Protein 2RNL (pdb70)

Nearest PDB structures (foldseek):
  2rnl-assembly1_A  TM=8.727E-01  e=9.218E-09  Homo sapiens
  5e8d-assembly1_A  TM=8.274E-01  e=5.904E-03  Homo sapiens
  7lfs-assembly1_E  TM=7.803E-01  e=6.791E-03  Homo sapiens
  5wb7-assembly1_H  TM=8.102E-01  e=1.108E-02  Homo sapiens
  8hgp-assembly1_C  TM=8.047E-01  e=1.108E-02  Homo sapiens

Foldseek 3Di:
DPDDPPDDDDCCVPVVVQQADAADWDQDDVVRHTAGHEPPQFDDRHTDHD

CATH classification: 2.10.25.10

Sequence (50 aa):
GSSGSSGKKNPCNAEFQNFCIHGECKYIEHLEAVTCKCQQEYFGERCGEKGSSGSSGKKNPCNAEFQNFCIHGECKYIEHLEAVTCKCQQEYFGERCGEKGSSGSSGKKNPCNAEFQNFCIHGECKYIEHLEAVTCKCQQEYFGERCGEKGSSGSSGKKNPCNAEFQNFCIHGECKYIEHLEAVTCKCQQEYFGERCGEKGSSGSSGKKNPCNAEFQNFCIHGECKYIEHLEAVTCKCQQEYFGERCGEKGSSGSSGKKNPCNAEFQNFCIHGECKYIEHLEAVTCKCQQEYFGERCGEKGSSGSSGKKNPCNAEFQNFCIHGECKYIEHLEAVTCKCQQEYFGERCGEKGSSGSSGKKNPCNAEFQNFCIHGECKYIEHLEAVTCKCQQEYFGERCGEKGSSGSSGKKNPCNAEFQNFCIHGECKYIEHLEAVTCKCQQEYFGERCGEKGSSGSSGKKNPCNAEFQNFCIHGECKYIEHLEAVTCKCQQEYFGERCGEKGSSGSSGKKNPCNAEFQNFCIHGECKYIEHLEAVTCKCQQEYFGERCGEKGSSGSSGKKNPCNAEFQNFCIHGECKYIEHLEAVTCKCQQEYFGERCGEKGSSGSSGKKNPCNAEFQNFCIHGECKYIEHLEAVTCKCQQEYFGERCGEKGSSGSSGKKNPCNAEFQNFCIHGECKYIEHLEAVTCKCQQEYFGERCGEKGSSGSSGKKNPCNAEFQNFCIHGECKYIEHLEAVTCKCQQEYFGERCGEKGSSGSSGKKNPCNAEFQNFCIHGECKYIEHLEAVTCKCQQEYFGERCGEKGSSGSSGKKNPCNAEFQNFCIHGECKYIEHLEAVTCKCQQEYFGERCGEKGSSGSSGKKNPCNAEFQNFCIHGECKYIEHLEAVTCKCQQEYFGERCGEKGSSGSSGKKNPCNAEFQNFCIHGECKYIEHLEAVTCKCQQEYFGERCGEKGSSGSSGKKNPCNAEFQNFCIHGECKYIEHLEAVTCKCQQEYFGERCGEK

Organism: Homo sapiens (NCBI:txid9606)

InterPro domains:
  IPR000742 EGF-like domain [PS00022] (170-181)
  IPR000742 EGF-like domain [PS50026] (142-182)

Structure (mmCIF, N/CA/C/O backbone):
data_2RNL
#
_entry.id   2RNL
#
loop_
_atom_site.group_PDB
_atom_site.id
_atom_site.type_symbol
_atom_site.label_atom_id
_atom_site.label_alt_id
_atom_site.label_comp_id
_atom_site.label_asym_id
_atom_site.label_entity_id
_atom_site.label_seq_id
_atom_site.pdbx_PDB_ins_code
_atom_site.Cartn_x
_atom_site.Cartn_y
_atom_site.Cartn_z
_atom_site.occupancy
_atom_site.B_iso_or_equiv
_atom_site.auth_seq_id
_atom_site.auth_comp_id
_atom_site.auth_asym_id
_atom_site.auth_atom_id
_atom_site.pdbx_PDB_model_num
ATOM 1 N N . GLY A 1 1 ? 27.239 -11.122 7.890 1.00 0.00 1 GLY A N 1
ATOM 2 C CA . GLY A 1 1 ? 28.054 -10.936 9.076 1.00 0.00 1 GLY A CA 1
ATOM 3 C C . GLY A 1 1 ? 27.301 -11.252 10.353 1.00 0.00 1 GLY A C 1
ATOM 4 O O . GLY A 1 1 ? 26.958 -12.406 10.610 1.00 0.00 1 GLY A O 1
ATOM 8 N N . SER A 1 2 ? 27.044 -10.224 11.156 1.00 0.00 2 SER A N 1
ATOM 9 C CA . SER A 1 2 ? 26.331 -10.399 12.416 1.00 0.00 2 SER A CA 1
ATOM 10 C C . SER A 1 2 ? 25.148 -9.440 12.509 1.00 0.00 2 SER A C 1
ATOM 11 O O . SER A 1 2 ? 24.974 -8.568 11.658 1.00 0.00 2 SER A O 1
ATOM 19 N N . SER A 1 3 ? 24.337 -9.609 13.548 1.00 0.00 3 SER A N 1
ATOM 20 C CA . SER A 1 3 ? 23.167 -8.763 13.751 1.00 0.00 3 SER A CA 1
ATOM 21 C C . SER A 1 3 ? 23.582 -7.325 14.048 1.00 0.00 3 SER A C 1
ATOM 22 O O . SER A 1 3 ? 24.768 -7.023 14.175 1.00 0.00 3 SER A O 1
ATOM 30 N N . GLY A 1 4 ? 22.595 -6.441 14.158 1.00 0.00 4 GLY A N 1
ATOM 31 C CA . GLY A 1 4 ? 22.876 -5.046 14.440 1.00 0.00 4 GLY A CA 1
ATOM 32 C C . GLY A 1 4 ? 21.889 -4.109 13.773 1.00 0.00 4 GLY A C 1
ATOM 33 O O . GLY A 1 4 ? 22.280 -3.219 13.017 1.00 0.00 4 GLY A O 1
ATOM 37 N N . SER A 1 5 ? 20.605 -4.310 14.050 1.00 0.00 5 SER A N 1
ATOM 38 C CA . SER A 1 5 ? 19.557 -3.480 13.467 1.00 0.00 5 SER A CA 1
ATOM 39 C C . SER A 1 5 ? 19.790 -2.007 13.788 1.00 0.00 5 SER A C 1
ATOM 40 O O . SER A 1 5 ? 19.591 -1.567 14.920 1.00 0.00 5 SER A O 1
ATOM 48 N N . SER A 1 6 ? 20.214 -1.248 12.781 1.00 0.00 6 SER A N 1
ATOM 49 C CA . SER A 1 6 ? 20.479 0.175 12.956 1.00 0.00 6 SER A CA 1
ATOM 50 C C . SER A 1 6 ? 19.301 1.011 12.464 1.00 0.00 6 SER A C 1
ATOM 51 O O . SER A 1 6 ? 19.034 1.083 11.265 1.00 0.00 6 SER A O 1
ATOM 59 N N . GLY A 1 7 ? 18.599 1.641 13.401 1.00 0.00 7 GLY A N 1
ATOM 60 C CA . GLY A 1 7 ? 17.457 2.463 13.045 1.00 0.00 7 GLY A CA 1
ATOM 61 C C . GLY A 1 7 ? 16.501 1.753 12.107 1.00 0.00 7 GLY A C 1
ATOM 62 O O . GLY A 1 7 ? 16.707 1.737 10.893 1.00 0.00 7 GLY A O 1
ATOM 66 N N . LYS A 1 8 ? 15.452 1.163 12.670 1.00 0.00 8 LYS A N 1
ATOM 67 C CA . LYS A 1 8 ? 14.460 0.447 11.877 1.00 0.00 8 LYS A CA 1
ATOM 68 C C . LYS A 1 8 ? 13.319 1.372 11.468 1.00 0.00 8 LYS A C 1
ATOM 69 O O . LYS A 1 8 ? 12.687 2.006 12.314 1.00 0.00 8 LYS A O 1
ATOM 88 N N . LYS A 1 9 ? 13.058 1.445 10.167 1.00 0.00 9 LYS A N 1
ATOM 89 C CA . LYS A 1 9 ? 11.991 2.291 9.646 1.00 0.00 9 LYS A CA 1
ATOM 90 C C . LYS A 1 9 ? 11.500 1.777 8.296 1.00 0.00 9 LYS A C 1
ATOM 91 O O . LYS A 1 9 ? 12.297 1.397 7.440 1.00 0.00 9 LYS A O 1
ATOM 110 N N . ASN A 1 10 ? 10.184 1.772 8.114 1.00 0.00 10 ASN A N 1
ATOM 111 C CA . ASN A 1 10 ? 9.587 1.306 6.867 1.00 0.00 10 ASN A CA 1
ATOM 112 C C . ASN A 1 10 ? 9.056 2.478 6.047 1.00 0.00 10 ASN A C 1
ATOM 113 O O . ASN A 1 10 ? 8.588 3.482 6.584 1.00 0.00 10 ASN A O 1
ATOM 124 N N . PRO A 1 11 ? 9.128 2.348 4.714 1.00 0.00 11 PRO A N 1
ATOM 125 C CA . PRO A 1 11 ? 8.658 3.385 3.791 1.00 0.00 11 PRO A CA 1
ATOM 126 C C . PRO A 1 11 ? 7.139 3.519 3.794 1.00 0.00 11 PRO A C 1
ATOM 127 O O . PRO A 1 11 ? 6.588 4.462 3.226 1.00 0.00 11 PRO A O 1
ATOM 138 N N . CYS A 1 12 ? 6.467 2.571 4.438 1.00 0.00 12 CYS A N 1
ATOM 139 C CA . CYS A 1 12 ? 5.011 2.582 4.515 1.00 0.00 12 CYS A CA 1
ATOM 140 C C . CYS A 1 12 ? 4.518 3.794 5.301 1.00 0.00 12 CYS A C 1
ATOM 141 O O . CYS A 1 12 ? 3.400 4.265 5.098 1.00 0.00 12 CYS A O 1
ATOM 148 N N . ASN A 1 13 ? 5.361 4.292 6.200 1.00 0.00 13 ASN A N 1
ATOM 149 C CA . ASN A 1 13 ? 5.011 5.449 7.017 1.00 0.00 13 ASN A CA 1
ATOM 150 C C . ASN A 1 13 ? 6.074 6.537 6.902 1.00 0.00 13 ASN A C 1
ATOM 151 O O . ASN A 1 13 ? 6.087 7.490 7.681 1.00 0.00 13 ASN A O 1
ATOM 162 N N . ALA A 1 14 ? 6.963 6.388 5.926 1.00 0.00 14 ALA A N 1
ATOM 163 C CA . ALA A 1 14 ? 8.028 7.359 5.708 1.00 0.00 14 ALA A CA 1
ATOM 164 C C . ALA A 1 14 ? 7.762 8.194 4.460 1.00 0.00 14 ALA A C 1
ATOM 165 O O . ALA A 1 14 ? 7.813 9.423 4.502 1.00 0.00 14 ALA A O 1
ATOM 172 N N . GLU A 1 15 ? 7.479 7.519 3.350 1.00 0.00 15 GLU A N 1
ATOM 173 C CA . GLU A 1 15 ? 7.207 8.200 2.090 1.00 0.00 15 GLU A CA 1
ATOM 174 C C . GLU A 1 15 ? 5.882 7.733 1.494 1.00 0.00 15 GLU A C 1
ATOM 175 O O . GLU A 1 15 ? 5.151 8.516 0.888 1.00 0.00 15 GLU A O 1
ATOM 187 N N . PHE A 1 16 ? 5.581 6.451 1.670 1.00 0.00 16 PHE A N 1
ATOM 188 C CA . PHE A 1 16 ? 4.346 5.877 1.148 1.00 0.00 16 PHE A CA 1
ATOM 189 C C . PHE A 1 16 ? 3.223 5.978 2.176 1.00 0.00 16 PHE A C 1
ATOM 190 O O . PHE A 1 16 ? 2.219 5.273 2.084 1.00 0.00 16 PHE A O 1
ATOM 207 N N . GLN A 1 17 ? 3.402 6.860 3.154 1.00 0.00 17 GLN A N 1
ATOM 208 C CA . GLN A 1 17 ? 2.404 7.053 4.201 1.00 0.00 17 GLN A CA 1
ATOM 209 C C . GLN A 1 17 ? 1.073 7.499 3.607 1.00 0.00 17 GLN A C 1
ATOM 210 O O . GLN A 1 17 ? 0.008 7.169 4.128 1.00 0.00 17 GLN A O 1
ATOM 224 N N . ASN A 1 18 ? 1.140 8.253 2.515 1.00 0.00 18 ASN A N 1
ATOM 225 C CA . ASN A 1 18 ? -0.061 8.747 1.851 1.00 0.00 18 ASN A CA 1
ATOM 226 C C . ASN A 1 18 ? -0.504 7.791 0.747 1.00 0.00 18 ASN A C 1
ATOM 227 O O . ASN A 1 18 ? -1.161 8.195 -0.212 1.00 0.00 18 ASN A O 1
ATOM 238 N N . PHE A 1 19 ? -0.140 6.521 0.891 1.00 0.00 19 PHE A N 1
ATOM 239 C CA . PHE A 1 19 ? -0.500 5.507 -0.093 1.00 0.00 19 PHE A CA 1
ATOM 240 C C . PHE A 1 19 ? -1.615 4.608 0.434 1.00 0.00 19 PHE A C 1
ATOM 241 O O . PHE A 1 19 ? -2.726 4.601 -0.097 1.00 0.00 19 PHE A O 1
ATOM 258 N N . CYS A 1 20 ? -1.310 3.851 1.482 1.00 0.00 20 CYS A N 1
ATOM 259 C CA . CYS A 1 20 ? -2.284 2.947 2.082 1.00 0.00 20 CYS A CA 1
ATOM 260 C C . CYS A 1 20 ? -3.304 3.720 2.913 1.00 0.00 20 CYS A C 1
ATOM 261 O O . CYS A 1 20 ? -3.114 3.927 4.112 1.00 0.00 20 CYS A O 1
ATOM 268 N N . ILE A 1 21 ? -4.385 4.144 2.267 1.00 0.00 21 ILE A N 1
ATOM 269 C CA . ILE A 1 21 ? -5.435 4.893 2.947 1.00 0.00 21 ILE A CA 1
ATOM 270 C C . ILE A 1 21 ? -6.099 4.050 4.030 1.00 0.00 21 ILE A C 1
ATOM 271 O O . ILE A 1 21 ? -6.046 4.387 5.213 1.00 0.00 21 ILE A O 1
ATOM 287 N N . HIS A 1 22 ? -6.722 2.950 3.618 1.00 0.00 22 HIS A N 1
ATOM 288 C CA . HIS A 1 22 ? -7.394 2.056 4.554 1.00 0.00 22 HIS A CA 1
ATOM 289 C C . HIS A 1 22 ? -6.948 0.612 4.342 1.00 0.00 22 HIS A C 1
ATOM 290 O O . HIS A 1 22 ? -7.524 -0.113 3.533 1.00 0.00 22 HIS A O 1
ATOM 305 N N . GLY A 1 23 ? -5.917 0.202 5.076 1.00 0.00 23 GLY A N 1
ATOM 306 C CA . GLY A 1 23 ? -5.412 -1.152 4.952 1.00 0.00 23 GLY A CA 1
ATOM 307 C C . GLY A 1 23 ? -4.060 -1.329 5.615 1.00 0.00 23 GLY A C 1
ATOM 308 O O . GLY A 1 23 ? -3.416 -0.352 5.995 1.00 0.00 23 GLY A O 1
ATOM 312 N N . GLU A 1 24 ? -3.629 -2.579 5.754 1.00 0.00 24 GLU A N 1
ATOM 313 C CA . GLU A 1 24 ? -2.346 -2.879 6.378 1.00 0.00 24 GLU A CA 1
ATOM 314 C C . GLU A 1 24 ? -1.211 -2.779 5.363 1.00 0.00 24 GLU A C 1
ATOM 315 O O . GLU A 1 24 ? -1.251 -3.408 4.305 1.00 0.00 24 GLU A O 1
ATOM 327 N N . CYS A 1 25 ? -0.199 -1.983 5.693 1.00 0.00 25 CYS A N 1
ATOM 328 C CA . CYS A 1 25 ? 0.947 -1.798 4.812 1.00 0.00 25 CYS A CA 1
ATOM 329 C C . CYS A 1 25 ? 2.103 -2.704 5.225 1.00 0.00 25 CYS A C 1
ATOM 330 O O . CYS A 1 25 ? 2.402 -2.846 6.411 1.00 0.00 25 CYS A O 1
ATOM 337 N N . LYS A 1 26 ? 2.751 -3.315 4.239 1.00 0.00 26 LYS A N 1
ATOM 338 C CA . LYS A 1 26 ? 3.876 -4.206 4.498 1.00 0.00 26 LYS A CA 1
ATOM 339 C C . LYS A 1 26 ? 4.963 -4.031 3.443 1.00 0.00 26 LYS A C 1
ATOM 340 O O . LYS A 1 26 ? 4.806 -4.460 2.299 1.00 0.00 26 LYS A O 1
ATOM 359 N N . TYR A 1 27 ? 6.065 -3.401 3.834 1.00 0.00 27 TYR A N 1
ATOM 360 C CA . TYR A 1 27 ? 7.178 -3.169 2.920 1.00 0.00 27 TYR A CA 1
ATOM 361 C C . TYR A 1 27 ? 7.928 -4.467 2.636 1.00 0.00 27 TYR A C 1
ATOM 362 O O . TYR A 1 27 ? 8.391 -5.143 3.555 1.00 0.00 27 TYR A O 1
ATOM 380 N N . ILE A 1 28 ? 8.044 -4.807 1.357 1.00 0.00 28 ILE A N 1
ATOM 381 C CA . ILE A 1 28 ? 8.740 -6.022 0.950 1.00 0.00 28 ILE A CA 1
ATOM 382 C C . ILE A 1 28 ? 10.232 -5.766 0.766 1.00 0.00 28 ILE A C 1
ATOM 383 O O . ILE A 1 28 ? 10.630 -4.873 0.019 1.00 0.00 28 ILE A O 1
ATOM 399 N N . GLU A 1 29 ? 11.052 -6.557 1.451 1.00 0.00 29 GLU A N 1
ATOM 400 C CA . GLU A 1 29 ? 12.500 -6.415 1.361 1.00 0.00 29 GLU A CA 1
ATOM 401 C C . GLU A 1 29 ? 13.053 -7.213 0.183 1.00 0.00 29 GLU A C 1
ATOM 402 O O . GLU A 1 29 ? 13.689 -6.658 -0.714 1.00 0.00 29 GLU A O 1
ATOM 414 N N . HIS A 1 30 ? 12.805 -8.519 0.192 1.00 0.00 30 HIS A N 1
ATOM 415 C CA . HIS A 1 30 ? 13.277 -9.394 -0.876 1.00 0.00 30 HIS A CA 1
ATOM 416 C C . HIS A 1 30 ? 12.934 -8.815 -2.245 1.00 0.00 30 HIS A C 1
ATOM 417 O O . HIS A 1 30 ? 13.545 -9.172 -3.253 1.00 0.00 30 HIS A O 1
ATOM 432 N N . LEU A 1 31 ? 11.952 -7.920 -2.274 1.00 0.00 31 LEU A N 1
ATOM 433 C CA . LEU A 1 31 ? 11.527 -7.292 -3.520 1.00 0.00 31 LEU A CA 1
ATOM 434 C C . LEU A 1 31 ? 11.708 -5.779 -3.456 1.00 0.00 31 LEU A C 1
ATOM 435 O O . LEU A 1 31 ? 11.493 -5.076 -4.444 1.00 0.00 31 LEU A O 1
ATOM 451 N N . GLU A 1 32 ? 12.107 -5.284 -2.288 1.00 0.00 32 GLU A N 1
ATOM 452 C CA . GLU A 1 32 ? 12.319 -3.854 -2.098 1.00 0.00 32 GLU A CA 1
ATOM 453 C C . GLU A 1 32 ? 11.161 -3.050 -2.682 1.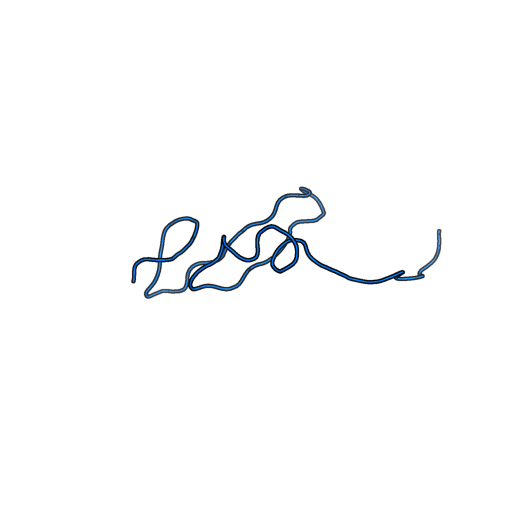00 0.00 32 GLU A C 1
ATOM 454 O O . GLU A 1 32 ? 11.370 -2.043 -3.358 1.00 0.00 32 GLU A O 1
ATOM 466 N N . ALA A 1 33 ? 9.940 -3.503 -2.416 1.00 0.00 33 ALA A N 1
ATOM 467 C CA . ALA A 1 33 ? 8.749 -2.826 -2.914 1.00 0.00 33 ALA A CA 1
ATOM 468 C C . ALA A 1 33 ? 7.675 -2.741 -1.835 1.00 0.00 33 ALA A C 1
ATOM 469 O O . ALA A 1 33 ? 7.405 -3.717 -1.135 1.00 0.00 33 ALA A O 1
ATOM 476 N N . VAL A 1 34 ? 7.065 -1.567 -1.704 1.00 0.00 34 VAL A N 1
ATOM 477 C CA . VAL A 1 34 ? 6.020 -1.355 -0.710 1.00 0.00 34 VAL A CA 1
ATOM 478 C C . VAL A 1 34 ? 4.647 -1.704 -1.273 1.00 0.00 34 VAL A C 1
ATOM 479 O O . VAL A 1 34 ? 4.356 -1.439 -2.440 1.00 0.00 34 VAL A O 1
ATOM 492 N N . THR A 1 35 ? 3.804 -2.301 -0.436 1.00 0.00 35 THR A N 1
ATOM 493 C CA . THR A 1 35 ? 2.461 -2.688 -0.850 1.00 0.00 35 THR A CA 1
ATOM 494 C C . THR A 1 35 ? 1.430 -2.305 0.205 1.00 0.00 35 THR A C 1
ATOM 495 O O . THR A 1 35 ? 1.771 -2.064 1.364 1.00 0.00 35 THR A O 1
ATOM 506 N N . CYS A 1 36 ? 0.166 -2.252 -0.202 1.00 0.00 36 CYS A N 1
ATOM 507 C CA . CYS A 1 36 ? -0.917 -1.899 0.708 1.00 0.00 36 CYS A CA 1
ATOM 508 C C . CYS A 1 36 ? -2.021 -2.953 0.675 1.00 0.00 36 CYS A C 1
ATOM 509 O O . CYS A 1 36 ? -2.748 -3.076 -0.311 1.00 0.00 36 CYS A O 1
ATOM 516 N N . LYS A 1 37 ? -2.140 -3.711 1.760 1.00 0.00 37 LYS A N 1
ATOM 517 C CA . LYS A 1 37 ? -3.154 -4.753 1.857 1.00 0.00 37 LYS A CA 1
ATOM 518 C C . LYS A 1 37 ? -4.531 -4.150 2.115 1.00 0.00 37 LYS A C 1
ATOM 519 O O . LYS A 1 37 ? -4.696 -3.305 2.996 1.00 0.00 37 LYS A O 1
ATOM 538 N N . CYS A 1 38 ? -5.519 -4.589 1.341 1.00 0.00 38 CYS A N 1
ATOM 539 C CA . CYS A 1 38 ? -6.882 -4.093 1.486 1.00 0.00 38 CYS A CA 1
ATOM 540 C C . CYS A 1 38 ? -7.767 -5.127 2.176 1.00 0.00 38 CYS A C 1
ATOM 541 O O . CYS A 1 38 ? -7.822 -6.285 1.762 1.00 0.00 38 CYS A O 1
ATOM 548 N N . GLN A 1 39 ? -8.457 -4.700 3.228 1.00 0.00 39 GLN A N 1
ATOM 549 C CA . GLN A 1 39 ? -9.338 -5.589 3.975 1.00 0.00 39 GLN A CA 1
ATOM 550 C C . GLN A 1 39 ? -10.467 -6.107 3.090 1.00 0.00 39 GLN A C 1
ATOM 551 O O . GLN A 1 39 ? -10.517 -5.811 1.896 1.00 0.00 39 GLN A O 1
ATOM 565 N N . GLN A 1 40 ? -11.369 -6.882 3.683 1.00 0.00 40 GLN A N 1
ATOM 566 C CA . GLN A 1 40 ? -12.496 -7.442 2.946 1.00 0.00 40 GLN A CA 1
ATOM 567 C C . GLN A 1 40 ? -13.385 -6.336 2.388 1.00 0.00 40 GLN A C 1
ATOM 568 O O . GLN A 1 40 ? -13.851 -6.416 1.252 1.00 0.00 40 GLN A O 1
ATOM 582 N N . GLU A 1 41 ? -13.616 -5.305 3.195 1.00 0.00 41 GLU A N 1
ATOM 583 C CA . GLU A 1 41 ? -14.450 -4.183 2.780 1.00 0.00 41 GLU A CA 1
ATOM 584 C C . GLU A 1 41 ? -13.763 -3.367 1.689 1.00 0.00 41 GLU A C 1
ATOM 585 O O . GLU A 1 41 ? -14.392 -2.966 0.709 1.00 0.00 41 GLU A O 1
ATOM 597 N N . TYR A 1 42 ? -12.469 -3.126 1.866 1.00 0.00 42 TYR A N 1
ATOM 598 C CA . TYR A 1 42 ? -11.696 -2.356 0.899 1.00 0.00 42 TYR A CA 1
ATOM 599 C C . TYR A 1 42 ? -11.123 -3.262 -0.187 1.00 0.00 42 TYR A C 1
ATOM 600 O O . TYR A 1 42 ? -11.134 -4.487 -0.059 1.00 0.00 42 TYR A O 1
ATOM 618 N N . PHE A 1 43 ? -10.624 -2.651 -1.256 1.00 0.00 43 PHE A N 1
ATOM 619 C CA . PHE A 1 43 ? -10.047 -3.401 -2.365 1.00 0.00 43 PHE A CA 1
ATOM 620 C C . PHE A 1 43 ? -9.158 -2.506 -3.223 1.00 0.00 43 PHE A C 1
ATOM 621 O O . PHE A 1 43 ? -9.077 -1.298 -3.003 1.00 0.00 43 PHE A O 1
ATOM 638 N N . GLY A 1 44 ? -8.491 -3.108 -4.204 1.00 0.00 44 GLY A N 1
ATOM 639 C CA . GLY A 1 44 ? -7.617 -2.351 -5.080 1.00 0.00 44 GLY A CA 1
ATOM 640 C C . GLY A 1 44 ? -6.192 -2.291 -4.566 1.00 0.00 44 GLY A C 1
ATOM 641 O O . GLY A 1 44 ? -5.715 -3.231 -3.932 1.00 0.00 44 GLY A O 1
ATOM 645 N N . GLU A 1 45 ? -5.511 -1.183 -4.842 1.00 0.00 45 GLU A N 1
ATOM 646 C CA . GLU A 1 45 ? -4.131 -1.006 -4.405 1.00 0.00 45 GLU A CA 1
ATOM 647 C C . GLU A 1 45 ? -4.070 -0.202 -3.109 1.00 0.00 45 GLU A C 1
ATOM 648 O O . GLU A 1 45 ? -3.658 -0.713 -2.068 1.00 0.00 45 GLU A O 1
ATOM 660 N N . ARG A 1 46 ? -4.482 1.059 -3.183 1.00 0.00 46 ARG A N 1
ATOM 661 C CA . ARG A 1 46 ? -4.473 1.935 -2.017 1.00 0.00 46 ARG A CA 1
ATOM 662 C C . ARG A 1 46 ? -5.500 1.479 -0.986 1.00 0.00 46 ARG A C 1
ATOM 663 O O . ARG A 1 46 ? -5.278 1.592 0.220 1.00 0.00 46 ARG A O 1
ATOM 684 N N . CYS A 1 47 ? -6.626 0.963 -1.468 1.00 0.00 47 CYS A N 1
ATOM 685 C CA . CYS A 1 47 ? -7.689 0.490 -0.590 1.00 0.00 47 CYS A CA 1
ATOM 686 C C . CYS A 1 47 ? -8.445 1.662 0.029 1.00 0.00 47 CYS A C 1
ATOM 687 O O . CYS A 1 47 ? -8.778 1.645 1.213 1.00 0.00 47 CYS A O 1
ATOM 694 N N . GLY A 1 48 ? -8.713 2.681 -0.782 1.00 0.00 48 GLY A N 1
ATOM 695 C CA . GLY A 1 48 ? -9.428 3.848 -0.298 1.00 0.00 48 GLY A CA 1
ATOM 696 C C . GLY A 1 48 ? -10.931 3.657 -0.320 1.00 0.00 48 GLY A C 1
ATOM 697 O O . GLY A 1 48 ? -11.646 4.214 0.512 1.00 0.00 48 GLY A O 1
ATOM 701 N N . GLU A 1 49 ? -11.412 2.869 -1.277 1.00 0.00 49 GLU A N 1
ATOM 702 C CA . GLU A 1 49 ? -12.841 2.610 -1.405 1.00 0.00 49 GLU A CA 1
ATOM 703 C C . GLU A 1 49 ? -13.233 1.337 -0.659 1.00 0.00 49 GLU A C 1
ATOM 704 O O . GLU A 1 49 ? -12.489 0.356 -0.650 1.00 0.00 49 GLU A O 1
ATOM 716 N N . LYS A 1 50 ? -14.405 1.361 -0.035 1.00 0.00 50 LYS A N 1
ATOM 717 C CA . LYS A 1 50 ? -14.897 0.210 0.714 1.00 0.00 50 LYS A CA 1
ATOM 718 C C . LYS A 1 50 ? -16.292 -0.189 0.242 1.00 0.00 50 LYS A C 1
ATOM 719 O O . LYS A 1 50 ? -17.088 0.659 -0.160 1.00 0.00 50 LYS A O 1
ATOM 738 N N . GLY A 1 1 ? 0.059 -10.678 12.450 1.00 0.00 1 GLY A N 2
ATOM 739 C CA . GLY A 1 1 ? 1.500 -10.585 12.305 1.00 0.00 1 GLY A CA 2
ATOM 740 C C . GLY A 1 1 ? 2.007 -9.164 12.456 1.00 0.00 1 GLY A C 2
ATOM 741 O O . GLY A 1 1 ? 1.513 -8.248 11.799 1.00 0.00 1 GLY A O 2
ATOM 745 N N . SER A 1 2 ? 2.995 -8.979 13.325 1.00 0.00 2 SER A N 2
ATOM 746 C CA . SER A 1 2 ? 3.566 -7.659 13.565 1.00 0.00 2 SER A CA 2
ATOM 747 C C . SER A 1 2 ? 5.090 -7.711 13.529 1.00 0.00 2 SER A C 2
ATOM 748 O O . SER A 1 2 ? 5.687 -8.787 13.572 1.00 0.00 2 SER A O 2
ATOM 756 N N . SER A 1 3 ? 5.714 -6.540 13.450 1.00 0.00 3 SER A N 2
ATOM 757 C CA . SER A 1 3 ? 7.169 -6.451 13.404 1.00 0.00 3 SER A CA 2
ATOM 758 C C . SER A 1 3 ? 7.807 -7.521 14.284 1.00 0.00 3 SER A C 2
ATOM 759 O O . SER A 1 3 ? 7.209 -7.977 15.258 1.00 0.00 3 SER A O 2
ATOM 767 N N . GLY A 1 4 ? 9.027 -7.916 13.934 1.00 0.00 4 GLY A N 2
ATOM 768 C CA . GLY A 1 4 ? 9.727 -8.930 14.702 1.00 0.00 4 GLY A CA 2
ATOM 769 C C . GLY A 1 4 ? 11.147 -8.521 15.043 1.00 0.00 4 GLY A C 2
ATOM 770 O O . GLY A 1 4 ? 11.364 -7.663 15.899 1.00 0.00 4 GLY A O 2
ATOM 774 N N . SER A 1 5 ? 12.115 -9.137 14.374 1.00 0.00 5 SER A N 2
ATOM 775 C CA . SER A 1 5 ? 13.522 -8.837 14.615 1.00 0.00 5 SER A CA 2
ATOM 776 C C . SER A 1 5 ? 14.171 -8.240 13.370 1.00 0.00 5 SER A C 2
ATOM 777 O O . SER A 1 5 ? 14.824 -8.943 12.599 1.00 0.00 5 SER A O 2
ATOM 785 N N . SER A 1 6 ? 13.986 -6.937 13.180 1.00 0.00 6 SER A N 2
ATOM 786 C CA . SER A 1 6 ? 14.550 -6.245 12.027 1.00 0.00 6 SER A CA 2
ATOM 787 C C . SER A 1 6 ? 14.541 -4.735 12.243 1.00 0.00 6 SER A C 2
ATOM 788 O O . SER A 1 6 ? 13.830 -4.224 13.107 1.00 0.00 6 SER A O 2
ATOM 796 N N . GLY A 1 7 ? 15.337 -4.025 11.449 1.00 0.00 7 GLY A N 2
ATOM 797 C CA . GLY A 1 7 ? 15.407 -2.580 11.568 1.00 0.00 7 GLY A CA 2
ATOM 798 C C . GLY A 1 7 ? 14.055 -1.918 11.393 1.00 0.00 7 GLY A C 2
ATOM 799 O O . GLY A 1 7 ? 13.178 -2.449 10.710 1.00 0.00 7 GLY A O 2
ATOM 803 N N . LYS A 1 8 ? 13.882 -0.756 12.013 1.00 0.00 8 LYS A N 2
ATOM 804 C CA . LYS A 1 8 ? 12.627 -0.019 11.924 1.00 0.00 8 LYS A CA 2
ATOM 805 C C . LYS A 1 8 ? 12.704 1.060 10.848 1.00 0.00 8 LYS A C 2
ATOM 806 O O . LYS A 1 8 ? 12.399 2.226 11.101 1.00 0.00 8 LYS A O 2
ATOM 825 N N . LYS A 1 9 ? 13.114 0.664 9.648 1.00 0.00 9 LYS A N 2
ATOM 826 C CA . LYS A 1 9 ? 13.229 1.596 8.532 1.00 0.00 9 LYS A CA 2
ATOM 827 C C . LYS A 1 9 ? 12.395 1.128 7.344 1.00 0.00 9 LYS A C 2
ATOM 828 O O . LYS A 1 9 ? 12.842 0.306 6.546 1.00 0.00 9 LYS A O 2
ATOM 847 N N . ASN A 1 10 ? 11.181 1.658 7.233 1.00 0.00 10 ASN A N 2
ATOM 848 C CA . ASN A 1 10 ? 10.285 1.295 6.141 1.00 0.00 10 ASN A CA 2
ATOM 849 C C . ASN A 1 10 ? 9.649 2.536 5.524 1.00 0.00 10 ASN A C 2
ATOM 850 O O . ASN A 1 10 ? 9.333 3.508 6.210 1.00 0.00 10 ASN A O 2
ATOM 861 N N . PRO A 1 11 ? 9.454 2.504 4.197 1.00 0.00 11 PRO A N 2
ATOM 862 C CA . PRO A 1 11 ? 8.852 3.617 3.458 1.00 0.00 11 PRO A CA 2
ATOM 863 C C . PRO A 1 11 ? 7.369 3.786 3.770 1.00 0.00 11 PRO A C 2
ATOM 864 O O . PRO A 1 11 ? 6.834 4.893 3.709 1.00 0.00 11 PRO A O 2
ATOM 875 N N . CYS A 1 12 ? 6.711 2.682 4.104 1.00 0.00 12 CYS A N 2
ATOM 876 C CA . CYS A 1 12 ? 5.289 2.707 4.426 1.00 0.00 12 CYS A CA 2
ATOM 877 C C . CYS A 1 12 ? 4.972 3.835 5.404 1.00 0.00 12 CYS A C 2
ATOM 878 O O . CYS A 1 12 ? 3.850 4.338 5.444 1.00 0.00 12 CYS A O 2
ATOM 885 N N . ASN A 1 13 ? 5.970 4.227 6.190 1.00 0.00 13 ASN A N 2
ATOM 886 C CA . ASN A 1 13 ? 5.798 5.295 7.168 1.00 0.00 13 ASN A CA 2
ATOM 887 C C . ASN A 1 13 ? 6.693 6.486 6.836 1.00 0.00 13 ASN A C 2
ATOM 888 O O . ASN A 1 13 ? 6.573 7.552 7.438 1.00 0.00 13 ASN A O 2
ATOM 899 N N . ALA A 1 14 ? 7.588 6.295 5.872 1.00 0.00 14 ALA A N 2
ATOM 900 C CA . ALA A 1 14 ? 8.501 7.353 5.458 1.00 0.00 14 ALA A CA 2
ATOM 901 C C . ALA A 1 14 ? 7.808 8.342 4.526 1.00 0.00 14 ALA A C 2
ATOM 902 O O . ALA A 1 14 ? 7.565 9.490 4.895 1.00 0.00 14 ALA A O 2
ATOM 909 N N . GLU A 1 15 ? 7.494 7.888 3.317 1.00 0.00 15 GLU A N 2
ATOM 910 C CA . GLU A 1 15 ? 6.830 8.735 2.332 1.00 0.00 15 GLU A CA 2
ATOM 911 C C . GLU A 1 15 ? 5.483 8.145 1.927 1.00 0.00 15 GLU A C 2
ATOM 912 O O . GLU A 1 15 ? 4.606 8.853 1.430 1.00 0.00 15 GLU A O 2
ATOM 924 N N . PHE A 1 16 ? 5.325 6.843 2.141 1.00 0.00 16 PHE A N 2
ATOM 925 C CA . PHE A 1 16 ? 4.086 6.156 1.797 1.00 0.00 16 PHE A CA 2
ATOM 926 C C . PHE A 1 16 ? 3.131 6.128 2.987 1.00 0.00 16 PHE A C 2
ATOM 927 O O . PHE A 1 16 ? 2.193 5.333 3.024 1.00 0.00 16 PHE A O 2
ATOM 944 N N . GLN A 1 17 ? 3.378 7.003 3.957 1.00 0.00 17 GLN A N 2
ATOM 945 C CA . GLN A 1 17 ? 2.541 7.079 5.149 1.00 0.00 17 GLN A CA 2
ATOM 946 C C . GLN A 1 17 ? 1.101 7.421 4.782 1.00 0.00 17 GLN A C 2
ATOM 947 O O . GLN A 1 17 ? 0.158 6.895 5.372 1.00 0.00 17 GLN A O 2
ATOM 961 N N . ASN A 1 18 ? 0.939 8.305 3.803 1.00 0.00 18 ASN A N 2
ATOM 962 C CA . ASN A 1 18 ? -0.387 8.718 3.358 1.00 0.00 18 ASN A CA 2
ATOM 963 C C . ASN A 1 18 ? -0.837 7.897 2.154 1.00 0.00 18 ASN A C 2
ATOM 964 O O . ASN A 1 18 ? -2.033 7.765 1.891 1.00 0.00 18 ASN A O 2
ATOM 975 N N . PHE A 1 19 ? 0.128 7.345 1.426 1.00 0.00 19 PHE A N 2
ATOM 976 C CA . PHE A 1 19 ? -0.168 6.536 0.250 1.00 0.00 19 PHE A CA 2
ATOM 977 C C . PHE A 1 19 ? -1.421 5.694 0.470 1.00 0.00 19 PHE A C 2
ATOM 978 O O . PHE A 1 19 ? -2.477 5.970 -0.101 1.00 0.00 19 PHE A O 2
ATOM 995 N N . CYS A 1 20 ? -1.297 4.666 1.303 1.00 0.00 20 CYS A N 2
ATOM 996 C CA . CYS A 1 20 ? -2.417 3.782 1.599 1.00 0.00 20 CYS A CA 2
ATOM 997 C C . CYS A 1 20 ? -3.583 4.563 2.199 1.00 0.00 20 CYS A C 2
ATOM 998 O O . CYS A 1 20 ? -3.383 5.552 2.904 1.00 0.00 20 CYS A O 2
ATOM 1005 N N . ILE A 1 21 ? -4.800 4.112 1.913 1.00 0.00 21 ILE A N 2
ATOM 1006 C CA . ILE A 1 21 ? -5.997 4.767 2.425 1.00 0.00 21 ILE A CA 2
ATOM 1007 C C . ILE A 1 21 ? -6.758 3.854 3.380 1.00 0.00 21 ILE A C 2
ATOM 1008 O O . ILE A 1 21 ? -6.849 4.127 4.578 1.00 0.00 21 ILE A O 2
ATOM 1024 N N . HIS A 1 22 ? -7.302 2.767 2.843 1.00 0.00 22 HIS A N 2
ATOM 1025 C CA . HIS A 1 22 ? -8.054 1.811 3.648 1.00 0.00 22 HIS A CA 2
ATOM 1026 C C . HIS A 1 22 ? -7.341 0.463 3.697 1.00 0.00 22 HIS A C 2
ATOM 1027 O O . HIS A 1 22 ? -7.650 -0.443 2.924 1.00 0.00 22 HIS A O 2
ATOM 1042 N N . GLY A 1 23 ? -6.385 0.338 4.613 1.00 0.00 23 GLY A N 2
ATOM 1043 C CA . GLY A 1 23 ? -5.642 -0.902 4.745 1.00 0.00 23 GLY A CA 2
ATOM 1044 C C . GLY A 1 23 ? -4.283 -0.698 5.385 1.00 0.00 23 GLY A C 2
ATOM 1045 O O . GLY A 1 23 ? -3.805 0.430 5.494 1.00 0.00 23 GLY A O 2
ATOM 1049 N N . GLU A 1 24 ? -3.661 -1.793 5.810 1.00 0.00 24 GLU A N 2
ATOM 1050 C CA . GLU A 1 24 ? -2.350 -1.728 6.444 1.00 0.00 24 GLU A CA 2
ATOM 1051 C C . GLU A 1 24 ? -1.240 -1.693 5.398 1.00 0.00 24 GLU A C 2
ATOM 1052 O O . GLU A 1 24 ? -1.411 -2.177 4.278 1.00 0.00 24 GLU A O 2
ATOM 1064 N N . CYS A 1 25 ? -0.102 -1.117 5.770 1.00 0.00 25 CYS A N 2
ATOM 1065 C CA . CYS A 1 25 ? 1.037 -1.017 4.865 1.00 0.00 25 CYS A CA 2
ATOM 1066 C C . CYS A 1 25 ? 2.155 -1.963 5.291 1.00 0.00 25 CYS A C 2
ATOM 1067 O O . CYS A 1 25 ? 2.454 -2.095 6.478 1.00 0.00 25 CYS A O 2
ATOM 1074 N N . LYS A 1 26 ? 2.770 -2.621 4.314 1.00 0.00 26 LYS A N 2
ATOM 1075 C CA . LYS A 1 26 ? 3.857 -3.555 4.585 1.00 0.00 26 LYS A CA 2
ATOM 1076 C C . LYS A 1 26 ? 4.867 -3.561 3.442 1.00 0.00 26 LYS A C 2
ATOM 1077 O O . LYS A 1 26 ? 4.600 -4.098 2.367 1.00 0.00 26 LYS A O 2
ATOM 1096 N N . TYR A 1 27 ? 6.028 -2.962 3.682 1.00 0.00 27 TYR A N 2
ATOM 1097 C CA . TYR A 1 27 ? 7.078 -2.897 2.672 1.00 0.00 27 TYR A CA 2
ATOM 1098 C C . TYR A 1 27 ? 7.695 -4.273 2.440 1.00 0.00 27 TYR A C 2
ATOM 1099 O O . TYR A 1 27 ? 8.173 -4.917 3.374 1.00 0.00 27 TYR A O 2
ATOM 1117 N N . ILE A 1 28 ? 7.681 -4.716 1.187 1.00 0.00 28 ILE A N 2
ATOM 1118 C CA . ILE A 1 28 ? 8.241 -6.014 0.831 1.00 0.00 28 ILE A CA 2
ATOM 1119 C C . ILE A 1 28 ? 9.743 -5.917 0.587 1.00 0.00 28 ILE A C 2
ATOM 1120 O O . ILE A 1 28 ? 10.197 -5.128 -0.241 1.00 0.00 28 ILE A O 2
ATOM 1136 N N . GLU A 1 29 ? 10.508 -6.727 1.312 1.00 0.00 29 GLU A N 2
ATOM 1137 C CA . GLU A 1 29 ? 11.960 -6.732 1.173 1.00 0.00 29 GLU A CA 2
ATOM 1138 C C . GLU A 1 29 ? 12.397 -7.693 0.071 1.00 0.00 29 GLU A C 2
ATOM 1139 O O . GLU A 1 29 ? 12.963 -7.278 -0.941 1.00 0.00 29 GLU A O 2
ATOM 1151 N N . HIS A 1 30 ? 12.131 -8.979 0.275 1.00 0.00 30 HIS A N 2
ATOM 1152 C CA . HIS A 1 30 ? 12.497 -10.000 -0.700 1.00 0.00 30 HIS A CA 2
ATOM 1153 C C . HIS A 1 30 ? 12.199 -9.526 -2.120 1.00 0.00 30 HIS A C 2
ATOM 1154 O O . HIS A 1 30 ? 12.912 -9.871 -3.063 1.00 0.00 30 HIS A O 2
ATOM 1169 N N . LEU A 1 31 ? 11.141 -8.736 -2.265 1.00 0.00 31 LEU A N 2
ATOM 1170 C CA . LEU A 1 31 ? 10.748 -8.215 -3.569 1.00 0.00 31 LEU A CA 2
ATOM 1171 C C . LEU A 1 31 ? 11.169 -6.758 -3.724 1.00 0.00 31 LEU A C 2
ATOM 1172 O O . LEU A 1 31 ? 11.229 -6.234 -4.836 1.00 0.00 31 LEU A O 2
ATOM 1188 N N . GLU A 1 32 ? 11.462 -6.109 -2.601 1.00 0.00 32 GLU A N 2
ATOM 1189 C CA . GLU A 1 32 ? 11.879 -4.712 -2.613 1.00 0.00 32 GLU A CA 2
ATOM 1190 C C . GLU A 1 32 ? 10.803 -3.828 -3.236 1.00 0.00 32 GLU A C 2
ATOM 1191 O O . GLU A 1 32 ? 11.077 -3.045 -4.144 1.00 0.00 32 GLU A O 2
ATOM 1203 N N . ALA A 1 33 ? 9.577 -3.960 -2.740 1.00 0.00 33 ALA A N 2
ATOM 1204 C CA . ALA A 1 33 ? 8.459 -3.173 -3.246 1.00 0.00 33 ALA A CA 2
ATOM 1205 C C . ALA A 1 33 ? 7.456 -2.868 -2.138 1.00 0.00 33 ALA A C 2
ATOM 1206 O O . ALA A 1 33 ? 7.157 -3.724 -1.305 1.00 0.00 33 ALA A O 2
ATOM 1213 N N . VAL A 1 34 ? 6.940 -1.643 -2.134 1.00 0.00 34 VAL A N 2
ATOM 1214 C CA . VAL A 1 34 ? 5.971 -1.226 -1.129 1.00 0.00 34 VAL A CA 2
ATOM 1215 C C . VAL A 1 34 ? 4.553 -1.608 -1.540 1.00 0.00 34 VAL A C 2
ATOM 1216 O O . VAL A 1 34 ? 4.207 -1.578 -2.722 1.00 0.00 34 VAL A O 2
ATOM 1229 N N . THR A 1 35 ? 3.734 -1.967 -0.557 1.00 0.00 35 THR A N 2
ATOM 1230 C CA . THR A 1 35 ? 2.353 -2.356 -0.815 1.00 0.00 35 THR A CA 2
ATOM 1231 C C . THR A 1 35 ? 1.476 -2.117 0.408 1.00 0.00 35 THR A C 2
ATOM 1232 O O . THR A 1 35 ? 1.977 -1.920 1.515 1.00 0.00 35 THR A O 2
ATOM 1243 N N . CYS A 1 36 ? 0.163 -2.136 0.202 1.00 0.00 36 CYS A N 2
ATOM 1244 C CA . CYS A 1 36 ? -0.785 -1.921 1.288 1.00 0.00 36 CYS A CA 2
ATOM 1245 C C . CYS A 1 36 ? -1.829 -3.033 1.326 1.00 0.00 36 CYS A C 2
ATOM 1246 O O . CYS A 1 36 ? -2.594 -3.215 0.379 1.00 0.00 36 CYS A O 2
ATOM 1253 N N . LYS A 1 37 ? -1.855 -3.775 2.428 1.00 0.00 37 LYS A N 2
ATOM 1254 C CA . LYS A 1 37 ? -2.805 -4.869 2.593 1.00 0.00 37 LYS A CA 2
ATOM 1255 C C . LYS A 1 37 ? -4.232 -4.339 2.694 1.00 0.00 37 LYS A C 2
ATOM 1256 O O . LYS A 1 37 ? -4.584 -3.652 3.653 1.00 0.00 37 LYS A O 2
ATOM 1275 N N . CYS A 1 38 ? -5.051 -4.664 1.698 1.00 0.00 38 CYS A N 2
ATOM 1276 C CA . CYS A 1 38 ? -6.440 -4.223 1.675 1.00 0.00 38 CYS A CA 2
ATOM 1277 C C . CYS A 1 38 ? -7.337 -5.208 2.419 1.00 0.00 38 CYS A C 2
ATOM 1278 O O . CYS A 1 38 ? -7.241 -6.419 2.222 1.00 0.00 38 CYS A O 2
ATOM 1285 N N . GLN A 1 39 ? -8.207 -4.680 3.272 1.00 0.00 39 GLN A N 2
ATOM 1286 C CA . GLN A 1 39 ? -9.121 -5.513 4.045 1.00 0.00 39 GLN A CA 2
ATOM 1287 C C . GLN A 1 39 ? -10.193 -6.123 3.148 1.00 0.00 39 GLN A C 2
ATOM 1288 O O . GLN A 1 39 ? -10.570 -5.539 2.133 1.00 0.00 39 GLN A O 2
ATOM 1302 N N . GLN A 1 40 ? -10.678 -7.300 3.530 1.00 0.00 40 GLN A N 2
ATOM 1303 C CA . GLN A 1 40 ? -11.706 -7.988 2.759 1.00 0.00 40 GLN A CA 2
ATOM 1304 C C . GLN A 1 40 ? -12.709 -6.996 2.180 1.00 0.00 40 GLN A C 2
ATOM 1305 O O . GLN A 1 40 ? -13.171 -7.154 1.051 1.00 0.00 40 GLN A O 2
ATOM 1319 N N . GLU A 1 41 ? -13.041 -5.973 2.962 1.00 0.00 41 GLU A N 2
ATOM 1320 C CA . GLU A 1 41 ? -13.990 -4.956 2.527 1.00 0.00 41 GLU A CA 2
ATOM 1321 C C . GLU A 1 41 ? -13.438 -4.168 1.343 1.00 0.00 41 GLU A C 2
ATOM 1322 O O . GLU A 1 41 ? -14.122 -3.977 0.337 1.00 0.00 41 GLU A O 2
ATOM 1334 N N . TYR A 1 42 ? -12.197 -3.712 1.470 1.00 0.00 42 TYR A N 2
ATOM 1335 C CA . TYR A 1 42 ? -11.553 -2.942 0.413 1.00 0.00 42 TYR A CA 2
ATOM 1336 C C . TYR A 1 42 ? -10.720 -3.847 -0.490 1.00 0.00 42 TYR A C 2
ATOM 1337 O O . TYR A 1 42 ? -10.564 -5.038 -0.222 1.00 0.00 42 TYR A O 2
ATOM 1355 N N . PHE A 1 43 ? -10.187 -3.272 -1.563 1.00 0.00 43 PHE A N 2
ATOM 1356 C CA . PHE A 1 43 ? -9.371 -4.024 -2.508 1.00 0.00 43 PHE A CA 2
ATOM 1357 C C . PHE A 1 43 ? -8.779 -3.103 -3.571 1.00 0.00 43 PHE A C 2
ATOM 1358 O O . PHE A 1 43 ? -9.372 -2.085 -3.925 1.00 0.00 43 PHE A O 2
ATOM 1375 N N . GLY A 1 44 ? -7.604 -3.468 -4.075 1.00 0.00 44 GLY A N 2
ATOM 1376 C CA . GLY A 1 44 ? -6.951 -2.664 -5.091 1.00 0.00 44 GLY A CA 2
ATOM 1377 C C . GLY A 1 44 ? -5.493 -2.400 -4.773 1.00 0.00 44 GLY A C 2
ATOM 1378 O O . GLY A 1 44 ? -4.895 -3.096 -3.953 1.00 0.00 44 GLY A O 2
ATOM 1382 N N . GLU A 1 45 ? -4.919 -1.393 -5.424 1.00 0.00 45 GLU A N 2
ATOM 1383 C CA . GLU A 1 45 ? -3.521 -1.041 -5.207 1.00 0.00 45 GLU A CA 2
ATOM 1384 C C . GLU A 1 45 ? -3.349 -0.281 -3.895 1.00 0.00 45 GLU A C 2
ATOM 1385 O O . GLU A 1 45 ? -2.658 -0.741 -2.985 1.00 0.00 45 GLU A O 2
ATOM 1397 N N . ARG A 1 46 ? -3.982 0.884 -3.805 1.00 0.00 46 ARG A N 2
ATOM 1398 C CA . ARG A 1 46 ? -3.898 1.709 -2.606 1.00 0.00 46 ARG A CA 2
ATOM 1399 C C . ARG A 1 46 ? -5.136 1.528 -1.733 1.00 0.00 46 ARG A C 2
ATOM 1400 O O . ARG A 1 46 ? -5.532 2.436 -1.002 1.00 0.00 46 ARG A O 2
ATOM 1421 N N . CYS A 1 47 ? -5.744 0.349 -1.815 1.00 0.00 47 CYS A N 2
ATOM 1422 C CA . CYS A 1 47 ? -6.938 0.048 -1.035 1.00 0.00 47 CYS A CA 2
ATOM 1423 C C . CYS A 1 47 ? -7.839 1.274 -0.923 1.00 0.00 47 CYS A C 2
ATOM 1424 O O . CYS A 1 47 ? -8.376 1.568 0.144 1.00 0.00 47 CYS A O 2
ATOM 1431 N N . GLY A 1 48 ? -7.999 1.987 -2.034 1.00 0.00 48 GLY A N 2
ATOM 1432 C CA . GLY A 1 48 ? -8.835 3.173 -2.041 1.00 0.00 48 GLY A CA 2
ATOM 1433 C C . GLY A 1 48 ? -10.165 2.942 -2.731 1.00 0.00 48 GLY A C 2
ATOM 1434 O O . GLY A 1 48 ? -10.658 3.812 -3.449 1.00 0.00 48 GLY A O 2
ATOM 1438 N N . GLU A 1 49 ? -10.746 1.766 -2.515 1.00 0.00 49 GLU A N 2
ATOM 1439 C CA . GLU A 1 49 ? -12.025 1.423 -3.125 1.00 0.00 49 GLU A CA 2
ATOM 1440 C C . GLU A 1 49 ? -12.666 0.235 -2.414 1.00 0.00 49 GLU A C 2
ATOM 1441 O O . GLU A 1 49 ? -11.988 -0.726 -2.051 1.00 0.00 49 GLU A O 2
ATOM 1453 N N . LYS A 1 50 ? -13.978 0.309 -2.217 1.00 0.00 50 LYS A N 2
ATOM 1454 C CA . LYS A 1 50 ? -14.713 -0.759 -1.549 1.00 0.00 50 LYS A CA 2
ATOM 1455 C C . LYS A 1 50 ? -15.500 -1.590 -2.557 1.00 0.00 50 LYS A C 2
ATOM 1456 O O . LYS A 1 50 ? -16.571 -2.111 -2.246 1.00 0.00 50 LYS A O 2
ATOM 1475 N N . GLY A 1 1 ? 20.728 -0.288 17.236 1.00 0.00 1 GLY A N 3
ATOM 1476 C CA . GLY A 1 1 ? 21.987 -0.831 17.711 1.00 0.00 1 GLY A CA 3
ATOM 1477 C C . GLY A 1 1 ? 21.801 -1.823 18.842 1.00 0.00 1 GLY A C 3
ATOM 1478 O O . GLY A 1 1 ? 22.459 -2.863 18.879 1.00 0.00 1 GLY A O 3
ATOM 1482 N N . SER A 1 2 ? 20.903 -1.502 19.767 1.00 0.00 2 SER A N 3
ATOM 1483 C CA . SER A 1 2 ? 20.636 -2.370 20.908 1.00 0.00 2 SER A CA 3
ATOM 1484 C C . SER A 1 2 ? 19.167 -2.778 20.948 1.00 0.00 2 SER A C 3
ATOM 1485 O O . SER A 1 2 ? 18.305 -2.090 20.401 1.00 0.00 2 SER A O 3
ATOM 1493 N N . SER A 1 3 ? 18.889 -3.903 21.599 1.00 0.00 3 SER A N 3
ATOM 1494 C CA . SER A 1 3 ? 17.525 -4.406 21.708 1.00 0.00 3 SER A CA 3
ATOM 1495 C C . SER A 1 3 ? 16.702 -3.545 22.661 1.00 0.00 3 SER A C 3
ATOM 1496 O O . SER A 1 3 ? 16.690 -3.774 23.870 1.00 0.00 3 SER A O 3
ATOM 1504 N N . GLY A 1 4 ? 16.015 -2.550 22.107 1.00 0.00 4 GLY A N 3
ATOM 1505 C CA . GLY A 1 4 ? 15.199 -1.668 22.921 1.00 0.00 4 GLY A CA 3
ATOM 1506 C C . GLY A 1 4 ? 14.500 -0.604 22.100 1.00 0.00 4 GLY A C 3
ATOM 1507 O O . GLY A 1 4 ? 13.624 -0.909 21.290 1.00 0.00 4 GLY A O 3
ATOM 1511 N N . SER A 1 5 ? 14.885 0.651 22.309 1.00 0.00 5 SER A N 3
ATOM 1512 C CA . SER A 1 5 ? 14.285 1.766 21.586 1.00 0.00 5 SER A CA 3
ATOM 1513 C C . SER A 1 5 ? 14.269 1.494 20.084 1.00 0.00 5 SER A C 3
ATOM 1514 O O . SER A 1 5 ? 13.215 1.520 19.449 1.00 0.00 5 SER A O 3
ATOM 1522 N N . SER A 1 6 ? 15.446 1.232 19.524 1.00 0.00 6 SER A N 3
ATOM 1523 C CA . SER A 1 6 ? 15.569 0.959 18.097 1.00 0.00 6 SER A CA 3
ATOM 1524 C C . SER A 1 6 ? 14.732 -0.254 17.702 1.00 0.00 6 SER A C 3
ATOM 1525 O O . SER A 1 6 ? 15.047 -1.385 18.068 1.00 0.00 6 SER A O 3
ATOM 1533 N N . GLY A 1 7 ? 13.661 -0.008 16.952 1.00 0.00 7 GLY A N 3
ATOM 1534 C CA . GLY A 1 7 ? 12.794 -1.088 16.520 1.00 0.00 7 GLY A CA 3
ATOM 1535 C C . GLY A 1 7 ? 13.000 -1.448 15.062 1.00 0.00 7 GLY A C 3
ATOM 1536 O O . GLY A 1 7 ? 13.856 -2.270 14.732 1.00 0.00 7 GLY A O 3
ATOM 1540 N N . LYS A 1 8 ? 12.214 -0.833 14.185 1.00 0.00 8 LYS A N 3
ATOM 1541 C CA . LYS A 1 8 ? 12.313 -1.093 12.754 1.00 0.00 8 LYS A CA 3
ATOM 1542 C C . LYS A 1 8 ? 11.671 0.034 11.951 1.00 0.00 8 LYS A C 3
ATOM 1543 O O . LYS A 1 8 ? 10.566 0.481 12.262 1.00 0.00 8 LYS A O 3
ATOM 1562 N N . LYS A 1 9 ? 12.368 0.489 10.915 1.00 0.00 9 LYS A N 3
ATOM 1563 C CA . LYS A 1 9 ? 11.866 1.561 10.065 1.00 0.00 9 LYS A CA 3
ATOM 1564 C C . LYS A 1 9 ? 11.331 1.007 8.749 1.00 0.00 9 LYS A C 3
ATOM 1565 O O . LYS A 1 9 ? 11.846 0.020 8.225 1.00 0.00 9 LYS A O 3
ATOM 1584 N N . ASN A 1 10 ? 10.295 1.649 8.219 1.00 0.00 10 ASN A N 3
ATOM 1585 C CA . ASN A 1 10 ? 9.691 1.220 6.962 1.00 0.00 10 ASN A CA 3
ATOM 1586 C C . ASN A 1 10 ? 9.145 2.414 6.186 1.00 0.00 10 ASN A C 3
ATOM 1587 O O . ASN A 1 10 ? 8.699 3.408 6.759 1.00 0.00 10 ASN A O 3
ATOM 1598 N N . PRO A 1 11 ? 9.178 2.315 4.848 1.00 0.00 11 PRO A N 3
ATOM 1599 C CA . PRO A 1 11 ? 8.690 3.377 3.964 1.00 0.00 11 PRO A CA 3
ATOM 1600 C C . PRO A 1 11 ? 7.172 3.520 4.013 1.00 0.00 11 PRO A C 3
ATOM 1601 O O . PRO A 1 11 ? 6.631 4.598 3.766 1.00 0.00 11 PRO A O 3
ATOM 1612 N N . CYS A 1 12 ? 6.490 2.426 4.334 1.00 0.00 12 CYS A N 3
ATOM 1613 C CA . CYS A 1 12 ? 5.034 2.428 4.416 1.00 0.00 12 CYS A CA 3
ATOM 1614 C C . CYS A 1 12 ? 4.534 3.661 5.163 1.00 0.00 12 CYS A C 3
ATOM 1615 O O . CYS A 1 12 ? 3.506 4.238 4.811 1.00 0.00 12 CYS A O 3
ATOM 1622 N N . ASN A 1 13 ? 5.268 4.058 6.197 1.00 0.00 13 ASN A N 3
ATOM 1623 C CA . ASN A 1 13 ? 4.899 5.222 6.995 1.00 0.00 13 ASN A CA 3
ATOM 1624 C C . ASN A 1 13 ? 5.894 6.360 6.788 1.00 0.00 13 ASN A C 3
ATOM 1625 O O . ASN A 1 13 ? 5.641 7.499 7.182 1.00 0.00 13 ASN A O 3
ATOM 1636 N N . ALA A 1 14 ? 7.026 6.045 6.168 1.00 0.00 14 ALA A N 3
ATOM 1637 C CA . ALA A 1 14 ? 8.058 7.041 5.907 1.00 0.00 14 ALA A CA 3
ATOM 1638 C C . ALA A 1 14 ? 7.618 8.013 4.817 1.00 0.00 14 ALA A C 3
ATOM 1639 O O . ALA A 1 14 ? 7.361 9.186 5.087 1.00 0.00 14 ALA A O 3
ATOM 1646 N N . GLU A 1 15 ? 7.536 7.518 3.586 1.00 0.00 15 GLU A N 3
ATOM 1647 C CA . GLU A 1 15 ? 7.129 8.345 2.457 1.00 0.00 15 GLU A CA 3
ATOM 1648 C C . GLU A 1 15 ? 5.885 7.772 1.783 1.00 0.00 15 GLU A C 3
ATOM 1649 O O . GLU A 1 15 ? 5.210 8.458 1.014 1.00 0.00 15 GLU A O 3
ATOM 1661 N N . PHE A 1 16 ? 5.589 6.510 2.076 1.00 0.00 16 PHE A N 3
ATOM 1662 C CA . PHE A 1 16 ? 4.428 5.844 1.498 1.00 0.00 16 PHE A CA 3
ATOM 1663 C C . PHE A 1 16 ? 3.245 5.879 2.461 1.00 0.00 16 PHE A C 3
ATOM 1664 O O . PHE A 1 16 ? 2.296 5.108 2.322 1.00 0.00 16 PHE A O 3
ATOM 1681 N N . GLN A 1 17 ? 3.311 6.779 3.437 1.00 0.00 17 GLN A N 3
ATOM 1682 C CA . GLN A 1 17 ? 2.246 6.913 4.424 1.00 0.00 17 GLN A CA 3
ATOM 1683 C C . GLN A 1 17 ? 0.920 7.251 3.751 1.00 0.00 17 GLN A C 3
ATOM 1684 O O . GLN A 1 17 ? -0.127 6.723 4.122 1.00 0.00 17 GLN A O 3
ATOM 1698 N N . ASN A 1 18 ? 0.973 8.135 2.760 1.00 0.00 18 ASN A N 3
ATOM 1699 C CA . ASN A 1 18 ? -0.225 8.544 2.036 1.00 0.00 18 ASN A CA 3
ATOM 1700 C C . ASN A 1 18 ? -0.682 7.449 1.077 1.00 0.00 18 ASN A C 3
ATOM 1701 O O . ASN A 1 18 ? -1.846 7.403 0.678 1.00 0.00 18 ASN A O 3
ATOM 1712 N N . PHE A 1 19 ? 0.243 6.568 0.710 1.00 0.00 19 PHE A N 3
ATOM 1713 C CA . PHE A 1 19 ? -0.063 5.472 -0.202 1.00 0.00 19 PHE A CA 3
ATOM 1714 C C . PHE A 1 19 ? -1.254 4.662 0.301 1.00 0.00 19 PHE A C 3
ATOM 1715 O O . PHE A 1 19 ? -2.320 4.655 -0.316 1.00 0.00 19 PHE A O 3
ATOM 1732 N N . CYS A 1 20 ? -1.065 3.980 1.426 1.00 0.00 20 CYS A N 3
ATOM 1733 C CA . CYS A 1 20 ? -2.122 3.166 2.013 1.00 0.00 20 CYS A CA 3
ATOM 1734 C C . CYS A 1 20 ? -3.103 4.031 2.799 1.00 0.00 20 CYS A C 3
ATOM 1735 O O . CYS A 1 20 ? -2.780 4.529 3.878 1.00 0.00 20 CYS A O 3
ATOM 1742 N N . ILE A 1 21 ? -4.301 4.205 2.251 1.00 0.00 21 ILE A N 3
ATOM 1743 C CA . ILE A 1 21 ? -5.328 5.008 2.902 1.00 0.00 21 ILE A CA 3
ATOM 1744 C C . ILE A 1 21 ? -6.085 4.193 3.945 1.00 0.00 21 ILE A C 3
ATOM 1745 O O . ILE A 1 21 ? -6.114 4.547 5.124 1.00 0.00 21 ILE A O 3
ATOM 1761 N N . HIS A 1 22 ? -6.695 3.097 3.504 1.00 0.00 22 HIS A N 3
ATOM 1762 C CA . HIS A 1 22 ? -7.450 2.229 4.400 1.00 0.00 22 HIS A CA 3
ATOM 1763 C C . HIS A 1 22 ? -7.013 0.776 4.245 1.00 0.00 22 HIS A C 3
ATOM 1764 O O . HIS A 1 22 ? -7.549 0.040 3.418 1.00 0.00 22 HIS A O 3
ATOM 1779 N N . GLY A 1 23 ? -6.033 0.368 5.047 1.00 0.00 23 GLY A N 3
ATOM 1780 C CA . GLY A 1 23 ? -5.540 -0.995 4.982 1.00 0.00 23 GLY A CA 3
ATOM 1781 C C . GLY A 1 23 ? -4.182 -1.152 5.637 1.00 0.00 23 GLY A C 3
ATOM 1782 O O . GLY A 1 23 ? -3.544 -0.164 6.002 1.00 0.00 23 GLY A O 3
ATOM 1786 N N . GLU A 1 24 ? -3.739 -2.396 5.787 1.00 0.00 24 GLU A N 3
ATOM 1787 C CA . GLU A 1 24 ? -2.448 -2.678 6.405 1.00 0.00 24 GLU A CA 3
ATOM 1788 C C . GLU A 1 24 ? -1.325 -2.607 5.375 1.00 0.00 24 GLU A C 3
ATOM 1789 O O . GLU A 1 24 ? -1.381 -3.258 4.331 1.00 0.00 24 GLU A O 3
ATOM 1801 N N . CYS A 1 25 ? -0.304 -1.810 5.675 1.00 0.00 25 CYS A N 3
ATOM 1802 C CA . CYS A 1 25 ? 0.833 -1.652 4.776 1.00 0.00 25 CYS A CA 3
ATOM 1803 C C . CYS A 1 25 ? 1.978 -2.576 5.180 1.00 0.00 25 CYS A C 3
ATOM 1804 O O . CYS A 1 25 ? 2.192 -2.838 6.364 1.00 0.00 25 CYS A O 3
ATOM 1811 N N . LYS A 1 26 ? 2.712 -3.067 4.188 1.00 0.00 26 LYS A N 3
ATOM 1812 C CA . LYS A 1 26 ? 3.837 -3.961 4.437 1.00 0.00 26 LYS A CA 3
ATOM 1813 C C . LYS A 1 26 ? 4.943 -3.744 3.409 1.00 0.00 26 LYS A C 3
ATOM 1814 O O . LYS A 1 26 ? 4.767 -4.028 2.224 1.00 0.00 26 LYS A O 3
ATOM 1833 N N . TYR A 1 27 ? 6.082 -3.240 3.870 1.00 0.00 27 TYR A N 3
ATOM 1834 C CA . TYR A 1 27 ? 7.217 -2.985 2.990 1.00 0.00 27 TYR A CA 3
ATOM 1835 C C . TYR A 1 27 ? 7.955 -4.279 2.663 1.00 0.00 27 TYR A C 3
ATOM 1836 O O . TYR A 1 27 ? 8.473 -4.953 3.554 1.00 0.00 27 TYR A O 3
ATOM 1854 N N . ILE A 1 28 ? 7.999 -4.619 1.380 1.00 0.00 28 ILE A N 3
ATOM 1855 C CA . ILE A 1 28 ? 8.675 -5.831 0.934 1.00 0.00 28 ILE A CA 3
ATOM 1856 C C . ILE A 1 28 ? 10.139 -5.556 0.609 1.00 0.00 28 ILE A C 3
ATOM 1857 O O . ILE A 1 28 ? 10.449 -4.816 -0.325 1.00 0.00 28 ILE A O 3
ATOM 1873 N N . GLU A 1 29 ? 11.036 -6.158 1.384 1.00 0.00 29 GLU A N 3
ATOM 1874 C CA . GLU A 1 29 ? 12.468 -5.978 1.177 1.00 0.00 29 GLU A CA 3
ATOM 1875 C C . GLU A 1 29 ? 13.003 -6.990 0.167 1.00 0.00 29 GLU A C 3
ATOM 1876 O O . GLU A 1 29 ? 13.551 -6.618 -0.871 1.00 0.00 29 GLU A O 3
ATOM 1888 N N . HIS A 1 30 ? 12.841 -8.272 0.481 1.00 0.00 30 HIS A N 3
ATOM 1889 C CA . HIS A 1 30 ? 13.307 -9.338 -0.398 1.00 0.00 30 HIS A CA 3
ATOM 1890 C C . HIS A 1 30 ? 13.101 -8.965 -1.863 1.00 0.00 30 HIS A C 3
ATOM 1891 O O . HIS A 1 30 ? 13.841 -9.415 -2.739 1.00 0.00 30 HIS A O 3
ATOM 1906 N N . LEU A 1 31 ? 12.092 -8.140 -2.122 1.00 0.00 31 LEU A N 3
ATOM 1907 C CA . LEU A 1 31 ? 11.788 -7.706 -3.481 1.00 0.00 31 LEU A CA 3
ATOM 1908 C C . LEU A 1 31 ? 12.048 -6.213 -3.647 1.00 0.00 31 LEU A C 3
ATOM 1909 O O . LEU A 1 31 ? 12.190 -5.719 -4.765 1.00 0.00 31 LEU A O 3
ATOM 1925 N N . GLU A 1 32 ? 12.112 -5.500 -2.526 1.00 0.00 32 GLU A N 3
ATOM 1926 C CA . GLU A 1 32 ? 12.357 -4.063 -2.549 1.00 0.00 32 GLU A CA 3
ATOM 1927 C C . GLU A 1 32 ? 11.196 -3.323 -3.208 1.00 0.00 32 GLU A C 3
ATOM 1928 O O . GLU A 1 32 ? 11.392 -2.546 -4.141 1.00 0.00 32 GLU A O 3
ATOM 1940 N N . ALA A 1 33 ? 9.987 -3.573 -2.715 1.00 0.00 33 ALA A N 3
ATOM 1941 C CA . ALA A 1 33 ? 8.795 -2.931 -3.255 1.00 0.00 33 ALA A CA 3
ATOM 1942 C C . ALA A 1 33 ? 7.800 -2.602 -2.147 1.00 0.00 33 ALA A C 3
ATOM 1943 O O . ALA A 1 33 ? 7.870 -3.157 -1.051 1.00 0.00 33 ALA A O 3
ATOM 1950 N N . VAL A 1 34 ? 6.874 -1.694 -2.440 1.00 0.00 34 VAL A N 3
ATOM 1951 C CA . VAL A 1 34 ? 5.864 -1.291 -1.469 1.00 0.00 34 VAL A CA 3
ATOM 1952 C C . VAL A 1 34 ? 4.479 -1.776 -1.883 1.00 0.00 34 VAL A C 3
ATOM 1953 O O . VAL A 1 34 ? 4.156 -1.829 -3.070 1.00 0.00 34 VAL A O 3
ATOM 1966 N N . THR A 1 35 ? 3.661 -2.128 -0.896 1.00 0.00 35 THR A N 3
ATOM 1967 C CA . THR A 1 35 ? 2.310 -2.609 -1.157 1.00 0.00 35 THR A CA 3
ATOM 1968 C C . THR A 1 35 ? 1.378 -2.285 0.005 1.00 0.00 35 THR A C 3
ATOM 1969 O O . THR A 1 35 ? 1.825 -2.064 1.130 1.00 0.00 35 THR A O 3
ATOM 1980 N N . CYS A 1 36 ? 0.079 -2.260 -0.275 1.00 0.00 36 CYS A N 3
ATOM 1981 C CA . CYS A 1 36 ? -0.918 -1.963 0.746 1.00 0.00 36 CYS A CA 3
ATOM 1982 C C . CYS A 1 36 ? -2.058 -2.977 0.704 1.00 0.00 36 CYS A C 3
ATOM 1983 O O . CYS A 1 36 ? -2.760 -3.097 -0.300 1.00 0.00 36 CYS A O 3
ATOM 1990 N N . LYS A 1 37 ? -2.237 -3.704 1.802 1.00 0.00 37 LYS A N 3
ATOM 1991 C CA . LYS A 1 37 ? -3.292 -4.707 1.892 1.00 0.00 37 LYS A CA 3
ATOM 1992 C C . LYS A 1 37 ? -4.645 -4.051 2.148 1.00 0.00 37 LYS A C 3
ATOM 1993 O O . LYS A 1 37 ? -4.755 -3.119 2.946 1.00 0.00 37 LYS A O 3
ATOM 2012 N N . CYS A 1 38 ? -5.674 -4.543 1.466 1.00 0.00 38 CYS A N 3
ATOM 2013 C CA . CYS A 1 38 ? -7.021 -4.006 1.620 1.00 0.00 38 CYS A CA 3
ATOM 2014 C C . CYS A 1 38 ? -7.902 -4.966 2.413 1.00 0.00 38 CYS A C 3
ATOM 2015 O O . CYS A 1 38 ? -7.908 -6.170 2.161 1.00 0.00 38 CYS A O 3
ATOM 2022 N N . GLN A 1 39 ? -8.645 -4.423 3.372 1.00 0.00 39 GLN A N 3
ATOM 2023 C CA . GLN A 1 39 ? -9.530 -5.232 4.203 1.00 0.00 39 GLN A CA 3
ATOM 2024 C C . GLN A 1 39 ? -10.654 -5.839 3.370 1.00 0.00 39 GLN A C 3
ATOM 2025 O O . GLN A 1 39 ? -10.917 -5.399 2.251 1.00 0.00 39 GLN A O 3
ATOM 2039 N N . GLN A 1 40 ? -11.314 -6.851 3.923 1.00 0.00 40 GLN A N 3
ATOM 2040 C CA . GLN A 1 40 ? -12.409 -7.519 3.230 1.00 0.00 40 GLN A CA 3
ATOM 2041 C C . GLN A 1 40 ? -13.323 -6.504 2.551 1.00 0.00 40 GLN A C 3
ATOM 2042 O O . GLN A 1 40 ? -13.824 -6.744 1.453 1.00 0.00 40 GLN A O 3
ATOM 2056 N N . GLU A 1 41 ? -13.534 -5.370 3.211 1.00 0.00 41 GLU A N 3
ATOM 2057 C CA . GLU A 1 41 ? -14.388 -4.319 2.671 1.00 0.00 41 GLU A CA 3
ATOM 2058 C C . GLU A 1 41 ? -13.669 -3.546 1.570 1.00 0.00 41 GLU A C 3
ATOM 2059 O O . GLU A 1 41 ? -14.253 -3.233 0.532 1.00 0.00 41 GLU A O 3
ATOM 2071 N N . TYR A 1 42 ? -12.398 -3.239 1.804 1.00 0.00 42 TYR A N 3
ATOM 2072 C CA . TYR A 1 42 ? -11.599 -2.499 0.835 1.00 0.00 42 TYR A CA 3
ATOM 2073 C C . TYR A 1 42 ? -11.023 -3.435 -0.224 1.00 0.00 42 TYR A C 3
ATOM 2074 O O . TYR A 1 42 ? -11.022 -4.654 -0.057 1.00 0.00 42 TYR A O 3
ATOM 2092 N N . PHE A 1 43 ? -10.534 -2.853 -1.314 1.00 0.00 43 PHE A N 3
ATOM 2093 C CA . PHE A 1 43 ? -9.955 -3.634 -2.402 1.00 0.00 43 PHE A CA 3
ATOM 2094 C C . PHE A 1 43 ? -9.038 -2.769 -3.263 1.00 0.00 43 PHE A C 3
ATOM 2095 O O . PHE A 1 43 ? -8.984 -1.551 -3.102 1.00 0.00 43 PHE A O 3
ATOM 2112 N N . GLY A 1 44 ? -8.318 -3.411 -4.178 1.00 0.00 44 GLY A N 3
ATOM 2113 C CA . GLY A 1 44 ? -7.412 -2.687 -5.051 1.00 0.00 44 GLY A CA 3
ATOM 2114 C C . GLY A 1 44 ? -5.987 -2.686 -4.535 1.00 0.00 44 GLY A C 3
ATOM 2115 O O . GLY A 1 44 ? -5.557 -3.636 -3.882 1.00 0.00 44 GLY A O 3
ATOM 2119 N N . GLU A 1 45 ? -5.253 -1.618 -4.830 1.00 0.00 45 GLU A N 3
ATOM 2120 C CA . GLU A 1 45 ? -3.867 -1.500 -4.394 1.00 0.00 45 GLU A CA 3
ATOM 2121 C C . GLU A 1 45 ? -3.759 -0.606 -3.162 1.00 0.00 45 GLU A C 3
ATOM 2122 O O . GLU A 1 45 ? -3.389 -1.063 -2.080 1.00 0.00 45 GLU A O 3
ATOM 2134 N N . ARG A 1 46 ? -4.083 0.671 -3.334 1.00 0.00 46 ARG A N 3
ATOM 2135 C CA . ARG A 1 46 ? -4.021 1.631 -2.238 1.00 0.00 46 ARG A CA 3
ATOM 2136 C C . ARG A 1 46 ? -4.982 1.240 -1.119 1.00 0.00 46 ARG A C 3
ATOM 2137 O O . ARG A 1 46 ? -4.712 1.481 0.058 1.00 0.00 46 ARG A O 3
ATOM 2158 N N . CYS A 1 47 ? -6.105 0.636 -1.494 1.00 0.00 47 CYS A N 3
ATOM 2159 C CA . CYS A 1 47 ? -7.107 0.212 -0.524 1.00 0.00 47 CYS A CA 3
ATOM 2160 C C . CYS A 1 47 ? -7.806 1.418 0.098 1.00 0.00 47 CYS A C 3
ATOM 2161 O O . CYS A 1 47 ? -8.016 1.470 1.309 1.00 0.00 47 CYS A O 3
ATOM 2168 N N . GLY A 1 48 ? -8.163 2.385 -0.741 1.00 0.00 48 GLY A N 3
ATOM 2169 C CA . GLY A 1 48 ? -8.834 3.577 -0.256 1.00 0.00 48 GLY A CA 3
ATOM 2170 C C . GLY A 1 48 ? -10.226 3.735 -0.836 1.00 0.00 48 GLY A C 3
ATOM 2171 O O . GLY A 1 48 ? -10.660 4.849 -1.128 1.00 0.00 48 GLY A O 3
ATOM 2175 N N . GLU A 1 49 ? -10.926 2.618 -1.004 1.00 0.00 49 GLU A N 3
ATOM 2176 C CA . GLU A 1 49 ? -12.275 2.639 -1.556 1.00 0.00 49 GLU A CA 3
ATOM 2177 C C . GLU A 1 49 ? -13.034 1.368 -1.186 1.00 0.00 49 GLU A C 3
ATOM 2178 O O . GLU A 1 49 ? -12.580 0.257 -1.460 1.00 0.00 49 GLU A O 3
ATOM 2190 N N . LYS A 1 50 ? -14.194 1.539 -0.560 1.00 0.00 50 LYS A N 3
ATOM 2191 C CA . LYS A 1 50 ? -15.017 0.408 -0.151 1.00 0.00 50 LYS A CA 3
ATOM 2192 C C . LYS A 1 50 ? -16.249 0.281 -1.043 1.00 0.00 50 LYS A C 3
ATOM 2193 O O . LYS A 1 50 ? -16.676 -0.825 -1.374 1.00 0.00 50 LYS A O 3
ATOM 2212 N N . GLY A 1 1 ? 8.942 -9.586 10.395 1.00 0.00 1 GLY A N 4
ATOM 2213 C CA . GLY A 1 1 ? 8.816 -9.813 11.823 1.00 0.00 1 GLY A CA 4
ATOM 2214 C C . GLY A 1 1 ? 10.094 -9.498 12.575 1.00 0.00 1 GLY A C 4
ATOM 2215 O O . GLY A 1 1 ? 11.146 -10.069 12.292 1.00 0.00 1 GLY A O 4
ATOM 2219 N N . SER A 1 2 ? 10.003 -8.583 13.536 1.00 0.00 2 SER A N 4
ATOM 2220 C CA . SER A 1 2 ? 11.162 -8.188 14.327 1.00 0.00 2 SER A CA 4
ATOM 2221 C C . SER A 1 2 ? 10.758 -7.881 15.766 1.00 0.00 2 SER A C 4
ATOM 2222 O O . SER A 1 2 ? 9.572 -7.819 16.090 1.00 0.00 2 SER A O 4
ATOM 2230 N N . SER A 1 3 ? 11.753 -7.689 16.626 1.00 0.00 3 SER A N 4
ATOM 2231 C CA . SER A 1 3 ? 11.503 -7.392 18.031 1.00 0.00 3 SER A CA 4
ATOM 2232 C C . SER A 1 3 ? 12.639 -6.561 18.621 1.00 0.00 3 SER A C 4
ATOM 2233 O O . SER A 1 3 ? 13.753 -6.552 18.099 1.00 0.00 3 SER A O 4
ATOM 2241 N N . GLY A 1 4 ? 12.347 -5.863 19.715 1.00 0.00 4 GLY A N 4
ATOM 2242 C CA . GLY A 1 4 ? 13.353 -5.038 20.358 1.00 0.00 4 GLY A CA 4
ATOM 2243 C C . GLY A 1 4 ? 13.493 -3.678 19.704 1.00 0.00 4 GLY A C 4
ATOM 2244 O O . GLY A 1 4 ? 12.503 -3.078 19.286 1.00 0.00 4 GLY A O 4
ATOM 2248 N N . SER A 1 5 ? 14.726 -3.189 19.617 1.00 0.00 5 SER A N 4
ATOM 2249 C CA . SER A 1 5 ? 14.991 -1.888 19.014 1.00 0.00 5 SER A CA 4
ATOM 2250 C C . SER A 1 5 ? 15.571 -2.048 17.612 1.00 0.00 5 SER A C 4
ATOM 2251 O O . SER A 1 5 ? 16.427 -2.900 17.375 1.00 0.00 5 SER A O 4
ATOM 2259 N N . SER A 1 6 ? 15.097 -1.221 16.685 1.00 0.00 6 SER A N 4
ATOM 2260 C CA . SER A 1 6 ? 15.564 -1.271 15.305 1.00 0.00 6 SER A CA 4
ATOM 2261 C C . SER A 1 6 ? 15.970 0.117 14.818 1.00 0.00 6 SER A C 4
ATOM 2262 O O . SER A 1 6 ? 15.573 1.129 15.392 1.00 0.00 6 SER A O 4
ATOM 2270 N N . GLY A 1 7 ? 16.766 0.154 13.753 1.00 0.00 7 GLY A N 4
ATOM 2271 C CA . GLY A 1 7 ? 17.214 1.421 13.206 1.00 0.00 7 GLY A CA 4
ATOM 2272 C C . GLY A 1 7 ? 17.028 1.502 11.704 1.00 0.00 7 GLY A C 4
ATOM 2273 O O . GLY A 1 7 ? 17.989 1.706 10.961 1.00 0.00 7 GLY A O 4
ATOM 2277 N N . LYS A 1 8 ? 15.788 1.341 11.253 1.00 0.00 8 LYS A N 4
ATOM 2278 C CA . LYS A 1 8 ? 15.478 1.396 9.830 1.00 0.00 8 LYS A CA 4
ATOM 2279 C C . LYS A 1 8 ? 14.115 2.041 9.595 1.00 0.00 8 LYS A C 4
ATOM 2280 O O . LYS A 1 8 ? 13.137 1.713 10.266 1.00 0.00 8 LYS A O 4
ATOM 2299 N N . LYS A 1 9 ? 14.058 2.960 8.636 1.00 0.00 9 LYS A N 4
ATOM 2300 C CA . LYS A 1 9 ? 12.815 3.649 8.310 1.00 0.00 9 LYS A CA 4
ATOM 2301 C C . LYS A 1 9 ? 12.055 2.910 7.214 1.00 0.00 9 LYS A C 4
ATOM 2302 O O . LYS A 1 9 ? 12.631 2.523 6.198 1.00 0.00 9 LYS A O 4
ATOM 2321 N N . ASN A 1 10 ? 10.757 2.718 7.426 1.00 0.00 10 ASN A N 4
ATOM 2322 C CA . ASN A 1 10 ? 9.917 2.026 6.455 1.00 0.00 10 ASN A CA 4
ATOM 2323 C C . ASN A 1 10 ? 9.267 3.017 5.495 1.00 0.00 10 ASN A C 4
ATOM 2324 O O . ASN A 1 10 ? 8.894 4.129 5.869 1.00 0.00 10 ASN A O 4
ATOM 2335 N N . PRO A 1 11 ? 9.125 2.605 4.226 1.00 0.00 11 PRO A N 4
ATOM 2336 C CA . PRO A 1 11 ? 8.519 3.441 3.185 1.00 0.00 11 PRO A CA 4
ATOM 2337 C C . PRO A 1 11 ? 7.020 3.629 3.394 1.00 0.00 11 PRO A C 4
ATOM 2338 O O . PRO A 1 11 ? 6.477 4.704 3.137 1.00 0.00 11 PRO A O 4
ATOM 2349 N N . CYS A 1 12 ? 6.356 2.577 3.862 1.00 0.00 12 CYS A N 4
ATOM 2350 C CA . CYS A 1 12 ? 4.919 2.626 4.106 1.00 0.00 12 CYS A CA 4
ATOM 2351 C C . CYS A 1 12 ? 4.578 3.700 5.135 1.00 0.00 12 CYS A C 4
ATOM 2352 O O . CYS A 1 12 ? 3.419 4.085 5.284 1.00 0.00 12 CYS A O 4
ATOM 2359 N N . ASN A 1 13 ? 5.597 4.180 5.841 1.00 0.00 13 ASN A N 4
ATOM 2360 C CA . ASN A 1 13 ? 5.405 5.209 6.856 1.00 0.00 13 ASN A CA 4
ATOM 2361 C C . ASN A 1 13 ? 6.297 6.416 6.582 1.00 0.00 13 ASN A C 4
ATOM 2362 O O . ASN A 1 13 ? 6.012 7.526 7.031 1.00 0.00 13 ASN A O 4
ATOM 2373 N N . ALA A 1 14 ? 7.377 6.191 5.840 1.00 0.00 14 ALA A N 4
ATOM 2374 C CA . ALA A 1 14 ? 8.308 7.260 5.503 1.00 0.00 14 ALA A CA 4
ATOM 2375 C C . ALA A 1 14 ? 7.741 8.159 4.410 1.00 0.00 14 ALA A C 4
ATOM 2376 O O . ALA A 1 14 ? 7.308 9.279 4.679 1.00 0.00 14 ALA A O 4
ATOM 2383 N N . GLU A 1 15 ? 7.747 7.661 3.178 1.00 0.00 15 GLU A N 4
ATOM 2384 C CA . GLU A 1 15 ? 7.233 8.422 2.045 1.00 0.00 15 GLU A CA 4
ATOM 2385 C C . GLU A 1 15 ? 5.817 7.979 1.689 1.00 0.00 15 GLU A C 4
ATOM 2386 O O . GLU A 1 15 ? 4.952 8.804 1.394 1.00 0.00 15 GLU A O 4
ATOM 2398 N N . PHE A 1 16 ? 5.588 6.670 1.719 1.00 0.00 16 PHE A N 4
ATOM 2399 C CA . PHE A 1 16 ? 4.277 6.116 1.398 1.00 0.00 16 PHE A CA 4
ATOM 2400 C C . PHE A 1 16 ? 3.353 6.170 2.611 1.00 0.00 16 PHE A C 4
ATOM 2401 O O . PHE A 1 16 ? 2.346 5.464 2.668 1.00 0.00 16 PHE A O 4
ATOM 2418 N N . GLN A 1 17 ? 3.702 7.012 3.578 1.00 0.00 17 GLN A N 4
ATOM 2419 C CA . GLN A 1 17 ? 2.905 7.158 4.789 1.00 0.00 17 GLN A CA 4
ATOM 2420 C C . GLN A 1 17 ? 1.436 7.391 4.450 1.00 0.00 17 GLN A C 4
ATOM 2421 O O . GLN A 1 17 ? 0.550 6.749 5.012 1.00 0.00 17 GLN A O 4
ATOM 2435 N N . ASN A 1 18 ? 1.187 8.314 3.527 1.00 0.00 18 ASN A N 4
ATOM 2436 C CA . ASN A 1 18 ? -0.175 8.633 3.113 1.00 0.00 18 ASN A CA 4
ATOM 2437 C C . ASN A 1 18 ? -0.525 7.929 1.806 1.00 0.00 18 ASN A C 4
ATOM 2438 O O . ASN A 1 18 ? -1.340 8.418 1.024 1.00 0.00 18 ASN A O 4
ATOM 2449 N N . PHE A 1 19 ? 0.097 6.777 1.576 1.00 0.00 19 PHE A N 4
ATOM 2450 C CA . PHE A 1 19 ? -0.149 6.004 0.364 1.00 0.00 19 PHE A CA 4
ATOM 2451 C C . PHE A 1 19 ? -1.322 5.047 0.557 1.00 0.00 19 PHE A C 4
ATOM 2452 O O . PHE A 1 19 ? -2.263 5.033 -0.237 1.00 0.00 19 PHE A O 4
ATOM 2469 N N . CYS A 1 20 ? -1.257 4.248 1.616 1.00 0.00 20 CYS A N 4
ATOM 2470 C CA . CYS A 1 20 ? -2.312 3.287 1.915 1.00 0.00 20 CYS A CA 4
ATOM 2471 C C . CYS A 1 20 ? -3.496 3.971 2.592 1.00 0.00 20 CYS A C 4
ATOM 2472 O O . CYS A 1 20 ? -3.518 4.130 3.813 1.00 0.00 20 CYS A O 4
ATOM 2479 N N . ILE A 1 21 ? -4.477 4.372 1.792 1.00 0.00 21 ILE A N 4
ATOM 2480 C CA . ILE A 1 21 ? -5.664 5.037 2.314 1.00 0.00 21 ILE A CA 4
ATOM 2481 C C . ILE A 1 21 ? -6.278 4.245 3.463 1.00 0.00 21 ILE A C 4
ATOM 2482 O O . ILE A 1 21 ? -6.446 4.763 4.568 1.00 0.00 21 ILE A O 4
ATOM 2498 N N . HIS A 1 22 ? -6.608 2.985 3.197 1.00 0.00 22 HIS A N 4
ATOM 2499 C CA . HIS A 1 22 ? -7.201 2.120 4.211 1.00 0.00 22 HIS A CA 4
ATOM 2500 C C . HIS A 1 22 ? -6.749 0.675 4.022 1.00 0.00 22 HIS A C 4
ATOM 2501 O O . HIS A 1 22 ? -7.187 -0.007 3.096 1.00 0.00 22 HIS A O 4
ATOM 2516 N N . GLY A 1 23 ? -5.870 0.214 4.907 1.00 0.00 23 GLY A N 4
ATOM 2517 C CA . GLY A 1 23 ? -5.374 -1.147 4.819 1.00 0.00 23 GLY A CA 4
ATOM 2518 C C . GLY A 1 23 ? -4.018 -1.313 5.477 1.00 0.00 23 GLY A C 4
ATOM 2519 O O . GLY A 1 23 ? -3.363 -0.329 5.819 1.00 0.00 23 GLY A O 4
ATOM 2523 N N . GLU A 1 24 ? -3.598 -2.562 5.657 1.00 0.00 24 GLU A N 4
ATOM 2524 C CA . GLU A 1 24 ? -2.313 -2.852 6.281 1.00 0.00 24 GLU A CA 4
ATOM 2525 C C . GLU A 1 24 ? -1.185 -2.800 5.255 1.00 0.00 24 GLU A C 4
ATOM 2526 O O . GLU A 1 24 ? -1.198 -3.530 4.263 1.00 0.00 24 GLU A O 4
ATOM 2538 N N . CYS A 1 25 ? -0.210 -1.930 5.499 1.00 0.00 25 CYS A N 4
ATOM 2539 C CA . CYS A 1 25 ? 0.925 -1.780 4.597 1.00 0.00 25 CYS A CA 4
ATOM 2540 C C . CYS A 1 25 ? 2.108 -2.621 5.067 1.00 0.00 25 CYS A C 4
ATOM 2541 O O . CYS A 1 25 ? 2.463 -2.611 6.246 1.00 0.00 25 CYS A O 4
ATOM 2548 N N . LYS A 1 26 ? 2.716 -3.349 4.137 1.00 0.00 26 LYS A N 4
ATOM 2549 C CA . LYS A 1 26 ? 3.860 -4.196 4.453 1.00 0.00 26 LYS A CA 4
ATOM 2550 C C . LYS A 1 26 ? 4.950 -4.055 3.395 1.00 0.00 26 LYS A C 4
ATOM 2551 O O . LYS A 1 26 ? 4.765 -4.449 2.243 1.00 0.00 26 LYS A O 4
ATOM 2570 N N . TYR A 1 27 ? 6.086 -3.493 3.793 1.00 0.00 27 TYR A N 4
ATOM 2571 C CA . TYR A 1 27 ? 7.205 -3.300 2.879 1.00 0.00 27 TYR A CA 4
ATOM 2572 C C . TYR A 1 27 ? 8.034 -4.575 2.755 1.00 0.00 27 TYR A C 4
ATOM 2573 O O . TYR A 1 27 ? 8.469 -5.145 3.756 1.00 0.00 27 TYR A O 4
ATOM 2591 N N . ILE A 1 28 ? 8.248 -5.016 1.520 1.00 0.00 28 ILE A N 4
ATOM 2592 C CA . ILE A 1 28 ? 9.026 -6.222 1.265 1.00 0.00 28 ILE A CA 4
ATOM 2593 C C . ILE A 1 28 ? 10.492 -5.888 1.012 1.00 0.00 28 ILE A C 4
ATOM 2594 O O . ILE A 1 28 ? 10.807 -4.974 0.250 1.00 0.00 28 ILE A O 4
ATOM 2610 N N . GLU A 1 29 ? 11.384 -6.635 1.655 1.00 0.00 29 GLU A N 4
ATOM 2611 C CA . GLU A 1 29 ? 12.817 -6.418 1.497 1.00 0.00 29 GLU A CA 4
ATOM 2612 C C . GLU A 1 29 ? 13.361 -7.209 0.311 1.00 0.00 29 GLU A C 4
ATOM 2613 O O . GLU A 1 29 ? 14.008 -6.653 -0.577 1.00 0.00 29 GLU A O 4
ATOM 2625 N N . HIS A 1 30 ? 13.094 -8.511 0.305 1.00 0.00 30 HIS A N 4
ATOM 2626 C CA . HIS A 1 30 ? 13.556 -9.381 -0.772 1.00 0.00 30 HIS A CA 4
ATOM 2627 C C . HIS A 1 30 ? 13.175 -8.809 -2.134 1.00 0.00 30 HIS A C 4
ATOM 2628 O O . HIS A 1 30 ? 13.726 -9.204 -3.162 1.00 0.00 30 HIS A O 4
ATOM 2643 N N . LEU A 1 31 ? 12.228 -7.877 -2.134 1.00 0.00 31 LEU A N 4
ATOM 2644 C CA . LEU A 1 31 ? 11.771 -7.251 -3.370 1.00 0.00 31 LEU A CA 4
ATOM 2645 C C . LEU A 1 31 ? 11.952 -5.737 -3.313 1.00 0.00 31 LEU A C 4
ATOM 2646 O O . LEU A 1 31 ? 12.015 -5.071 -4.345 1.00 0.00 31 LEU A O 4
ATOM 2662 N N . GLU A 1 32 ? 12.037 -5.202 -2.099 1.00 0.00 32 GLU A N 4
ATOM 2663 C CA . GLU A 1 32 ? 12.212 -3.767 -1.908 1.00 0.00 32 GLU A CA 4
ATOM 2664 C C . GLU A 1 32 ? 11.059 -2.990 -2.537 1.00 0.00 32 GLU A C 4
ATOM 2665 O O . GLU A 1 32 ? 11.260 -1.925 -3.121 1.00 0.00 32 GLU A O 4
ATOM 2677 N N . ALA A 1 33 ? 9.851 -3.531 -2.413 1.00 0.00 33 ALA A N 4
ATOM 2678 C CA . ALA A 1 33 ? 8.666 -2.889 -2.968 1.00 0.00 33 ALA A CA 4
ATOM 2679 C C . ALA A 1 33 ? 7.656 -2.562 -1.873 1.00 0.00 33 ALA A C 4
ATOM 2680 O O . ALA A 1 33 ? 7.746 -3.075 -0.758 1.00 0.00 33 ALA A O 4
ATOM 2687 N N . VAL A 1 34 ? 6.694 -1.704 -2.199 1.00 0.00 34 VAL A N 4
ATOM 2688 C CA . VAL A 1 34 ? 5.667 -1.309 -1.243 1.00 0.00 34 VAL A CA 4
ATOM 2689 C C . VAL A 1 34 ? 4.299 -1.840 -1.656 1.00 0.00 34 VAL A C 4
ATOM 2690 O O . VAL A 1 34 ? 3.965 -1.877 -2.841 1.00 0.00 34 VAL A O 4
ATOM 2703 N N . THR A 1 35 ? 3.508 -2.253 -0.670 1.00 0.00 35 THR A N 4
ATOM 2704 C CA . THR A 1 35 ? 2.176 -2.784 -0.929 1.00 0.00 35 THR A CA 4
ATOM 2705 C C . THR A 1 35 ? 1.246 -2.538 0.253 1.00 0.00 35 THR A C 4
ATOM 2706 O O . THR A 1 35 ? 1.681 -2.517 1.405 1.00 0.00 35 THR A O 4
ATOM 2717 N N . CYS A 1 36 ? -0.037 -2.351 -0.038 1.00 0.00 36 CYS A N 4
ATOM 2718 C CA . CYS A 1 36 ? -1.030 -2.107 1.001 1.00 0.00 36 CYS A CA 4
ATOM 2719 C C . CYS A 1 36 ? -2.195 -3.085 0.881 1.00 0.00 36 CYS A C 4
ATOM 2720 O O . CYS A 1 36 ? -2.990 -3.009 -0.056 1.00 0.00 36 CYS A O 4
ATOM 2727 N N . LYS A 1 37 ? -2.291 -4.003 1.837 1.00 0.00 37 LYS A N 4
ATOM 2728 C CA . LYS A 1 37 ? -3.359 -4.995 1.841 1.00 0.00 37 LYS A CA 4
ATOM 2729 C C . LYS A 1 37 ? -4.709 -4.341 2.116 1.00 0.00 37 LYS A C 4
ATOM 2730 O O . LYS A 1 37 ? -4.823 -3.467 2.975 1.00 0.00 37 LYS A O 4
ATOM 2749 N N . CYS A 1 38 ? -5.730 -4.771 1.382 1.00 0.00 38 CYS A N 4
ATOM 2750 C CA . CYS A 1 38 ? -7.073 -4.228 1.547 1.00 0.00 38 CYS A CA 4
ATOM 2751 C C . CYS A 1 38 ? -7.923 -5.138 2.429 1.00 0.00 38 CYS A C 4
ATOM 2752 O O . CYS A 1 38 ? -7.943 -6.354 2.245 1.00 0.00 38 CYS A O 4
ATOM 2759 N N . GLN A 1 39 ? -8.624 -4.538 3.387 1.00 0.00 39 GLN A N 4
ATOM 2760 C CA . GLN A 1 39 ? -9.475 -5.295 4.297 1.00 0.00 39 GLN A CA 4
ATOM 2761 C C . GLN A 1 39 ? -10.531 -6.082 3.527 1.00 0.00 39 GLN A C 4
ATOM 2762 O O . GLN A 1 39 ? -10.529 -6.101 2.297 1.00 0.00 39 GLN A O 4
ATOM 2776 N N . GLN A 1 40 ? -11.431 -6.730 4.261 1.00 0.00 40 GLN A N 4
ATOM 2777 C CA . GLN A 1 40 ? -12.491 -7.519 3.646 1.00 0.00 40 GLN A CA 4
ATOM 2778 C C . GLN A 1 40 ? -13.647 -6.627 3.204 1.00 0.00 40 GLN A C 4
ATOM 2779 O O . GLN A 1 40 ? -14.744 -7.110 2.926 1.00 0.00 40 GLN A O 4
ATOM 2793 N N . GLU A 1 41 ? -13.393 -5.324 3.143 1.00 0.00 41 GLU A N 4
ATOM 2794 C CA . GLU A 1 41 ? -14.413 -4.365 2.736 1.00 0.00 41 GLU A CA 4
ATOM 2795 C C . GLU A 1 41 ? -13.944 -3.547 1.536 1.00 0.00 41 GLU A C 4
ATOM 2796 O O . GLU A 1 41 ? -14.739 -3.184 0.669 1.00 0.00 41 GLU A O 4
ATOM 2808 N N . TYR A 1 42 ? -12.648 -3.260 1.495 1.00 0.00 42 TYR A N 4
ATOM 2809 C CA . TYR A 1 42 ? -12.072 -2.482 0.404 1.00 0.00 42 TYR A CA 4
ATOM 2810 C C . TYR A 1 42 ? -11.401 -3.393 -0.620 1.00 0.00 42 TYR A C 4
ATOM 2811 O O . TYR A 1 42 ? -11.204 -4.583 -0.374 1.00 0.00 42 TYR A O 4
ATOM 2829 N N . PHE A 1 43 ? -11.051 -2.824 -1.769 1.00 0.00 43 PHE A N 4
ATOM 2830 C CA . PHE A 1 43 ? -10.403 -3.583 -2.831 1.00 0.00 43 PHE A CA 4
ATOM 2831 C C . PHE A 1 43 ? -9.484 -2.687 -3.657 1.00 0.00 43 PHE A C 4
ATOM 2832 O O . PHE A 1 43 ? -9.554 -1.462 -3.572 1.00 0.00 43 PHE A O 4
ATOM 2849 N N . GLY A 1 44 ? -8.623 -3.309 -4.458 1.00 0.00 44 GLY A N 4
ATOM 2850 C CA . GLY A 1 44 ? -7.703 -2.553 -5.287 1.00 0.00 44 GLY A CA 4
ATOM 2851 C C . GLY A 1 44 ? -6.303 -2.507 -4.707 1.00 0.00 44 GLY A C 4
ATOM 2852 O O . GLY A 1 44 ? -5.935 -3.353 -3.893 1.00 0.00 44 GLY A O 4
ATOM 2856 N N . GLU A 1 45 ? -5.522 -1.518 -5.128 1.00 0.00 45 GLU A N 4
ATOM 2857 C CA . GLU A 1 45 ? -4.154 -1.368 -4.645 1.00 0.00 45 GLU A CA 4
ATOM 2858 C C . GLU A 1 45 ? -4.113 -0.513 -3.382 1.00 0.00 45 GLU A C 4
ATOM 2859 O O . GLU A 1 45 ? -3.760 -0.994 -2.305 1.00 0.00 45 GLU A O 4
ATOM 2871 N N . ARG A 1 46 ? -4.476 0.758 -3.523 1.00 0.00 46 ARG A N 4
ATOM 2872 C CA . ARG A 1 46 ? -4.479 1.681 -2.395 1.00 0.00 46 ARG A CA 4
ATOM 2873 C C . ARG A 1 46 ? -5.464 1.226 -1.322 1.00 0.00 46 ARG A C 4
ATOM 2874 O O . ARG A 1 46 ? -5.218 1.392 -0.127 1.00 0.00 46 ARG A O 4
ATOM 2895 N N . CYS A 1 47 ? -6.580 0.650 -1.757 1.00 0.00 47 CYS A N 4
ATOM 2896 C CA . CYS A 1 47 ? -7.603 0.171 -0.836 1.00 0.00 47 CYS A CA 4
ATOM 2897 C C . CYS A 1 47 ? -8.343 1.339 -0.189 1.00 0.00 47 CYS A C 4
ATOM 2898 O O . CYS A 1 47 ? -8.570 1.350 1.020 1.00 0.00 47 CYS A O 4
ATOM 2905 N N . GLY A 1 48 ? -8.716 2.321 -1.005 1.00 0.00 48 GLY A N 4
ATOM 2906 C CA . GLY A 1 48 ? -9.426 3.479 -0.495 1.00 0.00 48 GLY A CA 4
ATOM 2907 C C . GLY A 1 48 ? -10.804 3.631 -1.107 1.00 0.00 48 GLY A C 4
ATOM 2908 O O . GLY A 1 48 ? -11.228 4.740 -1.430 1.00 0.00 48 GLY A O 4
ATOM 2912 N N . GLU A 1 49 ? -11.504 2.512 -1.270 1.00 0.00 49 GLU A N 4
ATOM 2913 C CA . GLU A 1 49 ? -12.841 2.527 -1.851 1.00 0.00 49 GLU A CA 4
ATOM 2914 C C . GLU A 1 49 ? -13.593 1.241 -1.517 1.00 0.00 49 GLU A C 4
ATOM 2915 O O . GLU A 1 49 ? -13.102 0.139 -1.761 1.00 0.00 49 GLU A O 4
ATOM 2927 N N . LYS A 1 50 ? -14.789 1.391 -0.957 1.00 0.00 50 LYS A N 4
ATOM 2928 C CA . LYS A 1 50 ? -15.611 0.244 -0.589 1.00 0.00 50 LYS A CA 4
ATOM 2929 C C . LYS A 1 50 ? -16.987 0.330 -1.242 1.00 0.00 50 LYS A C 4
ATOM 2930 O O . LYS A 1 50 ? -17.914 0.918 -0.684 1.00 0.00 50 LYS A O 4
ATOM 2949 N N . GLY A 1 1 ? 12.785 -13.954 3.859 1.00 0.00 1 GLY A N 5
ATOM 2950 C CA . GLY A 1 1 ? 11.951 -14.115 5.036 1.00 0.00 1 GLY A CA 5
ATOM 2951 C C . GLY A 1 1 ? 12.208 -13.045 6.079 1.00 0.00 1 GLY A C 5
ATOM 2952 O O . GLY A 1 1 ? 12.510 -11.900 5.742 1.00 0.00 1 GLY A O 5
ATOM 2956 N N . SER A 1 2 ? 12.086 -13.418 7.349 1.00 0.00 2 SER A N 5
ATOM 2957 C CA . SER A 1 2 ? 12.301 -12.480 8.445 1.00 0.00 2 SER A CA 5
ATOM 2958 C C . SER A 1 2 ? 13.661 -11.802 8.320 1.00 0.00 2 SER A C 5
ATOM 2959 O O . SER A 1 2 ? 14.687 -12.465 8.172 1.00 0.00 2 SER A O 5
ATOM 2967 N N . SER A 1 3 ? 13.661 -10.474 8.380 1.00 0.00 3 SER A N 5
ATOM 2968 C CA . SER A 1 3 ? 14.894 -9.703 8.270 1.00 0.00 3 SER A CA 5
ATOM 2969 C C . SER A 1 3 ? 14.843 -8.467 9.162 1.00 0.00 3 SER A C 5
ATOM 2970 O O . SER A 1 3 ? 13.782 -8.084 9.652 1.00 0.00 3 SER A O 5
ATOM 2978 N N . GLY A 1 4 ? 16.001 -7.845 9.367 1.00 0.00 4 GLY A N 5
ATOM 2979 C CA . GLY A 1 4 ? 16.068 -6.658 10.200 1.00 0.00 4 GLY A CA 5
ATOM 2980 C C . GLY A 1 4 ? 16.582 -6.956 11.594 1.00 0.00 4 GLY A C 5
ATOM 2981 O O . GLY A 1 4 ? 15.824 -6.919 12.564 1.00 0.00 4 GLY A O 5
ATOM 2985 N N . SER A 1 5 ? 17.873 -7.255 11.696 1.00 0.00 5 SER A N 5
ATOM 2986 C CA . SER A 1 5 ? 18.487 -7.567 12.981 1.00 0.00 5 SER A CA 5
ATOM 2987 C C . SER A 1 5 ? 18.262 -6.434 13.979 1.00 0.00 5 SER A C 5
ATOM 2988 O O . SER A 1 5 ? 17.572 -6.605 14.984 1.00 0.00 5 SER A O 5
ATOM 2996 N N . SER A 1 6 ? 18.851 -5.277 13.694 1.00 0.00 6 SER A N 5
ATOM 2997 C CA . SER A 1 6 ? 18.719 -4.117 14.567 1.00 0.00 6 SER A CA 5
ATOM 2998 C C . SER A 1 6 ? 17.807 -3.067 13.941 1.00 0.00 6 SER A C 5
ATOM 2999 O O . SER A 1 6 ? 18.150 -2.452 12.932 1.00 0.00 6 SER A O 5
ATOM 3007 N N . GLY A 1 7 ? 16.641 -2.866 14.548 1.00 0.00 7 GLY A N 5
ATOM 3008 C CA . GLY A 1 7 ? 15.697 -1.890 14.037 1.00 0.00 7 GLY A CA 5
ATOM 3009 C C . GLY A 1 7 ? 15.379 -2.104 12.571 1.00 0.00 7 GLY A C 5
ATOM 3010 O O . GLY A 1 7 ? 15.884 -3.038 11.947 1.00 0.00 7 GLY A O 5
ATOM 3014 N N . LYS A 1 8 ? 14.537 -1.237 12.017 1.00 0.00 8 LYS A N 5
ATOM 3015 C CA . LYS A 1 8 ? 14.151 -1.334 10.614 1.00 0.00 8 LYS A CA 5
ATOM 3016 C C . LYS A 1 8 ? 13.521 -0.032 10.132 1.00 0.00 8 LYS A C 5
ATOM 3017 O O . LYS A 1 8 ? 13.229 0.861 10.928 1.00 0.00 8 LYS A O 5
ATOM 3036 N N . LYS A 1 9 ? 13.312 0.071 8.824 1.00 0.00 9 LYS A N 5
ATOM 3037 C CA . LYS A 1 9 ? 12.714 1.263 8.235 1.00 0.00 9 LYS A CA 5
ATOM 3038 C C . LYS A 1 9 ? 11.892 0.906 7.001 1.00 0.00 9 LYS A C 5
ATOM 3039 O O . LYS A 1 9 ? 12.424 0.397 6.015 1.00 0.00 9 LYS A O 5
ATOM 3058 N N . ASN A 1 10 ? 10.592 1.177 7.062 1.00 0.00 10 ASN A N 5
ATOM 3059 C CA . ASN A 1 10 ? 9.697 0.885 5.948 1.00 0.00 10 ASN A CA 5
ATOM 3060 C C . ASN A 1 10 ? 9.179 2.173 5.315 1.00 0.00 10 ASN A C 5
ATOM 3061 O O . ASN A 1 10 ? 8.950 3.177 5.989 1.00 0.00 10 ASN A O 5
ATOM 3072 N N . PRO A 1 11 ? 8.987 2.144 3.988 1.00 0.00 11 PRO A N 5
ATOM 3073 C CA . PRO A 1 11 ? 8.492 3.300 3.234 1.00 0.00 11 PRO A CA 5
ATOM 3074 C C . PRO A 1 11 ? 7.029 3.607 3.537 1.00 0.00 11 PRO A C 5
ATOM 3075 O O . PRO A 1 11 ? 6.569 4.734 3.353 1.00 0.00 11 PRO A O 5
ATOM 3086 N N . CYS A 1 12 ? 6.302 2.597 4.003 1.00 0.00 12 CYS A N 5
ATOM 3087 C CA . CYS A 1 12 ? 4.891 2.757 4.332 1.00 0.00 12 CYS A CA 5
ATOM 3088 C C . CYS A 1 12 ? 4.677 3.970 5.233 1.00 0.00 12 CYS A C 5
ATOM 3089 O O . CYS A 1 12 ? 3.668 4.666 5.125 1.00 0.00 12 CYS A O 5
ATOM 3096 N N . ASN A 1 13 ? 5.635 4.217 6.121 1.00 0.00 13 ASN A N 5
ATOM 3097 C CA . ASN A 1 13 ? 5.552 5.345 7.041 1.00 0.00 13 ASN A CA 5
ATOM 3098 C C . ASN A 1 13 ? 6.615 6.391 6.717 1.00 0.00 13 ASN A C 5
ATOM 3099 O O . ASN A 1 13 ? 6.866 7.301 7.507 1.00 0.00 13 ASN A O 5
ATOM 3110 N N . ALA A 1 14 ? 7.235 6.254 5.550 1.00 0.00 14 ALA A N 5
ATOM 3111 C CA . ALA A 1 14 ? 8.268 7.188 5.120 1.00 0.00 14 ALA A CA 5
ATOM 3112 C C . ALA A 1 14 ? 7.738 8.141 4.054 1.00 0.00 14 ALA A C 5
ATOM 3113 O O . ALA A 1 14 ? 7.535 9.326 4.315 1.00 0.00 14 ALA A O 5
ATOM 3120 N N . GLU A 1 15 ? 7.517 7.615 2.853 1.00 0.00 15 GLU A N 5
ATOM 3121 C CA . GLU A 1 15 ? 7.012 8.421 1.748 1.00 0.00 15 GLU A CA 5
ATOM 3122 C C . GLU A 1 15 ? 5.654 7.908 1.277 1.00 0.00 15 GLU A C 5
ATOM 3123 O O . GLU A 1 15 ? 4.978 8.555 0.477 1.00 0.00 15 GLU A O 5
ATOM 3135 N N . PHE A 1 16 ? 5.263 6.741 1.778 1.00 0.00 16 PHE A N 5
ATOM 3136 C CA . PHE A 1 16 ? 3.987 6.140 1.407 1.00 0.00 16 PHE A CA 5
ATOM 3137 C C . PHE A 1 16 ? 2.978 6.262 2.545 1.00 0.00 16 PHE A C 5
ATOM 3138 O O . PHE A 1 16 ? 1.964 5.565 2.565 1.00 0.00 16 PHE A O 5
ATOM 3155 N N . GLN A 1 17 ? 3.264 7.152 3.489 1.00 0.00 17 GLN A N 5
ATOM 3156 C CA . GLN A 1 17 ? 2.382 7.364 4.631 1.00 0.00 17 GLN A CA 5
ATOM 3157 C C . GLN A 1 17 ? 0.971 7.715 4.171 1.00 0.00 17 GLN A C 5
ATOM 3158 O O . GLN A 1 17 ? -0.012 7.229 4.728 1.00 0.00 17 GLN A O 5
ATOM 3172 N N . ASN A 1 18 ? 0.880 8.562 3.151 1.00 0.00 18 ASN A N 5
ATOM 3173 C CA . ASN A 1 18 ? -0.411 8.979 2.617 1.00 0.00 18 ASN A CA 5
ATOM 3174 C C . ASN A 1 18 ? -0.810 8.117 1.423 1.00 0.00 18 ASN A C 5
ATOM 3175 O O . ASN A 1 18 ? -1.533 8.565 0.533 1.00 0.00 18 ASN A O 5
ATOM 3186 N N . PHE A 1 19 ? -0.334 6.876 1.411 1.00 0.00 19 PHE A N 5
ATOM 3187 C CA . PHE A 1 19 ? -0.640 5.950 0.327 1.00 0.00 19 PHE A CA 5
ATOM 3188 C C . PHE A 1 19 ? -1.751 4.986 0.733 1.00 0.00 19 PHE A C 5
ATOM 3189 O O . PHE A 1 19 ? -2.829 4.976 0.137 1.00 0.00 19 PHE A O 5
ATOM 3206 N N . CYS A 1 20 ? -1.481 4.175 1.751 1.00 0.00 20 CYS A N 5
ATOM 3207 C CA . CYS A 1 20 ? -2.455 3.206 2.237 1.00 0.00 20 CYS A CA 5
ATOM 3208 C C . CYS A 1 20 ? -3.502 3.882 3.119 1.00 0.00 20 CYS A C 5
ATOM 3209 O O . CYS A 1 20 ? -3.364 3.925 4.341 1.00 0.00 20 CYS A O 5
ATOM 3216 N N . ILE A 1 21 ? -4.547 4.409 2.489 1.00 0.00 21 ILE A N 5
ATOM 3217 C CA . ILE A 1 21 ? -5.616 5.081 3.216 1.00 0.00 21 ILE A CA 5
ATOM 3218 C C . ILE A 1 21 ? -6.241 4.156 4.254 1.00 0.00 21 ILE A C 5
ATOM 3219 O O . ILE A 1 21 ? -6.240 4.455 5.449 1.00 0.00 21 ILE A O 5
ATOM 3235 N N . HIS A 1 22 ? -6.773 3.029 3.791 1.00 0.00 22 HIS A N 5
ATOM 3236 C CA . HIS A 1 22 ? -7.400 2.058 4.681 1.00 0.00 22 HIS A CA 5
ATOM 3237 C C . HIS A 1 22 ? -6.903 0.647 4.381 1.00 0.00 22 HIS A C 5
ATOM 3238 O O . HIS A 1 22 ? -7.359 0.004 3.436 1.00 0.00 22 HIS A O 5
ATOM 3253 N N . GLY A 1 23 ? -5.963 0.171 5.192 1.00 0.00 23 GLY A N 5
ATOM 3254 C CA . GLY A 1 23 ? -5.419 -1.160 4.997 1.00 0.00 23 GLY A CA 5
ATOM 3255 C C . GLY A 1 23 ? -4.056 -1.330 5.638 1.00 0.00 23 GLY A C 5
ATOM 3256 O O . GLY A 1 23 ? -3.400 -0.348 5.985 1.00 0.00 23 GLY A O 5
ATOM 3260 N N . GLU A 1 24 ? -3.629 -2.579 5.798 1.00 0.00 24 GLU A N 5
ATOM 3261 C CA . GLU A 1 24 ? -2.336 -2.872 6.405 1.00 0.00 24 GLU A CA 5
ATOM 3262 C C . GLU A 1 24 ? -1.219 -2.800 5.367 1.00 0.00 24 GLU A C 5
ATOM 3263 O O . GLU A 1 24 ? -1.255 -3.493 4.351 1.00 0.00 24 GLU A O 5
ATOM 3275 N N . CYS A 1 25 ? -0.228 -1.955 5.632 1.00 0.00 25 CYS A N 5
ATOM 3276 C CA . CYS A 1 25 ? 0.899 -1.789 4.722 1.00 0.00 25 CYS A CA 5
ATOM 3277 C C . CYS A 1 25 ? 2.075 -2.664 5.149 1.00 0.00 25 CYS A C 5
ATOM 3278 O O . CYS A 1 25 ? 2.438 -2.706 6.324 1.00 0.00 25 CYS A O 5
ATOM 3285 N N . LYS A 1 26 ? 2.666 -3.361 4.185 1.00 0.00 26 LYS A N 5
ATOM 3286 C CA . LYS A 1 26 ? 3.801 -4.234 4.458 1.00 0.00 26 LYS A CA 5
ATOM 3287 C C . LYS A 1 26 ? 4.842 -4.137 3.347 1.00 0.00 26 LYS A C 5
ATOM 3288 O O . LYS A 1 26 ? 4.601 -4.564 2.218 1.00 0.00 26 LYS A O 5
ATOM 3307 N N . TYR A 1 27 ? 6.000 -3.574 3.676 1.00 0.00 27 TYR A N 5
ATOM 3308 C CA . TYR A 1 27 ? 7.077 -3.419 2.705 1.00 0.00 27 TYR A CA 5
ATOM 3309 C C . TYR A 1 27 ? 7.965 -4.660 2.675 1.00 0.00 27 TYR A C 5
ATOM 3310 O O . TYR A 1 27 ? 8.351 -5.186 3.719 1.00 0.00 27 TYR A O 5
ATOM 3328 N N . ILE A 1 28 ? 8.284 -5.121 1.470 1.00 0.00 28 ILE A N 5
ATOM 3329 C CA . ILE A 1 28 ? 9.128 -6.298 1.303 1.00 0.00 28 ILE A CA 5
ATOM 3330 C C . ILE A 1 28 ? 10.555 -5.904 0.937 1.00 0.00 28 ILE A C 5
ATOM 3331 O O . ILE A 1 28 ? 10.777 -5.138 0.000 1.00 0.00 28 ILE A O 5
ATOM 3347 N N . GLU A 1 29 ? 11.519 -6.436 1.683 1.00 0.00 29 GLU A N 5
ATOM 3348 C CA . GLU A 1 29 ? 12.925 -6.140 1.436 1.00 0.00 29 GLU A CA 5
ATOM 3349 C C . GLU A 1 29 ? 13.504 -7.087 0.388 1.00 0.00 29 GLU A C 5
ATOM 3350 O O . GLU A 1 29 ? 14.208 -6.661 -0.528 1.00 0.00 29 GLU A O 5
ATOM 3362 N N . HIS A 1 30 ? 13.204 -8.374 0.531 1.00 0.00 30 HIS A N 5
ATOM 3363 C CA . HIS A 1 30 ? 13.694 -9.382 -0.402 1.00 0.00 30 HIS A CA 5
ATOM 3364 C C . HIS A 1 30 ? 13.253 -9.063 -1.827 1.00 0.00 30 HIS A C 5
ATOM 3365 O O . HIS A 1 30 ? 13.752 -9.649 -2.789 1.00 0.00 30 HIS A O 5
ATOM 3380 N N . LEU A 1 31 ? 12.314 -8.132 -1.956 1.00 0.00 31 LEU A N 5
ATOM 3381 C CA . LEU A 1 31 ? 11.805 -7.735 -3.264 1.00 0.00 31 LEU A CA 5
ATOM 3382 C C . LEU A 1 31 ? 11.871 -6.221 -3.438 1.00 0.00 31 LEU A C 5
ATOM 3383 O O . LEU A 1 31 ? 11.607 -5.700 -4.521 1.00 0.00 31 LEU A O 5
ATOM 3399 N N . GLU A 1 32 ? 12.227 -5.522 -2.365 1.00 0.00 32 GLU A N 5
ATOM 3400 C CA . GLU A 1 32 ? 12.330 -4.068 -2.401 1.00 0.00 32 GLU A CA 5
ATOM 3401 C C . GLU A 1 32 ? 11.081 -3.450 -3.023 1.00 0.00 32 GLU A C 5
ATOM 3402 O O . GLU A 1 32 ? 11.171 -2.596 -3.905 1.00 0.00 32 GLU A O 5
ATOM 3414 N N . ALA A 1 33 ? 9.916 -3.889 -2.558 1.00 0.00 33 ALA A N 5
ATOM 3415 C CA . ALA A 1 33 ? 8.649 -3.378 -3.067 1.00 0.00 33 ALA A CA 5
ATOM 3416 C C . ALA A 1 33 ? 7.667 -3.115 -1.931 1.00 0.00 33 ALA A C 5
ATOM 3417 O O . ALA A 1 33 ? 7.670 -3.817 -0.919 1.00 0.00 33 ALA A O 5
ATOM 3424 N N . VAL A 1 34 ? 6.827 -2.100 -2.104 1.00 0.00 34 VAL A N 5
ATOM 3425 C CA . VAL A 1 34 ? 5.838 -1.745 -1.092 1.00 0.00 34 VAL A CA 5
ATOM 3426 C C . VAL A 1 34 ? 4.420 -1.937 -1.619 1.00 0.00 34 VAL A C 5
ATOM 3427 O O . VAL A 1 34 ? 4.150 -1.724 -2.801 1.00 0.00 34 VAL A O 5
ATOM 3440 N N . THR A 1 35 ? 3.515 -2.340 -0.732 1.00 0.00 35 THR A N 5
ATOM 3441 C CA . THR A 1 35 ? 2.124 -2.562 -1.106 1.00 0.00 35 THR A CA 5
ATOM 3442 C C . THR A 1 35 ? 1.198 -2.384 0.091 1.00 0.00 35 THR A C 5
ATOM 3443 O O . THR A 1 35 ? 1.621 -2.508 1.241 1.00 0.00 35 THR A O 5
ATOM 3454 N N . CYS A 1 36 ? -0.069 -2.093 -0.185 1.00 0.00 36 CYS A N 5
ATOM 3455 C CA . CYS A 1 36 ? -1.057 -1.898 0.869 1.00 0.00 36 CYS A CA 5
ATOM 3456 C C . CYS A 1 36 ? -2.154 -2.956 0.789 1.00 0.00 36 CYS A C 5
ATOM 3457 O O . CYS A 1 36 ? -2.876 -3.044 -0.205 1.00 0.00 36 CYS A O 5
ATOM 3464 N N . LYS A 1 37 ? -2.274 -3.757 1.842 1.00 0.00 37 LYS A N 5
ATOM 3465 C CA . LYS A 1 37 ? -3.283 -4.808 1.893 1.00 0.00 37 LYS A CA 5
ATOM 3466 C C . LYS A 1 37 ? -4.660 -4.226 2.196 1.00 0.00 37 LYS A C 5
ATOM 3467 O O . LYS A 1 37 ? -4.874 -3.630 3.252 1.00 0.00 37 LYS A O 5
ATOM 3486 N N . CYS A 1 38 ? -5.591 -4.404 1.265 1.00 0.00 38 CYS A N 5
ATOM 3487 C CA . CYS A 1 38 ? -6.947 -3.897 1.432 1.00 0.00 38 CYS A CA 5
ATOM 3488 C C . CYS A 1 38 ? -7.825 -4.920 2.148 1.00 0.00 38 CYS A C 5
ATOM 3489 O O . CYS A 1 38 ? -7.878 -6.086 1.760 1.00 0.00 38 CYS A O 5
ATOM 3496 N N . GLN A 1 39 ? -8.512 -4.473 3.195 1.00 0.00 39 GLN A N 5
ATOM 3497 C CA . GLN A 1 39 ? -9.386 -5.349 3.965 1.00 0.00 39 GLN A CA 5
ATOM 3498 C C . GLN A 1 39 ? -10.435 -5.997 3.067 1.00 0.00 39 GLN A C 5
ATOM 3499 O O . GLN A 1 39 ? -10.504 -5.711 1.872 1.00 0.00 39 GLN A O 5
ATOM 3513 N N . GLN A 1 40 ? -11.247 -6.873 3.651 1.00 0.00 40 GLN A N 5
ATOM 3514 C CA . GLN A 1 40 ? -12.291 -7.562 2.902 1.00 0.00 40 GLN A CA 5
ATOM 3515 C C . GLN A 1 40 ? -13.221 -6.565 2.219 1.00 0.00 40 GLN A C 5
ATOM 3516 O O . GLN A 1 40 ? -13.622 -6.761 1.073 1.00 0.00 40 GLN A O 5
ATOM 3530 N N . GLU A 1 41 ? -13.559 -5.495 2.932 1.00 0.00 41 GLU A N 5
ATOM 3531 C CA . GLU A 1 41 ? -14.443 -4.467 2.394 1.00 0.00 41 GLU A CA 5
ATOM 3532 C C . GLU A 1 41 ? -13.712 -3.603 1.370 1.00 0.00 41 GLU A C 5
ATOM 3533 O O . GLU A 1 41 ? -14.276 -3.230 0.341 1.00 0.00 41 GLU A O 5
ATOM 3545 N N . TYR A 1 42 ? -12.455 -3.288 1.661 1.00 0.00 42 TYR A N 5
ATOM 3546 C CA . TYR A 1 42 ? -11.648 -2.465 0.768 1.00 0.00 42 TYR A CA 5
ATOM 3547 C C . TYR A 1 42 ? -10.995 -3.316 -0.316 1.00 0.00 42 TYR A C 5
ATOM 3548 O O . TYR A 1 42 ? -10.892 -4.536 -0.186 1.00 0.00 42 TYR A O 5
ATOM 3566 N N . PHE A 1 43 ? -10.554 -2.664 -1.387 1.00 0.00 43 PHE A N 5
ATOM 3567 C CA . PHE A 1 43 ? -9.911 -3.359 -2.495 1.00 0.00 43 PHE A CA 5
ATOM 3568 C C . PHE A 1 43 ? -9.007 -2.413 -3.280 1.00 0.00 43 PHE A C 5
ATOM 3569 O O . PHE A 1 43 ? -8.955 -1.215 -3.004 1.00 0.00 43 PHE A O 5
ATOM 3586 N N . GLY A 1 44 ? -8.295 -2.961 -4.260 1.00 0.00 44 GLY A N 5
ATOM 3587 C CA . GLY A 1 44 ? -7.402 -2.153 -5.070 1.00 0.00 44 GLY A CA 5
ATOM 3588 C C . GLY A 1 44 ? -5.983 -2.146 -4.538 1.00 0.00 44 GLY A C 5
ATOM 3589 O O . GLY A 1 44 ? -5.562 -3.088 -3.867 1.00 0.00 44 GLY A O 5
ATOM 3593 N N . GLU A 1 45 ? -5.244 -1.083 -4.839 1.00 0.00 45 GLU A N 5
ATOM 3594 C CA . GLU A 1 45 ? -3.863 -0.961 -4.388 1.00 0.00 45 GLU A CA 5
ATOM 3595 C C . GLU A 1 45 ? -3.770 -0.055 -3.163 1.00 0.00 45 GLU A C 5
ATOM 3596 O O . GLU A 1 45 ? -3.092 -0.380 -2.188 1.00 0.00 45 GLU A O 5
ATOM 3608 N N . ARG A 1 46 ? -4.454 1.083 -3.222 1.00 0.00 46 ARG A N 5
ATOM 3609 C CA . ARG A 1 46 ? -4.447 2.036 -2.119 1.00 0.00 46 ARG A CA 5
ATOM 3610 C C . ARG A 1 46 ? -5.347 1.560 -0.983 1.00 0.00 46 ARG A C 5
ATOM 3611 O O . ARG A 1 46 ? -5.029 1.742 0.193 1.00 0.00 46 ARG A O 5
ATOM 3632 N N . CYS A 1 47 ? -6.472 0.951 -1.342 1.00 0.00 47 CYS A N 5
ATOM 3633 C CA . CYS A 1 47 ? -7.420 0.450 -0.354 1.00 0.00 47 CYS A CA 5
ATOM 3634 C C . CYS A 1 47 ? -8.119 1.602 0.363 1.00 0.00 47 CYS A C 5
ATOM 3635 O O . CYS A 1 47 ? -8.149 1.656 1.591 1.00 0.00 47 CYS A O 5
ATOM 3642 N N . GLY A 1 48 ? -8.682 2.521 -0.416 1.00 0.00 48 GLY A N 5
ATOM 3643 C CA . GLY A 1 48 ? -9.374 3.659 0.161 1.00 0.00 48 GLY A CA 5
ATOM 3644 C C . GLY A 1 48 ? -10.880 3.546 0.035 1.00 0.00 48 GLY A C 5
ATOM 3645 O O . GLY A 1 48 ? -11.621 4.152 0.809 1.00 0.00 48 GLY A O 5
ATOM 3649 N N . GLU A 1 49 ? -11.335 2.770 -0.944 1.00 0.00 49 GLU A N 5
ATOM 3650 C CA . GLU A 1 49 ? -12.763 2.583 -1.169 1.00 0.00 49 GLU A CA 5
ATOM 3651 C C . GLU A 1 49 ? -13.235 1.252 -0.591 1.00 0.00 49 GLU A C 5
ATOM 3652 O O . GLU A 1 49 ? -12.580 0.222 -0.756 1.00 0.00 49 GLU A O 5
ATOM 3664 N N . LYS A 1 50 ? -14.377 1.280 0.088 1.00 0.00 50 LYS A N 5
ATOM 3665 C CA . LYS A 1 50 ? -14.940 0.078 0.691 1.00 0.00 50 LYS A CA 5
ATOM 3666 C C . LYS A 1 50 ? -16.381 -0.134 0.240 1.00 0.00 50 LYS A C 5
ATOM 3667 O O . LYS A 1 50 ? -17.178 -0.755 0.945 1.00 0.00 50 LYS A O 5
ATOM 3686 N N . GLY A 1 1 ? 30.058 6.115 2.689 1.00 0.00 1 GLY A N 6
ATOM 3687 C CA . GLY A 1 1 ? 29.884 7.046 3.789 1.00 0.00 1 GLY A CA 6
ATOM 3688 C C . GLY A 1 1 ? 29.620 6.345 5.106 1.00 0.00 1 GLY A C 6
ATOM 3689 O O . GLY A 1 1 ? 29.996 5.187 5.287 1.00 0.00 1 GLY A O 6
ATOM 3693 N N . SER A 1 2 ? 28.974 7.048 6.031 1.00 0.00 2 SER A N 6
ATOM 3694 C CA . SER A 1 2 ? 28.666 6.488 7.341 1.00 0.00 2 SER A CA 6
ATOM 3695 C C . SER A 1 2 ? 27.165 6.537 7.613 1.00 0.00 2 SER A C 6
ATOM 3696 O O . SER A 1 2 ? 26.470 7.446 7.160 1.00 0.00 2 SER A O 6
ATOM 3704 N N . SER A 1 3 ? 26.673 5.551 8.357 1.00 0.00 3 SER A N 6
ATOM 3705 C CA . SER A 1 3 ? 25.254 5.479 8.687 1.00 0.00 3 SER A CA 6
ATOM 3706 C C . SER A 1 3 ? 25.044 4.787 10.030 1.00 0.00 3 SER A C 6
ATOM 3707 O O . SER A 1 3 ? 25.872 3.988 10.466 1.00 0.00 3 SER A O 6
ATOM 3715 N N . GLY A 1 4 ? 23.928 5.100 10.683 1.00 0.00 4 GLY A N 6
ATOM 3716 C CA . GLY A 1 4 ? 23.628 4.501 11.970 1.00 0.00 4 GLY A CA 6
ATOM 3717 C C . GLY A 1 4 ? 22.141 4.299 12.183 1.00 0.00 4 GLY A C 6
ATOM 3718 O O . GLY A 1 4 ? 21.340 5.188 11.897 1.00 0.00 4 GLY A O 6
ATOM 3722 N N . SER A 1 5 ? 21.771 3.125 12.684 1.00 0.00 5 SER A N 6
ATOM 3723 C CA . SER A 1 5 ? 20.369 2.807 12.930 1.00 0.00 5 SER A CA 6
ATOM 3724 C C . SER A 1 5 ? 20.238 1.686 13.957 1.00 0.00 5 SER A C 6
ATOM 3725 O O . SER A 1 5 ? 20.824 0.615 13.802 1.00 0.00 5 SER A O 6
ATOM 3733 N N . SER A 1 6 ? 19.466 1.943 15.008 1.00 0.00 6 SER A N 6
ATOM 3734 C CA . SER A 1 6 ? 19.260 0.958 16.064 1.00 0.00 6 SER A CA 6
ATOM 3735 C C . SER A 1 6 ? 17.899 0.284 15.921 1.00 0.00 6 SER A C 6
ATOM 3736 O O . SER A 1 6 ? 17.796 -0.942 15.942 1.00 0.00 6 SER A O 6
ATOM 3744 N N . GLY A 1 7 ? 16.856 1.095 15.775 1.00 0.00 7 GLY A N 6
ATOM 3745 C CA . GLY A 1 7 ? 15.515 0.560 15.630 1.00 0.00 7 GLY A CA 6
ATOM 3746 C C . GLY A 1 7 ? 15.129 0.346 14.180 1.00 0.00 7 GLY A C 6
ATOM 3747 O O . GLY A 1 7 ? 15.576 1.078 13.296 1.00 0.00 7 GLY A O 6
ATOM 3751 N N . LYS A 1 8 ? 14.298 -0.661 13.933 1.00 0.00 8 LYS A N 6
ATOM 3752 C CA . LYS A 1 8 ? 13.852 -0.971 12.580 1.00 0.00 8 LYS A CA 6
ATOM 3753 C C . LYS A 1 8 ? 13.107 0.211 11.968 1.00 0.00 8 LYS A C 6
ATOM 3754 O O . LYS A 1 8 ? 12.541 1.038 12.683 1.00 0.00 8 LYS A O 6
ATOM 3773 N N . LYS A 1 9 ? 13.108 0.284 10.642 1.00 0.00 9 LYS A N 6
ATOM 3774 C CA . LYS A 1 9 ? 12.430 1.362 9.933 1.00 0.00 9 LYS A CA 6
ATOM 3775 C C . LYS A 1 9 ? 11.701 0.831 8.702 1.00 0.00 9 LYS A C 6
ATOM 3776 O O . LYS A 1 9 ? 12.104 -0.173 8.117 1.00 0.00 9 LYS A O 6
ATOM 3795 N N . ASN A 1 10 ? 10.629 1.513 8.315 1.00 0.00 10 ASN A N 6
ATOM 3796 C CA . ASN A 1 10 ? 9.845 1.110 7.153 1.00 0.00 10 ASN A CA 6
ATOM 3797 C C . ASN A 1 10 ? 9.367 2.329 6.369 1.00 0.00 10 ASN A C 6
ATOM 3798 O O . ASN A 1 10 ? 9.067 3.382 6.933 1.00 0.00 10 ASN A O 6
ATOM 3809 N N . PRO A 1 11 ? 9.294 2.185 5.038 1.00 0.00 11 PRO A N 6
ATOM 3810 C CA . PRO A 1 11 ? 8.853 3.263 4.148 1.00 0.00 11 PRO A CA 6
ATOM 3811 C C . PRO A 1 11 ? 7.365 3.563 4.295 1.00 0.00 11 PRO A C 6
ATOM 3812 O O . PRO A 1 11 ? 6.923 4.690 4.067 1.00 0.00 11 PRO A O 6
ATOM 3823 N N . CYS A 1 12 ? 6.597 2.550 4.679 1.00 0.00 12 CYS A N 6
ATOM 3824 C CA . CYS A 1 12 ? 5.158 2.705 4.857 1.00 0.00 12 CYS A CA 6
ATOM 3825 C C . CYS A 1 12 ? 4.842 3.962 5.662 1.00 0.00 12 CYS A C 6
ATOM 3826 O O . CYS A 1 12 ? 3.885 4.676 5.366 1.00 0.00 12 CYS A O 6
ATOM 3833 N N . ASN A 1 13 ? 5.654 4.226 6.680 1.00 0.00 13 ASN A N 6
ATOM 3834 C CA . ASN A 1 13 ? 5.462 5.398 7.527 1.00 0.00 13 ASN A 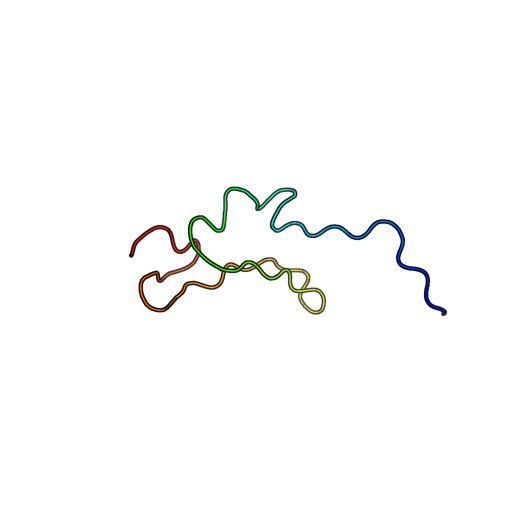CA 6
ATOM 3835 C C . ASN A 1 13 ? 6.624 6.374 7.378 1.00 0.00 13 ASN A C 6
ATOM 3836 O O . ASN A 1 13 ? 7.047 7.004 8.347 1.00 0.00 13 ASN A O 6
ATOM 3847 N N . ALA A 1 14 ? 7.136 6.494 6.158 1.00 0.00 14 ALA A N 6
ATOM 3848 C CA . ALA A 1 14 ? 8.248 7.396 5.881 1.00 0.00 14 ALA A CA 6
ATOM 3849 C C . ALA A 1 14 ? 7.949 8.282 4.677 1.00 0.00 14 ALA A C 6
ATOM 3850 O O . ALA A 1 14 ? 7.943 9.508 4.783 1.00 0.00 14 ALA A O 6
ATOM 3857 N N . GLU A 1 15 ? 7.701 7.654 3.532 1.00 0.00 15 GLU A N 6
ATOM 3858 C CA . GLU A 1 15 ? 7.403 8.387 2.307 1.00 0.00 15 GLU A CA 6
ATOM 3859 C C . GLU A 1 15 ? 6.121 7.870 1.661 1.00 0.00 15 GLU A C 6
ATOM 3860 O O . GLU A 1 15 ? 5.370 8.630 1.051 1.00 0.00 15 GLU A O 6
ATOM 3872 N N . PHE A 1 16 ? 5.878 6.571 1.801 1.00 0.00 16 PHE A N 6
ATOM 3873 C CA . PHE A 1 16 ? 4.688 5.950 1.230 1.00 0.00 16 PHE A CA 6
ATOM 3874 C C . PHE A 1 16 ? 3.512 6.035 2.199 1.00 0.00 16 PHE A C 6
ATOM 3875 O O . PHE A 1 16 ? 2.530 5.307 2.064 1.00 0.00 16 PHE A O 6
ATOM 3892 N N . GLN A 1 17 ? 3.622 6.929 3.176 1.00 0.00 17 GLN A N 6
ATOM 3893 C CA . GLN A 1 17 ? 2.569 7.109 4.169 1.00 0.00 17 GLN A CA 6
ATOM 3894 C C . GLN A 1 17 ? 1.265 7.541 3.507 1.00 0.00 17 GLN A C 6
ATOM 3895 O O . GLN A 1 17 ? 0.185 7.098 3.894 1.00 0.00 17 GLN A O 6
ATOM 3909 N N . ASN A 1 18 ? 1.374 8.410 2.507 1.00 0.00 18 ASN A N 6
ATOM 3910 C CA . ASN A 1 18 ? 0.203 8.903 1.792 1.00 0.00 18 ASN A CA 6
ATOM 3911 C C . ASN A 1 18 ? -0.183 7.955 0.661 1.00 0.00 18 ASN A C 6
ATOM 3912 O O . ASN A 1 18 ? -0.807 8.362 -0.319 1.00 0.00 18 ASN A O 6
ATOM 3923 N N . PHE A 1 19 ? 0.193 6.688 0.804 1.00 0.00 19 PHE A N 6
ATOM 3924 C CA . PHE A 1 19 ? -0.113 5.681 -0.206 1.00 0.00 19 PHE A CA 6
ATOM 3925 C C . PHE A 1 19 ? -1.354 4.883 0.182 1.00 0.00 19 PHE A C 6
ATOM 3926 O O . PHE A 1 19 ? -2.398 4.983 -0.463 1.00 0.00 19 PHE A O 6
ATOM 3943 N N . CYS A 1 20 ? -1.232 4.088 1.240 1.00 0.00 20 CYS A N 6
ATOM 3944 C CA . CYS A 1 20 ? -2.342 3.271 1.715 1.00 0.00 20 CYS A CA 6
ATOM 3945 C C . CYS A 1 20 ? -3.434 4.140 2.330 1.00 0.00 20 CYS A C 6
ATOM 3946 O O . CYS A 1 20 ? -3.160 4.997 3.172 1.00 0.00 20 CYS A O 6
ATOM 3953 N N . ILE A 1 21 ? -4.673 3.914 1.906 1.00 0.00 21 ILE A N 6
ATOM 3954 C CA . ILE A 1 21 ? -5.806 4.676 2.416 1.00 0.00 21 ILE A CA 6
ATOM 3955 C C . ILE A 1 21 ? -6.525 3.915 3.525 1.00 0.00 21 ILE A C 6
ATOM 3956 O O . ILE A 1 21 ? -6.591 4.374 4.666 1.00 0.00 21 ILE A O 6
ATOM 3972 N N . HIS A 1 22 ? -7.062 2.748 3.183 1.00 0.00 22 HIS A N 6
ATOM 3973 C CA . HIS A 1 22 ? -7.774 1.921 4.151 1.00 0.00 22 HIS A CA 6
ATOM 3974 C C . HIS A 1 22 ? -7.257 0.486 4.125 1.00 0.00 22 HIS A C 6
ATOM 3975 O O . HIS A 1 22 ? -7.750 -0.348 3.367 1.00 0.00 22 HIS A O 6
ATOM 3990 N N . GLY A 1 23 ? -6.258 0.207 4.957 1.00 0.00 23 GLY A N 6
ATOM 3991 C CA . GLY A 1 23 ? -5.690 -1.127 5.013 1.00 0.00 23 GLY A CA 6
ATOM 3992 C C . GLY A 1 23 ? -4.350 -1.158 5.722 1.00 0.00 23 GLY A C 6
ATOM 3993 O O . GLY A 1 23 ? -3.863 -0.127 6.185 1.00 0.00 23 GLY A O 6
ATOM 3997 N N . GLU A 1 24 ? -3.755 -2.343 5.807 1.00 0.00 24 GLU A N 6
ATOM 3998 C CA . GLU A 1 24 ? -2.464 -2.503 6.467 1.00 0.00 24 GLU A CA 6
ATOM 3999 C C . GLU A 1 24 ? -1.323 -2.417 5.458 1.00 0.00 24 GLU A C 6
ATOM 4000 O O . GLU A 1 24 ? -1.384 -3.012 4.382 1.00 0.00 24 GLU A O 6
ATOM 4012 N N . CYS A 1 25 ? -0.282 -1.671 5.813 1.00 0.00 25 CYS A N 6
ATOM 4013 C CA . CYS A 1 25 ? 0.874 -1.505 4.939 1.00 0.00 25 CYS A CA 6
ATOM 4014 C C . CYS A 1 25 ? 1.999 -2.456 5.339 1.00 0.00 25 CYS A C 6
ATOM 4015 O O . CYS A 1 25 ? 2.258 -2.665 6.525 1.00 0.00 25 CYS A O 6
ATOM 4022 N N . LYS A 1 26 ? 2.664 -3.029 4.342 1.00 0.00 26 LYS A N 6
ATOM 4023 C CA . LYS A 1 26 ? 3.763 -3.956 4.588 1.00 0.00 26 LYS A CA 6
ATOM 4024 C C . LYS A 1 26 ? 4.864 -3.781 3.547 1.00 0.00 26 LYS A C 6
ATOM 4025 O O . LYS A 1 26 ? 4.672 -4.081 2.369 1.00 0.00 26 LYS A O 6
ATOM 4044 N N . TYR A 1 27 ? 6.019 -3.297 3.991 1.00 0.00 27 TYR A N 6
ATOM 4045 C CA . TYR A 1 27 ? 7.151 -3.082 3.098 1.00 0.00 27 TYR A CA 6
ATOM 4046 C C . TYR A 1 27 ? 7.746 -4.411 2.643 1.00 0.00 27 TYR A C 6
ATOM 4047 O O . TYR A 1 27 ? 7.955 -5.319 3.449 1.00 0.00 27 TYR A O 6
ATOM 4065 N N . ILE A 1 28 ? 8.017 -4.518 1.346 1.00 0.00 28 ILE A N 6
ATOM 4066 C CA . ILE A 1 28 ? 8.589 -5.734 0.783 1.00 0.00 28 ILE A CA 6
ATOM 4067 C C . ILE A 1 28 ? 10.097 -5.600 0.602 1.00 0.00 28 ILE A C 6
ATOM 4068 O O . ILE A 1 28 ? 10.567 -4.756 -0.160 1.00 0.00 28 ILE A O 6
ATOM 4084 N N . GLU A 1 29 ? 10.849 -6.439 1.307 1.00 0.00 29 GLU A N 6
ATOM 4085 C CA . GLU A 1 29 ? 12.305 -6.414 1.222 1.00 0.00 29 GLU A CA 6
ATOM 4086 C C . GLU A 1 29 ? 12.799 -7.301 0.083 1.00 0.00 29 GLU A C 6
ATOM 4087 O O . GLU A 1 29 ? 13.395 -6.819 -0.881 1.00 0.00 29 GLU A O 6
ATOM 4099 N N . HIS A 1 30 ? 12.548 -8.601 0.201 1.00 0.00 30 HIS A N 6
ATOM 4100 C CA . HIS A 1 30 ? 12.968 -9.557 -0.818 1.00 0.00 30 HIS A CA 6
ATOM 4101 C C . HIS A 1 30 ? 12.779 -8.977 -2.217 1.00 0.00 30 HIS A C 6
ATOM 4102 O O . HIS A 1 30 ? 13.630 -9.146 -3.090 1.00 0.00 30 HIS A O 6
ATOM 4117 N N . LEU A 1 31 ? 11.658 -8.293 -2.422 1.00 0.00 31 LEU A N 6
ATOM 4118 C CA . LEU A 1 31 ? 11.357 -7.689 -3.715 1.00 0.00 31 LEU A CA 6
ATOM 4119 C C . LEU A 1 31 ? 11.750 -6.215 -3.732 1.00 0.00 31 LEU A C 6
ATOM 4120 O O . LEU A 1 31 ? 11.976 -5.636 -4.793 1.00 0.00 31 LEU A O 6
ATOM 4136 N N . GLU A 1 32 ? 11.830 -5.616 -2.548 1.00 0.00 32 GLU A N 6
ATOM 4137 C CA . GLU A 1 32 ? 12.198 -4.210 -2.428 1.00 0.00 32 GLU A CA 6
ATOM 4138 C C . GLU A 1 32 ? 11.118 -3.312 -3.025 1.00 0.00 32 GLU A C 6
ATOM 4139 O O . GLU A 1 32 ? 11.402 -2.449 -3.855 1.00 0.00 32 GLU A O 6
ATOM 4151 N N . ALA A 1 33 ? 9.877 -3.524 -2.597 1.00 0.00 33 ALA A N 6
ATOM 4152 C CA . ALA A 1 33 ? 8.755 -2.734 -3.088 1.00 0.00 33 ALA A CA 6
ATOM 4153 C C . ALA A 1 33 ? 7.764 -2.434 -1.968 1.00 0.00 33 ALA A C 6
ATOM 4154 O O . ALA A 1 33 ? 7.835 -3.021 -0.888 1.00 0.00 33 ALA A O 6
ATOM 4161 N N . VAL A 1 34 ? 6.839 -1.516 -2.233 1.00 0.00 34 VAL A N 6
ATOM 4162 C CA . VAL A 1 34 ? 5.833 -1.139 -1.248 1.00 0.00 34 VAL A CA 6
ATOM 4163 C C . VAL A 1 34 ? 4.443 -1.591 -1.681 1.00 0.00 34 VAL A C 6
ATOM 4164 O O . VAL A 1 34 ? 4.087 -1.505 -2.856 1.00 0.00 34 VAL A O 6
ATOM 4177 N N . THR A 1 35 ? 3.658 -2.075 -0.722 1.00 0.00 35 THR A N 6
ATOM 4178 C CA . THR A 1 35 ? 2.307 -2.542 -1.004 1.00 0.00 35 THR A CA 6
ATOM 4179 C C . THR A 1 35 ? 1.341 -2.128 0.100 1.00 0.00 35 THR A C 6
ATOM 4180 O O . THR A 1 35 ? 1.758 -1.749 1.195 1.00 0.00 35 THR A O 6
ATOM 4191 N N . CYS A 1 36 ? 0.047 -2.203 -0.193 1.00 0.00 36 CYS A N 6
ATOM 4192 C CA . CYS A 1 36 ? -0.980 -1.836 0.775 1.00 0.00 36 CYS A CA 6
ATOM 4193 C C . CYS A 1 36 ? -2.123 -2.847 0.764 1.00 0.00 36 CYS A C 6
ATOM 4194 O O . CYS A 1 36 ? -2.898 -2.915 -0.190 1.00 0.00 36 CYS A O 6
ATOM 4201 N N . LYS A 1 37 ? -2.223 -3.630 1.833 1.00 0.00 37 LYS A N 6
ATOM 4202 C CA . LYS A 1 37 ? -3.271 -4.637 1.949 1.00 0.00 37 LYS A CA 6
ATOM 4203 C C . LYS A 1 37 ? -4.646 -3.982 2.038 1.00 0.00 37 LYS A C 6
ATOM 4204 O O . LYS A 1 37 ? -4.769 -2.826 2.443 1.00 0.00 37 LYS A O 6
ATOM 4223 N N . CYS A 1 38 ? -5.678 -4.729 1.659 1.00 0.00 38 CYS A N 6
ATOM 4224 C CA . CYS A 1 38 ? -7.044 -4.223 1.697 1.00 0.00 38 CYS A CA 6
ATOM 4225 C C . CYS A 1 38 ? -7.957 -5.176 2.463 1.00 0.00 38 CYS A C 6
ATOM 4226 O O . CYS A 1 38 ? -7.959 -6.382 2.213 1.00 0.00 38 CYS A O 6
ATOM 4233 N N . GLN A 1 39 ? -8.730 -4.627 3.394 1.00 0.00 39 GLN A N 6
ATOM 4234 C CA . GLN A 1 39 ? -9.646 -5.429 4.196 1.00 0.00 39 GLN A CA 6
ATOM 4235 C C . GLN A 1 39 ? -10.697 -6.098 3.316 1.00 0.00 39 GLN A C 6
ATOM 4236 O O . GLN A 1 39 ? -11.043 -5.588 2.251 1.00 0.00 39 GLN A O 6
ATOM 4250 N N . GLN A 1 40 ? -11.199 -7.243 3.768 1.00 0.00 40 GLN A N 6
ATOM 4251 C CA . GLN A 1 40 ? -12.210 -7.981 3.020 1.00 0.00 40 GLN A CA 6
ATOM 4252 C C . GLN A 1 40 ? -13.204 -7.030 2.363 1.00 0.00 40 GLN A C 6
ATOM 4253 O O . GLN A 1 40 ? -13.684 -7.285 1.259 1.00 0.00 40 GLN A O 6
ATOM 4267 N N . GLU A 1 41 ? -13.508 -5.933 3.049 1.00 0.00 41 GLU A N 6
ATOM 4268 C CA . GLU A 1 41 ? -14.447 -4.944 2.531 1.00 0.00 41 GLU A CA 6
ATOM 4269 C C . GLU A 1 41 ? -13.777 -4.052 1.489 1.00 0.00 41 GLU A C 6
ATOM 4270 O O . GLU A 1 41 ? -14.380 -3.705 0.473 1.00 0.00 41 GLU A O 6
ATOM 4282 N N . TYR A 1 42 ? -12.528 -3.683 1.750 1.00 0.00 42 TYR A N 6
ATOM 4283 C CA . TYR A 1 42 ? -11.777 -2.829 0.838 1.00 0.00 42 TYR A CA 6
ATOM 4284 C C . TYR A 1 42 ? -11.008 -3.663 -0.182 1.00 0.00 42 TYR A C 6
ATOM 4285 O O . TYR A 1 42 ? -10.899 -4.882 -0.048 1.00 0.00 42 TYR A O 6
ATOM 4303 N N . PHE A 1 43 ? -10.476 -2.997 -1.201 1.00 0.00 43 PHE A N 6
ATOM 4304 C CA . PHE A 1 43 ? -9.718 -3.676 -2.245 1.00 0.00 43 PHE A CA 6
ATOM 4305 C C . PHE A 1 43 ? -9.084 -2.668 -3.200 1.00 0.00 43 PHE A C 6
ATOM 4306 O O . PHE A 1 43 ? -9.674 -1.634 -3.509 1.00 0.00 43 PHE A O 6
ATOM 4323 N N . GLY A 1 44 ? -7.877 -2.978 -3.663 1.00 0.00 44 GLY A N 6
ATOM 4324 C CA . GLY A 1 44 ? -7.182 -2.090 -4.576 1.00 0.00 44 GLY A CA 6
ATOM 4325 C C . GLY A 1 44 ? -5.776 -1.765 -4.112 1.00 0.00 44 GLY A C 6
ATOM 4326 O O . GLY A 1 44 ? -5.518 -1.674 -2.913 1.00 0.00 44 GLY A O 6
ATOM 4330 N N . GLU A 1 45 ? -4.865 -1.591 -5.065 1.00 0.00 45 GLU A N 6
ATOM 4331 C CA . GLU A 1 45 ? -3.478 -1.277 -4.746 1.00 0.00 45 GLU A CA 6
ATOM 4332 C C . GLU A 1 45 ? -3.394 -0.353 -3.534 1.00 0.00 45 GLU A C 6
ATOM 4333 O O . GLU A 1 45 ? -2.519 -0.508 -2.682 1.00 0.00 45 GLU A O 6
ATOM 4345 N N . ARG A 1 46 ? -4.309 0.608 -3.466 1.00 0.00 46 ARG A N 6
ATOM 4346 C CA . ARG A 1 46 ? -4.338 1.558 -2.361 1.00 0.00 46 ARG A CA 6
ATOM 4347 C C . ARG A 1 46 ? -5.360 1.138 -1.309 1.00 0.00 46 ARG A C 6
ATOM 4348 O O . ARG A 1 46 ? -5.195 1.416 -0.121 1.00 0.00 46 ARG A O 6
ATOM 4369 N N . CYS A 1 47 ? -6.417 0.466 -1.754 1.00 0.00 47 CYS A N 6
ATOM 4370 C CA . CYS A 1 47 ? -7.467 0.008 -0.852 1.00 0.00 47 CYS A CA 6
ATOM 4371 C C . CYS A 1 47 ? -8.321 1.178 -0.372 1.00 0.00 47 CYS A C 6
ATOM 4372 O O . CYS A 1 47 ? -8.657 1.272 0.808 1.00 0.00 47 CYS A O 6
ATOM 4379 N N . GLY A 1 48 ? -8.669 2.068 -1.297 1.00 0.00 48 GLY A N 6
ATOM 4380 C CA . GLY A 1 48 ? -9.480 3.220 -0.949 1.00 0.00 48 GLY A CA 6
ATOM 4381 C C . GLY A 1 48 ? -10.965 2.939 -1.062 1.00 0.00 48 GLY A C 6
ATOM 4382 O O . GLY A 1 48 ? -11.752 3.383 -0.227 1.00 0.00 48 GLY A O 6
ATOM 4386 N N . GLU A 1 49 ? -11.349 2.200 -2.098 1.00 0.00 49 GLU A N 6
ATOM 4387 C CA . GLU A 1 49 ? -12.750 1.862 -2.318 1.00 0.00 49 GLU A CA 6
ATOM 4388 C C . GLU A 1 49 ? -13.117 0.566 -1.602 1.00 0.00 49 GLU A C 6
ATOM 4389 O O . GLU A 1 49 ? -12.265 -0.295 -1.376 1.00 0.00 49 GLU A O 6
ATOM 4401 N N . LYS A 1 50 ? -14.390 0.433 -1.245 1.00 0.00 50 LYS A N 6
ATOM 4402 C CA . LYS A 1 50 ? -14.871 -0.758 -0.555 1.00 0.00 50 LYS A CA 6
ATOM 4403 C C . LYS A 1 50 ? -16.204 -1.221 -1.135 1.00 0.00 50 LYS A C 6
ATOM 4404 O O . LYS A 1 50 ? -16.888 -0.465 -1.825 1.00 0.00 50 LYS A O 6
ATOM 4423 N N . GLY A 1 1 ? 14.296 -13.976 10.521 1.00 0.00 1 GLY A N 7
ATOM 4424 C CA . GLY A 1 1 ? 13.544 -13.993 11.762 1.00 0.00 1 GLY A CA 7
ATOM 4425 C C . GLY A 1 1 ? 13.149 -12.603 12.220 1.00 0.00 1 GLY A C 7
ATOM 4426 O O . GLY A 1 1 ? 13.791 -11.617 11.857 1.00 0.00 1 GLY A O 7
ATOM 4430 N N . SER A 1 2 ? 12.089 -12.523 13.018 1.00 0.00 2 SER A N 7
ATOM 4431 C CA . SER A 1 2 ? 11.606 -11.243 13.522 1.00 0.00 2 SER A CA 7
ATOM 4432 C C . SER A 1 2 ? 11.899 -11.100 15.013 1.00 0.00 2 SER A C 7
ATOM 4433 O O . SER A 1 2 ? 11.057 -10.632 15.780 1.00 0.00 2 SER A O 7
ATOM 4441 N N . SER A 1 3 ? 13.098 -11.508 15.416 1.00 0.00 3 SER A N 7
ATOM 4442 C CA . SER A 1 3 ? 13.502 -11.430 16.815 1.00 0.00 3 SER A CA 7
ATOM 4443 C C . SER A 1 3 ? 13.744 -9.982 17.230 1.00 0.00 3 SER A C 7
ATOM 4444 O O . SER A 1 3 ? 14.880 -9.510 17.245 1.00 0.00 3 SER A O 7
ATOM 4452 N N . GLY A 1 4 ? 12.665 -9.281 17.568 1.00 0.00 4 GLY A N 7
ATOM 4453 C CA . GLY A 1 4 ? 12.780 -7.894 17.979 1.00 0.00 4 GLY A CA 7
ATOM 4454 C C . GLY A 1 4 ? 13.036 -6.963 16.811 1.00 0.00 4 GLY A C 7
ATOM 4455 O O . GLY A 1 4 ? 13.788 -7.296 15.895 1.00 0.00 4 GLY A O 7
ATOM 4459 N N . SER A 1 5 ? 12.407 -5.792 16.842 1.00 0.00 5 SER A N 7
ATOM 4460 C CA . SER A 1 5 ? 12.566 -4.811 15.774 1.00 0.00 5 SER A CA 7
ATOM 4461 C C . SER A 1 5 ? 13.064 -3.480 16.330 1.00 0.00 5 SER A C 7
ATOM 4462 O O . SER A 1 5 ? 12.323 -2.755 16.993 1.00 0.00 5 SER A O 7
ATOM 4470 N N . SER A 1 6 ? 14.326 -3.166 16.053 1.00 0.00 6 SER A N 7
ATOM 4471 C CA . SER A 1 6 ? 14.926 -1.924 16.528 1.00 0.00 6 SER A CA 7
ATOM 4472 C C . SER A 1 6 ? 15.686 -1.224 15.405 1.00 0.00 6 SER A C 7
ATOM 4473 O O . SER A 1 6 ? 16.422 -1.858 14.649 1.00 0.00 6 SER A O 7
ATOM 4481 N N . GLY A 1 7 ? 15.501 0.088 15.302 1.00 0.00 7 GLY A N 7
ATOM 4482 C CA . GLY A 1 7 ? 16.174 0.854 14.270 1.00 0.00 7 GLY A CA 7
ATOM 4483 C C . GLY A 1 7 ? 15.961 0.274 12.886 1.00 0.00 7 GLY A C 7
ATOM 4484 O O . GLY A 1 7 ? 16.808 -0.458 12.373 1.00 0.00 7 GLY A O 7
ATOM 4488 N N . LYS A 1 8 ? 14.825 0.599 12.279 1.00 0.00 8 LYS A N 7
ATOM 4489 C CA . LYS A 1 8 ? 14.501 0.105 10.945 1.00 0.00 8 LYS A CA 7
ATOM 4490 C C . LYS A 1 8 ? 13.449 0.987 10.280 1.00 0.00 8 LYS A C 7
ATOM 4491 O O . LYS A 1 8 ? 12.290 1.011 10.695 1.00 0.00 8 LYS A O 7
ATOM 4510 N N . LYS A 1 9 ? 13.859 1.709 9.243 1.00 0.00 9 LYS A N 7
ATOM 4511 C CA . LYS A 1 9 ? 12.952 2.591 8.517 1.00 0.00 9 LYS A CA 7
ATOM 4512 C C . LYS A 1 9 ? 12.239 1.836 7.399 1.00 0.00 9 LYS A C 7
ATOM 4513 O O . LYS A 1 9 ? 12.756 0.852 6.874 1.00 0.00 9 LYS A O 7
ATOM 4532 N N . ASN A 1 10 ? 11.049 2.306 7.040 1.00 0.00 10 ASN A N 7
ATOM 4533 C CA . ASN A 1 10 ? 10.265 1.676 5.984 1.00 0.00 10 ASN A CA 7
ATOM 4534 C C . ASN A 1 10 ? 9.596 2.726 5.102 1.00 0.00 10 ASN A C 7
ATOM 4535 O O . ASN A 1 10 ? 9.241 3.816 5.553 1.00 0.00 10 ASN A O 7
ATOM 4546 N N . PRO A 1 11 ? 9.419 2.393 3.815 1.00 0.00 11 PRO A N 7
ATOM 4547 C CA . PRO A 1 11 ? 8.791 3.293 2.844 1.00 0.00 11 PRO A CA 7
ATOM 4548 C C . PRO A 1 11 ? 7.299 3.476 3.103 1.00 0.00 11 PRO A C 7
ATOM 4549 O O . PRO A 1 11 ? 6.692 4.442 2.640 1.00 0.00 11 PRO A O 7
ATOM 4560 N N . CYS A 1 12 ? 6.714 2.543 3.846 1.00 0.00 12 CYS A N 7
ATOM 4561 C CA . CYS A 1 12 ? 5.293 2.601 4.168 1.00 0.00 12 CYS A CA 7
ATOM 4562 C C . CYS A 1 12 ? 4.994 3.772 5.100 1.00 0.00 12 CYS A C 7
ATOM 4563 O O . CYS A 1 12 ? 3.854 4.224 5.199 1.00 0.00 12 CYS A O 7
ATOM 4570 N N . ASN A 1 13 ? 6.027 4.257 5.781 1.00 0.00 13 ASN A N 7
ATOM 4571 C CA . ASN A 1 13 ? 5.875 5.375 6.705 1.00 0.00 13 ASN A CA 7
ATOM 4572 C C . ASN A 1 13 ? 6.827 6.511 6.346 1.00 0.00 13 ASN A C 7
ATOM 4573 O O . ASN A 1 13 ? 6.656 7.644 6.795 1.00 0.00 13 ASN A O 7
ATOM 4584 N N . ALA A 1 14 ? 7.831 6.200 5.533 1.00 0.00 14 ALA A N 7
ATOM 4585 C CA . ALA A 1 14 ? 8.810 7.194 5.111 1.00 0.00 14 ALA A CA 7
ATOM 4586 C C . ALA A 1 14 ? 8.237 8.104 4.030 1.00 0.00 14 ALA A C 7
ATOM 4587 O O . ALA A 1 14 ? 8.091 9.309 4.234 1.00 0.00 14 ALA A O 7
ATOM 4594 N N . GLU A 1 15 ? 7.914 7.519 2.881 1.00 0.00 15 GLU A N 7
ATOM 4595 C CA . GLU A 1 15 ? 7.358 8.280 1.768 1.00 0.00 15 GLU A CA 7
ATOM 4596 C C . GLU A 1 15 ? 5.891 7.923 1.544 1.00 0.00 15 GLU A C 7
ATOM 4597 O O . GLU A 1 15 ? 5.055 8.798 1.320 1.00 0.00 15 GLU A O 7
ATOM 4609 N N . PHE A 1 16 ? 5.587 6.631 1.605 1.00 0.00 16 PHE A N 7
ATOM 4610 C CA . PHE A 1 16 ? 4.222 6.156 1.408 1.00 0.00 16 PHE A CA 7
ATOM 4611 C C . PHE A 1 16 ? 3.417 6.261 2.700 1.00 0.00 16 PHE A C 7
ATOM 4612 O O . PHE A 1 16 ? 2.377 5.621 2.849 1.00 0.00 16 PHE A O 7
ATOM 4629 N N . GLN A 1 17 ? 3.908 7.073 3.631 1.00 0.00 17 GLN A N 7
ATOM 4630 C CA . GLN A 1 17 ? 3.236 7.261 4.912 1.00 0.00 17 GLN A CA 7
ATOM 4631 C C . GLN A 1 17 ? 1.756 7.567 4.709 1.00 0.00 17 GLN A C 7
ATOM 4632 O O . GLN A 1 17 ? 0.908 7.114 5.477 1.00 0.00 17 GLN A O 7
ATOM 4646 N N . ASN A 1 18 ? 1.453 8.340 3.671 1.00 0.00 18 ASN A N 7
ATOM 4647 C CA . ASN A 1 18 ? 0.074 8.707 3.369 1.00 0.00 18 ASN A CA 7
ATOM 4648 C C . ASN A 1 18 ? -0.400 8.033 2.085 1.00 0.00 18 ASN A C 7
ATOM 4649 O O . ASN A 1 18 ? -1.279 8.543 1.391 1.00 0.00 18 ASN A O 7
ATOM 4660 N N . PHE A 1 19 ? 0.190 6.882 1.775 1.00 0.00 19 PHE A N 7
ATOM 4661 C CA . PHE A 1 19 ? -0.171 6.137 0.575 1.00 0.00 19 PHE A CA 7
ATOM 4662 C C . PHE A 1 19 ? -1.431 5.307 0.808 1.00 0.00 19 PHE A C 7
ATOM 4663 O O . PHE A 1 19 ? -2.479 5.570 0.219 1.00 0.00 19 PHE A O 7
ATOM 4680 N N . CYS A 1 20 ? -1.319 4.304 1.672 1.00 0.00 20 CYS A N 7
ATOM 4681 C CA . CYS A 1 20 ? -2.446 3.433 1.984 1.00 0.00 20 CYS A CA 7
ATOM 4682 C C . CYS A 1 20 ? -3.588 4.226 2.613 1.00 0.00 20 CYS A C 7
ATOM 4683 O O . CYS A 1 20 ? -3.375 5.016 3.533 1.00 0.00 20 CYS A O 7
ATOM 4690 N N . ILE A 1 21 ? -4.799 4.010 2.110 1.00 0.00 21 ILE A N 7
ATOM 4691 C CA . ILE A 1 21 ? -5.973 4.703 2.623 1.00 0.00 21 ILE A CA 7
ATOM 4692 C C . ILE A 1 21 ? -6.763 3.813 3.577 1.00 0.00 21 ILE A C 7
ATOM 4693 O O . ILE A 1 21 ? -6.828 4.077 4.779 1.00 0.00 21 ILE A O 7
ATOM 4709 N N . HIS A 1 22 ? -7.361 2.757 3.035 1.00 0.00 22 HIS A N 7
ATOM 4710 C CA . HIS A 1 22 ? -8.145 1.826 3.839 1.00 0.00 22 HIS A CA 7
ATOM 4711 C C . HIS A 1 22 ? -7.457 0.467 3.922 1.00 0.00 22 HIS A C 7
ATOM 4712 O O . HIS A 1 22 ? -7.841 -0.477 3.233 1.00 0.00 22 HIS A O 7
ATOM 4727 N N . GLY A 1 23 ? -6.436 0.376 4.769 1.00 0.00 23 GLY A N 7
ATOM 4728 C CA . GLY A 1 23 ? -5.711 -0.871 4.926 1.00 0.00 23 GLY A CA 7
ATOM 4729 C C . GLY A 1 23 ? -4.344 -0.672 5.549 1.00 0.00 23 GLY A C 7
ATOM 4730 O O . GLY A 1 23 ? -3.843 0.450 5.616 1.00 0.00 23 GLY A O 7
ATOM 4734 N N . GLU A 1 24 ? -3.740 -1.763 6.009 1.00 0.00 24 GLU A N 7
ATOM 4735 C CA . GLU A 1 24 ? -2.423 -1.702 6.633 1.00 0.00 24 GLU A CA 7
ATOM 4736 C C . GLU A 1 24 ? -1.319 -1.772 5.582 1.00 0.00 24 GLU A C 7
ATOM 4737 O O . GLU A 1 24 ? -1.509 -2.333 4.503 1.00 0.00 24 GLU A O 7
ATOM 4749 N N . CYS A 1 25 ? -0.166 -1.197 5.906 1.00 0.00 25 CYS A N 7
ATOM 4750 C CA . CYS A 1 25 ? 0.970 -1.192 4.991 1.00 0.00 25 CYS A CA 7
ATOM 4751 C C . CYS A 1 25 ? 2.062 -2.141 5.475 1.00 0.00 25 CYS A C 7
ATOM 4752 O O . CYS A 1 25 ? 2.319 -2.250 6.674 1.00 0.00 25 CYS A O 7
ATOM 4759 N N . LYS A 1 26 ? 2.702 -2.827 4.534 1.00 0.00 26 LYS A N 7
ATOM 4760 C CA . LYS A 1 26 ? 3.769 -3.766 4.862 1.00 0.00 26 LYS A CA 7
ATOM 4761 C C . LYS A 1 26 ? 4.832 -3.786 3.768 1.00 0.00 26 LYS A C 7
ATOM 4762 O O . LYS A 1 26 ? 4.621 -4.352 2.695 1.00 0.00 26 LYS A O 7
ATOM 4781 N N . TYR A 1 27 ? 5.973 -3.166 4.047 1.00 0.00 27 TYR A N 7
ATOM 4782 C CA . TYR A 1 27 ? 7.068 -3.113 3.086 1.00 0.00 27 TYR A CA 7
ATOM 4783 C C . TYR A 1 27 ? 7.744 -4.474 2.954 1.00 0.00 27 TYR A C 7
ATOM 4784 O O . TYR A 1 27 ? 7.913 -5.194 3.939 1.00 0.00 27 TYR A O 7
ATOM 4802 N N . ILE A 1 28 ? 8.129 -4.820 1.730 1.00 0.00 28 ILE A N 7
ATOM 4803 C CA . ILE A 1 28 ? 8.788 -6.093 1.468 1.00 0.00 28 ILE A CA 7
ATOM 4804 C C . ILE A 1 28 ? 10.216 -5.882 0.977 1.00 0.00 28 ILE A C 7
ATOM 4805 O O . ILE A 1 28 ? 10.469 -5.036 0.120 1.00 0.00 28 ILE A O 7
ATOM 4821 N N . GLU A 1 29 ? 11.145 -6.660 1.524 1.00 0.00 29 GLU A N 7
ATOM 4822 C CA . GLU A 1 29 ? 12.548 -6.558 1.140 1.00 0.00 29 GLU A CA 7
ATOM 4823 C C . GLU A 1 29 ? 12.848 -7.446 -0.065 1.00 0.00 29 GLU A C 7
ATOM 4824 O O . GLU A 1 29 ? 13.455 -7.003 -1.041 1.00 0.00 29 GLU A O 7
ATOM 4836 N N . HIS A 1 30 ? 12.419 -8.701 0.012 1.00 0.00 30 HIS A N 7
ATOM 4837 C CA . HIS A 1 30 ? 12.642 -9.652 -1.072 1.00 0.00 30 HIS A CA 7
ATOM 4838 C C . HIS A 1 30 ? 12.095 -9.111 -2.390 1.00 0.00 30 HIS A C 7
ATOM 4839 O O . HIS A 1 30 ? 12.405 -9.631 -3.463 1.00 0.00 30 HIS A O 7
ATOM 4854 N N . LEU A 1 31 ? 11.280 -8.066 -2.302 1.00 0.00 31 LEU A N 7
ATOM 4855 C CA . LEU A 1 31 ? 10.690 -7.455 -3.488 1.00 0.00 31 LEU A CA 7
ATOM 4856 C C . LEU A 1 31 ? 11.021 -5.967 -3.556 1.00 0.00 31 LEU A C 7
ATOM 4857 O O . LEU A 1 31 ? 10.981 -5.362 -4.627 1.00 0.00 31 LEU A O 7
ATOM 4873 N N . GLU A 1 32 ? 11.351 -5.386 -2.407 1.00 0.00 32 GLU A N 7
ATOM 4874 C CA . GLU A 1 32 ? 11.691 -3.970 -2.338 1.00 0.00 32 GLU A CA 7
ATOM 4875 C C . GLU A 1 32 ? 10.558 -3.111 -2.891 1.00 0.00 32 GLU A C 7
ATOM 4876 O O . GLU A 1 32 ? 10.796 -2.113 -3.571 1.00 0.00 32 GLU A O 7
ATOM 4888 N N . ALA A 1 33 ? 9.324 -3.507 -2.594 1.00 0.00 33 ALA A N 7
ATOM 4889 C CA . ALA A 1 33 ? 8.154 -2.773 -3.060 1.00 0.00 33 ALA A CA 7
ATOM 4890 C C . ALA A 1 33 ? 7.205 -2.464 -1.907 1.00 0.00 33 ALA A C 7
ATOM 4891 O O . ALA A 1 33 ? 7.270 -3.093 -0.850 1.00 0.00 33 ALA A O 7
ATOM 4898 N N . VAL A 1 34 ? 6.323 -1.492 -2.116 1.00 0.00 34 VAL A N 7
ATOM 4899 C CA . VAL A 1 34 ? 5.359 -1.100 -1.094 1.00 0.00 34 VAL A CA 7
ATOM 4900 C C . VAL A 1 34 ? 3.979 -1.676 -1.391 1.00 0.00 34 VAL A C 7
ATOM 4901 O O . VAL A 1 34 ? 3.495 -1.609 -2.521 1.00 0.00 34 VAL A O 7
ATOM 4914 N N . THR A 1 35 ? 3.348 -2.243 -0.367 1.00 0.00 35 THR A N 7
ATOM 4915 C CA . THR A 1 35 ? 2.023 -2.832 -0.517 1.00 0.00 35 THR A CA 7
ATOM 4916 C C . THR A 1 35 ? 1.166 -2.579 0.718 1.00 0.00 35 THR A C 7
ATOM 4917 O O . THR A 1 35 ? 1.677 -2.503 1.836 1.00 0.00 35 THR A O 7
ATOM 4928 N N . CYS A 1 36 ? -0.140 -2.449 0.510 1.00 0.00 36 CYS A N 7
ATOM 4929 C CA . CYS A 1 36 ? -1.069 -2.205 1.607 1.00 0.00 36 CYS A CA 7
ATOM 4930 C C . CYS A 1 36 ? -2.176 -3.255 1.626 1.00 0.00 36 CYS A C 7
ATOM 4931 O O . CYS A 1 36 ? -2.925 -3.402 0.660 1.00 0.00 36 CYS A O 7
ATOM 4938 N N . LYS A 1 37 ? -2.273 -3.984 2.732 1.00 0.00 37 LYS A N 7
ATOM 4939 C CA . LYS A 1 37 ? -3.289 -5.020 2.880 1.00 0.00 37 LYS A CA 7
ATOM 4940 C C . LYS A 1 37 ? -4.683 -4.407 2.961 1.00 0.00 37 LYS A C 7
ATOM 4941 O O . LYS A 1 37 ? -5.042 -3.786 3.962 1.00 0.00 37 LYS A O 7
ATOM 4960 N N . CYS A 1 38 ? -5.466 -4.587 1.902 1.00 0.00 38 CYS A N 7
ATOM 4961 C CA . CYS A 1 38 ? -6.822 -4.053 1.854 1.00 0.00 38 CYS A CA 7
ATOM 4962 C C . CYS A 1 38 ? -7.819 -5.047 2.443 1.00 0.00 38 CYS A C 7
ATOM 4963 O O . CYS A 1 38 ? -7.888 -6.199 2.015 1.00 0.00 38 CYS A O 7
ATOM 4970 N N . GLN A 1 39 ? -8.589 -4.592 3.425 1.00 0.00 39 GLN A N 7
ATOM 4971 C CA . GLN A 1 39 ? -9.582 -5.441 4.073 1.00 0.00 39 GLN A CA 7
ATOM 4972 C C . GLN A 1 39 ? -10.441 -6.160 3.038 1.00 0.00 39 GLN A C 7
ATOM 4973 O O . GLN A 1 39 ? -10.688 -5.637 1.952 1.00 0.00 39 GLN A O 7
ATOM 4987 N N . GLN A 1 40 ? -10.891 -7.362 3.383 1.00 0.00 40 GLN A N 7
ATOM 4988 C CA . GLN A 1 40 ? -11.721 -8.154 2.482 1.00 0.00 40 GLN A CA 7
ATOM 4989 C C . GLN A 1 40 ? -12.719 -7.269 1.743 1.00 0.00 40 GLN A C 7
ATOM 4990 O O . GLN A 1 40 ? -13.091 -7.554 0.606 1.00 0.00 40 GLN A O 7
ATOM 5004 N N . GLU A 1 41 ? -13.149 -6.194 2.398 1.00 0.00 41 GLU A N 7
ATOM 5005 C CA . GLU A 1 41 ? -14.105 -5.269 1.802 1.00 0.00 41 GLU A CA 7
ATOM 5006 C C . GLU A 1 41 ? -13.421 -4.361 0.784 1.00 0.00 41 GLU A C 7
ATOM 5007 O O . GLU A 1 41 ? -13.959 -4.102 -0.293 1.00 0.00 41 GLU A O 7
ATOM 5019 N N . TYR A 1 42 ? -12.232 -3.881 1.132 1.00 0.00 42 TYR A N 7
ATOM 5020 C CA . TYR A 1 42 ? -11.476 -3.000 0.250 1.00 0.00 42 TYR A CA 7
ATOM 5021 C C . TYR A 1 42 ? -10.506 -3.798 -0.616 1.00 0.00 42 TYR A C 7
ATOM 5022 O O . TYR A 1 42 ? -10.166 -4.938 -0.299 1.00 0.00 42 TYR A O 7
ATOM 5040 N N . PHE A 1 43 ? -10.064 -3.190 -1.712 1.00 0.00 43 PHE A N 7
ATOM 5041 C CA . PHE A 1 43 ? -9.134 -3.842 -2.626 1.00 0.00 43 PHE A CA 7
ATOM 5042 C C . PHE A 1 43 ? -8.651 -2.869 -3.697 1.00 0.00 43 PHE A C 7
ATOM 5043 O O . PHE A 1 43 ? -9.318 -1.880 -3.999 1.00 0.00 43 PHE A O 7
ATOM 5060 N N . GLY A 1 44 ? -7.486 -3.157 -4.269 1.00 0.00 44 GLY A N 7
ATOM 5061 C CA . GLY A 1 44 ? -6.933 -2.299 -5.300 1.00 0.00 44 GLY A CA 7
ATOM 5062 C C . GLY A 1 44 ? -5.841 -1.389 -4.773 1.00 0.00 44 GLY A C 7
ATOM 5063 O O . GLY A 1 44 ? -5.238 -1.670 -3.738 1.00 0.00 44 GLY A O 7
ATOM 5067 N N . GLU A 1 45 ? -5.586 -0.297 -5.487 1.00 0.00 45 GLU A N 7
ATOM 5068 C CA . GLU A 1 45 ? -4.557 0.655 -5.086 1.00 0.00 45 GLU A CA 7
ATOM 5069 C C . GLU A 1 45 ? -5.002 1.454 -3.864 1.00 0.00 45 GLU A C 7
ATOM 5070 O O . GLU A 1 45 ? -6.184 1.760 -3.707 1.00 0.00 45 GLU A O 7
ATOM 5082 N N . ARG A 1 46 ? -4.047 1.787 -3.002 1.00 0.00 46 ARG A N 7
ATOM 5083 C CA . ARG A 1 46 ? -4.340 2.549 -1.794 1.00 0.00 46 ARG A CA 7
ATOM 5084 C C . ARG A 1 46 ? -5.633 2.063 -1.145 1.00 0.00 46 ARG A C 7
ATOM 5085 O O . ARG A 1 46 ? -6.304 2.812 -0.436 1.00 0.00 46 ARG A O 7
ATOM 5106 N N . CYS A 1 47 ? -5.976 0.803 -1.394 1.00 0.00 47 CYS A N 7
ATOM 5107 C CA . CYS A 1 47 ? -7.188 0.216 -0.835 1.00 0.00 47 CYS A CA 7
ATOM 5108 C C . CYS A 1 47 ? -8.317 1.242 -0.789 1.00 0.00 47 CYS A C 7
ATOM 5109 O O . CYS A 1 47 ? -9.120 1.254 0.143 1.00 0.00 47 CYS A O 7
ATOM 5116 N N . GLY A 1 48 ? -8.372 2.100 -1.802 1.00 0.00 48 GLY A N 7
ATOM 5117 C CA . GLY A 1 48 ? -9.406 3.117 -1.858 1.00 0.00 48 GLY A CA 7
ATOM 5118 C C . GLY A 1 48 ? -10.591 2.693 -2.703 1.00 0.00 48 GLY A C 7
ATOM 5119 O O . GLY A 1 48 ? -11.121 3.485 -3.481 1.00 0.00 48 GLY A O 7
ATOM 5123 N N . GLU A 1 49 ? -11.007 1.440 -2.549 1.00 0.00 49 GLU A N 7
ATOM 5124 C CA . GLU A 1 49 ? -12.136 0.912 -3.307 1.00 0.00 49 GLU A CA 7
ATOM 5125 C C . GLU A 1 49 ? -12.773 -0.270 -2.581 1.00 0.00 49 GLU A C 7
ATOM 5126 O O . GLU A 1 49 ? -12.110 -1.266 -2.291 1.00 0.00 49 GLU A O 7
ATOM 5138 N N . LYS A 1 50 ? -14.064 -0.151 -2.290 1.00 0.00 50 LYS A N 7
ATOM 5139 C CA . LYS A 1 50 ? -14.793 -1.208 -1.599 1.00 0.00 50 LYS A CA 7
ATOM 5140 C C . LYS A 1 50 ? -15.939 -1.731 -2.460 1.00 0.00 50 LYS A C 7
ATOM 5141 O O . LYS A 1 50 ? -16.960 -2.185 -1.943 1.00 0.00 50 LYS A O 7
ATOM 5160 N N . GLY A 1 1 ? 12.914 -18.183 8.916 1.00 0.00 1 GLY A N 8
ATOM 5161 C CA . GLY A 1 1 ? 14.354 -18.000 8.877 1.00 0.00 1 GLY A CA 8
ATOM 5162 C C . GLY A 1 1 ? 14.759 -16.743 8.134 1.00 0.00 1 GLY A C 8
ATOM 5163 O O . GLY A 1 1 ? 15.344 -16.815 7.053 1.00 0.00 1 GLY A O 8
ATOM 5167 N N . SER A 1 2 ? 14.446 -15.588 8.712 1.00 0.00 2 SER A N 8
ATOM 5168 C CA . SER A 1 2 ? 14.776 -14.310 8.094 1.00 0.00 2 SER A CA 8
ATOM 5169 C C . SER A 1 2 ? 15.984 -13.673 8.776 1.00 0.00 2 SER A C 8
ATOM 5170 O O . SER A 1 2 ? 16.204 -13.859 9.972 1.00 0.00 2 SER A O 8
ATOM 5178 N N . SER A 1 3 ? 16.763 -12.921 8.004 1.00 0.00 3 SER A N 8
ATOM 5179 C CA . SER A 1 3 ? 17.950 -12.259 8.531 1.00 0.00 3 SER A CA 8
ATOM 5180 C C . SER A 1 3 ? 17.624 -11.498 9.813 1.00 0.00 3 SER A C 8
ATOM 5181 O O . SER A 1 3 ? 16.765 -10.617 9.824 1.00 0.00 3 SER A O 8
ATOM 5189 N N . GLY A 1 4 ? 18.318 -11.845 10.893 1.00 0.00 4 GLY A N 8
ATOM 5190 C CA . GLY A 1 4 ? 18.089 -11.186 12.165 1.00 0.00 4 GLY A CA 8
ATOM 5191 C C . GLY A 1 4 ? 18.890 -9.907 12.308 1.00 0.00 4 GLY A C 8
ATOM 5192 O O . GLY A 1 4 ? 19.741 -9.795 13.191 1.00 0.00 4 GLY A O 8
ATOM 5196 N N . SER A 1 5 ? 18.620 -8.941 11.437 1.00 0.00 5 SER A N 8
ATOM 5197 C CA . SER A 1 5 ? 19.327 -7.665 11.467 1.00 0.00 5 SER A CA 8
ATOM 5198 C C . SER A 1 5 ? 18.385 -6.532 11.861 1.00 0.00 5 SER A C 8
ATOM 5199 O O . SER A 1 5 ? 17.167 -6.644 11.720 1.00 0.00 5 SER A O 8
ATOM 5207 N N . SER A 1 6 ? 18.958 -5.440 12.356 1.00 0.00 6 SER A N 8
ATOM 5208 C CA . SER A 1 6 ? 18.171 -4.286 12.775 1.00 0.00 6 SER A CA 8
ATOM 5209 C C . SER A 1 6 ? 17.419 -3.683 11.592 1.00 0.00 6 SER A C 8
ATOM 5210 O O . SER A 1 6 ? 17.963 -3.554 10.497 1.00 0.00 6 SER A O 8
ATOM 5218 N N . GLY A 1 7 ? 16.162 -3.315 11.823 1.00 0.00 7 GLY A N 8
ATOM 5219 C CA . GLY A 1 7 ? 15.355 -2.731 10.769 1.00 0.00 7 GLY A CA 8
ATOM 5220 C C . GLY A 1 7 ? 15.655 -1.260 10.556 1.00 0.00 7 GLY A C 8
ATOM 5221 O O . GLY A 1 7 ? 16.614 -0.727 11.114 1.00 0.00 7 GLY A O 8
ATOM 5225 N N . LYS A 1 8 ? 14.835 -0.602 9.744 1.00 0.00 8 LYS A N 8
ATOM 5226 C CA . LYS A 1 8 ? 15.016 0.816 9.457 1.00 0.00 8 LYS A CA 8
ATOM 5227 C C . LYS A 1 8 ? 13.677 1.491 9.179 1.00 0.00 8 LYS A C 8
ATOM 5228 O O . LYS A 1 8 ? 12.661 0.823 8.991 1.00 0.00 8 LYS A O 8
ATOM 5247 N N . LYS A 1 9 ? 13.683 2.820 9.153 1.00 0.00 9 LYS A N 8
ATOM 5248 C CA . LYS A 1 9 ? 12.470 3.586 8.894 1.00 0.00 9 LYS A CA 8
ATOM 5249 C C . LYS A 1 9 ? 11.729 3.038 7.679 1.00 0.00 9 LYS A C 8
ATOM 5250 O O . LYS A 1 9 ? 12.117 3.290 6.539 1.00 0.00 9 LYS A O 8
ATOM 5269 N N . ASN A 1 10 ? 10.661 2.289 7.931 1.00 0.00 10 ASN A N 8
ATOM 5270 C CA . ASN A 1 10 ? 9.865 1.707 6.856 1.00 0.00 10 ASN A CA 8
ATOM 5271 C C . ASN A 1 10 ? 9.262 2.796 5.974 1.00 0.00 10 ASN A C 8
ATOM 5272 O O . ASN A 1 10 ? 8.875 3.866 6.443 1.00 0.00 10 ASN A O 8
ATOM 5283 N N . PRO A 1 11 ? 9.180 2.518 4.664 1.00 0.00 11 PRO A N 8
ATOM 5284 C CA . PRO A 1 11 ? 8.624 3.461 3.689 1.00 0.00 11 PRO A CA 8
ATOM 5285 C C . PRO A 1 11 ? 7.118 3.637 3.846 1.00 0.00 11 PRO A C 8
ATOM 5286 O O . PRO A 1 11 ? 6.569 4.694 3.530 1.00 0.00 11 PRO A O 8
ATOM 5297 N N . CYS A 1 12 ? 6.453 2.597 4.337 1.00 0.00 12 CYS A N 8
ATOM 5298 C CA . CYS A 1 12 ? 5.009 2.636 4.537 1.00 0.00 12 CYS A CA 8
ATOM 5299 C C . CYS A 1 12 ? 4.603 3.880 5.322 1.00 0.00 12 CYS A C 8
ATOM 5300 O O . CYS A 1 12 ? 3.551 4.468 5.072 1.00 0.00 12 CYS A O 8
ATOM 5307 N N . ASN A 1 13 ? 5.444 4.275 6.272 1.00 0.00 13 ASN A N 8
ATOM 5308 C CA . ASN A 1 13 ? 5.173 5.449 7.094 1.00 0.00 13 ASN A CA 8
ATOM 5309 C C . ASN A 1 13 ? 6.161 6.570 6.785 1.00 0.00 13 ASN A C 8
ATOM 5310 O O . ASN A 1 13 ? 6.274 7.537 7.537 1.00 0.00 13 ASN A O 8
ATOM 5321 N N . ALA A 1 14 ? 6.874 6.432 5.672 1.00 0.00 14 ALA A N 8
ATOM 5322 C CA . ALA A 1 14 ? 7.851 7.434 5.262 1.00 0.00 14 ALA A CA 8
ATOM 5323 C C . ALA A 1 14 ? 7.333 8.257 4.087 1.0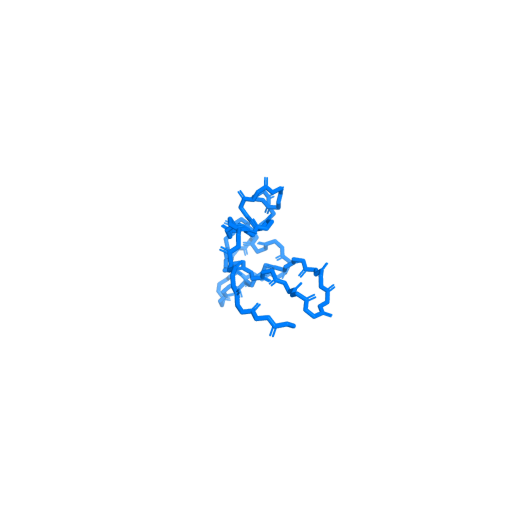0 0.00 14 ALA A C 8
ATOM 5324 O O . ALA A 1 14 ? 7.249 9.482 4.166 1.00 0.00 14 ALA A O 8
ATOM 5331 N N . GLU A 1 15 ? 6.988 7.575 2.999 1.00 0.00 15 GLU A N 8
ATOM 5332 C CA . GLU A 1 15 ? 6.480 8.245 1.808 1.00 0.00 15 GLU A CA 8
ATOM 5333 C C . GLU A 1 15 ? 5.139 7.654 1.381 1.00 0.00 15 GLU A C 8
ATOM 5334 O O . GLU A 1 15 ? 4.296 8.346 0.810 1.00 0.00 15 GLU A O 8
ATOM 5346 N N . PHE A 1 16 ? 4.950 6.369 1.662 1.00 0.00 16 PHE A N 8
ATOM 5347 C CA . PHE A 1 16 ? 3.713 5.683 1.307 1.00 0.00 16 PHE A CA 8
ATOM 5348 C C . PHE A 1 16 ? 2.691 5.785 2.435 1.00 0.00 16 PHE A C 8
ATOM 5349 O O . PHE A 1 16 ? 1.741 5.004 2.497 1.00 0.00 16 PHE A O 8
ATOM 5366 N N . GLN A 1 17 ? 2.894 6.751 3.324 1.00 0.00 17 GLN A N 8
ATOM 5367 C CA . GLN A 1 17 ? 1.991 6.954 4.451 1.00 0.00 17 GLN A CA 8
ATOM 5368 C C . GLN A 1 17 ? 0.556 7.140 3.971 1.00 0.00 17 GLN A C 8
ATOM 5369 O O . GLN A 1 17 ? -0.380 6.601 4.561 1.00 0.00 17 GLN A O 8
ATOM 5383 N N . ASN A 1 18 ? 0.390 7.905 2.898 1.00 0.00 18 ASN A N 8
ATOM 5384 C CA . ASN A 1 18 ? -0.933 8.162 2.339 1.00 0.00 18 ASN A CA 8
ATOM 5385 C C . ASN A 1 18 ? -1.300 7.106 1.302 1.00 0.00 18 ASN A C 8
ATOM 5386 O O . ASN A 1 18 ? -2.474 6.780 1.120 1.00 0.00 18 ASN A O 8
ATOM 5397 N N . PHE A 1 19 ? -0.289 6.572 0.625 1.00 0.00 19 PHE A N 8
ATOM 5398 C CA . PHE A 1 19 ? -0.505 5.552 -0.394 1.00 0.00 19 PHE A CA 8
ATOM 5399 C C . PHE A 1 19 ? -1.618 4.595 0.022 1.00 0.00 19 PHE A C 8
ATOM 5400 O O . PHE A 1 19 ? -2.500 4.267 -0.773 1.00 0.00 19 PHE A O 8
ATOM 5417 N N . CYS A 1 20 ? -1.570 4.149 1.272 1.00 0.00 20 CYS A N 8
ATOM 5418 C CA . CYS A 1 20 ? -2.572 3.228 1.796 1.00 0.00 20 CYS A CA 8
ATOM 5419 C C . CYS A 1 20 ? -3.445 3.913 2.843 1.00 0.00 20 CYS A C 8
ATOM 5420 O O . CYS A 1 20 ? -3.105 3.942 4.026 1.00 0.00 20 CYS A O 8
ATOM 5427 N N . ILE A 1 21 ? -4.571 4.461 2.400 1.00 0.00 21 ILE A N 8
ATOM 5428 C CA . ILE A 1 21 ? -5.493 5.144 3.299 1.00 0.00 21 ILE A CA 8
ATOM 5429 C C . ILE A 1 21 ? -5.926 4.230 4.440 1.00 0.00 21 ILE A C 8
ATOM 5430 O O . ILE A 1 21 ? -5.657 4.508 5.609 1.00 0.00 21 ILE A O 8
ATOM 5446 N N . HIS A 1 22 ? -6.598 3.137 4.093 1.00 0.00 22 HIS A N 8
ATOM 5447 C CA . HIS A 1 22 ? -7.067 2.180 5.088 1.00 0.00 22 HIS A CA 8
ATOM 5448 C C . HIS A 1 22 ? -6.633 0.762 4.726 1.00 0.00 22 HIS A C 8
ATOM 5449 O O . HIS A 1 22 ? -7.157 0.164 3.787 1.00 0.00 22 HIS A O 8
ATOM 5464 N N . GLY A 1 23 ? -5.672 0.232 5.476 1.00 0.00 23 GLY A N 8
ATOM 5465 C CA . GLY A 1 23 ? -5.184 -1.110 5.217 1.00 0.00 23 GLY A CA 8
ATOM 5466 C C . GLY A 1 23 ? -3.829 -1.365 5.846 1.00 0.00 23 GLY A C 8
ATOM 5467 O O . GLY A 1 23 ? -3.150 -0.431 6.272 1.00 0.00 23 GLY A O 8
ATOM 5471 N N . GLU A 1 24 ? -3.436 -2.633 5.907 1.00 0.00 24 GLU A N 8
ATOM 5472 C CA . GLU A 1 24 ? -2.153 -3.007 6.492 1.00 0.00 24 GLU A CA 8
ATOM 5473 C C . GLU A 1 24 ? -1.030 -2.879 5.467 1.00 0.00 24 GLU A C 8
ATOM 5474 O O . GLU A 1 24 ? -1.072 -3.496 4.402 1.00 0.00 24 GLU A O 8
ATOM 5486 N N . CYS A 1 25 ? -0.027 -2.072 5.795 1.00 0.00 25 CYS A N 8
ATOM 5487 C CA . CYS A 1 25 ? 1.108 -1.860 4.905 1.00 0.00 25 CYS A CA 8
ATOM 5488 C C . CYS A 1 25 ? 2.297 -2.720 5.325 1.00 0.00 25 CYS A C 8
ATOM 5489 O O . CYS A 1 25 ? 2.625 -2.810 6.508 1.00 0.00 25 CYS A O 8
ATOM 5496 N N . LYS A 1 26 ? 2.939 -3.350 4.347 1.00 0.00 26 LYS A N 8
ATOM 5497 C CA . LYS A 1 26 ? 4.093 -4.201 4.613 1.00 0.00 26 LYS A CA 8
ATOM 5498 C C . LYS A 1 26 ? 5.161 -4.020 3.540 1.00 0.00 26 LYS A C 8
ATOM 5499 O O . LYS A 1 26 ? 4.996 -4.466 2.404 1.00 0.00 26 LYS A O 8
ATOM 5518 N N . TYR A 1 27 ? 6.257 -3.365 3.907 1.00 0.00 27 TYR A N 8
ATOM 5519 C CA . TYR A 1 27 ? 7.352 -3.124 2.975 1.00 0.00 27 TYR A CA 8
ATOM 5520 C C . TYR A 1 27 ? 8.093 -4.420 2.660 1.00 0.00 27 TYR A C 8
ATOM 5521 O O . TYR A 1 27 ? 8.406 -5.203 3.557 1.00 0.00 27 TYR A O 8
ATOM 5539 N N . ILE A 1 28 ? 8.371 -4.637 1.379 1.00 0.00 28 ILE A N 8
ATOM 5540 C CA . ILE A 1 28 ? 9.077 -5.836 0.944 1.00 0.00 28 ILE A CA 8
ATOM 5541 C C . ILE A 1 28 ? 10.551 -5.544 0.688 1.00 0.00 28 ILE A C 8
ATOM 5542 O O . ILE A 1 28 ? 10.892 -4.728 -0.168 1.00 0.00 28 ILE A O 8
ATOM 5558 N N . GLU A 1 29 ? 11.421 -6.217 1.435 1.00 0.00 29 GLU A N 8
ATOM 5559 C CA . GLU A 1 29 ? 12.859 -6.029 1.287 1.00 0.00 29 GLU A CA 8
ATOM 5560 C C . GLU A 1 29 ? 13.422 -6.956 0.213 1.00 0.00 29 GLU A C 8
ATOM 5561 O O . GLU A 1 29 ? 13.926 -6.500 -0.814 1.00 0.00 29 GLU A O 8
ATOM 5573 N N . HIS A 1 30 ? 13.331 -8.259 0.457 1.00 0.00 30 HIS A N 8
ATOM 5574 C CA . HIS A 1 30 ? 13.831 -9.251 -0.489 1.00 0.00 30 HIS A CA 8
ATOM 5575 C C . HIS A 1 30 ? 13.530 -8.832 -1.924 1.00 0.00 30 HIS A C 8
ATOM 5576 O O . HIS A 1 30 ? 14.290 -9.138 -2.844 1.00 0.00 30 HIS A O 8
ATOM 5591 N N . LEU A 1 31 ? 12.416 -8.132 -2.110 1.00 0.00 31 LEU A N 8
ATOM 5592 C CA . LEU A 1 31 ? 12.013 -7.671 -3.434 1.00 0.00 31 LEU A CA 8
ATOM 5593 C C . LEU A 1 31 ? 12.208 -6.165 -3.569 1.00 0.00 31 LEU A C 8
ATOM 5594 O O . LEU A 1 31 ? 12.257 -5.633 -4.678 1.00 0.00 31 LEU A O 8
ATOM 5610 N N . GLU A 1 32 ? 12.320 -5.483 -2.433 1.00 0.00 32 GLU A N 8
ATOM 5611 C CA . GLU A 1 32 ? 12.510 -4.038 -2.426 1.00 0.00 32 GLU A CA 8
ATOM 5612 C C . GLU A 1 32 ? 11.318 -3.328 -3.062 1.00 0.00 32 GLU A C 8
ATOM 5613 O O . GLU A 1 32 ? 11.484 -2.426 -3.882 1.00 0.00 32 GLU A O 8
ATOM 5625 N N . ALA A 1 33 ? 10.116 -3.744 -2.677 1.00 0.00 33 ALA A N 8
ATOM 5626 C CA . ALA A 1 33 ? 8.896 -3.149 -3.207 1.00 0.00 33 ALA A CA 8
ATOM 5627 C C . ALA A 1 33 ? 7.879 -2.900 -2.098 1.00 0.00 33 ALA A C 8
ATOM 5628 O O . ALA A 1 33 ? 7.927 -3.535 -1.044 1.00 0.00 33 ALA A O 8
ATOM 5635 N N . VAL A 1 34 ? 6.960 -1.972 -2.342 1.00 0.00 34 VAL A N 8
ATOM 5636 C CA . VAL A 1 34 ? 5.931 -1.639 -1.364 1.00 0.00 34 VAL A CA 8
ATOM 5637 C C . VAL A 1 34 ? 4.622 -2.355 -1.677 1.00 0.00 34 VAL A C 8
ATOM 5638 O O . VAL A 1 34 ? 4.244 -2.501 -2.840 1.00 0.00 34 VAL A O 8
ATOM 5651 N N . THR A 1 35 ? 3.933 -2.801 -0.632 1.00 0.00 35 THR A N 8
ATOM 5652 C CA . THR A 1 35 ? 2.666 -3.503 -0.795 1.00 0.00 35 THR A CA 8
ATOM 5653 C C . THR A 1 35 ? 1.721 -3.208 0.364 1.00 0.00 35 THR A C 8
ATOM 5654 O O . THR A 1 35 ? 2.159 -2.912 1.476 1.00 0.00 35 THR A O 8
ATOM 5665 N N . CYS A 1 36 ? 0.422 -3.290 0.097 1.00 0.00 36 CYS A N 8
ATOM 5666 C CA . CYS A 1 36 ? -0.587 -3.032 1.118 1.00 0.00 36 CYS A CA 8
ATOM 5667 C C . CYS A 1 36 ? -1.790 -3.953 0.939 1.00 0.00 36 CYS A C 8
ATOM 5668 O O . CYS A 1 36 ? -2.209 -4.236 -0.184 1.00 0.00 36 CYS A O 8
ATOM 5675 N N . LYS A 1 37 ? -2.342 -4.420 2.054 1.00 0.00 37 LYS A N 8
ATOM 5676 C CA . LYS A 1 37 ? -3.498 -5.308 2.023 1.00 0.00 37 LYS A CA 8
ATOM 5677 C C . LYS A 1 37 ? -4.778 -4.546 2.350 1.00 0.00 37 LYS A C 8
ATOM 5678 O O . LYS A 1 37 ? -4.907 -3.959 3.425 1.00 0.00 37 LYS A O 8
ATOM 5697 N N . CYS A 1 38 ? -5.725 -4.561 1.417 1.00 0.00 38 CYS A N 8
ATOM 5698 C CA . CYS A 1 38 ? -6.996 -3.872 1.606 1.00 0.00 38 CYS A CA 8
ATOM 5699 C C . CYS A 1 38 ? -8.028 -4.800 2.241 1.00 0.00 38 CYS A C 8
ATOM 5700 O O . CYS A 1 38 ? -8.264 -5.906 1.755 1.00 0.00 38 CYS A O 8
ATOM 5707 N N . GLN A 1 39 ? -8.638 -4.341 3.329 1.00 0.00 39 GLN A N 8
ATOM 5708 C CA . GLN A 1 39 ? -9.643 -5.130 4.031 1.00 0.00 39 GLN A CA 8
ATOM 5709 C C . GLN A 1 39 ? -10.768 -5.542 3.087 1.00 0.00 39 GLN A C 8
ATOM 5710 O O . GLN A 1 39 ? -10.989 -4.907 2.056 1.00 0.00 39 GLN A O 8
ATOM 5724 N N . GLN A 1 40 ? -11.475 -6.608 3.447 1.00 0.00 40 GLN A N 8
ATOM 5725 C CA . GLN A 1 40 ? -12.577 -7.104 2.631 1.00 0.00 40 GLN A CA 8
ATOM 5726 C C . GLN A 1 40 ? -13.388 -5.950 2.051 1.00 0.00 40 GLN A C 8
ATOM 5727 O O . GLN A 1 40 ? -13.746 -5.961 0.874 1.00 0.00 40 GLN A O 8
ATOM 5741 N N . GLU A 1 41 ? -13.676 -4.957 2.887 1.00 0.00 41 GLU A N 8
ATOM 5742 C CA . GLU A 1 41 ? -14.446 -3.797 2.457 1.00 0.00 41 GLU A CA 8
ATOM 5743 C C . GLU A 1 41 ? -13.667 -2.975 1.434 1.00 0.00 41 GLU A C 8
ATOM 5744 O O . GLU A 1 41 ? -14.215 -2.549 0.417 1.00 0.00 41 GLU A O 8
ATOM 5756 N N . TYR A 1 42 ? -12.387 -2.755 1.712 1.00 0.00 42 TYR A N 8
ATOM 5757 C CA . TYR A 1 42 ? -11.532 -1.982 0.819 1.00 0.00 42 TYR A CA 8
ATOM 5758 C C . TYR A 1 42 ? -11.004 -2.852 -0.318 1.00 0.00 42 TYR A C 8
ATOM 5759 O O . TYR A 1 42 ? -10.936 -4.076 -0.199 1.00 0.00 42 TYR A O 8
ATOM 5777 N N . PHE A 1 43 ? -10.630 -2.211 -1.420 1.00 0.00 43 PHE A N 8
ATOM 5778 C CA . PHE A 1 43 ? -10.107 -2.924 -2.579 1.00 0.00 43 PHE A CA 8
ATOM 5779 C C . PHE A 1 43 ? -9.390 -1.968 -3.528 1.00 0.00 43 PHE A C 8
ATOM 5780 O O . PHE A 1 43 ? -9.696 -0.777 -3.575 1.00 0.00 43 PHE A O 8
ATOM 5797 N N . GLY A 1 44 ? -8.434 -2.500 -4.284 1.00 0.00 44 GLY A N 8
ATOM 5798 C CA . GLY A 1 44 ? -7.688 -1.681 -5.221 1.00 0.00 44 GLY A CA 8
ATOM 5799 C C . GLY A 1 44 ? -6.314 -1.308 -4.699 1.00 0.00 44 GLY A C 8
ATOM 5800 O O . GLY A 1 44 ? -6.096 -1.261 -3.489 1.00 0.00 44 GLY A O 8
ATOM 5804 N N . GLU A 1 45 ? -5.387 -1.044 -5.614 1.00 0.00 45 GLU A N 8
ATOM 5805 C CA . GLU A 1 45 ? -4.027 -0.676 -5.238 1.00 0.00 45 GLU A CA 8
ATOM 5806 C C . GLU A 1 45 ? -4.026 0.194 -3.984 1.00 0.00 45 GLU A C 8
ATOM 5807 O O . GLU A 1 45 ? -3.368 -0.126 -2.994 1.00 0.00 45 GLU A O 8
ATOM 5819 N N . ARG A 1 46 ? -4.767 1.296 -4.035 1.00 0.00 46 ARG A N 8
ATOM 5820 C CA . ARG A 1 46 ? -4.850 2.214 -2.906 1.00 0.00 46 ARG A CA 8
ATOM 5821 C C . ARG A 1 46 ? -6.087 1.925 -2.061 1.00 0.00 46 ARG A C 8
ATOM 5822 O O . ARG A 1 46 ? -7.169 2.452 -2.323 1.00 0.00 46 ARG A O 8
ATOM 5843 N N . CYS A 1 47 ? -5.920 1.084 -1.045 1.00 0.00 47 CYS A N 8
ATOM 5844 C CA . CYS A 1 47 ? -7.022 0.723 -0.162 1.00 0.00 47 CYS A CA 8
ATOM 5845 C C . CYS A 1 47 ? -7.758 1.968 0.327 1.00 0.00 47 CYS A C 8
ATOM 5846 O O . CYS A 1 47 ? -7.168 2.839 0.965 1.00 0.00 47 CYS A O 8
ATOM 5853 N N . GLY A 1 48 ? -9.050 2.043 0.023 1.00 0.00 48 GLY A N 8
ATOM 5854 C CA . GLY A 1 48 ? -9.845 3.184 0.439 1.00 0.00 48 GLY A CA 8
ATOM 5855 C C . GLY A 1 48 ? -11.307 3.037 0.068 1.00 0.00 48 GLY A C 8
ATOM 5856 O O . GLY A 1 48 ? -12.187 3.202 0.912 1.00 0.00 48 GLY A O 8
ATOM 5860 N N . GLU A 1 49 ? -11.567 2.729 -1.199 1.00 0.00 49 GLU A N 8
ATOM 5861 C CA . GLU A 1 49 ? -12.934 2.564 -1.679 1.00 0.00 49 GLU A CA 8
ATOM 5862 C C . GLU A 1 49 ? -13.483 1.193 -1.295 1.00 0.00 49 GLU A C 8
ATOM 5863 O O . GLU A 1 49 ? -12.787 0.182 -1.393 1.00 0.00 49 GLU A O 8
ATOM 5875 N N . LYS A 1 50 ? -14.738 1.166 -0.857 1.00 0.00 50 LYS A N 8
ATOM 5876 C CA . LYS A 1 50 ? -15.383 -0.079 -0.458 1.00 0.00 50 LYS A CA 8
ATOM 5877 C C . LYS A 1 50 ? -16.835 -0.112 -0.924 1.00 0.00 50 LYS A C 8
ATOM 5878 O O . LYS A 1 50 ? -17.644 0.726 -0.527 1.00 0.00 50 LYS A O 8
ATOM 5897 N N . GLY A 1 1 ? 4.312 -13.582 16.044 1.00 0.00 1 GLY A N 9
ATOM 5898 C CA . GLY A 1 1 ? 4.558 -13.515 14.616 1.00 0.00 1 GLY A CA 9
ATOM 5899 C C . GLY A 1 1 ? 5.455 -12.354 14.236 1.00 0.00 1 GLY A C 9
ATOM 5900 O O . GLY A 1 1 ? 6.593 -12.552 13.811 1.00 0.00 1 GLY A O 9
ATOM 5904 N N . SER A 1 2 ? 4.940 -11.137 14.386 1.00 0.00 2 SER A N 9
ATOM 5905 C CA . SER A 1 2 ? 5.700 -9.939 14.050 1.00 0.00 2 SER A CA 9
ATOM 5906 C C . SER A 1 2 ? 6.208 -9.247 15.310 1.00 0.00 2 SER A C 9
ATOM 5907 O O . SER A 1 2 ? 7.367 -8.838 15.383 1.00 0.00 2 SER A O 9
ATOM 5915 N N . SER A 1 3 ? 5.333 -9.119 16.302 1.00 0.00 3 SER A N 9
ATOM 5916 C CA . SER A 1 3 ? 5.690 -8.473 17.560 1.00 0.00 3 SER A CA 9
ATOM 5917 C C . SER A 1 3 ? 6.640 -7.303 17.318 1.00 0.00 3 SER A C 9
ATOM 5918 O O . SER A 1 3 ? 7.606 -7.111 18.055 1.00 0.00 3 SER A O 9
ATOM 5926 N N . GLY A 1 4 ? 6.355 -6.523 16.280 1.00 0.00 4 GLY A N 9
ATOM 5927 C CA . GLY A 1 4 ? 7.192 -5.381 15.959 1.00 0.00 4 GLY A CA 9
ATOM 5928 C C . GLY A 1 4 ? 8.569 -5.790 15.475 1.00 0.00 4 GLY A C 9
ATOM 5929 O O . GLY A 1 4 ? 9.146 -6.758 15.969 1.00 0.00 4 GLY A O 9
ATOM 5933 N N . SER A 1 5 ? 9.096 -5.051 14.504 1.00 0.00 5 SER A N 9
ATOM 5934 C CA . SER A 1 5 ? 10.412 -5.345 13.949 1.00 0.00 5 SER A CA 9
ATOM 5935 C C . SER A 1 5 ? 11.344 -4.146 14.096 1.00 0.00 5 SER A C 9
ATOM 5936 O O . SER A 1 5 ? 11.342 -3.238 13.265 1.00 0.00 5 SER A O 9
ATOM 5944 N N . SER A 1 6 ? 12.141 -4.151 15.160 1.00 0.00 6 SER A N 9
ATOM 5945 C CA . SER A 1 6 ? 13.076 -3.063 15.419 1.00 0.00 6 SER A CA 9
ATOM 5946 C C . SER A 1 6 ? 14.334 -3.213 14.569 1.00 0.00 6 SER A C 9
ATOM 5947 O O . SER A 1 6 ? 15.227 -3.994 14.895 1.00 0.00 6 SER A O 9
ATOM 5955 N N . GLY A 1 7 ? 14.396 -2.458 13.476 1.00 0.00 7 GLY A N 9
ATOM 5956 C CA . GLY A 1 7 ? 15.548 -2.521 12.595 1.00 0.00 7 GLY A CA 9
ATOM 5957 C C . GLY A 1 7 ? 15.371 -1.676 11.350 1.00 0.00 7 GLY A C 9
ATOM 5958 O O . GLY A 1 7 ? 15.046 -0.492 11.434 1.00 0.00 7 GLY A O 9
ATOM 5962 N N . LYS A 1 8 ? 15.588 -2.284 10.188 1.00 0.00 8 LYS A N 9
ATOM 5963 C CA . LYS A 1 8 ? 15.452 -1.580 8.919 1.00 0.00 8 LYS A CA 9
ATOM 5964 C C . LYS A 1 8 ? 14.100 -0.881 8.826 1.00 0.00 8 LYS A C 9
ATOM 5965 O O . LYS A 1 8 ? 13.051 -1.521 8.912 1.00 0.00 8 LYS A O 9
ATOM 5984 N N . LYS A 1 9 ? 14.130 0.435 8.648 1.00 0.00 9 LYS A N 9
ATOM 5985 C CA . LYS A 1 9 ? 12.907 1.221 8.540 1.00 0.00 9 LYS A CA 9
ATOM 5986 C C . LYS A 1 9 ? 12.195 0.943 7.220 1.00 0.00 9 LYS A C 9
ATOM 5987 O O . LYS A 1 9 ? 12.796 0.430 6.277 1.00 0.00 9 LYS A O 9
ATOM 6006 N N . ASN A 1 10 ? 10.912 1.285 7.161 1.00 0.00 10 ASN A N 9
ATOM 6007 C CA . ASN A 1 10 ? 10.119 1.072 5.956 1.00 0.00 10 ASN A CA 9
ATOM 6008 C C . ASN A 1 10 ? 9.603 2.397 5.403 1.00 0.00 10 ASN A C 9
ATOM 6009 O O . ASN A 1 10 ? 9.365 3.355 6.140 1.00 0.00 10 ASN A O 9
ATOM 6020 N N . PRO A 1 11 ? 9.424 2.455 4.075 1.00 0.00 11 PRO A N 9
ATOM 6021 C CA . PRO A 1 11 ? 8.932 3.657 3.395 1.00 0.00 11 PRO A CA 9
ATOM 6022 C C . PRO A 1 11 ? 7.466 3.939 3.703 1.00 0.00 11 PRO A C 9
ATOM 6023 O O . PRO A 1 11 ? 6.987 5.059 3.522 1.00 0.00 11 PRO A O 9
ATOM 6034 N N . CYS A 1 12 ? 6.757 2.917 4.170 1.00 0.00 12 CYS A N 9
ATOM 6035 C CA . CYS A 1 12 ? 5.344 3.054 4.504 1.00 0.00 12 CYS A CA 9
ATOM 6036 C C . CYS A 1 12 ? 5.143 4.101 5.595 1.00 0.00 12 CYS A C 9
ATOM 6037 O O . CYS A 1 12 ? 4.091 4.734 5.676 1.00 0.00 12 CYS A O 9
ATOM 6044 N N . ASN A 1 13 ? 6.160 4.279 6.432 1.00 0.00 13 ASN A N 9
ATOM 6045 C CA . ASN A 1 13 ? 6.095 5.249 7.519 1.00 0.00 13 ASN A CA 9
ATOM 6046 C C . ASN A 1 13 ? 7.061 6.405 7.276 1.00 0.00 13 ASN A C 9
ATOM 6047 O O . ASN A 1 13 ? 7.337 7.197 8.176 1.00 0.00 13 ASN A O 9
ATOM 6058 N N . ALA A 1 14 ? 7.571 6.494 6.052 1.00 0.00 14 ALA A N 9
ATOM 6059 C CA . ALA A 1 14 ? 8.504 7.554 5.689 1.00 0.00 14 ALA A CA 9
ATOM 6060 C C . ALA A 1 14 ? 7.872 8.527 4.700 1.00 0.00 14 ALA A C 9
ATOM 6061 O O . ALA A 1 14 ? 7.535 9.656 5.056 1.00 0.00 14 ALA A O 9
ATOM 6068 N N . GLU A 1 15 ? 7.715 8.082 3.457 1.00 0.00 15 GLU A N 9
ATOM 6069 C CA . GLU A 1 15 ? 7.124 8.916 2.417 1.00 0.00 15 GLU A CA 9
ATOM 6070 C C . GLU A 1 15 ? 5.873 8.260 1.838 1.00 0.00 15 GLU A C 9
ATOM 6071 O O . GLU A 1 15 ? 5.054 8.918 1.197 1.00 0.00 15 GLU A O 9
ATOM 6083 N N . PHE A 1 16 ? 5.734 6.959 2.070 1.00 0.00 16 PHE A N 9
ATOM 6084 C CA . PHE A 1 16 ? 4.585 6.212 1.571 1.00 0.00 16 PHE A CA 9
ATOM 6085 C C . PHE A 1 16 ? 3.480 6.149 2.621 1.00 0.00 16 PHE A C 9
ATOM 6086 O O . PHE A 1 16 ? 2.585 5.308 2.546 1.00 0.00 16 PHE A O 9
ATOM 6103 N N . GLN A 1 17 ? 3.550 7.046 3.600 1.00 0.00 17 GLN A N 9
ATOM 6104 C CA . GLN A 1 17 ? 2.557 7.091 4.667 1.00 0.00 17 GLN A CA 9
ATOM 6105 C C . GLN A 1 17 ? 1.196 7.515 4.125 1.00 0.00 17 GLN A C 9
ATOM 6106 O O . GLN A 1 17 ? 0.158 7.058 4.601 1.00 0.00 17 GLN A O 9
ATOM 6120 N N . ASN A 1 18 ? 1.209 8.392 3.126 1.00 0.00 18 ASN A N 9
ATOM 6121 C CA . ASN A 1 18 ? -0.025 8.879 2.520 1.00 0.00 18 ASN A CA 9
ATOM 6122 C C . ASN A 1 18 ? -0.395 8.046 1.296 1.00 0.00 18 ASN A C 9
ATOM 6123 O O . ASN A 1 18 ? -1.112 8.510 0.410 1.00 0.00 18 ASN A O 9
ATOM 6134 N N . PHE A 1 19 ? 0.099 6.813 1.254 1.00 0.00 19 PHE A N 9
ATOM 6135 C CA . PHE A 1 19 ? -0.179 5.915 0.139 1.00 0.00 19 PHE A CA 9
ATOM 6136 C C . PHE A 1 19 ? -1.413 5.064 0.421 1.00 0.00 19 PHE A C 9
ATOM 6137 O O . PHE A 1 19 ? -2.394 5.106 -0.322 1.00 0.00 19 PHE A O 9
ATOM 6154 N N . CYS A 1 20 ? -1.356 4.290 1.500 1.00 0.00 20 CYS A N 9
ATOM 6155 C CA . CYS A 1 20 ? -2.467 3.427 1.882 1.00 0.00 20 CYS A CA 9
ATOM 6156 C C . CYS A 1 20 ? -3.608 4.242 2.484 1.00 0.00 20 CYS A C 9
ATOM 6157 O O . CYS A 1 20 ? -3.399 5.038 3.400 1.00 0.00 20 CYS A O 9
ATOM 6164 N N . ILE A 1 21 ? -4.813 4.037 1.963 1.00 0.00 21 ILE A N 9
ATOM 6165 C CA . ILE A 1 21 ? -5.987 4.752 2.450 1.00 0.00 21 ILE A CA 9
ATOM 6166 C C . ILE A 1 21 ? -6.716 3.946 3.519 1.00 0.00 21 ILE A C 9
ATOM 6167 O O . ILE A 1 21 ? -6.736 4.325 4.691 1.00 0.00 21 ILE A O 9
ATOM 6183 N N . HIS A 1 22 ? -7.314 2.832 3.109 1.00 0.00 22 HIS A N 9
ATOM 6184 C CA . HIS A 1 22 ? -8.043 1.971 4.033 1.00 0.00 22 HIS A CA 9
ATOM 6185 C C . HIS A 1 22 ? -7.400 0.590 4.110 1.00 0.00 22 HIS A C 9
ATOM 6186 O O . HIS A 1 22 ? -7.884 -0.366 3.506 1.00 0.00 22 HIS A O 9
ATOM 6201 N N . GLY A 1 23 ? -6.305 0.493 4.859 1.00 0.00 23 GLY A N 9
ATOM 6202 C CA . GLY A 1 23 ? -5.613 -0.775 5.000 1.00 0.00 23 GLY A CA 9
ATOM 6203 C C . GLY A 1 23 ? -4.258 -0.625 5.662 1.00 0.00 23 GLY A C 9
ATOM 6204 O O . GLY A 1 23 ? -3.770 0.490 5.844 1.00 0.00 23 GLY A O 9
ATOM 6208 N N . GLU A 1 24 ? -3.650 -1.750 6.024 1.00 0.00 24 GLU A N 9
ATOM 6209 C CA . GLU A 1 24 ? -2.343 -1.737 6.672 1.00 0.00 24 GLU A CA 9
ATOM 6210 C C . GLU A 1 24 ? -1.223 -1.746 5.636 1.00 0.00 24 GLU A C 9
ATOM 6211 O O . GLU A 1 24 ? -1.324 -2.405 4.601 1.00 0.00 24 GLU A O 9
ATOM 6223 N N . CYS A 1 25 ? -0.154 -1.010 5.923 1.00 0.00 25 CYS A N 9
ATOM 6224 C CA . CYS A 1 25 ? 0.986 -0.931 5.018 1.00 0.00 25 CYS A CA 9
ATOM 6225 C C . CYS A 1 25 ? 2.089 -1.894 5.447 1.00 0.00 25 CYS A C 9
ATOM 6226 O O . CYS A 1 25 ? 2.472 -1.935 6.617 1.00 0.00 25 CYS A O 9
ATOM 6233 N N . LYS A 1 26 ? 2.597 -2.666 4.493 1.00 0.00 26 LYS A N 9
ATOM 6234 C CA . LYS A 1 26 ? 3.657 -3.628 4.770 1.00 0.00 26 LYS A CA 9
ATOM 6235 C C . LYS A 1 26 ? 4.657 -3.681 3.620 1.00 0.00 26 LYS A C 9
ATOM 6236 O O . LYS A 1 26 ? 4.358 -4.207 2.548 1.00 0.00 26 LYS A O 9
ATOM 6255 N N . TYR A 1 27 ? 5.846 -3.135 3.851 1.00 0.00 27 TYR A N 9
ATOM 6256 C CA . TYR A 1 27 ? 6.890 -3.119 2.833 1.00 0.00 27 TYR A CA 9
ATOM 6257 C C . TYR A 1 27 ? 7.455 -4.519 2.611 1.00 0.00 27 TYR A C 9
ATOM 6258 O O . TYR A 1 27 ? 7.643 -5.282 3.559 1.00 0.00 27 TYR A O 9
ATOM 6276 N N . ILE A 1 28 ? 7.725 -4.847 1.352 1.00 0.00 28 ILE A N 9
ATOM 6277 C CA . ILE A 1 28 ? 8.270 -6.154 1.004 1.00 0.00 28 ILE A CA 9
ATOM 6278 C C . ILE A 1 28 ? 9.754 -6.058 0.667 1.00 0.00 28 ILE A C 9
ATOM 6279 O O . ILE A 1 28 ? 10.166 -5.216 -0.130 1.00 0.00 28 ILE A O 9
ATOM 6295 N N . GLU A 1 29 ? 10.551 -6.929 1.279 1.00 0.00 29 GLU A N 9
ATOM 6296 C CA . GLU A 1 29 ? 11.990 -6.942 1.043 1.00 0.00 29 GLU A CA 9
ATOM 6297 C C . GLU A 1 29 ? 12.336 -7.825 -0.153 1.00 0.00 29 GLU A C 9
ATOM 6298 O O . GLU A 1 29 ? 12.913 -7.359 -1.136 1.00 0.00 29 GLU A O 9
ATOM 6310 N N . HIS A 1 30 ? 11.981 -9.102 -0.061 1.00 0.00 30 HIS A N 9
ATOM 6311 C CA . HIS A 1 30 ? 12.254 -10.051 -1.135 1.00 0.00 30 HIS A CA 9
ATOM 6312 C C . HIS A 1 30 ? 11.931 -9.440 -2.495 1.00 0.00 30 HIS A C 9
ATOM 6313 O O . HIS A 1 30 ? 12.455 -9.873 -3.522 1.00 0.00 30 HIS A O 9
ATOM 6328 N N . LEU A 1 31 ? 11.065 -8.433 -2.495 1.00 0.00 31 LEU A N 9
ATOM 6329 C CA . LEU A 1 31 ? 10.671 -7.762 -3.729 1.00 0.00 31 LEU A CA 9
ATOM 6330 C C . LEU A 1 31 ? 11.035 -6.281 -3.684 1.00 0.00 31 LEU A C 9
ATOM 6331 O O . LEU A 1 31 ? 11.046 -5.604 -4.711 1.00 0.00 31 LEU A O 9
ATOM 6347 N N . GLU A 1 32 ? 11.333 -5.786 -2.487 1.00 0.00 32 GLU A N 9
ATOM 6348 C CA . GLU A 1 32 ? 11.698 -4.386 -2.309 1.00 0.00 32 GLU A CA 9
ATOM 6349 C C . GLU A 1 32 ? 10.637 -3.467 -2.907 1.00 0.00 32 GLU A C 9
ATOM 6350 O O . GLU A 1 32 ? 10.957 -2.471 -3.556 1.00 0.00 32 GLU A O 9
ATOM 6362 N N . ALA A 1 33 ? 9.372 -3.808 -2.682 1.00 0.00 33 ALA A N 9
ATOM 6363 C CA . ALA A 1 33 ? 8.264 -3.014 -3.196 1.00 0.00 33 ALA A CA 9
ATOM 6364 C C . ALA A 1 33 ? 7.272 -2.673 -2.088 1.00 0.00 33 ALA A C 9
ATOM 6365 O O . ALA A 1 33 ? 7.162 -3.394 -1.097 1.00 0.00 33 ALA A O 9
ATOM 6372 N N . VAL A 1 34 ? 6.553 -1.569 -2.263 1.00 0.00 34 VAL A N 9
ATOM 6373 C CA . VAL A 1 34 ? 5.571 -1.133 -1.278 1.00 0.00 34 VAL A CA 9
ATOM 6374 C C . VAL A 1 34 ? 4.194 -1.713 -1.581 1.00 0.00 34 VAL A C 9
ATOM 6375 O O . VAL A 1 34 ? 3.804 -1.844 -2.742 1.00 0.00 34 VAL A O 9
ATOM 6388 N N . THR A 1 35 ? 3.459 -2.060 -0.528 1.00 0.00 35 THR A N 9
ATOM 6389 C CA . THR A 1 35 ? 2.126 -2.627 -0.681 1.00 0.00 35 THR A CA 9
ATOM 6390 C C . THR A 1 35 ? 1.255 -2.318 0.531 1.00 0.00 35 THR A C 9
ATOM 6391 O O . THR A 1 35 ? 1.760 -2.110 1.635 1.00 0.00 35 THR A O 9
ATOM 6402 N N . CYS A 1 36 ? -0.057 -2.288 0.320 1.00 0.00 36 CYS A N 9
ATOM 6403 C CA . CYS A 1 36 ? -0.999 -2.004 1.395 1.00 0.00 36 CYS A CA 9
ATOM 6404 C C . CYS A 1 36 ? -2.078 -3.081 1.471 1.00 0.00 36 CYS A C 9
ATOM 6405 O O . CYS A 1 36 ? -2.882 -3.236 0.553 1.00 0.00 36 CYS A O 9
ATOM 6412 N N . LYS A 1 37 ? -2.089 -3.822 2.574 1.00 0.00 37 LYS A N 9
ATOM 6413 C CA . LYS A 1 37 ? -3.068 -4.883 2.774 1.00 0.00 37 LYS A CA 9
ATOM 6414 C C . LYS A 1 37 ? -4.477 -4.309 2.886 1.00 0.00 37 LYS A C 9
ATOM 6415 O O . LYS A 1 37 ? -4.831 -3.699 3.896 1.00 0.00 37 LYS A O 9
ATOM 6434 N N . CYS A 1 38 ? -5.278 -4.511 1.845 1.00 0.00 38 CYS A N 9
ATOM 6435 C CA . CYS A 1 38 ? -6.648 -4.014 1.827 1.00 0.00 38 CYS A CA 9
ATOM 6436 C C . CYS A 1 38 ? -7.601 -5.026 2.457 1.00 0.00 38 CYS A C 9
ATOM 6437 O O . CYS A 1 38 ? -7.656 -6.183 2.042 1.00 0.00 38 CYS A O 9
ATOM 6444 N N . GLN A 1 39 ? -8.350 -4.580 3.461 1.00 0.00 39 GLN A N 9
ATOM 6445 C CA . GLN A 1 39 ? -9.300 -5.447 4.148 1.00 0.00 39 GLN A CA 9
ATOM 6446 C C . GLN A 1 39 ? -10.155 -6.218 3.148 1.00 0.00 39 GLN A C 9
ATOM 6447 O O . GLN A 1 39 ? -10.403 -5.748 2.038 1.00 0.00 39 GLN A O 9
ATOM 6461 N N . GLN A 1 40 ? -10.602 -7.404 3.549 1.00 0.00 40 GLN A N 9
ATOM 6462 C CA . GLN A 1 40 ? -11.428 -8.240 2.687 1.00 0.00 40 GLN A CA 9
ATOM 6463 C C . GLN A 1 40 ? -12.400 -7.391 1.873 1.00 0.00 40 GLN A C 9
ATOM 6464 O O . GLN A 1 40 ? -12.631 -7.655 0.694 1.00 0.00 40 GLN A O 9
ATOM 6478 N N . GLU A 1 41 ? -12.965 -6.371 2.512 1.00 0.00 41 GLU A N 9
ATOM 6479 C CA . GLU A 1 41 ? -13.912 -5.484 1.847 1.00 0.00 41 GLU A CA 9
ATOM 6480 C C . GLU A 1 41 ? -13.197 -4.570 0.856 1.00 0.00 41 GLU A C 9
ATOM 6481 O O . GLU A 1 41 ? -13.689 -4.326 -0.246 1.00 0.00 41 GLU A O 9
ATOM 6493 N N . TYR A 1 42 ? -12.036 -4.066 1.258 1.00 0.00 42 TYR A N 9
ATOM 6494 C CA . TYR A 1 42 ? -11.254 -3.175 0.408 1.00 0.00 42 TYR A CA 9
ATOM 6495 C C . TYR A 1 42 ? -10.352 -3.971 -0.531 1.00 0.00 42 TYR A C 9
ATOM 6496 O O . TYR A 1 42 ? -10.025 -5.127 -0.264 1.00 0.00 42 TYR A O 9
ATOM 6514 N N . PHE A 1 43 ? -9.952 -3.342 -1.631 1.00 0.00 43 PHE A N 9
ATOM 6515 C CA . PHE A 1 43 ? -9.088 -3.989 -2.611 1.00 0.00 43 PHE A CA 9
ATOM 6516 C C . PHE A 1 43 ? -8.657 -3.003 -3.692 1.00 0.00 43 PHE A C 9
ATOM 6517 O O . PHE A 1 43 ? -9.419 -2.117 -4.079 1.00 0.00 43 PHE A O 9
ATOM 6534 N N . GLY A 1 44 ? -7.429 -3.163 -4.176 1.00 0.00 44 GLY A N 9
ATOM 6535 C CA . GLY A 1 44 ? -6.917 -2.280 -5.208 1.00 0.00 44 GLY A CA 9
ATOM 6536 C C . GLY A 1 44 ? -5.492 -1.840 -4.939 1.00 0.00 44 GLY A C 9
ATOM 6537 O O . GLY A 1 44 ? -4.686 -2.610 -4.420 1.00 0.00 44 GLY A O 9
ATOM 6541 N N . GLU A 1 45 ? -5.181 -0.597 -5.295 1.00 0.00 45 GLU A N 9
ATOM 6542 C CA . GLU A 1 45 ? -3.842 -0.057 -5.091 1.00 0.00 45 GLU A CA 9
ATOM 6543 C C . GLU A 1 45 ? -3.698 0.526 -3.688 1.00 0.00 45 GLU A C 9
ATOM 6544 O O . GLU A 1 45 ? -2.927 0.022 -2.871 1.00 0.00 45 GLU A O 9
ATOM 6556 N N . ARG A 1 46 ? -4.446 1.590 -3.416 1.00 0.00 46 ARG A N 9
ATOM 6557 C CA . ARG A 1 46 ? -4.401 2.243 -2.114 1.00 0.00 46 ARG A CA 9
ATOM 6558 C C . ARG A 1 46 ? -5.601 1.840 -1.262 1.00 0.00 46 ARG A C 9
ATOM 6559 O O . ARG A 1 46 ? -6.077 2.616 -0.433 1.00 0.00 46 ARG A O 9
ATOM 6580 N N . CYS A 1 47 ? -6.087 0.621 -1.472 1.00 0.00 47 CYS A N 9
ATOM 6581 C CA . CYS A 1 47 ? -7.232 0.114 -0.725 1.00 0.00 47 CYS A CA 9
ATOM 6582 C C . CYS A 1 47 ? -8.289 1.200 -0.546 1.00 0.00 47 CYS A C 9
ATOM 6583 O O . CYS A 1 47 ? -8.975 1.251 0.473 1.00 0.00 47 CYS A O 9
ATOM 6590 N N . GLY A 1 48 ? -8.413 2.068 -1.546 1.00 0.00 48 GLY A N 9
ATOM 6591 C CA . GLY A 1 48 ? -9.387 3.141 -1.480 1.00 0.00 48 GLY A CA 9
ATOM 6592 C C . GLY A 1 48 ? -10.793 2.668 -1.793 1.00 0.00 48 GLY A C 9
ATOM 6593 O O . GLY A 1 48 ? -11.754 3.094 -1.154 1.00 0.00 48 GLY A O 9
ATOM 6597 N N . GLU A 1 49 ? -10.913 1.786 -2.781 1.00 0.00 49 GLU A N 9
ATOM 6598 C CA . GLU A 1 49 ? -12.212 1.257 -3.179 1.00 0.00 49 GLU A CA 9
ATOM 6599 C C . GLU A 1 49 ? -12.462 -0.107 -2.542 1.00 0.00 49 GLU A C 9
ATOM 6600 O O . GLU A 1 49 ? -11.532 -0.883 -2.324 1.00 0.00 49 GLU A O 9
ATOM 6612 N N . LYS A 1 50 ? -13.726 -0.392 -2.246 1.00 0.00 50 LYS A N 9
ATOM 6613 C CA . LYS A 1 50 ? -14.101 -1.662 -1.635 1.00 0.00 50 LYS A CA 9
ATOM 6614 C C . LYS A 1 50 ? -15.285 -2.287 -2.365 1.00 0.00 50 LYS A C 9
ATOM 6615 O O . LYS A 1 50 ? -16.296 -1.628 -2.609 1.00 0.00 50 LYS A O 9
ATOM 6634 N N . GLY A 1 1 ? 10.575 -18.359 7.737 1.00 0.00 1 GLY A N 10
ATOM 6635 C CA . GLY A 1 1 ? 10.021 -17.383 8.657 1.00 0.00 1 GLY A CA 10
ATOM 6636 C C . GLY A 1 1 ? 10.949 -16.205 8.879 1.00 0.00 1 GLY A C 10
ATOM 6637 O O . GLY A 1 1 ? 12.148 -16.292 8.615 1.00 0.00 1 GLY A O 10
ATOM 6641 N N . SER A 1 2 ? 10.393 -15.099 9.365 1.00 0.00 2 SER A N 10
ATOM 6642 C CA . SER A 1 2 ? 11.178 -13.896 9.617 1.00 0.00 2 SER A CA 10
ATOM 6643 C C . SER A 1 2 ? 11.414 -13.706 11.112 1.00 0.00 2 SER A C 10
ATOM 6644 O O . SER A 1 2 ? 10.639 -14.185 11.940 1.00 0.00 2 SER A O 10
ATOM 6652 N N . SER A 1 3 ? 12.490 -13.002 11.450 1.00 0.00 3 SER A N 10
ATOM 6653 C CA . SER A 1 3 ? 12.831 -12.750 12.845 1.00 0.00 3 SER A CA 10
ATOM 6654 C C . SER A 1 3 ? 13.532 -11.403 12.998 1.00 0.00 3 SER A C 10
ATOM 6655 O O . SER A 1 3 ? 14.323 -11.002 12.146 1.00 0.00 3 SER A O 10
ATOM 6663 N N . GLY A 1 4 ? 13.233 -10.709 14.092 1.00 0.00 4 GLY A N 10
ATOM 6664 C CA . GLY A 1 4 ? 13.841 -9.414 14.338 1.00 0.00 4 GLY A CA 10
ATOM 6665 C C . GLY A 1 4 ? 13.099 -8.285 13.652 1.00 0.00 4 GLY A C 10
ATOM 6666 O O . GLY A 1 4 ? 13.370 -7.969 12.493 1.00 0.00 4 GLY A O 10
ATOM 6670 N N . SER A 1 5 ? 12.159 -7.676 14.367 1.00 0.00 5 SER A N 10
ATOM 6671 C CA . SER A 1 5 ? 11.371 -6.578 13.818 1.00 0.00 5 SER A CA 10
ATOM 6672 C C . SER A 1 5 ? 12.003 -5.232 14.159 1.00 0.00 5 SER A C 10
ATOM 6673 O O . SER A 1 5 ? 12.168 -4.374 13.292 1.00 0.00 5 SER A O 10
ATOM 6681 N N . SER A 1 6 ? 12.354 -5.055 15.429 1.00 0.00 6 SER A N 10
ATOM 6682 C CA . SER A 1 6 ? 12.964 -3.812 15.887 1.00 0.00 6 SER A CA 10
ATOM 6683 C C . SER A 1 6 ? 14.298 -3.572 15.187 1.00 0.00 6 SER A C 10
ATOM 6684 O O . SER A 1 6 ? 15.217 -4.384 15.282 1.00 0.00 6 SER A O 10
ATOM 6692 N N . GLY A 1 7 ? 14.396 -2.448 14.482 1.00 0.00 7 GLY A N 10
ATOM 6693 C CA . GLY A 1 7 ? 15.620 -2.119 13.776 1.00 0.00 7 GLY A CA 10
ATOM 6694 C C . GLY A 1 7 ? 15.429 -2.077 12.273 1.00 0.00 7 GLY A C 10
ATOM 6695 O O . GLY A 1 7 ? 16.276 -2.554 11.517 1.00 0.00 7 GLY A O 10
ATOM 6699 N N . LYS A 1 8 ? 14.311 -1.505 11.836 1.00 0.00 8 LYS A N 10
ATOM 6700 C CA . LYS A 1 8 ? 14.009 -1.402 10.413 1.00 0.00 8 LYS A CA 10
ATOM 6701 C C . LYS A 1 8 ? 13.180 -0.155 10.122 1.00 0.00 8 LYS A C 10
ATOM 6702 O O . LYS A 1 8 ? 12.266 0.185 10.874 1.00 0.00 8 LYS A O 10
ATOM 6721 N N . LYS A 1 9 ? 13.504 0.522 9.026 1.00 0.00 9 LYS A N 10
ATOM 6722 C CA . LYS A 1 9 ? 12.788 1.730 8.633 1.00 0.00 9 LYS A CA 10
ATOM 6723 C C . LYS A 1 9 ? 12.037 1.515 7.322 1.00 0.00 9 LYS A C 10
ATOM 6724 O O . LYS A 1 9 ? 12.596 1.691 6.241 1.00 0.00 9 LYS A O 10
ATOM 6743 N N . ASN A 1 10 ? 10.768 1.136 7.428 1.00 0.00 10 ASN A N 10
ATOM 6744 C CA . ASN A 1 10 ? 9.941 0.898 6.250 1.00 0.00 10 ASN A CA 10
ATOM 6745 C C . ASN A 1 10 ? 9.383 2.209 5.704 1.00 0.00 10 ASN A C 10
ATOM 6746 O O . ASN A 1 10 ? 9.055 3.132 6.450 1.00 0.00 10 ASN A O 10
ATOM 6757 N N . PRO A 1 11 ? 9.273 2.295 4.370 1.00 0.00 11 PRO A N 10
ATOM 6758 C CA . PRO A 1 11 ? 8.755 3.488 3.693 1.00 0.00 11 PRO A CA 10
ATOM 6759 C C . PRO A 1 11 ? 7.261 3.683 3.927 1.00 0.00 11 PRO A C 10
ATOM 6760 O O . PRO A 1 11 ? 6.729 4.776 3.731 1.00 0.00 11 PRO A O 10
ATOM 6771 N N . CYS A 1 12 ? 6.588 2.617 4.348 1.00 0.00 12 CYS A N 10
ATOM 6772 C CA . CYS A 1 12 ? 5.155 2.671 4.610 1.00 0.00 12 CYS A CA 10
ATOM 6773 C C . CYS A 1 12 ? 4.800 3.897 5.446 1.00 0.00 12 CYS A C 10
ATOM 6774 O O . CYS A 1 12 ? 3.722 4.471 5.297 1.00 0.00 12 CYS A O 10
ATOM 6781 N N . ASN A 1 13 ? 5.715 4.291 6.326 1.00 0.00 13 ASN A N 10
ATOM 6782 C CA . ASN A 1 13 ? 5.498 5.448 7.187 1.00 0.00 13 ASN A CA 10
ATOM 6783 C C . ASN A 1 13 ? 6.385 6.615 6.762 1.00 0.00 13 ASN A C 10
ATOM 6784 O O . ASN A 1 13 ? 6.321 7.699 7.341 1.00 0.00 13 ASN A O 10
ATOM 6795 N N . ALA A 1 14 ? 7.210 6.385 5.746 1.00 0.00 14 ALA A N 10
ATOM 6796 C CA . ALA A 1 14 ? 8.108 7.417 5.242 1.00 0.00 14 ALA A CA 10
ATOM 6797 C C . ALA A 1 14 ? 7.386 8.343 4.268 1.00 0.00 14 ALA A C 10
ATOM 6798 O O . ALA A 1 14 ? 7.086 9.491 4.597 1.00 0.00 14 ALA A O 10
ATOM 6805 N N . GLU A 1 15 ? 7.113 7.838 3.070 1.00 0.00 15 GLU A N 10
ATOM 6806 C CA . GLU A 1 15 ? 6.428 8.622 2.049 1.00 0.00 15 GLU A CA 10
ATOM 6807 C C . GLU A 1 15 ? 5.101 7.975 1.665 1.00 0.00 15 GLU A C 10
ATOM 6808 O O . GLU A 1 15 ? 4.163 8.655 1.247 1.00 0.00 15 GLU A O 10
ATOM 6820 N N . PHE A 1 16 ? 5.029 6.656 1.808 1.00 0.00 16 PHE A N 10
ATOM 6821 C CA . PHE A 1 16 ? 3.818 5.915 1.475 1.00 0.00 16 PHE A CA 10
ATOM 6822 C C . PHE A 1 16 ? 2.837 5.923 2.643 1.00 0.00 16 PHE A C 10
ATOM 6823 O O . PHE A 1 16 ? 1.928 5.096 2.709 1.00 0.00 16 PHE A O 10
ATOM 6840 N N . GLN A 1 17 ? 3.029 6.863 3.563 1.00 0.00 17 GLN A N 10
ATOM 6841 C CA . GLN A 1 17 ? 2.162 6.978 4.730 1.00 0.00 17 GLN A CA 10
ATOM 6842 C C . GLN A 1 17 ? 0.731 7.307 4.315 1.00 0.00 17 GLN A C 10
ATOM 6843 O O . GLN A 1 17 ? -0.225 6.765 4.868 1.00 0.00 17 GLN A O 10
ATOM 6857 N N . ASN A 1 18 ? 0.593 8.197 3.338 1.00 0.00 18 ASN A N 10
ATOM 6858 C CA . ASN A 1 18 ? -0.721 8.598 2.850 1.00 0.00 18 ASN A CA 10
ATOM 6859 C C . ASN A 1 18 ? -1.236 7.615 1.803 1.00 0.00 18 ASN A C 10
ATOM 6860 O O . ASN A 1 18 ? -2.444 7.438 1.643 1.00 0.00 18 ASN A O 10
ATOM 6871 N N . PHE A 1 19 ? -0.311 6.978 1.093 1.00 0.00 19 PHE A N 10
ATOM 6872 C CA . PHE A 1 19 ? -0.670 6.013 0.060 1.00 0.00 19 PHE A CA 10
ATOM 6873 C C . PHE A 1 19 ? -1.762 5.069 0.555 1.00 0.00 19 PHE A C 10
ATOM 6874 O O . PHE A 1 19 ? -2.876 5.059 0.029 1.00 0.00 19 PHE A O 10
ATOM 6891 N N . CYS A 1 20 ? -1.435 4.276 1.570 1.00 0.00 20 CYS A N 10
ATOM 6892 C CA . CYS A 1 20 ? -2.386 3.327 2.137 1.00 0.00 20 CYS A CA 10
ATOM 6893 C C . CYS A 1 20 ? -3.472 4.051 2.927 1.00 0.00 20 CYS A C 10
ATOM 6894 O O . CYS A 1 20 ? -3.352 4.237 4.138 1.00 0.00 20 CYS A O 10
ATOM 6901 N N . ILE A 1 21 ? -4.530 4.456 2.234 1.00 0.00 21 ILE A N 10
ATOM 6902 C CA . ILE A 1 21 ? -5.638 5.157 2.871 1.00 0.00 21 ILE A CA 10
ATOM 6903 C C . ILE A 1 21 ? -6.290 4.295 3.946 1.00 0.00 21 ILE A C 10
ATOM 6904 O O . ILE A 1 21 ? -6.293 4.650 5.125 1.00 0.00 21 ILE A O 10
ATOM 6920 N N . HIS A 1 22 ? -6.839 3.158 3.532 1.00 0.00 22 HIS A N 10
ATOM 6921 C CA . HIS A 1 22 ? -7.493 2.242 4.460 1.00 0.00 22 HIS A CA 10
ATOM 6922 C C . HIS A 1 22 ? -6.982 0.817 4.267 1.00 0.00 22 HIS A C 10
ATOM 6923 O O . HIS A 1 22 ? -7.486 0.075 3.425 1.00 0.00 22 HIS A O 10
ATOM 6938 N N . GLY A 1 23 ? -5.978 0.441 5.053 1.00 0.00 23 GLY A N 10
ATOM 6939 C CA . GLY A 1 23 ? -5.415 -0.893 4.952 1.00 0.00 23 GLY A CA 10
ATOM 6940 C C . GLY A 1 23 ? -4.051 -0.998 5.603 1.00 0.00 23 GLY A C 10
ATOM 6941 O O . GLY A 1 23 ? -3.424 0.015 5.910 1.00 0.00 23 GLY A O 10
ATOM 6945 N N . GLU A 1 24 ? -3.591 -2.227 5.816 1.00 0.00 24 GLU A N 10
ATOM 6946 C CA . GLU A 1 24 ? -2.293 -2.459 6.439 1.00 0.00 24 GLU A CA 10
ATOM 6947 C C . GLU A 1 24 ? -1.178 -2.432 5.397 1.00 0.00 24 GLU A C 10
ATOM 6948 O O . GLU A 1 24 ? -1.285 -3.053 4.340 1.00 0.00 24 GLU A O 10
ATOM 6960 N N . CYS A 1 25 ? -0.108 -1.705 5.704 1.00 0.00 25 CYS A N 10
ATOM 6961 C CA . CYS A 1 25 ? 1.027 -1.594 4.796 1.00 0.00 25 CYS A CA 10
ATOM 6962 C C . CYS A 1 25 ? 2.138 -2.562 5.194 1.00 0.00 25 CYS A C 10
ATOM 6963 O O . CYS A 1 25 ? 2.399 -2.773 6.378 1.00 0.00 25 CYS A O 10
ATOM 6970 N N . LYS A 1 26 ? 2.790 -3.148 4.195 1.00 0.00 26 LYS A N 10
ATOM 6971 C CA . LYS A 1 26 ? 3.874 -4.092 4.438 1.00 0.00 26 LYS A CA 10
ATOM 6972 C C . LYS A 1 26 ? 4.921 -4.015 3.332 1.00 0.00 26 LYS A C 10
ATOM 6973 O O . LYS A 1 26 ? 4.682 -4.453 2.206 1.00 0.00 26 LYS A O 10
ATOM 6992 N N . TYR A 1 27 ? 6.081 -3.457 3.659 1.00 0.00 27 TYR A N 10
ATOM 6993 C CA . TYR A 1 27 ? 7.164 -3.322 2.693 1.00 0.00 27 TYR A CA 10
ATOM 6994 C C . TYR A 1 27 ? 7.988 -4.604 2.615 1.00 0.00 27 TYR A C 10
ATOM 6995 O O . TYR A 1 27 ? 8.500 -5.088 3.624 1.00 0.00 27 TYR A O 10
ATOM 7013 N N . ILE A 1 28 ? 8.110 -5.148 1.408 1.00 0.00 28 ILE A N 10
ATOM 7014 C CA . ILE A 1 28 ? 8.873 -6.372 1.197 1.00 0.00 28 ILE A CA 10
ATOM 7015 C C . ILE A 1 28 ? 10.320 -6.062 0.831 1.00 0.00 28 ILE A C 10
ATOM 7016 O O . ILE A 1 28 ? 10.587 -5.227 -0.032 1.00 0.00 28 ILE A O 10
ATOM 7032 N N . GLU A 1 29 ? 11.251 -6.742 1.493 1.00 0.00 29 GLU A N 10
ATOM 7033 C CA . GLU A 1 29 ? 12.672 -6.540 1.236 1.00 0.00 29 GLU A CA 10
ATOM 7034 C C . GLU A 1 29 ? 13.154 -7.443 0.105 1.00 0.00 29 GLU A C 10
ATOM 7035 O O . GLU A 1 29 ? 13.594 -6.964 -0.942 1.00 0.00 29 GLU A O 10
ATOM 7047 N N . HIS A 1 30 ? 13.070 -8.751 0.322 1.00 0.00 30 HIS A N 10
ATOM 7048 C CA . HIS A 1 30 ? 13.498 -9.722 -0.679 1.00 0.00 30 HIS A CA 10
ATOM 7049 C C . HIS A 1 30 ? 13.038 -9.304 -2.072 1.00 0.00 30 HIS A C 10
ATOM 7050 O O . HIS A 1 30 ? 13.624 -9.707 -3.078 1.00 0.00 30 HIS A O 10
ATOM 7065 N N . LEU A 1 31 ? 11.987 -8.493 -2.125 1.00 0.00 31 LEU A N 10
ATOM 7066 C CA . LEU A 1 31 ? 11.448 -8.020 -3.395 1.00 0.00 31 LEU A CA 10
ATOM 7067 C C . LEU A 1 31 ? 11.790 -6.551 -3.619 1.00 0.00 31 LEU A C 10
ATOM 7068 O O . LEU A 1 31 ? 11.829 -6.079 -4.754 1.00 0.00 31 LEU A O 10
ATOM 7084 N N . GLU A 1 32 ? 12.038 -5.834 -2.527 1.00 0.00 32 GLU A N 10
ATOM 7085 C CA . GLU A 1 32 ? 12.378 -4.418 -2.605 1.00 0.00 32 GLU A CA 10
ATOM 7086 C C . GLU A 1 32 ? 11.225 -3.613 -3.198 1.00 0.00 32 GLU A C 10
ATOM 7087 O O . GLU A 1 32 ? 11.430 -2.755 -4.055 1.00 0.00 32 GLU A O 10
ATOM 7099 N N . ALA A 1 33 ? 10.012 -3.899 -2.735 1.00 0.00 33 ALA A N 10
ATOM 7100 C CA . ALA A 1 33 ? 8.827 -3.202 -3.218 1.00 0.00 33 ALA A CA 10
ATOM 7101 C C . ALA A 1 33 ? 7.832 -2.963 -2.087 1.00 0.00 33 ALA A C 10
ATOM 7102 O O . ALA A 1 33 ? 7.742 -3.754 -1.148 1.00 0.00 33 ALA A O 10
ATOM 7109 N N . VAL A 1 34 ? 7.087 -1.866 -2.183 1.00 0.00 34 VAL A N 10
ATOM 7110 C CA . VAL A 1 34 ? 6.098 -1.522 -1.168 1.00 0.00 34 VAL A CA 10
ATOM 7111 C C . VAL A 1 34 ? 4.681 -1.742 -1.685 1.00 0.00 34 VAL A C 10
ATOM 7112 O O . VAL A 1 34 ? 4.417 -1.616 -2.881 1.00 0.00 34 VAL A O 10
ATOM 7125 N N . THR A 1 35 ? 3.769 -2.070 -0.775 1.00 0.00 35 THR A N 10
ATOM 7126 C CA . THR A 1 35 ? 2.378 -2.308 -1.138 1.00 0.00 35 THR A CA 10
ATOM 7127 C C . THR A 1 35 ? 1.460 -2.150 0.068 1.00 0.00 35 THR A C 10
ATOM 7128 O O . THR A 1 35 ? 1.902 -2.241 1.214 1.00 0.00 35 THR A O 10
ATOM 7139 N N . CYS A 1 36 ? 0.179 -1.913 -0.196 1.00 0.00 36 CYS A N 10
ATOM 7140 C CA . CYS A 1 36 ? -0.803 -1.743 0.869 1.00 0.00 36 CYS A CA 10
ATOM 7141 C C . CYS A 1 36 ? -1.924 -2.770 0.744 1.00 0.00 36 CYS A C 10
ATOM 7142 O O . CYS A 1 36 ? -2.587 -2.860 -0.290 1.00 0.00 36 CYS A O 10
ATOM 7149 N N . LYS A 1 37 ? -2.132 -3.542 1.805 1.00 0.00 37 LYS A N 10
ATOM 7150 C CA . LYS A 1 37 ? -3.174 -4.563 1.817 1.00 0.00 37 LYS A CA 10
ATOM 7151 C C . LYS A 1 37 ? -4.543 -3.939 2.064 1.00 0.00 37 LYS A C 10
ATOM 7152 O O . LYS A 1 37 ? -4.679 -3.008 2.859 1.00 0.00 37 LYS A O 10
ATOM 7171 N N . CYS A 1 38 ? -5.557 -4.457 1.380 1.00 0.00 38 CYS A N 10
ATOM 7172 C CA . CYS A 1 38 ? -6.917 -3.953 1.525 1.00 0.00 38 CYS A CA 10
ATOM 7173 C C . CYS A 1 38 ? -7.804 -4.974 2.231 1.00 0.00 38 CYS A C 10
ATOM 7174 O O . CYS A 1 38 ? -7.874 -6.134 1.826 1.00 0.00 38 CYS A O 10
ATOM 7181 N N . GLN A 1 39 ? -8.478 -4.534 3.288 1.00 0.00 39 GLN A N 10
ATOM 7182 C CA . GLN A 1 39 ? -9.360 -5.410 4.051 1.00 0.00 39 GLN A CA 10
ATOM 7183 C C . GLN A 1 39 ? -10.395 -6.065 3.142 1.00 0.00 39 GLN A C 10
ATOM 7184 O O . GLN A 1 39 ? -10.371 -5.880 1.925 1.00 0.00 39 GLN A O 10
ATOM 7198 N N . GLN A 1 40 ? -11.302 -6.830 3.741 1.00 0.00 40 GLN A N 10
ATOM 7199 C CA . GLN A 1 40 ? -12.345 -7.513 2.984 1.00 0.00 40 GLN A CA 10
ATOM 7200 C C . GLN A 1 40 ? -13.263 -6.509 2.295 1.00 0.00 40 GLN A C 10
ATOM 7201 O O . GLN A 1 40 ? -13.684 -6.719 1.158 1.00 0.00 40 GLN A O 10
ATOM 7215 N N . GLU A 1 41 ? -13.569 -5.419 2.991 1.00 0.00 41 GLU A N 10
ATOM 7216 C CA . GLU A 1 41 ? -14.439 -4.383 2.445 1.00 0.00 41 GLU A CA 10
ATOM 7217 C C . GLU A 1 41 ? -13.705 -3.554 1.395 1.00 0.00 41 GLU A C 10
ATOM 7218 O O . GLU A 1 41 ? -14.303 -3.095 0.422 1.00 0.00 41 GLU A O 10
ATOM 7230 N N . TYR A 1 42 ? -12.406 -3.367 1.601 1.00 0.00 42 TYR A N 10
ATOM 7231 C CA . TYR A 1 42 ? -11.590 -2.591 0.674 1.00 0.00 42 TYR A CA 10
ATOM 7232 C C . TYR A 1 42 ? -10.900 -3.500 -0.337 1.00 0.00 42 TYR A C 10
ATOM 7233 O O . TYR A 1 42 ? -10.863 -4.720 -0.170 1.00 0.00 42 TYR A O 10
ATOM 7251 N N . PHE A 1 43 ? -10.352 -2.898 -1.387 1.00 0.00 43 PHE A N 10
ATOM 7252 C CA . PHE A 1 43 ? -9.662 -3.652 -2.428 1.00 0.00 43 PHE A CA 10
ATOM 7253 C C . PHE A 1 43 ? -8.793 -2.733 -3.281 1.00 0.00 43 PHE A C 10
ATOM 7254 O O . PHE A 1 43 ? -8.945 -1.512 -3.250 1.00 0.00 43 PHE A O 10
ATOM 7271 N N . GLY A 1 44 ? -7.881 -3.329 -4.042 1.00 0.00 44 GLY A N 10
ATOM 7272 C CA . GLY A 1 44 ? -7.000 -2.549 -4.893 1.00 0.00 44 GLY A CA 10
ATOM 7273 C C . GLY A 1 44 ? -5.581 -2.496 -4.364 1.00 0.00 44 GLY A C 10
ATOM 7274 O O . GLY A 1 44 ? -5.150 -3.389 -3.635 1.00 0.00 44 GLY A O 10
ATOM 7278 N N . GLU A 1 45 ? -4.853 -1.447 -4.732 1.00 0.00 45 GLU A N 10
ATOM 7279 C CA . GLU A 1 45 ? -3.472 -1.283 -4.291 1.00 0.00 45 GLU A CA 10
ATOM 7280 C C . GLU A 1 45 ? -3.390 -0.327 -3.105 1.00 0.00 45 GLU A C 10
ATOM 7281 O O . GLU A 1 45 ? -2.743 -0.622 -2.100 1.00 0.00 45 GLU A O 10
ATOM 7293 N N . ARG A 1 46 ? -4.051 0.820 -3.229 1.00 0.00 46 ARG A N 10
ATOM 7294 C CA . ARG A 1 46 ? -4.052 1.820 -2.169 1.00 0.00 46 ARG A CA 10
ATOM 7295 C C . ARG A 1 46 ? -4.979 1.405 -1.031 1.00 0.00 46 ARG A C 10
ATOM 7296 O O . ARG A 1 46 ? -4.661 1.592 0.144 1.00 0.00 46 ARG A O 10
ATOM 7317 N N . CYS A 1 47 ? -6.129 0.842 -1.387 1.00 0.00 47 CYS A N 10
ATOM 7318 C CA . CYS A 1 47 ? -7.104 0.401 -0.397 1.00 0.00 47 CYS A CA 10
ATOM 7319 C C . CYS A 1 47 ? -7.828 1.593 0.223 1.00 0.00 47 CYS A C 10
ATOM 7320 O O . CYS A 1 47 ? -8.046 1.640 1.432 1.00 0.00 47 CYS A O 10
ATOM 7327 N N . GLY A 1 48 ? -8.196 2.556 -0.617 1.00 0.00 48 GLY A N 10
ATOM 7328 C CA . GLY A 1 48 ? -8.891 3.735 -0.134 1.00 0.00 48 GLY A CA 10
ATOM 7329 C C . GLY A 1 48 ? -10.291 3.857 -0.702 1.00 0.00 48 GLY A C 10
ATOM 7330 O O . GLY A 1 48 ? -10.747 4.956 -1.015 1.00 0.00 48 GLY A O 10
ATOM 7334 N N . GLU A 1 49 ? -10.974 2.724 -0.836 1.00 0.00 49 GLU A N 10
ATOM 7335 C CA . GLU A 1 49 ? -12.330 2.709 -1.372 1.00 0.00 49 GLU A CA 10
ATOM 7336 C C . GLU A 1 49 ? -13.034 1.398 -1.035 1.00 0.00 49 GLU A C 10
ATOM 7337 O O . GLU A 1 49 ? -12.431 0.482 -0.476 1.00 0.00 49 GLU A O 10
ATOM 7349 N N . LYS A 1 50 ? -14.315 1.316 -1.378 1.00 0.00 50 LYS A N 10
ATOM 7350 C CA . LYS A 1 50 ? -15.103 0.119 -1.113 1.00 0.00 50 LYS A CA 10
ATOM 7351 C C . LYS A 1 50 ? -16.359 0.092 -1.978 1.00 0.00 50 LYS A C 10
ATOM 7352 O O . LYS A 1 50 ? -16.752 1.108 -2.552 1.00 0.00 50 LYS A O 10
ATOM 7371 N N . GLY A 1 1 ? -0.535 -8.648 11.923 1.00 0.00 1 GLY A N 11
ATOM 7372 C CA . GLY A 1 1 ? -0.617 -7.950 13.192 1.00 0.00 1 GLY A CA 11
ATOM 7373 C C . GLY A 1 1 ? -0.062 -6.541 13.116 1.00 0.00 1 GLY A C 11
ATOM 7374 O O . GLY A 1 1 ? -0.783 -5.600 12.787 1.00 0.00 1 GLY A O 11
ATOM 7378 N N . SER A 1 2 ? 1.223 -6.396 13.423 1.00 0.00 2 SER A N 11
ATOM 7379 C CA . SER A 1 2 ? 1.873 -5.091 13.393 1.00 0.00 2 SER A CA 11
ATOM 7380 C C . SER A 1 2 ? 3.377 -5.238 13.180 1.00 0.00 2 SER A C 11
ATOM 7381 O O . SER A 1 2 ? 3.996 -6.180 13.675 1.00 0.00 2 SER A O 11
ATOM 7389 N N . SER A 1 3 ? 3.958 -4.300 12.440 1.00 0.00 3 SER A N 11
ATOM 7390 C CA . SER A 1 3 ? 5.389 -4.325 12.158 1.00 0.00 3 SER A CA 11
ATOM 7391 C C . SER A 1 3 ? 6.198 -4.131 13.437 1.00 0.00 3 SER A C 11
ATOM 7392 O O . SER A 1 3 ? 5.786 -3.407 14.342 1.00 0.00 3 SER A O 11
ATOM 7400 N N . GLY A 1 4 ? 7.354 -4.784 13.503 1.00 0.00 4 GLY A N 11
ATOM 7401 C CA . GLY A 1 4 ? 8.204 -4.671 14.674 1.00 0.00 4 GLY A CA 11
ATOM 7402 C C . GLY A 1 4 ? 9.425 -3.808 14.423 1.00 0.00 4 GLY A C 11
ATOM 7403 O O . GLY A 1 4 ? 9.360 -2.831 13.677 1.00 0.00 4 GLY A O 11
ATOM 7407 N N . SER A 1 5 ? 10.541 -4.168 15.048 1.00 0.00 5 SER A N 11
ATOM 7408 C CA . SER A 1 5 ? 11.781 -3.416 14.893 1.00 0.00 5 SER A CA 11
ATOM 7409 C C . SER A 1 5 ? 12.914 -4.327 14.428 1.00 0.00 5 SER A C 11
ATOM 7410 O O . SER A 1 5 ? 13.346 -5.220 15.157 1.00 0.00 5 SER A O 11
ATOM 7418 N N . SER A 1 6 ? 13.391 -4.092 13.210 1.00 0.00 6 SER A N 11
ATOM 7419 C CA . SER A 1 6 ? 14.471 -4.893 12.645 1.00 0.00 6 SER A CA 11
ATOM 7420 C C . SER A 1 6 ? 14.919 -4.328 11.301 1.00 0.00 6 SER A C 11
ATOM 7421 O O . SER A 1 6 ? 14.163 -4.329 10.331 1.00 0.00 6 SER A O 11
ATOM 7429 N N . GLY A 1 7 ? 16.158 -3.846 11.252 1.00 0.00 7 GLY A N 11
ATOM 7430 C CA . GLY A 1 7 ? 16.687 -3.284 10.022 1.00 0.00 7 GLY A CA 11
ATOM 7431 C C . GLY A 1 7 ? 16.281 -1.837 9.824 1.00 0.00 7 GLY A C 11
ATOM 7432 O O . GLY A 1 7 ? 15.730 -1.209 10.729 1.00 0.00 7 GLY A O 11
ATOM 7436 N N . LYS A 1 8 ? 16.555 -1.305 8.638 1.00 0.00 8 LYS A N 11
ATOM 7437 C CA . LYS A 1 8 ? 16.216 0.078 8.323 1.00 0.00 8 LYS A CA 11
ATOM 7438 C C . LYS A 1 8 ? 14.705 0.284 8.336 1.00 0.00 8 LYS A C 11
ATOM 7439 O O . LYS A 1 8 ? 13.939 -0.644 8.075 1.00 0.00 8 LYS A O 11
ATOM 7458 N N . LYS A 1 9 ? 14.281 1.506 8.641 1.00 0.00 9 LYS A N 11
ATOM 7459 C CA . LYS A 1 9 ? 12.862 1.836 8.685 1.00 0.00 9 LYS A CA 11
ATOM 7460 C C . LYS A 1 9 ? 12.154 1.365 7.419 1.00 0.00 9 LYS A C 11
ATOM 7461 O O . LYS A 1 9 ? 12.786 0.847 6.499 1.00 0.00 9 LYS A O 11
ATOM 7480 N N . ASN A 1 10 ? 10.838 1.551 7.378 1.00 0.00 10 ASN A N 11
ATOM 7481 C CA . ASN A 1 10 ? 10.045 1.147 6.223 1.00 0.00 10 ASN A CA 11
ATOM 7482 C C . ASN A 1 10 ? 9.382 2.355 5.568 1.00 0.00 10 ASN A C 11
ATOM 7483 O O . ASN A 1 10 ? 9.003 3.321 6.231 1.00 0.00 10 ASN A O 11
ATOM 7494 N N . PRO A 1 11 ? 9.238 2.301 4.236 1.00 0.00 11 PRO A N 11
ATOM 7495 C CA . PRO A 1 11 ? 8.619 3.381 3.462 1.00 0.00 11 PRO A CA 11
ATOM 7496 C C . PRO A 1 11 ? 7.120 3.493 3.718 1.00 0.00 11 PRO A C 11
ATOM 7497 O O . PRO A 1 11 ? 6.530 4.561 3.553 1.00 0.00 11 PRO A O 11
ATOM 7508 N N . CYS A 1 12 ? 6.510 2.385 4.123 1.00 0.00 12 CYS A N 11
ATOM 7509 C CA . CYS A 1 12 ? 5.079 2.358 4.403 1.00 0.00 12 CYS A CA 11
ATOM 7510 C C . CYS A 1 12 ? 4.670 3.549 5.264 1.00 0.00 12 CYS A C 11
ATOM 7511 O O . CYS A 1 12 ? 3.510 3.957 5.267 1.00 0.00 12 CYS A O 11
ATOM 7518 N N . ASN A 1 13 ? 5.634 4.103 5.994 1.00 0.00 13 ASN A N 11
ATOM 7519 C CA . ASN A 1 13 ? 5.375 5.247 6.860 1.00 0.00 13 ASN A CA 11
ATOM 7520 C C . ASN A 1 13 ? 6.273 6.423 6.491 1.00 0.00 13 ASN A C 11
ATOM 7521 O O . ASN A 1 13 ? 5.973 7.572 6.814 1.00 0.00 13 ASN A O 11
ATOM 7532 N N . ALA A 1 14 ? 7.376 6.128 5.811 1.00 0.00 14 ALA A N 11
ATOM 7533 C CA . ALA A 1 14 ? 8.317 7.160 5.395 1.00 0.00 14 ALA A CA 11
ATOM 7534 C C . ALA A 1 14 ? 7.687 8.095 4.368 1.00 0.00 14 ALA A C 11
ATOM 7535 O O . ALA A 1 14 ? 7.396 9.253 4.666 1.00 0.00 14 ALA A O 11
ATOM 7542 N N . GLU A 1 15 ? 7.480 7.585 3.158 1.00 0.00 15 GLU A N 11
ATOM 7543 C CA . GLU A 1 15 ? 6.886 8.376 2.087 1.00 0.00 15 GLU A CA 11
ATOM 7544 C C . GLU A 1 15 ? 5.544 7.790 1.657 1.00 0.00 15 GLU A C 11
ATOM 7545 O O . GLU A 1 15 ? 4.688 8.496 1.123 1.00 0.00 15 GLU A O 11
ATOM 7557 N N . PHE A 1 16 ? 5.368 6.494 1.894 1.00 0.00 16 PHE A N 11
ATOM 7558 C CA . PHE A 1 16 ? 4.132 5.811 1.530 1.00 0.00 16 PHE A CA 11
ATOM 7559 C C . PHE A 1 16 ? 3.087 5.956 2.632 1.00 0.00 16 PHE A C 11
ATOM 7560 O O . PHE A 1 16 ? 2.058 5.281 2.617 1.00 0.00 16 PHE A O 11
ATOM 7577 N N . GLN A 1 17 ? 3.360 6.840 3.586 1.00 0.00 17 GLN A N 11
ATOM 7578 C CA . GLN A 1 17 ? 2.443 7.072 4.696 1.00 0.00 17 GLN A CA 11
ATOM 7579 C C . GLN A 1 17 ? 1.032 7.348 4.189 1.00 0.00 17 GLN A C 11
ATOM 7580 O O . GLN A 1 17 ? 0.049 6.966 4.822 1.00 0.00 17 GLN A O 11
ATOM 7594 N N . ASN A 1 18 ? 0.941 8.015 3.043 1.00 0.00 18 ASN A N 11
ATOM 7595 C CA . ASN A 1 18 ? -0.351 8.344 2.451 1.00 0.00 18 ASN A CA 11
ATOM 7596 C C . ASN A 1 18 ? -0.820 7.232 1.516 1.00 0.00 18 ASN A C 11
ATOM 7597 O O . ASN A 1 18 ? -2.019 7.001 1.361 1.00 0.00 18 ASN A O 11
ATOM 7608 N N . PHE A 1 19 ? 0.135 6.546 0.896 1.00 0.00 19 PHE A N 11
ATOM 7609 C CA . PHE A 1 19 ? -0.179 5.459 -0.023 1.00 0.00 19 PHE A CA 11
ATOM 7610 C C . PHE A 1 19 ? -1.365 4.643 0.484 1.00 0.00 19 PHE A C 11
ATOM 7611 O O . PHE A 1 19 ? -2.456 4.694 -0.084 1.00 0.00 19 PHE A O 11
ATOM 7628 N N . CYS A 1 20 ? -1.142 3.891 1.556 1.00 0.00 20 CYS A N 11
ATOM 7629 C CA . CYS A 1 20 ? -2.190 3.063 2.141 1.00 0.00 20 CYS A CA 11
ATOM 7630 C C . CYS A 1 20 ? -3.239 3.925 2.837 1.00 0.00 20 CYS A C 11
ATOM 7631 O O . CYS A 1 20 ? -3.073 4.309 3.995 1.00 0.00 20 CYS A O 11
ATOM 7638 N N . ILE A 1 21 ? -4.319 4.224 2.124 1.00 0.00 21 ILE A N 11
ATOM 7639 C CA . ILE A 1 21 ? -5.396 5.038 2.673 1.00 0.00 21 ILE A CA 11
ATOM 7640 C C . ILE A 1 21 ? -6.190 4.265 3.721 1.00 0.00 21 ILE A C 11
ATOM 7641 O O . ILE A 1 21 ? -6.221 4.641 4.893 1.00 0.00 21 ILE A O 11
ATOM 7657 N N . HIS A 1 22 ? -6.830 3.182 3.291 1.00 0.00 22 HIS A N 11
ATOM 7658 C CA . HIS A 1 22 ? -7.622 2.354 4.193 1.00 0.00 22 HIS A CA 11
ATOM 7659 C C . HIS A 1 22 ? -7.153 0.903 4.152 1.00 0.00 22 HIS A C 11
ATOM 7660 O O . HIS A 1 22 ? -7.609 0.116 3.324 1.00 0.00 22 HIS A O 11
ATOM 7675 N N . GLY A 1 23 ? -6.237 0.556 5.052 1.00 0.00 23 GLY A N 11
ATOM 7676 C CA . GLY A 1 23 ? -5.721 -0.799 5.100 1.00 0.00 23 GLY A CA 11
ATOM 7677 C C . GLY A 1 23 ? -4.353 -0.875 5.749 1.00 0.00 23 GLY A C 11
ATOM 7678 O O . GLY A 1 23 ? -3.797 0.142 6.160 1.00 0.00 23 GLY A O 11
ATOM 7682 N N . GLU A 1 24 ? -3.811 -2.086 5.842 1.00 0.00 24 GLU A N 11
ATOM 7683 C CA . GLU A 1 24 ? -2.501 -2.290 6.449 1.00 0.00 24 GLU A CA 11
ATOM 7684 C C . GLU A 1 24 ? -1.395 -2.188 5.403 1.00 0.00 24 GLU A C 11
ATOM 7685 O O . GLU A 1 24 ? -1.624 -2.421 4.215 1.00 0.00 24 GLU A O 11
ATOM 7697 N N . CYS A 1 25 ? -0.195 -1.836 5.852 1.00 0.00 25 CYS A N 11
ATOM 7698 C CA . CYS A 1 25 ? 0.948 -1.701 4.956 1.00 0.00 25 CYS A CA 11
ATOM 7699 C C . CYS A 1 25 ? 2.086 -2.624 5.383 1.00 0.00 25 CYS A C 11
ATOM 7700 O O . CYS A 1 25 ? 2.448 -2.679 6.558 1.00 0.00 25 CYS A O 11
ATOM 7707 N N . LYS A 1 26 ? 2.645 -3.348 4.420 1.00 0.00 26 LYS A N 11
ATOM 7708 C CA . LYS A 1 26 ? 3.743 -4.268 4.693 1.00 0.00 26 LYS A CA 11
ATOM 7709 C C . LYS A 1 26 ? 4.850 -4.119 3.654 1.00 0.00 26 LYS A C 11
ATOM 7710 O O . LYS A 1 26 ? 4.718 -4.585 2.522 1.00 0.00 26 LYS A O 11
ATOM 7729 N N . TYR A 1 27 ? 5.939 -3.469 4.046 1.00 0.00 27 TYR A N 11
ATOM 7730 C CA . TYR A 1 27 ? 7.069 -3.258 3.148 1.00 0.00 27 TYR A CA 11
ATOM 7731 C C . TYR A 1 27 ? 7.810 -4.566 2.888 1.00 0.00 27 TYR A C 11
ATOM 7732 O O . TYR A 1 27 ? 8.019 -5.366 3.801 1.00 0.00 27 TYR A O 11
ATOM 7750 N N . ILE A 1 28 ? 8.205 -4.776 1.637 1.00 0.00 28 ILE A N 11
ATOM 7751 C CA . ILE A 1 28 ? 8.925 -5.985 1.257 1.00 0.00 28 ILE A CA 11
ATOM 7752 C C . ILE A 1 28 ? 10.317 -5.653 0.730 1.00 0.00 28 ILE A C 11
ATOM 7753 O O . ILE A 1 28 ? 10.460 -4.991 -0.297 1.00 0.00 28 ILE A O 11
ATOM 7769 N N . GLU A 1 29 ? 11.339 -6.121 1.440 1.00 0.00 29 GLU A N 11
ATOM 7770 C CA . GLU A 1 29 ? 12.720 -5.874 1.042 1.00 0.00 29 GLU A CA 11
ATOM 7771 C C . GLU A 1 29 ? 13.154 -6.848 -0.049 1.00 0.00 29 GLU A C 11
ATOM 7772 O O . GLU A 1 29 ? 13.781 -6.456 -1.034 1.00 0.00 29 GLU A O 11
ATOM 7784 N N . HIS A 1 30 ? 12.817 -8.121 0.133 1.00 0.00 30 HIS A N 11
ATOM 7785 C CA . HIS A 1 30 ? 13.171 -9.152 -0.836 1.00 0.00 30 HIS A CA 11
ATOM 7786 C C . HIS A 1 30 ? 12.628 -8.808 -2.219 1.00 0.00 30 HIS A C 11
ATOM 7787 O O . HIS A 1 30 ? 13.048 -9.383 -3.224 1.00 0.00 30 HIS A O 11
ATOM 7802 N N . LEU A 1 31 ? 11.691 -7.867 -2.264 1.00 0.00 31 LEU A N 11
ATOM 7803 C CA . LEU A 1 31 ? 11.088 -7.447 -3.524 1.00 0.00 31 LEU A CA 11
ATOM 7804 C C . LEU A 1 31 ? 11.367 -5.972 -3.795 1.00 0.00 31 LEU A C 11
ATOM 7805 O O . LEU A 1 31 ? 11.234 -5.503 -4.925 1.00 0.00 31 LEU A O 11
ATOM 7821 N N . GLU A 1 32 ? 11.755 -5.247 -2.751 1.00 0.00 32 GLU A N 11
ATOM 7822 C CA . GLU A 1 32 ? 12.054 -3.825 -2.878 1.00 0.00 32 GLU A CA 11
ATOM 7823 C C . GLU A 1 32 ? 10.830 -3.053 -3.362 1.00 0.00 32 GLU A C 11
ATOM 7824 O O . GLU A 1 32 ? 10.952 -2.074 -4.098 1.00 0.00 32 GLU A O 11
ATOM 7836 N N . ALA A 1 33 ? 9.651 -3.502 -2.944 1.00 0.00 33 ALA A N 11
ATOM 7837 C CA . ALA A 1 33 ? 8.405 -2.853 -3.334 1.00 0.00 33 ALA A CA 11
ATOM 7838 C C . ALA A 1 33 ? 7.505 -2.622 -2.124 1.00 0.00 33 ALA A C 11
ATOM 7839 O O . ALA A 1 33 ? 7.722 -3.198 -1.058 1.00 0.00 33 ALA A O 11
ATOM 7846 N N . VAL A 1 34 ? 6.496 -1.775 -2.297 1.00 0.00 34 VAL A N 11
ATOM 7847 C CA . VAL A 1 34 ? 5.563 -1.467 -1.219 1.00 0.00 34 VAL A CA 11
ATOM 7848 C C . VAL A 1 34 ? 4.157 -1.951 -1.555 1.00 0.00 34 VAL A C 11
ATOM 7849 O O . VAL A 1 34 ? 3.728 -1.898 -2.709 1.00 0.00 34 VAL A O 11
ATOM 7862 N N . THR A 1 35 ? 3.441 -2.424 -0.540 1.00 0.00 35 THR A N 11
ATOM 7863 C CA . THR A 1 35 ? 2.083 -2.918 -0.726 1.00 0.00 35 THR A CA 11
ATOM 7864 C C . THR A 1 35 ? 1.225 -2.646 0.504 1.00 0.00 35 THR A C 11
ATOM 7865 O O . THR A 1 35 ? 1.727 -2.607 1.628 1.00 0.00 35 THR A O 11
ATOM 7876 N N . CYS A 1 36 ? -0.073 -2.460 0.285 1.00 0.00 36 CYS A N 11
ATOM 7877 C CA . CYS A 1 36 ? -1.002 -2.192 1.376 1.00 0.00 36 CYS A CA 11
ATOM 7878 C C . CYS A 1 36 ? -2.143 -3.205 1.380 1.00 0.00 36 CYS A C 11
ATOM 7879 O O . CYS A 1 36 ? -2.948 -3.255 0.450 1.00 0.00 36 CYS A O 11
ATOM 7886 N N . LYS A 1 37 ? -2.206 -4.012 2.434 1.00 0.00 37 LYS A N 11
ATOM 7887 C CA . LYS A 1 37 ? -3.248 -5.024 2.562 1.00 0.00 37 LYS A CA 11
ATOM 7888 C C . LYS A 1 37 ? -4.615 -4.375 2.757 1.00 0.00 37 LYS A C 11
ATOM 7889 O O . LYS A 1 37 ? -4.882 -3.764 3.793 1.00 0.00 37 LYS A O 11
ATOM 7908 N N . CYS A 1 38 ? -5.479 -4.513 1.757 1.00 0.00 38 CYS A N 11
ATOM 7909 C CA . CYS A 1 38 ? -6.819 -3.942 1.818 1.00 0.00 38 CYS A CA 11
ATOM 7910 C C . CYS A 1 38 ? -7.794 -4.912 2.479 1.00 0.00 38 CYS A C 11
ATOM 7911 O O . CYS A 1 38 ? -7.835 -6.094 2.138 1.00 0.00 38 CYS A O 11
ATOM 7918 N N . GLN A 1 39 ? -8.575 -4.404 3.426 1.00 0.00 39 GLN A N 11
ATOM 7919 C CA . GLN A 1 39 ? -9.550 -5.225 4.135 1.00 0.00 39 GLN A CA 11
ATOM 7920 C C . GLN A 1 39 ? -10.471 -5.944 3.155 1.00 0.00 39 GLN A C 11
ATOM 7921 O O . GLN A 1 39 ? -10.314 -5.825 1.941 1.00 0.00 39 GLN A O 11
ATOM 7935 N N . GLN A 1 40 ? -11.433 -6.688 3.692 1.00 0.00 40 GLN A N 11
ATOM 7936 C CA . GLN A 1 40 ? -12.379 -7.426 2.864 1.00 0.00 40 GLN A CA 11
ATOM 7937 C C . GLN A 1 40 ? -13.223 -6.475 2.022 1.00 0.00 40 GLN A C 11
ATOM 7938 O O . GLN A 1 40 ? -13.560 -6.778 0.878 1.00 0.00 40 GLN A O 11
ATOM 7952 N N . GLU A 1 41 ? -13.561 -5.325 2.597 1.00 0.00 41 GLU A N 11
ATOM 7953 C CA . GLU A 1 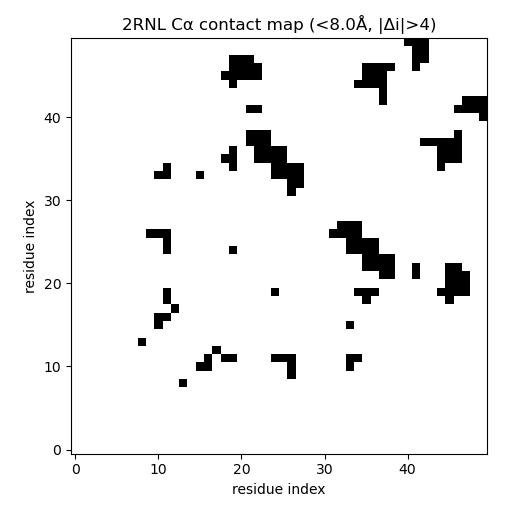41 ? -14.367 -4.331 1.898 1.00 0.00 41 GLU A CA 11
ATOM 7954 C C . GLU A 1 41 ? -13.520 -3.549 0.898 1.00 0.00 41 GLU A C 11
ATOM 7955 O O . GLU A 1 41 ? -13.961 -3.264 -0.216 1.00 0.00 41 GLU A O 11
ATOM 7967 N N . TYR A 1 42 ? -12.303 -3.206 1.304 1.00 0.00 42 TYR A N 11
ATOM 7968 C CA . TYR A 1 42 ? -11.395 -2.455 0.445 1.00 0.00 42 TYR A CA 11
ATOM 7969 C C . TYR A 1 42 ? -10.592 -3.392 -0.451 1.00 0.00 42 TYR A C 11
ATOM 7970 O O . TYR A 1 42 ? -10.494 -4.591 -0.186 1.00 0.00 42 TYR A O 11
ATOM 7988 N N . PHE A 1 43 ? -10.018 -2.838 -1.514 1.00 0.00 43 PHE A N 11
ATOM 7989 C CA . PHE A 1 43 ? -9.223 -3.623 -2.451 1.00 0.00 43 PHE A CA 11
ATOM 7990 C C . PHE A 1 43 ? -8.255 -2.731 -3.223 1.00 0.00 43 PHE A C 11
ATOM 7991 O O . PHE A 1 43 ? -8.299 -1.507 -3.113 1.00 0.00 43 PHE A O 11
ATOM 8008 N N . GLY A 1 44 ? -7.379 -3.356 -4.004 1.00 0.00 44 GLY A N 11
ATOM 8009 C CA . GLY A 1 44 ? -6.411 -2.605 -4.782 1.00 0.00 44 GLY A CA 11
ATOM 8010 C C . GLY A 1 44 ? -5.064 -2.509 -4.095 1.00 0.00 44 GLY A C 11
ATOM 8011 O O . GLY A 1 44 ? -4.747 -3.315 -3.221 1.00 0.00 44 GLY A O 11
ATOM 8015 N N . GLU A 1 45 ? -4.268 -1.520 -4.491 1.00 0.00 45 GLU A N 11
ATOM 8016 C CA . GLU A 1 45 ? -2.946 -1.324 -3.908 1.00 0.00 45 GLU A CA 11
ATOM 8017 C C . GLU A 1 45 ? -2.995 -0.291 -2.786 1.00 0.00 45 GLU A C 11
ATOM 8018 O O . GLU A 1 45 ? -2.322 -0.435 -1.766 1.00 0.00 45 GLU A O 11
ATOM 8030 N N . ARG A 1 46 ? -3.795 0.752 -2.984 1.00 0.00 46 ARG A N 11
ATOM 8031 C CA . ARG A 1 46 ? -3.930 1.811 -1.991 1.00 0.00 46 ARG A CA 11
ATOM 8032 C C . ARG A 1 46 ? -5.098 1.528 -1.050 1.00 0.00 46 ARG A C 11
ATOM 8033 O O . ARG A 1 46 ? -5.055 1.873 0.131 1.00 0.00 46 ARG A O 11
ATOM 8054 N N . CYS A 1 47 ? -6.140 0.899 -1.583 1.00 0.00 47 CYS A N 11
ATOM 8055 C CA . CYS A 1 47 ? -7.321 0.570 -0.793 1.00 0.00 47 CYS A CA 11
ATOM 8056 C C . CYS A 1 47 ? -8.099 1.831 -0.428 1.00 0.00 47 CYS A C 11
ATOM 8057 O O . CYS A 1 47 ? -8.486 2.023 0.724 1.00 0.00 47 CYS A O 11
ATOM 8064 N N . GLY A 1 48 ? -8.325 2.688 -1.419 1.00 0.00 48 GLY A N 11
ATOM 8065 C CA . GLY A 1 48 ? -9.056 3.919 -1.182 1.00 0.00 48 GLY A CA 11
ATOM 8066 C C . GLY A 1 48 ? -10.539 3.777 -1.466 1.00 0.00 48 GLY A C 11
ATOM 8067 O O . GLY A 1 48 ? -11.336 4.627 -1.071 1.00 0.00 48 GLY A O 11
ATOM 8071 N N . GLU A 1 49 ? -10.908 2.701 -2.153 1.00 0.00 49 GLU A N 11
ATOM 8072 C CA . GLU A 1 49 ? -12.304 2.452 -2.490 1.00 0.00 49 GLU A CA 11
ATOM 8073 C C . GLU A 1 49 ? -12.793 1.151 -1.862 1.00 0.00 49 GLU A C 11
ATOM 8074 O O . GLU A 1 49 ? -12.046 0.178 -1.760 1.00 0.00 49 GLU A O 11
ATOM 8086 N N . LYS A 1 50 ? -14.053 1.141 -1.441 1.00 0.00 50 LYS A N 11
ATOM 8087 C CA . LYS A 1 50 ? -14.644 -0.040 -0.822 1.00 0.00 50 LYS A CA 11
ATOM 8088 C C . LYS A 1 50 ? -16.022 -0.330 -1.410 1.00 0.00 50 LYS A C 11
ATOM 8089 O O . LYS A 1 50 ? -16.883 0.548 -1.462 1.00 0.00 50 LYS A O 11
ATOM 8108 N N . GLY A 1 1 ? 5.351 -10.831 27.053 1.00 0.00 1 GLY A N 12
ATOM 8109 C CA . GLY A 1 1 ? 6.224 -11.691 26.276 1.00 0.00 1 GLY A CA 12
ATOM 8110 C C . GLY A 1 1 ? 6.253 -11.313 24.808 1.00 0.00 1 GLY A C 12
ATOM 8111 O O . GLY A 1 1 ? 6.111 -12.171 23.937 1.00 0.00 1 GLY A O 12
ATOM 8115 N N . SER A 1 2 ? 6.435 -10.026 24.533 1.00 0.00 2 SER A N 12
ATOM 8116 C CA . SER A 1 2 ? 6.476 -9.535 23.161 1.00 0.00 2 SER A CA 12
ATOM 8117 C C . SER A 1 2 ? 7.863 -9.003 22.815 1.00 0.00 2 SER A C 12
ATOM 8118 O O . SER A 1 2 ? 8.158 -7.827 23.024 1.00 0.00 2 SER A O 12
ATOM 8126 N N . SER A 1 3 ? 8.7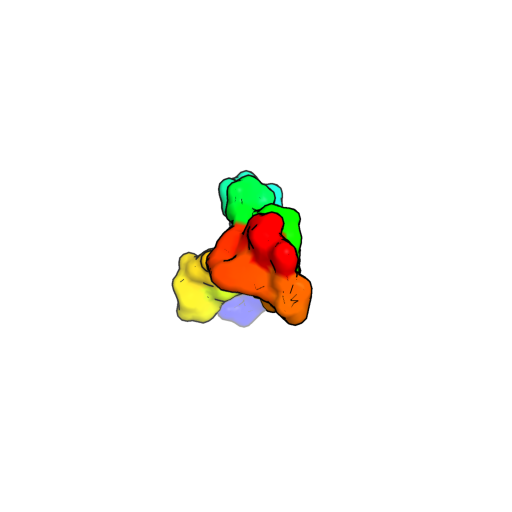11 -9.879 22.285 1.00 0.00 3 SER A N 12
ATOM 8127 C CA . SER A 1 3 ? 10.069 -9.500 21.914 1.00 0.00 3 SER A CA 12
ATOM 8128 C C . SER A 1 3 ? 10.153 -9.171 20.426 1.00 0.00 3 SER A C 12
ATOM 8129 O O . SER A 1 3 ? 10.245 -10.064 19.585 1.00 0.00 3 SER A O 12
ATOM 8137 N N . GLY A 1 4 ? 10.121 -7.880 20.109 1.00 0.00 4 GLY A N 12
ATOM 8138 C CA . GLY A 1 4 ? 10.194 -7.454 18.724 1.00 0.00 4 GLY A CA 12
ATOM 8139 C C . GLY A 1 4 ? 10.492 -5.974 18.588 1.00 0.00 4 GLY A C 12
ATOM 8140 O O . GLY A 1 4 ? 9.577 -5.157 18.483 1.00 0.00 4 GLY A O 12
ATOM 8144 N N . SER A 1 5 ? 11.775 -5.627 18.591 1.00 0.00 5 SER A N 12
ATOM 8145 C CA . SER A 1 5 ? 12.191 -4.234 18.472 1.00 0.00 5 SER A CA 12
ATOM 8146 C C . SER A 1 5 ? 12.456 -3.869 17.014 1.00 0.00 5 SER A C 12
ATOM 8147 O O . SER A 1 5 ? 13.020 -4.660 16.258 1.00 0.00 5 SER A O 12
ATOM 8155 N N . SER A 1 6 ? 12.045 -2.666 16.628 1.00 0.00 6 SER A N 12
ATOM 8156 C CA . SER A 1 6 ? 12.234 -2.196 15.261 1.00 0.00 6 SER A CA 12
ATOM 8157 C C . SER A 1 6 ? 13.189 -1.006 15.222 1.00 0.00 6 SER A C 12
ATOM 8158 O O . SER A 1 6 ? 12.908 0.048 15.791 1.00 0.00 6 SER A O 12
ATOM 8166 N N . GLY A 1 7 ? 14.321 -1.185 14.547 1.00 0.00 7 GLY A N 12
ATOM 8167 C CA . GLY A 1 7 ? 15.300 -0.119 14.447 1.00 0.00 7 GLY A CA 12
ATOM 8168 C C . GLY A 1 7 ? 15.674 0.191 13.011 1.00 0.00 7 GLY A C 12
ATOM 8169 O O . GLY A 1 7 ? 16.840 0.442 12.705 1.00 0.00 7 GLY A O 12
ATOM 8173 N N . LYS A 1 8 ? 14.684 0.172 12.126 1.00 0.00 8 LYS A N 12
ATOM 8174 C CA . LYS A 1 8 ? 14.913 0.453 10.714 1.00 0.00 8 LYS A CA 12
ATOM 8175 C C . LYS A 1 8 ? 13.956 1.529 10.210 1.00 0.00 8 LYS A C 12
ATOM 8176 O O . LYS A 1 8 ? 13.004 1.899 10.898 1.00 0.00 8 LYS A O 12
ATOM 8195 N N . LYS A 1 9 ? 14.214 2.027 9.005 1.00 0.00 9 LYS A N 12
ATOM 8196 C CA . LYS A 1 9 ? 13.374 3.058 8.408 1.00 0.00 9 LYS A CA 12
ATOM 8197 C C . LYS A 1 9 ? 12.574 2.497 7.237 1.00 0.00 9 LYS A C 12
ATOM 8198 O O . LYS A 1 9 ? 13.125 2.219 6.173 1.00 0.00 9 LYS A O 12
ATOM 8217 N N . ASN A 1 10 ? 11.270 2.335 7.441 1.00 0.00 10 ASN A N 12
ATOM 8218 C CA . ASN A 1 10 ? 10.394 1.808 6.401 1.00 0.00 10 ASN A CA 12
ATOM 8219 C C . ASN A 1 10 ? 9.676 2.939 5.670 1.00 0.00 10 ASN A C 12
ATOM 8220 O O . ASN A 1 10 ? 9.361 3.981 6.244 1.00 0.00 10 ASN A O 12
ATOM 8231 N N . PRO A 1 11 ? 9.411 2.729 4.372 1.00 0.00 11 PRO A N 12
ATOM 8232 C CA . PRO A 1 11 ? 8.727 3.718 3.534 1.00 0.00 11 PRO A CA 12
ATOM 8233 C C . PRO A 1 11 ? 7.258 3.879 3.909 1.00 0.00 11 PRO A C 12
ATOM 8234 O O . PRO A 1 11 ? 6.699 4.972 3.816 1.00 0.00 11 PRO A O 12
ATOM 8245 N N . CYS A 1 12 ? 6.637 2.783 4.333 1.00 0.00 12 CYS A N 12
ATOM 8246 C CA . CYS A 1 12 ? 5.233 2.802 4.723 1.00 0.00 12 CYS A CA 12
ATOM 8247 C C . CYS A 1 12 ? 4.975 3.872 5.779 1.00 0.00 12 CYS A C 12
ATOM 8248 O O . CYS A 1 12 ? 3.873 4.411 5.876 1.00 0.00 12 CYS A O 12
ATOM 8255 N N . ASN A 1 13 ? 6.000 4.174 6.570 1.00 0.00 13 ASN A N 12
ATOM 8256 C CA . ASN A 1 13 ? 5.885 5.180 7.620 1.00 0.00 13 ASN A CA 12
ATOM 8257 C C . ASN A 1 13 ? 6.794 6.371 7.334 1.00 0.00 13 ASN A C 12
ATOM 8258 O O . ASN A 1 13 ? 7.020 7.215 8.201 1.00 0.00 13 ASN A O 12
ATOM 8269 N N . ALA A 1 14 ? 7.312 6.433 6.111 1.00 0.00 14 ALA A N 12
ATOM 8270 C CA . ALA A 1 14 ? 8.194 7.522 5.710 1.00 0.00 14 ALA A CA 12
ATOM 8271 C C . ALA A 1 14 ? 7.519 8.425 4.682 1.00 0.00 14 ALA A C 12
ATOM 8272 O O . ALA A 1 14 ? 7.212 9.582 4.966 1.00 0.00 14 ALA A O 12
ATOM 8279 N N . GLU A 1 15 ? 7.292 7.887 3.488 1.00 0.00 15 GLU A N 12
ATOM 8280 C CA . GLU A 1 15 ? 6.654 8.646 2.418 1.00 0.00 15 GLU A CA 12
ATOM 8281 C C . GLU A 1 15 ? 5.385 7.948 1.937 1.00 0.00 15 GLU A C 12
ATOM 8282 O O . GLU A 1 15 ? 4.487 8.581 1.383 1.00 0.00 15 GLU A O 12
ATOM 8294 N N . PHE A 1 16 ? 5.319 6.638 2.153 1.00 0.00 16 PHE A N 12
ATOM 8295 C CA . PHE A 1 16 ? 4.162 5.853 1.741 1.00 0.00 16 PHE A CA 12
ATOM 8296 C C . PHE A 1 16 ? 3.108 5.818 2.844 1.00 0.00 16 PHE A C 12
ATOM 8297 O O . PHE A 1 16 ? 2.221 4.965 2.841 1.00 0.00 16 PHE A O 12
ATOM 8314 N N . GLN A 1 17 ? 3.213 6.752 3.784 1.00 0.00 17 GLN A N 12
ATOM 8315 C CA . GLN A 1 17 ? 2.269 6.827 4.893 1.00 0.00 17 GLN A CA 12
ATOM 8316 C C . GLN A 1 17 ? 0.849 7.053 4.386 1.00 0.00 17 GLN A C 12
ATOM 8317 O O . GLN A 1 17 ? -0.106 6.478 4.907 1.00 0.00 17 GLN A O 12
ATOM 8331 N N . ASN A 1 18 ? 0.717 7.895 3.365 1.00 0.00 18 ASN A N 12
ATOM 8332 C CA . ASN A 1 18 ? -0.587 8.198 2.788 1.00 0.00 18 ASN A CA 12
ATOM 8333 C C . ASN A 1 18 ? -0.944 7.195 1.695 1.00 0.00 18 ASN A C 12
ATOM 8334 O O . ASN A 1 18 ? -2.119 6.915 1.453 1.00 0.00 18 ASN A O 12
ATOM 8345 N N . PHE A 1 19 ? 0.077 6.655 1.038 1.00 0.00 19 PHE A N 12
ATOM 8346 C CA . PHE A 1 19 ? -0.128 5.683 -0.030 1.00 0.00 19 PHE A CA 12
ATOM 8347 C C . PHE A 1 19 ? -1.300 4.760 0.293 1.00 0.00 19 PHE A C 12
ATOM 8348 O O . PHE A 1 19 ? -2.275 4.691 -0.456 1.00 0.00 19 PHE A O 12
ATOM 8365 N N . CYS A 1 20 ? -1.197 4.052 1.412 1.00 0.00 20 CYS A N 12
ATOM 8366 C CA . CYS A 1 20 ? -2.245 3.132 1.836 1.00 0.00 20 CYS A CA 12
ATOM 8367 C C . CYS A 1 20 ? -3.397 3.886 2.495 1.00 0.00 20 CYS A C 12
ATOM 8368 O O . CYS A 1 20 ? -3.434 4.037 3.717 1.00 0.00 20 CYS A O 12
ATOM 8375 N N . ILE A 1 21 ? -4.333 4.357 1.678 1.00 0.00 21 ILE A N 12
ATOM 8376 C CA . ILE A 1 21 ? -5.486 5.094 2.182 1.00 0.00 21 ILE A CA 12
ATOM 8377 C C . ILE A 1 21 ? -6.173 4.334 3.311 1.00 0.00 21 ILE A C 12
ATOM 8378 O O . ILE A 1 21 ? -6.184 4.780 4.458 1.00 0.00 21 ILE A O 12
ATOM 8394 N N . HIS A 1 22 ? -6.745 3.181 2.978 1.00 0.00 22 HIS A N 12
ATOM 8395 C CA . HIS A 1 22 ? -7.434 2.356 3.965 1.00 0.00 22 HIS A CA 12
ATOM 8396 C C . HIS A 1 22 ? -6.941 0.913 3.906 1.00 0.00 22 HIS A C 12
ATOM 8397 O O . HIS A 1 22 ? -7.360 0.138 3.047 1.00 0.00 22 HIS A O 12
ATOM 8412 N N . GLY A 1 23 ? -6.047 0.560 4.825 1.00 0.00 23 GLY A N 12
ATOM 8413 C CA . GLY A 1 23 ? -5.511 -0.788 4.859 1.00 0.00 23 GLY A CA 12
ATOM 8414 C C . GLY A 1 23 ? -4.172 -0.862 5.567 1.00 0.00 23 GLY A C 12
ATOM 8415 O O . GLY A 1 23 ? -3.605 0.162 5.943 1.00 0.00 23 GLY A O 12
ATOM 8419 N N . GLU A 1 24 ? -3.668 -2.079 5.749 1.00 0.00 24 GLU A N 12
ATOM 8420 C CA . GLU A 1 24 ? -2.389 -2.282 6.419 1.00 0.00 24 GLU A CA 12
ATOM 8421 C C . GLU A 1 24 ? -1.231 -2.140 5.436 1.00 0.00 24 GLU A C 12
ATOM 8422 O O . GLU A 1 24 ? -1.287 -2.648 4.315 1.00 0.00 24 GLU A O 12
ATOM 8434 N N . CYS A 1 25 ? -0.181 -1.446 5.862 1.00 0.00 25 CYS A N 12
ATOM 8435 C CA . CYS A 1 25 ? 0.990 -1.235 5.021 1.00 0.00 25 CYS A CA 12
ATOM 8436 C C . CYS A 1 25 ? 2.105 -2.211 5.386 1.00 0.00 25 CYS A C 12
ATOM 8437 O O . CYS A 1 25 ? 2.428 -2.391 6.560 1.00 0.00 25 CYS A O 12
ATOM 8444 N N . LYS A 1 26 ? 2.690 -2.839 4.371 1.00 0.00 26 LYS A N 12
ATOM 8445 C CA . LYS A 1 26 ? 3.769 -3.796 4.583 1.00 0.00 26 LYS A CA 12
ATOM 8446 C C . LYS A 1 26 ? 4.825 -3.677 3.488 1.00 0.00 26 LYS A C 12
ATOM 8447 O O . LYS A 1 26 ? 4.575 -4.021 2.332 1.00 0.00 26 LYS A O 12
ATOM 8466 N N . TYR A 1 27 ? 6.003 -3.189 3.859 1.00 0.00 27 TYR A N 12
ATOM 8467 C CA . TYR A 1 27 ? 7.096 -3.024 2.908 1.00 0.00 27 TYR A CA 12
ATOM 8468 C C . TYR A 1 27 ? 7.733 -4.368 2.571 1.00 0.00 27 TYR A C 12
ATOM 8469 O O . TYR A 1 27 ? 7.983 -5.187 3.456 1.00 0.00 27 TYR A O 12
ATOM 8487 N N . ILE A 1 28 ? 7.993 -4.588 1.287 1.00 0.00 28 ILE A N 12
ATOM 8488 C CA . ILE A 1 28 ? 8.602 -5.831 0.833 1.00 0.00 28 ILE A CA 12
ATOM 8489 C C . ILE A 1 28 ? 10.089 -5.644 0.552 1.00 0.00 28 ILE A C 12
ATOM 8490 O O . ILE A 1 28 ? 10.475 -4.826 -0.283 1.00 0.00 28 ILE A O 12
ATOM 8506 N N . GLU A 1 29 ? 10.919 -6.409 1.254 1.00 0.00 29 GLU A N 12
ATOM 8507 C CA . GLU A 1 29 ? 12.365 -6.328 1.078 1.00 0.00 29 GLU A CA 12
ATOM 8508 C C . GLU A 1 29 ? 12.830 -7.255 -0.041 1.00 0.00 29 GLU A C 12
ATOM 8509 O O . GLU A 1 29 ? 13.353 -6.802 -1.060 1.00 0.00 29 GLU A O 12
ATOM 8521 N N . HIS A 1 30 ? 12.636 -8.555 0.156 1.00 0.00 30 HIS A N 12
ATOM 8522 C CA . HIS A 1 30 ? 13.036 -9.547 -0.836 1.00 0.00 30 HIS A CA 12
ATOM 8523 C C . HIS A 1 30 ? 12.734 -9.054 -2.248 1.00 0.00 30 HIS A C 12
ATOM 8524 O O . HIS A 1 30 ? 13.513 -9.279 -3.175 1.00 0.00 30 HIS A O 12
ATOM 8539 N N . LEU A 1 31 ? 11.598 -8.383 -2.405 1.00 0.00 31 LEU A N 12
ATOM 8540 C CA . LEU A 1 31 ? 11.193 -7.859 -3.705 1.00 0.00 31 LEU A CA 12
ATOM 8541 C C . LEU A 1 31 ? 11.553 -6.382 -3.834 1.00 0.00 31 LEU A C 12
ATOM 8542 O O . LEU A 1 31 ? 11.694 -5.863 -4.940 1.00 0.00 31 LEU A O 12
ATOM 8558 N N . GLU A 1 32 ? 11.703 -5.714 -2.695 1.00 0.00 32 GLU A N 12
ATOM 8559 C CA . GLU A 1 32 ? 12.049 -4.297 -2.681 1.00 0.00 32 GLU A CA 12
ATOM 8560 C C . GLU A 1 32 ? 10.921 -3.456 -3.270 1.00 0.00 32 GLU A C 12
ATOM 8561 O O . GLU A 1 32 ? 11.160 -2.542 -4.059 1.00 0.00 32 GLU A O 12
ATOM 8573 N N . ALA A 1 33 ? 9.690 -3.773 -2.882 1.00 0.00 33 ALA A N 12
ATOM 8574 C CA . ALA A 1 33 ? 8.524 -3.046 -3.370 1.00 0.00 33 ALA A CA 12
ATOM 8575 C C . ALA A 1 33 ? 7.563 -2.723 -2.232 1.00 0.00 33 ALA A C 12
ATOM 8576 O O . ALA A 1 33 ? 7.573 -3.381 -1.191 1.00 0.00 33 ALA A O 12
ATOM 8583 N N . VAL A 1 34 ? 6.732 -1.705 -2.435 1.00 0.00 34 VAL A N 12
ATOM 8584 C CA . VAL A 1 34 ? 5.764 -1.295 -1.426 1.00 0.00 34 VAL A CA 12
ATOM 8585 C C . VAL A 1 34 ? 4.377 -1.847 -1.738 1.00 0.00 34 VAL A C 12
ATOM 8586 O O . VAL A 1 34 ? 3.966 -1.906 -2.897 1.00 0.00 34 VAL A O 12
ATOM 8599 N N . THR A 1 35 ? 3.659 -2.252 -0.695 1.00 0.00 35 THR A N 12
ATOM 8600 C CA . THR A 1 35 ? 2.319 -2.801 -0.857 1.00 0.00 35 THR A CA 12
ATOM 8601 C C . THR A 1 35 ? 1.449 -2.495 0.357 1.00 0.00 35 THR A C 12
ATOM 8602 O O . THR A 1 35 ? 1.957 -2.170 1.432 1.00 0.00 35 THR A O 12
ATOM 8613 N N . CYS A 1 36 ? 0.136 -2.601 0.181 1.00 0.00 36 CYS A N 12
ATOM 8614 C CA . CYS A 1 36 ? -0.805 -2.336 1.262 1.00 0.00 36 CYS A CA 12
ATOM 8615 C C . CYS A 1 36 ? -1.972 -3.319 1.221 1.00 0.00 36 CYS A C 12
ATOM 8616 O O . CYS A 1 36 ? -2.702 -3.391 0.232 1.00 0.00 36 CYS A O 12
ATOM 8623 N N . LYS A 1 37 ? -2.141 -4.074 2.301 1.00 0.00 37 LYS A N 12
ATOM 8624 C CA . LYS A 1 37 ? -3.219 -5.051 2.390 1.00 0.00 37 LYS A CA 12
ATOM 8625 C C . LYS A 1 37 ? -4.571 -4.359 2.528 1.00 0.00 37 LYS A C 12
ATOM 8626 O O . LYS A 1 37 ? -4.799 -3.601 3.471 1.00 0.00 37 LYS A O 12
ATOM 8645 N N . CYS A 1 38 ? -5.466 -4.626 1.582 1.00 0.00 38 CYS A N 12
ATOM 8646 C CA . CYS A 1 38 ? -6.796 -4.030 1.598 1.00 0.00 38 CYS A CA 12
ATOM 8647 C C . CYS A 1 38 ? -7.774 -4.903 2.378 1.00 0.00 38 CYS A C 12
ATOM 8648 O O . CYS A 1 38 ? -7.889 -6.102 2.124 1.00 0.00 38 CYS A O 12
ATOM 8655 N N . GLN A 1 39 ? -8.476 -4.293 3.328 1.00 0.00 39 GLN A N 12
ATOM 8656 C CA . GLN A 1 39 ? -9.443 -5.015 4.146 1.00 0.00 39 GLN A CA 12
ATOM 8657 C C . GLN A 1 39 ? -10.521 -5.655 3.276 1.00 0.00 39 GLN A C 12
ATOM 8658 O O . GLN A 1 39 ? -10.800 -5.186 2.173 1.00 0.00 39 GLN A O 12
ATOM 8672 N N . GLN A 1 40 ? -11.123 -6.727 3.781 1.00 0.00 40 GLN A N 12
ATOM 8673 C CA . GLN A 1 40 ? -12.169 -7.430 3.049 1.00 0.00 40 GLN A CA 12
ATOM 8674 C C . GLN A 1 40 ? -13.090 -6.446 2.336 1.00 0.00 40 GLN A C 12
ATOM 8675 O O . GLN A 1 40 ? -13.485 -6.669 1.192 1.00 0.00 40 GLN A O 12
ATOM 8689 N N . GLU A 1 41 ? -13.429 -5.358 3.020 1.00 0.00 41 GLU A N 12
ATOM 8690 C CA . GLU A 1 41 ? -14.305 -4.340 2.451 1.00 0.00 41 GLU A CA 12
ATOM 8691 C C . GLU A 1 41 ? -13.628 -3.632 1.281 1.00 0.00 41 GLU A C 12
ATOM 8692 O O . GLU A 1 41 ? -14.248 -3.392 0.244 1.00 0.00 41 GLU A O 12
ATOM 8704 N N . TYR A 1 42 ? -12.354 -3.300 1.455 1.00 0.00 42 TYR A N 12
ATOM 8705 C CA . TYR A 1 42 ? -11.594 -2.616 0.416 1.00 0.00 42 TYR A CA 12
ATOM 8706 C C . TYR A 1 42 ? -10.871 -3.619 -0.478 1.00 0.00 42 TYR A C 12
ATOM 8707 O O . TYR A 1 42 ? -10.863 -4.819 -0.205 1.00 0.00 42 TYR A O 12
ATOM 8725 N N . PHE A 1 43 ? -10.263 -3.117 -1.548 1.00 0.00 43 PHE A N 12
ATOM 8726 C CA . PHE A 1 43 ? -9.537 -3.967 -2.485 1.00 0.00 43 PHE A CA 12
ATOM 8727 C C . PHE A 1 43 ? -8.622 -3.134 -3.378 1.00 0.00 43 PHE A C 12
ATOM 8728 O O . PHE A 1 43 ? -8.570 -1.910 -3.263 1.00 0.00 43 PHE A O 12
ATOM 8745 N N . GLY A 1 44 ? -7.901 -3.808 -4.269 1.00 0.00 44 GLY A N 12
ATOM 8746 C CA . GLY A 1 44 ? -6.997 -3.116 -5.169 1.00 0.00 44 GLY A CA 12
ATOM 8747 C C . GLY A 1 44 ? -5.587 -3.027 -4.619 1.00 0.00 44 GLY A C 12
ATOM 8748 O O . GLY A 1 44 ? -5.140 -3.916 -3.895 1.00 0.00 44 GLY A O 12
ATOM 8752 N N . GLU A 1 45 ? -4.885 -1.953 -4.965 1.00 0.00 45 GLU A N 12
ATOM 8753 C CA . GLU A 1 45 ? -3.517 -1.754 -4.503 1.00 0.00 45 GLU A CA 12
ATOM 8754 C C . GLU A 1 45 ? -3.470 -0.746 -3.358 1.00 0.00 45 GLU A C 12
ATOM 8755 O O . GLU A 1 45 ? -2.829 -0.984 -2.334 1.00 0.00 45 GLU A O 12
ATOM 8767 N N . ARG A 1 46 ? -4.154 0.378 -3.539 1.00 0.00 46 ARG A N 12
ATOM 8768 C CA . ARG A 1 46 ? -4.190 1.423 -2.523 1.00 0.00 46 ARG A CA 12
ATOM 8769 C C . ARG A 1 46 ? -5.128 1.039 -1.382 1.00 0.00 46 ARG A C 12
ATOM 8770 O O . ARG A 1 46 ? -4.874 1.362 -0.221 1.00 0.00 46 ARG A O 12
ATOM 8791 N N . CYS A 1 47 ? -6.212 0.349 -1.720 1.00 0.00 47 CYS A N 12
ATOM 8792 C CA . CYS A 1 47 ? -7.188 -0.078 -0.725 1.00 0.00 47 CYS A CA 12
ATOM 8793 C C . CYS A 1 47 ? -8.042 1.098 -0.261 1.00 0.00 47 CYS A C 12
ATOM 8794 O O . CYS A 1 47 ? -8.132 1.380 0.933 1.00 0.00 47 CYS A O 12
ATOM 8801 N N . GLY A 1 48 ? -8.668 1.781 -1.215 1.00 0.00 48 GLY A N 12
ATOM 8802 C CA . GLY A 1 48 ? -9.506 2.918 -0.885 1.00 0.00 48 GLY A CA 12
ATOM 8803 C C . GLY A 1 48 ? -10.946 2.722 -1.316 1.00 0.00 48 GLY A C 12
ATOM 8804 O O . GLY A 1 48 ? -11.868 3.203 -0.658 1.00 0.00 48 GLY A O 12
ATOM 8808 N N . GLU A 1 49 ? -11.139 2.015 -2.425 1.00 0.00 49 GLU A N 12
ATOM 8809 C CA . GLU A 1 49 ? -12.477 1.758 -2.944 1.00 0.00 49 GLU A CA 12
ATOM 8810 C C . GLU A 1 49 ? -13.084 0.517 -2.296 1.00 0.00 49 GLU A C 12
ATOM 8811 O O . GLU A 1 49 ? -12.423 -0.513 -2.160 1.00 0.00 49 GLU A O 12
ATOM 8823 N N . LYS A 1 50 ? -14.347 0.623 -1.897 1.00 0.00 50 LYS A N 12
ATOM 8824 C CA . LYS A 1 50 ? -15.045 -0.490 -1.263 1.00 0.00 50 LYS A CA 12
ATOM 8825 C C . LYS A 1 50 ? -16.400 -0.728 -1.922 1.00 0.00 50 LYS A C 12
ATOM 8826 O O . LYS A 1 50 ? -17.121 -1.659 -1.563 1.00 0.00 50 LYS A O 12
ATOM 8845 N N . GLY A 1 1 ? 1.350 -15.438 11.869 1.00 0.00 1 GLY A N 13
ATOM 8846 C CA . GLY A 1 1 ? 0.178 -15.504 12.722 1.00 0.00 1 GLY A CA 13
ATOM 8847 C C . GLY A 1 1 ? -0.057 -14.215 13.484 1.00 0.00 1 GLY A C 13
ATOM 8848 O O . GLY A 1 1 ? -0.688 -13.290 12.973 1.00 0.00 1 GLY A O 13
ATOM 8852 N N . SER A 1 2 ? 0.450 -14.154 14.712 1.00 0.00 2 SER A N 13
ATOM 8853 C CA . SER A 1 2 ? 0.287 -12.971 15.548 1.00 0.00 2 SER A CA 13
ATOM 8854 C C . SER A 1 2 ? 1.632 -12.300 15.809 1.00 0.00 2 SER A C 13
ATOM 8855 O O . SER A 1 2 ? 1.919 -11.874 16.927 1.00 0.00 2 SER A O 13
ATOM 8863 N N . SER A 1 3 ? 2.453 -12.211 14.768 1.00 0.00 3 SER A N 13
ATOM 8864 C CA . SER A 1 3 ? 3.770 -11.596 14.883 1.00 0.00 3 SER A CA 13
ATOM 8865 C C . SER A 1 3 ? 4.198 -10.975 13.557 1.00 0.00 3 SER A C 13
ATOM 8866 O O . SER A 1 3 ? 3.665 -11.311 12.501 1.00 0.00 3 SER A O 13
ATOM 8874 N N . GLY A 1 4 ? 5.166 -10.066 13.622 1.00 0.00 4 GLY A N 13
ATOM 8875 C CA . GLY A 1 4 ? 5.651 -9.411 12.420 1.00 0.00 4 GLY A CA 13
ATOM 8876 C C . GLY A 1 4 ? 6.820 -8.487 12.695 1.00 0.00 4 GLY A C 13
ATOM 8877 O O . GLY A 1 4 ? 6.714 -7.273 12.526 1.00 0.00 4 GLY A O 13
ATOM 8881 N N . SER A 1 5 ? 7.940 -9.063 13.121 1.00 0.00 5 SER A N 13
ATOM 8882 C CA . SER A 1 5 ? 9.133 -8.282 13.425 1.00 0.00 5 SER A CA 13
ATOM 8883 C C . SER A 1 5 ? 9.423 -7.277 12.314 1.00 0.00 5 SER A C 13
ATOM 8884 O O . SER A 1 5 ? 9.029 -7.476 11.165 1.00 0.00 5 SER A O 13
ATOM 8892 N N . SER A 1 6 ? 10.114 -6.198 12.666 1.00 0.00 6 SER A N 13
ATOM 8893 C CA . SER A 1 6 ? 10.453 -5.159 11.701 1.00 0.00 6 SER A CA 13
ATOM 8894 C C . SER A 1 6 ? 11.952 -4.875 11.713 1.00 0.00 6 SER A C 13
ATOM 8895 O O . SER A 1 6 ? 12.540 -4.628 12.765 1.00 0.00 6 SER A O 13
ATOM 8903 N N . GLY A 1 7 ? 12.565 -4.912 10.534 1.00 0.00 7 GLY A N 13
ATOM 8904 C CA . GLY A 1 7 ? 13.990 -4.657 10.430 1.00 0.00 7 GLY A CA 13
ATOM 8905 C C . GLY A 1 7 ? 14.319 -3.178 10.464 1.00 0.00 7 GLY A C 13
ATOM 8906 O O . GLY A 1 7 ? 14.220 -2.536 11.510 1.00 0.00 7 GLY A O 13
ATOM 8910 N N . LYS A 1 8 ? 14.712 -2.634 9.317 1.00 0.00 8 LYS A N 13
ATOM 8911 C CA . LYS A 1 8 ? 15.057 -1.221 9.218 1.00 0.00 8 LYS A CA 13
ATOM 8912 C C . LYS A 1 8 ? 13.847 -0.394 8.794 1.00 0.00 8 LYS A C 13
ATOM 8913 O O . LYS A 1 8 ? 12.817 -0.940 8.399 1.00 0.00 8 LYS A O 13
ATOM 8932 N N . LYS A 1 9 ? 13.979 0.925 8.877 1.00 0.00 9 LYS A N 13
ATOM 8933 C CA . LYS A 1 9 ? 12.899 1.828 8.500 1.00 0.00 9 LYS A CA 13
ATOM 8934 C C . LYS A 1 9 ? 12.333 1.458 7.133 1.00 0.00 9 LYS A C 13
ATOM 8935 O O . LYS A 1 9 ? 13.079 1.149 6.205 1.00 0.00 9 LYS A O 13
ATOM 8954 N N . ASN A 1 10 ? 11.009 1.495 7.016 1.00 0.00 10 ASN A N 13
ATOM 8955 C CA . ASN A 1 10 ? 10.344 1.164 5.761 1.00 0.00 10 ASN A CA 13
ATOM 8956 C C . ASN A 1 10 ? 9.698 2.401 5.145 1.00 0.00 10 ASN A C 13
ATOM 8957 O O . ASN A 1 10 ? 9.404 3.383 5.828 1.00 0.00 10 ASN A O 13
ATOM 8968 N N . PRO A 1 11 ? 9.469 2.355 3.825 1.00 0.00 11 PRO A N 13
ATOM 8969 C CA . PRO A 1 11 ? 8.854 3.463 3.088 1.00 0.00 11 PRO A CA 13
ATOM 8970 C C . PRO A 1 11 ? 7.381 3.643 3.435 1.00 0.00 11 PRO A C 13
ATOM 8971 O O . PRO A 1 11 ? 6.831 4.738 3.308 1.00 0.00 11 PRO A O 13
ATOM 8982 N N . CYS A 1 12 ? 6.745 2.562 3.875 1.00 0.00 12 CYS A N 13
ATOM 8983 C CA . CYS A 1 12 ? 5.334 2.600 4.241 1.00 0.00 12 CYS A CA 13
ATOM 8984 C C . CYS A 1 12 ? 5.058 3.732 5.226 1.00 0.00 12 CYS A C 13
ATOM 8985 O O . CYS A 1 12 ? 3.983 4.329 5.215 1.00 0.00 12 CYS A O 13
ATOM 8992 N N . ASN A 1 13 ? 6.038 4.021 6.076 1.00 0.00 13 ASN A N 13
ATOM 8993 C CA . ASN A 1 13 ? 5.901 5.081 7.069 1.00 0.00 13 ASN A CA 13
ATOM 8994 C C . ASN A 1 13 ? 6.845 6.239 6.761 1.00 0.00 13 ASN A C 13
ATOM 8995 O O . ASN A 1 13 ? 7.122 7.073 7.622 1.00 0.00 13 ASN A O 13
ATOM 9006 N N . ALA A 1 14 ? 7.333 6.285 5.526 1.00 0.00 14 ALA A N 13
ATOM 9007 C CA . ALA A 1 14 ? 8.243 7.342 5.103 1.00 0.00 14 ALA A CA 13
ATOM 9008 C C . ALA A 1 14 ? 7.578 8.265 4.087 1.00 0.00 14 ALA A C 13
ATOM 9009 O O . ALA A 1 14 ? 7.330 9.437 4.370 1.00 0.00 14 ALA A O 13
ATOM 9016 N N . GLU A 1 15 ? 7.294 7.729 2.904 1.00 0.00 15 GLU A N 13
ATOM 9017 C CA . GLU A 1 15 ? 6.659 8.507 1.847 1.00 0.00 15 GLU A CA 13
ATOM 9018 C C . GLU A 1 15 ? 5.328 7.883 1.437 1.00 0.00 15 GLU A C 13
ATOM 9019 O O . GLU A 1 15 ? 4.462 8.553 0.874 1.00 0.00 15 GLU A O 13
ATOM 9031 N N . PHE A 1 16 ? 5.173 6.594 1.723 1.00 0.00 16 PHE A N 13
ATOM 9032 C CA . PHE A 1 16 ? 3.949 5.878 1.382 1.00 0.00 16 PHE A CA 13
ATOM 9033 C C . PHE A 1 16 ? 2.995 5.834 2.573 1.00 0.00 16 PHE A C 13
ATOM 9034 O O . PHE A 1 16 ? 2.085 5.007 2.622 1.00 0.00 16 PHE A O 13
ATOM 9051 N N . GLN A 1 17 ? 3.212 6.730 3.530 1.00 0.00 17 GLN A N 13
ATOM 9052 C CA . GLN A 1 17 ? 2.374 6.793 4.721 1.00 0.00 17 GLN A CA 13
ATOM 9053 C C . GLN A 1 17 ? 0.946 7.193 4.361 1.00 0.00 17 GLN A C 13
ATOM 9054 O O . GLN A 1 17 ? -0.015 6.670 4.924 1.00 0.00 17 GLN A O 13
ATOM 9068 N N . ASN A 1 18 ? 0.817 8.123 3.421 1.00 0.00 18 ASN A N 13
ATOM 9069 C CA . ASN A 1 18 ? -0.494 8.593 2.986 1.00 0.00 18 ASN A CA 13
ATOM 9070 C C . ASN A 1 18 ? -0.959 7.837 1.745 1.00 0.00 18 ASN A C 13
ATOM 9071 O O . ASN A 1 18 ? -1.725 8.362 0.936 1.00 0.00 18 ASN A O 13
ATOM 9082 N N . PHE A 1 19 ? -0.491 6.602 1.601 1.00 0.00 19 PHE A N 13
ATOM 9083 C CA . PHE A 1 19 ? -0.859 5.774 0.459 1.00 0.00 19 PHE A CA 13
ATOM 9084 C C . PHE A 1 19 ? -2.016 4.844 0.811 1.00 0.00 19 PHE A C 13
ATOM 9085 O O . PHE A 1 19 ? -3.115 4.970 0.270 1.00 0.00 19 PHE A O 13
ATOM 9102 N N . CYS A 1 20 ? -1.761 3.909 1.721 1.00 0.00 20 CYS A N 13
ATOM 9103 C CA . CYS A 1 20 ? -2.779 2.957 2.146 1.00 0.00 20 CYS A CA 13
ATOM 9104 C C . CYS A 1 20 ? -3.893 3.659 2.917 1.00 0.00 20 CYS A C 13
ATOM 9105 O O . CYS A 1 20 ? -3.878 3.702 4.148 1.00 0.00 20 CYS A O 13
ATOM 9112 N N . ILE A 1 21 ? -4.857 4.208 2.186 1.00 0.00 21 ILE A N 13
ATOM 9113 C CA . ILE A 1 21 ? -5.978 4.907 2.801 1.00 0.00 21 ILE A CA 13
ATOM 9114 C C . ILE A 1 21 ? -6.631 4.053 3.883 1.00 0.00 21 ILE A C 13
ATOM 9115 O O . ILE A 1 21 ? -6.698 4.451 5.047 1.00 0.00 21 ILE A O 13
ATOM 9131 N N . HIS A 1 22 ? -7.110 2.876 3.492 1.00 0.00 22 HIS A N 13
ATOM 9132 C CA . HIS A 1 22 ? -7.756 1.964 4.430 1.00 0.00 22 HIS A CA 13
ATOM 9133 C C . HIS A 1 22 ? -7.166 0.562 4.316 1.00 0.00 22 HIS A C 13
ATOM 9134 O O . HIS A 1 22 ? -7.715 -0.299 3.630 1.00 0.00 22 HIS A O 13
ATOM 9149 N N . GLY A 1 23 ? -6.044 0.339 4.994 1.00 0.00 23 GLY A N 13
ATOM 9150 C CA . GLY A 1 23 ? -5.399 -0.960 4.955 1.00 0.00 23 GLY A CA 13
ATOM 9151 C C . GLY A 1 23 ? -4.045 -0.955 5.637 1.00 0.00 23 GLY A C 13
ATOM 9152 O O . GLY A 1 23 ? -3.527 0.102 5.995 1.00 0.00 23 GLY A O 13
ATOM 9156 N N . GLU A 1 24 ? -3.471 -2.140 5.818 1.00 0.00 24 GLU A N 13
ATOM 9157 C CA . GLU A 1 24 ? -2.170 -2.268 6.464 1.00 0.00 24 GLU A CA 13
ATOM 9158 C C . GLU A 1 24 ? -1.044 -2.195 5.438 1.00 0.00 24 GLU A C 13
ATOM 9159 O O . GLU A 1 24 ? -1.114 -2.817 4.377 1.00 0.00 24 GLU A O 13
ATOM 9171 N N . CYS A 1 25 ? -0.005 -1.432 5.760 1.00 0.00 25 CYS A N 13
ATOM 9172 C CA . CYS A 1 25 ? 1.137 -1.276 4.868 1.00 0.00 25 CYS A CA 13
ATOM 9173 C C . CYS A 1 25 ? 2.281 -2.197 5.282 1.00 0.00 25 CYS A C 13
ATOM 9174 O O . CYS A 1 25 ? 2.689 -2.215 6.443 1.00 0.00 25 CYS A O 13
ATOM 9181 N N . LYS A 1 26 ? 2.795 -2.960 4.323 1.00 0.00 26 LYS A N 13
ATOM 9182 C CA . LYS A 1 26 ? 3.892 -3.883 4.586 1.00 0.00 26 LYS A CA 13
ATOM 9183 C C . LYS A 1 26 ? 4.919 -3.842 3.458 1.00 0.00 26 LYS A C 13
ATOM 9184 O O . LYS A 1 26 ? 4.681 -4.364 2.369 1.00 0.00 26 LYS A O 13
ATOM 9203 N N . TYR A 1 27 ? 6.062 -3.220 3.727 1.00 0.00 27 TYR A N 13
ATOM 9204 C CA . TYR A 1 27 ? 7.124 -3.111 2.735 1.00 0.00 27 TYR A CA 13
ATOM 9205 C C . TYR A 1 27 ? 7.857 -4.439 2.572 1.00 0.00 27 TYR A C 13
ATOM 9206 O O . TYR A 1 27 ? 8.355 -5.009 3.544 1.00 0.00 27 TYR A O 13
ATOM 9224 N N . ILE A 1 28 ? 7.919 -4.925 1.337 1.00 0.00 28 ILE A N 13
ATOM 9225 C CA . ILE A 1 28 ? 8.592 -6.185 1.046 1.00 0.00 28 ILE A CA 13
ATOM 9226 C C . ILE A 1 28 ? 10.094 -5.980 0.882 1.00 0.00 28 ILE A C 13
ATOM 9227 O O . ILE A 1 28 ? 10.534 -5.087 0.159 1.00 0.00 28 ILE A O 13
ATOM 9243 N N . GLU A 1 29 ? 10.877 -6.816 1.559 1.00 0.00 29 GLU A N 13
ATOM 9244 C CA . GLU A 1 29 ? 12.331 -6.727 1.487 1.00 0.00 29 GLU A CA 13
ATOM 9245 C C . GLU A 1 29 ? 12.869 -7.543 0.315 1.00 0.00 29 GLU A C 13
ATOM 9246 O O . GLU A 1 29 ? 13.593 -7.025 -0.536 1.00 0.00 29 GLU A O 13
ATOM 9258 N N . HIS A 1 30 ? 12.509 -8.822 0.277 1.00 0.00 30 HIS A N 13
ATOM 9259 C CA . HIS A 1 30 ? 12.955 -9.710 -0.790 1.00 0.00 30 HIS A CA 13
ATOM 9260 C C . HIS A 1 30 ? 12.700 -9.086 -2.158 1.00 0.00 30 HIS A C 13
ATOM 9261 O O . HIS A 1 30 ? 13.311 -9.476 -3.154 1.00 0.00 30 HIS A O 13
ATOM 9276 N N . LEU A 1 31 ? 11.793 -8.116 -2.201 1.00 0.00 31 LEU A N 13
ATOM 9277 C CA . LEU A 1 31 ? 11.456 -7.438 -3.448 1.00 0.00 31 LEU A CA 13
ATOM 9278 C C . LEU A 1 31 ? 11.549 -5.924 -3.287 1.00 0.00 31 LEU A C 13
ATOM 9279 O O . LEU A 1 31 ? 11.176 -5.171 -4.186 1.00 0.00 31 LEU A O 13
ATOM 9295 N N . GLU A 1 32 ? 12.049 -5.486 -2.136 1.00 0.00 32 GLU A N 13
ATOM 9296 C CA . GLU A 1 32 ? 12.192 -4.062 -1.859 1.00 0.00 32 GLU A CA 13
ATOM 9297 C C . GLU A 1 32 ? 11.054 -3.268 -2.493 1.00 0.00 32 GLU A C 13
ATOM 9298 O O . GLU A 1 32 ? 11.266 -2.182 -3.033 1.00 0.00 32 GLU A O 13
ATOM 9310 N N . ALA A 1 33 ? 9.846 -3.817 -2.424 1.00 0.00 33 ALA A N 13
ATOM 9311 C CA . ALA A 1 33 ? 8.674 -3.161 -2.989 1.00 0.00 33 ALA A CA 13
ATOM 9312 C C . ALA A 1 33 ? 7.613 -2.916 -1.922 1.00 0.00 33 ALA A C 13
ATOM 9313 O O . ALA A 1 33 ? 7.317 -3.796 -1.113 1.00 0.00 33 ALA A O 13
ATOM 9320 N N . VAL A 1 34 ? 7.043 -1.715 -1.924 1.00 0.00 34 VAL A N 13
ATOM 9321 C CA . VAL A 1 34 ? 6.014 -1.355 -0.956 1.00 0.00 34 VAL A CA 13
ATOM 9322 C C . VAL A 1 34 ? 4.625 -1.715 -1.470 1.00 0.00 34 VAL A C 13
ATOM 9323 O O . VAL A 1 34 ? 4.345 -1.608 -2.665 1.00 0.00 34 VAL A O 13
ATOM 9336 N N . THR A 1 35 ? 3.756 -2.144 -0.560 1.00 0.00 35 THR A N 13
ATOM 9337 C CA . THR A 1 35 ? 2.395 -2.521 -0.921 1.00 0.00 35 THR A CA 13
ATOM 9338 C C . THR A 1 35 ? 1.410 -2.145 0.180 1.00 0.00 35 THR A C 13
ATOM 9339 O O . THR A 1 35 ? 1.808 -1.827 1.301 1.00 0.00 35 THR A O 13
ATOM 9350 N N . CYS A 1 36 ? 0.122 -2.185 -0.145 1.00 0.00 36 CYS A N 13
ATOM 9351 C CA . CYS A 1 36 ? -0.921 -1.850 0.816 1.00 0.00 36 CYS A CA 13
ATOM 9352 C C . CYS A 1 36 ? -1.969 -2.956 0.890 1.00 0.00 36 CYS A C 13
ATOM 9353 O O . CYS A 1 36 ? -2.749 -3.152 -0.042 1.00 0.00 36 CYS A O 13
ATOM 9360 N N . LYS A 1 37 ? -1.981 -3.678 2.006 1.00 0.00 37 LYS A N 13
ATOM 9361 C CA . LYS A 1 37 ? -2.933 -4.765 2.205 1.00 0.00 37 LYS A CA 13
ATOM 9362 C C . LYS A 1 37 ? -4.345 -4.222 2.397 1.00 0.00 37 LYS A C 13
ATOM 9363 O O . LYS A 1 37 ? -4.652 -3.609 3.421 1.00 0.00 37 LYS A O 13
ATOM 9382 N N . CYS A 1 38 ? -5.202 -4.452 1.409 1.00 0.00 38 CYS A N 13
ATOM 9383 C CA . CYS A 1 38 ? -6.583 -3.987 1.469 1.00 0.00 38 CYS A CA 13
ATOM 9384 C C . CYS A 1 38 ? -7.479 -5.030 2.131 1.00 0.00 38 CYS A C 13
ATOM 9385 O O . CYS A 1 38 ? -7.526 -6.183 1.704 1.00 0.00 38 CYS A O 13
ATOM 9392 N N . GLN A 1 39 ? -8.188 -4.615 3.176 1.00 0.00 39 GLN A N 13
ATOM 9393 C CA . GLN A 1 39 ? -9.082 -5.513 3.897 1.00 0.00 39 GLN A CA 13
ATOM 9394 C C . GLN A 1 39 ? -10.143 -6.089 2.965 1.00 0.00 39 GLN A C 13
ATOM 9395 O O . GLN A 1 39 ? -10.130 -5.832 1.762 1.00 0.00 39 GLN A O 13
ATOM 9409 N N . GLN A 1 40 ? -11.060 -6.868 3.530 1.00 0.00 40 GLN A N 13
ATOM 9410 C CA . GLN A 1 40 ? -12.128 -7.480 2.748 1.00 0.00 40 GLN A CA 13
ATOM 9411 C C . GLN A 1 40 ? -13.093 -6.423 2.222 1.00 0.00 40 GLN A C 13
ATOM 9412 O O . GLN A 1 40 ? -13.667 -6.575 1.145 1.00 0.00 40 GLN A O 13
ATOM 9426 N N . GLU A 1 41 ? -13.266 -5.352 2.991 1.00 0.00 41 GLU A N 13
ATOM 9427 C CA . GLU A 1 41 ? -14.163 -4.271 2.602 1.00 0.00 41 GLU A CA 13
ATOM 9428 C C . GLU A 1 41 ? -13.573 -3.461 1.451 1.00 0.00 41 GLU A C 13
ATOM 9429 O O . GLU A 1 41 ? -14.271 -3.115 0.499 1.00 0.00 41 GLU A O 13
ATOM 9441 N N . TYR A 1 42 ? -12.282 -3.162 1.548 1.00 0.00 42 TYR A N 13
ATOM 9442 C CA . TYR A 1 42 ? -11.597 -2.391 0.517 1.00 0.00 42 TYR A CA 13
ATOM 9443 C C . TYR A 1 42 ? -10.867 -3.311 -0.457 1.00 0.00 42 TYR A C 13
ATOM 9444 O O . TYR A 1 42 ? -10.649 -4.489 -0.172 1.00 0.00 42 TYR A O 13
ATOM 9462 N N . PHE A 1 43 ? -10.490 -2.764 -1.607 1.00 0.00 43 PHE A N 13
ATOM 9463 C CA . PHE A 1 43 ? -9.784 -3.533 -2.625 1.00 0.00 43 PHE A CA 13
ATOM 9464 C C . PHE A 1 43 ? -8.891 -2.629 -3.470 1.00 0.00 43 PHE A C 13
ATOM 9465 O O . PHE A 1 43 ? -8.901 -1.408 -3.314 1.00 0.00 43 PHE A O 13
ATOM 9482 N N . GLY A 1 44 ? -8.119 -3.238 -4.365 1.00 0.00 44 GLY A N 13
ATOM 9483 C CA . GLY A 1 44 ? -7.231 -2.473 -5.221 1.00 0.00 44 GLY A CA 13
ATOM 9484 C C . GLY A 1 44 ? -5.854 -2.294 -4.614 1.00 0.00 44 GLY A C 13
ATOM 9485 O O . GLY A 1 44 ? -5.356 -3.177 -3.917 1.00 0.00 44 GLY A O 13
ATOM 9489 N N . GLU A 1 45 ? -5.236 -1.147 -4.880 1.00 0.00 45 GLU A N 13
ATOM 9490 C CA . GLU A 1 45 ? -3.906 -0.857 -4.357 1.00 0.00 45 GLU A CA 13
ATOM 9491 C C . GLU A 1 45 ? -3.992 0.024 -3.114 1.00 0.00 45 GLU A C 13
ATOM 9492 O O . GLU A 1 45 ? -3.603 -0.388 -2.020 1.00 0.00 45 GLU A O 13
ATOM 9504 N N . ARG A 1 46 ? -4.502 1.238 -3.290 1.00 0.00 46 ARG A N 13
ATOM 9505 C CA . ARG A 1 46 ? -4.637 2.178 -2.183 1.00 0.00 46 ARG A CA 13
ATOM 9506 C C . ARG A 1 46 ? -5.605 1.645 -1.131 1.00 0.00 46 ARG A C 13
ATOM 9507 O O . ARG A 1 46 ? -5.431 1.881 0.065 1.00 0.00 46 ARG A O 13
ATOM 9528 N N . CYS A 1 47 ? -6.625 0.924 -1.585 1.00 0.00 47 CYS A N 13
ATOM 9529 C CA . CYS A 1 47 ? -7.622 0.357 -0.685 1.00 0.00 47 CYS A CA 13
ATOM 9530 C C . CYS A 1 47 ? -8.535 1.446 -0.129 1.00 0.00 47 CYS A C 13
ATOM 9531 O O . CYS A 1 47 ? -8.883 1.437 1.051 1.00 0.00 47 CYS A O 13
ATOM 9538 N N . GLY A 1 48 ? -8.919 2.385 -0.990 1.00 0.00 48 GLY A N 13
ATOM 9539 C CA . GLY A 1 48 ? -9.788 3.467 -0.567 1.00 0.00 48 GLY A CA 13
ATOM 9540 C C . GLY A 1 48 ? -11.231 3.245 -0.975 1.00 0.00 48 GLY A C 13
ATOM 9541 O O . GLY A 1 48 ? -12.141 3.858 -0.418 1.00 0.00 48 GLY A O 13
ATOM 9545 N N . GLU A 1 49 ? -11.440 2.368 -1.952 1.00 0.00 49 GLU A N 13
ATOM 9546 C CA . GLU A 1 49 ? -12.783 2.070 -2.435 1.00 0.00 49 GLU A CA 13
ATOM 9547 C C . GLU A 1 49 ? -13.353 0.840 -1.733 1.00 0.00 49 GLU A C 13
ATOM 9548 O O . GLU A 1 49 ? -12.611 0.007 -1.213 1.00 0.00 49 GLU A O 13
ATOM 9560 N N . LYS A 1 50 ? -14.678 0.734 -1.722 1.00 0.00 50 LYS A N 13
ATOM 9561 C CA . LYS A 1 50 ? -15.350 -0.392 -1.085 1.00 0.00 50 LYS A CA 13
ATOM 9562 C C . LYS A 1 50 ? -16.856 -0.333 -1.323 1.00 0.00 50 LYS A C 13
ATOM 9563 O O . LYS A 1 50 ? -17.433 0.749 -1.440 1.00 0.00 50 LYS A O 13
ATOM 9582 N N . GLY A 1 1 ? 18.243 -13.289 12.394 1.00 0.00 1 GLY A N 14
ATOM 9583 C CA . GLY A 1 1 ? 19.676 -13.101 12.267 1.00 0.00 1 GLY A CA 14
ATOM 9584 C C . GLY A 1 1 ? 20.216 -12.080 13.249 1.00 0.00 1 GLY A C 14
ATOM 9585 O O . GLY A 1 1 ? 21.248 -12.304 13.883 1.00 0.00 1 GLY A O 14
ATOM 9589 N N . SER A 1 2 ? 19.520 -10.955 13.374 1.00 0.00 2 SER A N 14
ATOM 9590 C CA . SER A 1 2 ? 19.938 -9.893 14.281 1.00 0.00 2 SER A CA 14
ATOM 9591 C C . SER A 1 2 ? 21.444 -9.662 14.189 1.00 0.00 2 SER A C 14
ATOM 9592 O O . SER A 1 2 ? 22.118 -9.480 15.203 1.00 0.00 2 SER A O 14
ATOM 9600 N N . SER A 1 3 ? 21.964 -9.672 12.966 1.00 0.00 3 SER A N 14
ATOM 9601 C CA . SER A 1 3 ? 23.390 -9.468 12.740 1.00 0.00 3 SER A CA 14
ATOM 9602 C C . SER A 1 3 ? 23.648 -8.111 12.093 1.00 0.00 3 SER A C 14
ATOM 9603 O O . SER A 1 3 ? 23.275 -7.877 10.944 1.00 0.00 3 SER A O 14
ATOM 9611 N N . GLY A 1 4 ? 24.290 -7.218 12.840 1.00 0.00 4 GLY A N 14
ATOM 9612 C CA . GLY A 1 4 ? 24.588 -5.895 12.324 1.00 0.00 4 GLY A CA 14
ATOM 9613 C C . GLY A 1 4 ? 23.337 -5.090 12.034 1.00 0.00 4 GLY A C 14
ATOM 9614 O O . GLY A 1 4 ? 23.260 -4.389 11.025 1.00 0.00 4 GLY A O 14
ATOM 9618 N N . SER A 1 5 ? 22.352 -5.191 12.921 1.00 0.00 5 SER A N 14
ATOM 9619 C CA . SER A 1 5 ? 21.095 -4.471 12.753 1.00 0.00 5 SER A CA 14
ATOM 9620 C C . SER A 1 5 ? 21.121 -3.147 13.511 1.00 0.00 5 SER A C 14
ATOM 9621 O O . SER A 1 5 ? 20.816 -3.096 14.703 1.00 0.00 5 SER A O 14
ATOM 9629 N N . SER A 1 6 ? 21.488 -2.079 12.811 1.00 0.00 6 SER A N 14
ATOM 9630 C CA . SER A 1 6 ? 21.559 -0.755 13.418 1.00 0.00 6 SER A CA 14
ATOM 9631 C C . SER A 1 6 ? 20.725 0.250 12.629 1.00 0.00 6 SER A C 14
ATOM 9632 O O . SER A 1 6 ? 21.252 1.012 11.820 1.00 0.00 6 SER A O 14
ATOM 9640 N N . GLY A 1 7 ? 19.418 0.245 12.872 1.00 0.00 7 GLY A N 14
ATOM 9641 C CA . GLY A 1 7 ? 18.530 1.159 12.177 1.00 0.00 7 GLY A CA 14
ATOM 9642 C C . GLY A 1 7 ? 17.506 0.436 11.324 1.00 0.00 7 GLY A C 14
ATOM 9643 O O . GLY A 1 7 ? 17.828 -0.068 10.248 1.00 0.00 7 GLY A O 14
ATOM 9647 N N . LYS A 1 8 ? 16.269 0.384 11.805 1.00 0.00 8 LYS A N 14
ATOM 9648 C CA . LYS A 1 8 ? 15.193 -0.282 11.080 1.00 0.00 8 LYS A CA 14
ATOM 9649 C C . LYS A 1 8 ? 14.039 0.680 10.815 1.00 0.00 8 LYS A C 14
ATOM 9650 O O . LYS A 1 8 ? 13.550 1.346 11.727 1.00 0.00 8 LYS A O 14
ATOM 9669 N N . LYS A 1 9 ? 13.606 0.746 9.560 1.00 0.00 9 LYS A N 14
ATOM 9670 C CA . LYS A 1 9 ? 12.508 1.623 9.174 1.00 0.00 9 LYS A CA 14
ATOM 9671 C C . LYS A 1 9 ? 11.822 1.113 7.911 1.00 0.00 9 LYS A C 14
ATOM 9672 O O . LYS A 1 9 ? 12.429 0.409 7.105 1.00 0.00 9 LYS A O 14
ATOM 9691 N N . ASN A 1 10 ? 10.553 1.473 7.746 1.00 0.00 10 ASN A N 14
ATOM 9692 C CA . ASN A 1 10 ? 9.785 1.052 6.580 1.00 0.00 10 ASN A CA 14
ATOM 9693 C C . ASN A 1 10 ? 9.185 2.256 5.860 1.00 0.00 10 ASN A C 14
ATOM 9694 O O . ASN A 1 10 ? 8.772 3.238 6.477 1.00 0.00 10 ASN A O 14
ATOM 9705 N N . PRO A 1 11 ? 9.134 2.180 4.521 1.00 0.00 11 PRO A N 14
ATOM 9706 C CA . PRO A 1 11 ? 8.585 3.254 3.688 1.00 0.00 11 PRO A CA 14
ATOM 9707 C C . PRO A 1 11 ? 7.073 3.387 3.836 1.00 0.00 11 PRO A C 14
ATOM 9708 O O . PRO A 1 11 ? 6.492 4.411 3.474 1.00 0.00 11 PRO A O 14
ATOM 9719 N N . CYS A 1 12 ? 6.442 2.348 4.370 1.00 0.00 12 CYS A N 14
ATOM 9720 C CA . CYS A 1 12 ? 4.997 2.348 4.566 1.00 0.00 12 CYS A CA 14
ATOM 9721 C C . CYS A 1 12 ? 4.543 3.629 5.261 1.00 0.00 12 CYS A C 14
ATOM 9722 O O . CYS A 1 12 ? 3.493 4.183 4.939 1.00 0.00 12 CYS A O 14
ATOM 9729 N N . ASN A 1 13 ? 5.343 4.093 6.215 1.00 0.00 13 ASN A N 14
ATOM 9730 C CA . ASN A 1 13 ? 5.024 5.308 6.956 1.00 0.00 13 ASN A CA 14
ATOM 9731 C C . ASN A 1 13 ? 6.085 6.381 6.726 1.00 0.00 13 ASN A C 14
ATOM 9732 O O . ASN A 1 13 ? 5.965 7.502 7.217 1.00 0.00 13 ASN A O 14
ATOM 9743 N N . ALA A 1 14 ? 7.122 6.027 5.974 1.00 0.00 14 ALA A N 14
ATOM 9744 C CA . ALA A 1 14 ? 8.202 6.959 5.676 1.00 0.00 14 ALA A CA 14
ATOM 9745 C C . ALA A 1 14 ? 7.779 7.968 4.613 1.00 0.00 14 ALA A C 14
ATOM 9746 O O . ALA A 1 14 ? 7.704 9.167 4.879 1.00 0.00 14 ALA A O 14
ATOM 9753 N N . GLU A 1 15 ? 7.505 7.474 3.410 1.00 0.00 15 GLU A N 14
ATOM 9754 C CA . GLU A 1 15 ? 7.091 8.334 2.308 1.00 0.00 15 GLU A CA 14
ATOM 9755 C C . GLU A 1 15 ? 5.755 7.875 1.732 1.00 0.00 15 GLU A C 14
ATOM 9756 O O . GLU A 1 15 ? 4.961 8.686 1.255 1.00 0.00 15 GLU A O 14
ATOM 9768 N N . PHE A 1 16 ? 5.513 6.570 1.780 1.00 0.00 16 PHE A N 14
ATOM 9769 C CA . PHE A 1 16 ? 4.274 6.002 1.262 1.00 0.00 16 PHE A CA 14
ATOM 9770 C C . PHE A 1 16 ? 3.174 6.043 2.319 1.00 0.00 16 PHE A C 14
ATOM 9771 O O . PHE A 1 16 ? 2.169 5.340 2.210 1.00 0.00 16 PHE A O 14
ATOM 9788 N N . GLN A 1 17 ? 3.373 6.869 3.340 1.00 0.00 17 GLN A N 14
ATOM 9789 C CA . GLN A 1 17 ? 2.399 7.001 4.417 1.00 0.00 17 GLN A CA 14
ATOM 9790 C C . GLN A 1 17 ? 1.034 7.405 3.870 1.00 0.00 17 GLN A C 14
ATOM 9791 O O . GLN A 1 17 ? 0.002 6.912 4.324 1.00 0.00 17 GLN A O 14
ATOM 9805 N N . ASN A 1 18 ? 1.036 8.305 2.892 1.00 0.00 18 ASN A N 14
ATOM 9806 C CA . ASN A 1 18 ? -0.203 8.776 2.284 1.00 0.00 18 ASN A CA 14
ATOM 9807 C C . ASN A 1 18 ? -0.571 7.925 1.072 1.00 0.00 18 ASN A C 14
ATOM 9808 O O . ASN A 1 18 ? -1.238 8.395 0.150 1.00 0.00 18 ASN A O 14
ATOM 9819 N N . PHE A 1 19 ? -0.133 6.671 1.082 1.00 0.00 19 PHE A N 14
ATOM 9820 C CA . PHE A 1 19 ? -0.416 5.754 -0.016 1.00 0.00 19 PHE A CA 14
ATOM 9821 C C . PHE A 1 19 ? -1.586 4.836 0.329 1.00 0.00 19 PHE A C 14
ATOM 9822 O O . PHE A 1 19 ? -2.657 4.924 -0.271 1.00 0.00 19 PHE A O 14
ATOM 9839 N N . CYS A 1 20 ? -1.371 3.955 1.301 1.00 0.00 20 CYS A N 14
ATOM 9840 C CA . CYS A 1 20 ? -2.405 3.019 1.727 1.00 0.00 20 CYS A CA 14
ATOM 9841 C C . CYS A 1 20 ? -3.495 3.737 2.518 1.00 0.00 20 CYS A C 14
ATOM 9842 O O . CYS A 1 20 ? -3.514 3.693 3.749 1.00 0.00 20 CYS A O 14
ATOM 9849 N N . ILE A 1 21 ? -4.401 4.396 1.803 1.00 0.00 21 ILE A N 14
ATOM 9850 C CA . ILE A 1 21 ? -5.494 5.121 2.438 1.00 0.00 21 ILE A CA 14
ATOM 9851 C C . ILE A 1 21 ? -6.062 4.338 3.616 1.00 0.00 21 ILE A C 14
ATOM 9852 O O . ILE A 1 21 ? -5.979 4.775 4.765 1.00 0.00 21 ILE A O 14
ATOM 9868 N N . HIS A 1 22 ? -6.638 3.176 3.325 1.00 0.00 22 HIS A N 14
ATOM 9869 C CA . HIS A 1 22 ? -7.218 2.329 4.362 1.00 0.00 22 HIS A CA 14
ATOM 9870 C C . HIS A 1 22 ? -6.796 0.875 4.175 1.00 0.00 22 HIS A C 14
ATOM 9871 O O . HIS A 1 22 ? -7.225 0.210 3.233 1.00 0.00 22 HIS A O 14
ATOM 9886 N N . GLY A 1 23 ? -5.952 0.388 5.080 1.00 0.00 23 GLY A N 14
ATOM 9887 C CA . GLY A 1 23 ? -5.485 -0.984 4.996 1.00 0.00 23 GLY A CA 14
ATOM 9888 C C . GLY A 1 23 ? -4.107 -1.165 5.600 1.00 0.00 23 GLY A C 14
ATOM 9889 O O . GLY A 1 23 ? -3.452 -0.191 5.971 1.00 0.00 23 GLY A O 14
ATOM 9893 N N . GLU A 1 24 ? -3.666 -2.415 5.700 1.00 0.00 24 GLU A N 14
ATOM 9894 C CA . GLU A 1 24 ? -2.357 -2.720 6.266 1.00 0.00 24 GLU A CA 14
ATOM 9895 C C . GLU A 1 24 ? -1.279 -2.699 5.186 1.00 0.00 24 GLU A C 14
ATOM 9896 O O . GLU A 1 24 ? -1.444 -3.285 4.116 1.00 0.00 24 GLU A O 14
ATOM 9908 N N . CYS A 1 25 ? -0.174 -2.019 5.474 1.00 0.00 25 CYS A N 14
ATOM 9909 C CA . CYS A 1 25 ? 0.932 -1.919 4.530 1.00 0.00 25 CYS A CA 14
ATOM 9910 C C . CYS A 1 25 ? 1.993 -2.976 4.821 1.00 0.00 25 CYS A C 14
ATOM 9911 O O . CYS A 1 25 ? 2.257 -3.305 5.978 1.00 0.00 25 CYS A O 14
ATOM 9918 N N . LYS A 1 26 ? 2.600 -3.505 3.764 1.00 0.00 26 LYS A N 14
ATOM 9919 C CA . LYS A 1 26 ? 3.634 -4.523 3.904 1.00 0.00 26 LYS A CA 14
ATOM 9920 C C . LYS A 1 26 ? 4.783 -4.268 2.935 1.00 0.00 26 LYS A C 14
ATOM 9921 O O . LYS A 1 26 ? 4.653 -4.487 1.730 1.00 0.00 26 LYS A O 14
ATOM 9940 N N . TYR A 1 27 ? 5.909 -3.806 3.467 1.00 0.00 27 TYR A N 14
ATOM 9941 C CA . TYR A 1 27 ? 7.081 -3.521 2.649 1.00 0.00 27 TYR A CA 14
ATOM 9942 C C . TYR A 1 27 ? 8.048 -4.702 2.651 1.00 0.00 27 TYR A C 14
ATOM 9943 O O . TYR A 1 27 ? 8.547 -5.108 3.701 1.00 0.00 27 TYR A O 14
ATOM 9961 N N . ILE A 1 28 ? 8.307 -5.247 1.467 1.00 0.00 28 ILE A N 14
ATOM 9962 C CA . ILE A 1 28 ? 9.214 -6.380 1.331 1.00 0.00 28 ILE A CA 14
ATOM 9963 C C . ILE A 1 28 ? 10.634 -5.913 1.026 1.00 0.00 28 ILE A C 14
ATOM 9964 O O . ILE A 1 28 ? 10.836 -4.951 0.287 1.00 0.00 28 ILE A O 14
ATOM 9980 N N . GLU A 1 29 ? 11.614 -6.604 1.600 1.00 0.00 29 GLU A N 14
ATOM 9981 C CA . GLU A 1 29 ? 13.015 -6.261 1.388 1.00 0.00 29 GLU A CA 14
ATOM 9982 C C . GLU A 1 29 ? 13.566 -6.961 0.149 1.00 0.00 29 GLU A C 14
ATOM 9983 O O . GLU A 1 29 ? 14.042 -6.314 -0.784 1.00 0.00 29 GLU A O 14
ATOM 9995 N N . HIS A 1 30 ? 13.498 -8.289 0.148 1.00 0.00 30 HIS A N 14
ATOM 9996 C CA . HIS A 1 30 ? 13.989 -9.078 -0.976 1.00 0.00 30 HIS A CA 14
ATOM 9997 C C . HIS A 1 30 ? 13.455 -8.534 -2.297 1.00 0.00 30 HIS A C 14
ATOM 9998 O O . HIS A 1 30 ? 14.003 -8.815 -3.364 1.00 0.00 30 HIS A O 14
ATOM 10013 N N . LEU A 1 31 ? 12.383 -7.754 -2.219 1.00 0.00 31 LEU A N 14
ATOM 10014 C CA . LEU A 1 31 ? 11.773 -7.170 -3.410 1.00 0.00 31 LEU A CA 14
ATOM 10015 C C . LEU A 1 31 ? 11.926 -5.652 -3.411 1.00 0.00 31 LEU A C 14
ATOM 10016 O O . LEU A 1 31 ? 11.778 -5.005 -4.447 1.00 0.00 31 LEU A O 14
ATOM 10032 N N . GLU A 1 32 ? 12.224 -5.092 -2.243 1.00 0.00 32 GLU A N 14
ATOM 10033 C CA . GLU A 1 32 ? 12.398 -3.650 -2.110 1.00 0.00 32 GLU A CA 14
ATOM 10034 C C . GLU A 1 32 ? 11.196 -2.902 -2.682 1.00 0.00 32 GLU A C 14
ATOM 10035 O O . GLU A 1 32 ? 11.350 -1.905 -3.386 1.00 0.00 32 GLU A O 14
ATOM 10047 N N . ALA A 1 33 ? 10.000 -3.393 -2.373 1.00 0.00 33 ALA A N 14
ATOM 10048 C CA . ALA A 1 33 ? 8.773 -2.771 -2.854 1.00 0.00 33 ALA A CA 14
ATOM 10049 C C . ALA A 1 33 ? 7.720 -2.711 -1.752 1.00 0.00 33 ALA A C 14
ATOM 10050 O O . ALA A 1 33 ? 7.586 -3.640 -0.956 1.00 0.00 33 ALA A O 14
ATOM 10057 N N . VAL A 1 34 ? 6.975 -1.611 -1.712 1.00 0.00 34 VAL A N 14
ATOM 10058 C CA . VAL A 1 34 ? 5.933 -1.429 -0.708 1.00 0.00 34 VAL A CA 14
ATOM 10059 C C . VAL A 1 34 ? 4.582 -1.912 -1.224 1.00 0.00 34 VAL A C 14
ATOM 10060 O O . VAL A 1 34 ? 4.261 -1.753 -2.402 1.00 0.00 34 VAL A O 14
ATOM 10073 N N . THR A 1 35 ? 3.792 -2.504 -0.333 1.00 0.00 35 THR A N 14
ATOM 10074 C CA . THR A 1 35 ? 2.475 -3.012 -0.697 1.00 0.00 35 THR A CA 14
ATOM 10075 C C . THR A 1 35 ? 1.408 -2.517 0.272 1.00 0.00 35 THR A C 14
ATOM 10076 O O . THR A 1 35 ? 1.688 -2.269 1.446 1.00 0.00 35 THR A O 14
ATOM 10087 N N . CYS A 1 36 ? 0.184 -2.377 -0.224 1.00 0.00 36 CYS A N 14
ATOM 10088 C CA . CYS A 1 36 ? -0.927 -1.912 0.598 1.00 0.00 36 CYS A CA 14
ATOM 10089 C C . CYS A 1 36 ? -2.106 -2.877 0.514 1.00 0.00 36 CYS A C 14
ATOM 10090 O O . CYS A 1 36 ? -2.810 -2.930 -0.495 1.00 0.00 36 CYS A O 14
ATOM 10097 N N . LYS A 1 37 ? -2.317 -3.639 1.582 1.00 0.00 37 LYS A N 14
ATOM 10098 C CA . LYS A 1 37 ? -3.411 -4.602 1.633 1.00 0.00 37 LYS A CA 14
ATOM 10099 C C . LYS A 1 37 ? -4.735 -3.905 1.929 1.00 0.00 37 LYS A C 14
ATOM 10100 O O . LYS A 1 37 ? -4.771 -2.887 2.620 1.00 0.00 37 LYS A O 14
ATOM 10119 N N . CYS A 1 38 ? -5.821 -4.461 1.403 1.00 0.00 38 CYS A N 14
ATOM 10120 C CA . CYS A 1 38 ? -7.148 -3.894 1.611 1.00 0.00 38 CYS A CA 14
ATOM 10121 C C . CYS A 1 38 ? -8.030 -4.853 2.406 1.00 0.00 38 CYS A C 14
ATOM 10122 O O . CYS A 1 38 ? -8.108 -6.041 2.095 1.00 0.00 38 CYS A O 14
ATOM 10129 N N . GLN A 1 39 ? -8.693 -4.327 3.431 1.00 0.00 39 GLN A N 14
ATOM 10130 C CA . GLN A 1 39 ? -9.569 -5.136 4.270 1.00 0.00 39 GLN A CA 14
ATOM 10131 C C . GLN A 1 39 ? -10.647 -5.818 3.433 1.00 0.00 39 GLN A C 14
ATOM 10132 O O . GLN A 1 39 ? -10.731 -5.608 2.223 1.00 0.00 39 GLN A O 14
ATOM 10146 N N . GLN A 1 40 ? -11.468 -6.634 4.085 1.00 0.00 40 GLN A N 14
ATOM 10147 C CA . GLN A 1 40 ? -12.539 -7.347 3.400 1.00 0.00 40 GLN A CA 14
ATOM 10148 C C . GLN A 1 40 ? -13.520 -6.370 2.759 1.00 0.00 40 GLN A C 14
ATOM 10149 O O . GLN A 1 40 ? -14.102 -6.657 1.714 1.00 0.00 40 GLN A O 14
ATOM 10163 N N . GLU A 1 41 ? -13.698 -5.216 3.394 1.00 0.00 41 GLU A N 14
ATOM 10164 C CA . GLU A 1 41 ? -14.610 -4.198 2.885 1.00 0.00 41 GLU A CA 14
ATOM 10165 C C . GLU A 1 41 ? -13.986 -3.445 1.713 1.00 0.00 41 GLU A C 14
ATOM 10166 O O . GLU A 1 41 ? -14.652 -3.166 0.716 1.00 0.00 41 GLU A O 14
ATOM 10178 N N . TYR A 1 42 ? -12.704 -3.120 1.842 1.00 0.00 42 TYR A N 14
ATOM 10179 C CA . TYR A 1 42 ? -11.991 -2.398 0.795 1.00 0.00 42 TYR A CA 14
ATOM 10180 C C . TYR A 1 42 ? -11.315 -3.366 -0.171 1.00 0.00 42 TYR A C 14
ATOM 10181 O O . TYR A 1 42 ? -11.220 -4.564 0.096 1.00 0.00 42 TYR A O 14
ATOM 10199 N N . PHE A 1 43 ? -10.847 -2.837 -1.297 1.00 0.00 43 PHE A N 14
ATOM 10200 C CA . PHE A 1 43 ? -10.180 -3.652 -2.305 1.00 0.00 43 PHE A CA 14
ATOM 10201 C C . PHE A 1 43 ? -9.279 -2.795 -3.189 1.00 0.00 43 PHE A C 14
ATOM 10202 O O . PHE A 1 43 ? -9.296 -1.568 -3.107 1.00 0.00 43 PHE A O 14
ATOM 10219 N N . GLY A 1 44 ? -8.490 -3.452 -4.034 1.00 0.00 44 GLY A N 14
ATOM 10220 C CA . GLY A 1 44 ? -7.592 -2.736 -4.921 1.00 0.00 44 GLY A CA 14
ATOM 10221 C C . GLY A 1 44 ? -6.187 -2.631 -4.362 1.00 0.00 44 GLY A C 14
ATOM 10222 O O . GLY A 1 44 ? -5.743 -3.503 -3.616 1.00 0.00 44 GLY A O 14
ATOM 10226 N N . GLU A 1 45 ? -5.486 -1.561 -4.723 1.00 0.00 45 GLU A N 14
ATOM 10227 C CA . GLU A 1 45 ? -4.122 -1.347 -4.254 1.00 0.00 45 GLU A CA 14
ATOM 10228 C C . GLU A 1 45 ? -4.093 -0.339 -3.108 1.00 0.00 45 GLU A C 14
ATOM 10229 O O . GLU A 1 45 ? -3.667 -0.658 -1.998 1.00 0.00 45 GLU A O 14
ATOM 10241 N N . ARG A 1 46 ? -4.548 0.878 -3.387 1.00 0.00 46 ARG A N 14
ATOM 10242 C CA . ARG A 1 46 ? -4.572 1.933 -2.382 1.00 0.00 46 ARG A CA 14
ATOM 10243 C C . ARG A 1 46 ? -5.477 1.551 -1.214 1.00 0.00 46 ARG A C 14
ATOM 10244 O O . ARG A 1 46 ? -5.205 1.897 -0.064 1.00 0.00 46 ARG A O 14
ATOM 10265 N N . CYS A 1 47 ? -6.556 0.837 -1.518 1.00 0.00 47 CYS A N 14
ATOM 10266 C CA . CYS A 1 47 ? -7.503 0.409 -0.496 1.00 0.00 47 CYS A CA 14
ATOM 10267 C C . CYS A 1 47 ? -8.271 1.601 0.068 1.00 0.00 47 CYS A C 14
ATOM 10268 O O . CYS A 1 47 ? -8.501 1.691 1.273 1.00 0.00 47 CYS A O 14
ATOM 10275 N N . GLY A 1 48 ? -8.665 2.515 -0.813 1.00 0.00 48 GLY A N 14
ATOM 10276 C CA . GLY A 1 48 ? -9.402 3.689 -0.385 1.00 0.00 48 GLY A CA 14
ATOM 10277 C C . GLY A 1 48 ? -10.816 3.717 -0.931 1.00 0.00 48 GLY A C 14
ATOM 10278 O O . GLY A 1 48 ? -11.348 4.782 -1.240 1.00 0.00 48 GLY A O 14
ATOM 10282 N N . GLU A 1 49 ? -11.426 2.541 -1.050 1.00 0.00 49 GLU A N 14
ATOM 10283 C CA . GLU A 1 49 ? -12.786 2.435 -1.565 1.00 0.00 49 GLU A CA 14
ATOM 10284 C C . GLU A 1 49 ? -13.466 1.170 -1.050 1.00 0.00 49 GLU A C 14
ATOM 10285 O O . GLU A 1 49 ? -12.806 0.249 -0.568 1.00 0.00 49 GLU A O 14
ATOM 10297 N N . LYS A 1 50 ? -14.790 1.133 -1.154 1.00 0.00 50 LYS A N 14
ATOM 10298 C CA . LYS A 1 50 ? -15.561 -0.018 -0.700 1.00 0.00 50 LYS A CA 14
ATOM 10299 C C . LYS A 1 50 ? -17.021 0.102 -1.128 1.00 0.00 50 LYS A C 14
ATOM 10300 O O . LYS A 1 50 ? -17.499 1.194 -1.438 1.00 0.00 50 LYS A O 14
ATOM 10319 N N . GLY A 1 1 ? 24.744 -11.322 7.925 1.00 0.00 1 GLY A N 15
ATOM 10320 C CA . GLY A 1 1 ? 23.750 -12.377 8.002 1.00 0.00 1 GLY A CA 15
ATOM 10321 C C . GLY A 1 1 ? 22.610 -12.032 8.939 1.00 0.00 1 GLY A C 15
ATOM 10322 O O . GLY A 1 1 ? 22.658 -11.022 9.641 1.00 0.00 1 GLY A O 15
ATOM 10326 N N . SER A 1 2 ? 21.579 -12.871 8.950 1.00 0.00 2 SER A N 15
ATOM 10327 C CA . SER A 1 2 ? 20.419 -12.646 9.803 1.00 0.00 2 SER A CA 15
ATOM 10328 C C . SER A 1 2 ? 20.489 -13.515 11.056 1.00 0.00 2 SER A C 15
ATOM 10329 O O . SER A 1 2 ? 20.037 -14.660 11.057 1.00 0.00 2 SER A O 15
ATOM 10337 N N . SER A 1 3 ? 21.060 -12.961 12.121 1.00 0.00 3 SER A N 15
ATOM 10338 C CA . SER A 1 3 ? 21.194 -13.685 13.379 1.00 0.00 3 SER A CA 15
ATOM 10339 C C . SER A 1 3 ? 20.410 -12.993 14.490 1.00 0.00 3 SER A C 15
ATOM 10340 O O . SER A 1 3 ? 19.726 -13.642 15.280 1.00 0.00 3 SER A O 15
ATOM 10348 N N . GLY A 1 4 ? 20.516 -11.668 14.544 1.00 0.00 4 GLY A N 15
ATOM 10349 C CA . GLY A 1 4 ? 19.812 -10.908 15.561 1.00 0.00 4 GLY A CA 15
ATOM 10350 C C . GLY A 1 4 ? 19.736 -9.431 15.232 1.00 0.00 4 GLY A C 15
ATOM 10351 O O . GLY A 1 4 ? 20.755 -8.742 15.197 1.00 0.00 4 GLY A O 15
ATOM 10355 N N . SER A 1 5 ? 18.524 -8.943 14.987 1.00 0.00 5 SER A N 15
ATOM 10356 C CA . SER A 1 5 ? 18.318 -7.538 14.653 1.00 0.00 5 SER A CA 15
ATOM 10357 C C . SER A 1 5 ? 17.013 -7.023 15.251 1.00 0.00 5 SER A C 15
ATOM 10358 O O . SER A 1 5 ? 16.048 -7.772 15.403 1.00 0.00 5 SER A O 15
ATOM 10366 N N . SER A 1 6 ? 16.992 -5.738 15.590 1.00 0.00 6 SER A N 15
ATOM 10367 C CA . SER A 1 6 ? 15.807 -5.121 16.175 1.00 0.00 6 SER A CA 15
ATOM 10368 C C . SER A 1 6 ? 15.388 -3.887 15.382 1.00 0.00 6 SER A C 15
ATOM 10369 O O . SER A 1 6 ? 16.195 -3.288 14.673 1.00 0.00 6 SER A O 15
ATOM 10377 N N . GLY A 1 7 ? 14.118 -3.514 15.507 1.00 0.00 7 GLY A N 15
ATOM 10378 C CA . GLY A 1 7 ? 13.612 -2.354 14.796 1.00 0.00 7 GLY A CA 15
ATOM 10379 C C . GLY A 1 7 ? 13.358 -2.639 13.329 1.00 0.00 7 GLY A C 15
ATOM 10380 O O . GLY A 1 7 ? 13.686 -3.716 12.832 1.00 0.00 7 GLY A O 15
ATOM 10384 N N . LYS A 1 8 ? 12.770 -1.671 12.634 1.00 0.00 8 LYS A N 15
ATOM 10385 C CA . LYS A 1 8 ? 12.470 -1.822 11.215 1.00 0.00 8 LYS A CA 15
ATOM 10386 C C . LYS A 1 8 ? 12.304 -0.460 10.547 1.00 0.00 8 LYS A C 15
ATOM 10387 O O . LYS A 1 8 ? 11.862 0.502 11.175 1.00 0.00 8 LYS A O 15
ATOM 10406 N N . LYS A 1 9 ? 12.658 -0.387 9.268 1.00 0.00 9 LYS A N 15
ATOM 10407 C CA . LYS A 1 9 ? 12.546 0.855 8.513 1.00 0.00 9 LYS A CA 15
ATOM 10408 C C . LYS A 1 9 ? 11.956 0.600 7.130 1.00 0.00 9 LYS A C 15
ATOM 10409 O O . LYS A 1 9 ? 12.605 0.010 6.267 1.00 0.00 9 LYS A O 15
ATOM 10428 N N . ASN A 1 10 ? 10.722 1.049 6.925 1.00 0.00 10 ASN A N 15
ATOM 10429 C CA . ASN A 1 10 ? 10.045 0.869 5.646 1.00 0.00 10 ASN A CA 15
ATOM 10430 C C . ASN A 1 10 ? 9.454 2.187 5.153 1.00 0.00 10 ASN A C 15
ATOM 10431 O O . ASN A 1 10 ? 9.149 3.089 5.933 1.00 0.00 10 ASN A O 15
ATOM 10442 N N . PRO A 1 11 ? 9.288 2.302 3.827 1.00 0.00 11 PRO A N 15
ATOM 10443 C CA . PRO A 1 11 ? 8.732 3.504 3.200 1.00 0.00 11 PRO A CA 15
ATOM 10444 C C . PRO A 1 11 ? 7.247 3.680 3.500 1.00 0.00 11 PRO A C 15
ATOM 10445 O O . PRO A 1 11 ? 6.695 4.769 3.337 1.00 0.00 11 PRO A O 15
ATOM 10456 N N . CYS A 1 12 ? 6.605 2.603 3.940 1.00 0.00 12 CYS A N 15
ATOM 10457 C CA . CYS A 1 12 ? 5.184 2.638 4.262 1.00 0.00 12 CYS A CA 15
ATOM 10458 C C . CYS A 1 12 ? 4.864 3.812 5.183 1.00 0.00 12 CYS A C 15
ATOM 10459 O O . CYS A 1 12 ? 3.871 4.513 4.990 1.00 0.00 12 CYS A O 15
ATOM 10466 N N . ASN A 1 13 ? 5.713 4.020 6.185 1.00 0.00 13 ASN A N 15
ATOM 10467 C CA . ASN A 1 13 ? 5.521 5.109 7.136 1.00 0.00 13 ASN A CA 15
ATOM 10468 C C . ASN A 1 13 ? 6.474 6.263 6.841 1.00 0.00 13 ASN A C 15
ATOM 10469 O O . ASN A 1 13 ? 6.644 7.165 7.661 1.00 0.00 13 ASN A O 15
ATOM 10480 N N . ALA A 1 14 ? 7.092 6.227 5.665 1.00 0.00 14 ALA A N 15
ATOM 10481 C CA . ALA A 1 14 ? 8.026 7.271 5.261 1.00 0.00 14 ALA A CA 15
ATOM 10482 C C . ALA A 1 14 ? 7.394 8.206 4.236 1.00 0.00 14 ALA A C 15
ATOM 10483 O O . ALA A 1 14 ? 7.216 9.396 4.495 1.00 0.00 14 ALA A O 15
ATOM 10490 N N . GLU A 1 15 ? 7.056 7.660 3.072 1.00 0.00 15 GLU A N 15
ATOM 10491 C CA . GLU A 1 15 ? 6.445 8.448 2.008 1.00 0.00 15 GLU A CA 15
ATOM 10492 C C . GLU A 1 15 ? 5.124 7.827 1.561 1.00 0.00 15 GLU A C 15
ATOM 10493 O O . GLU A 1 15 ? 4.239 8.518 1.058 1.00 0.00 15 GLU A O 15
ATOM 10505 N N . PHE A 1 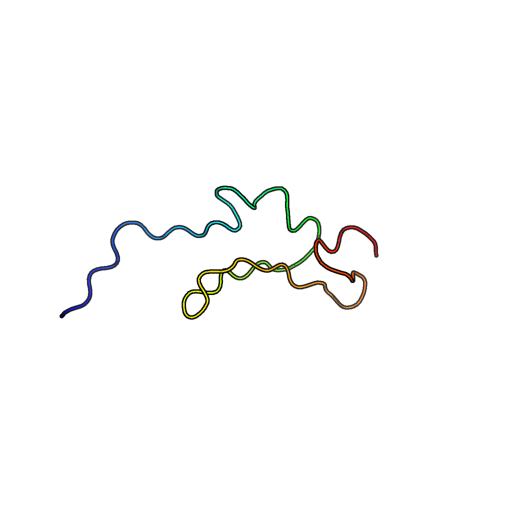16 ? 5.000 6.517 1.748 1.00 0.00 16 PHE A N 15
ATOM 10506 C CA . PHE A 1 16 ? 3.789 5.801 1.364 1.00 0.00 16 PHE A CA 15
ATOM 10507 C C . PHE A 1 16 ? 2.785 5.775 2.513 1.00 0.00 16 PHE A C 15
ATOM 10508 O O . PHE A 1 16 ? 1.862 4.961 2.524 1.00 0.00 16 PHE A O 15
ATOM 10525 N N . GLN A 1 17 ? 2.974 6.670 3.476 1.00 0.00 17 GLN A N 15
ATOM 10526 C CA . GLN A 1 17 ? 2.086 6.749 4.630 1.00 0.00 17 GLN A CA 15
ATOM 10527 C C . GLN A 1 17 ? 0.664 7.095 4.200 1.00 0.00 17 GLN A C 15
ATOM 10528 O O . GLN A 1 17 ? -0.296 6.454 4.625 1.00 0.00 17 GLN A O 15
ATOM 10542 N N . ASN A 1 18 ? 0.538 8.112 3.355 1.00 0.00 18 ASN A N 15
ATOM 10543 C CA . ASN A 1 18 ? -0.767 8.544 2.868 1.00 0.00 18 ASN A CA 15
ATOM 10544 C C . ASN A 1 18 ? -1.292 7.590 1.799 1.00 0.00 18 ASN A C 15
ATOM 10545 O O . ASN A 1 18 ? -2.501 7.408 1.654 1.00 0.00 18 ASN A O 15
ATOM 10556 N N . PHE A 1 19 ? -0.375 6.984 1.053 1.00 0.00 19 PHE A N 15
ATOM 10557 C CA . PHE A 1 19 ? -0.744 6.049 -0.003 1.00 0.00 19 PHE A CA 15
ATOM 10558 C C . PHE A 1 19 ? -1.863 5.120 0.460 1.00 0.00 19 PHE A C 15
ATOM 10559 O O . PHE A 1 19 ? -2.952 5.107 -0.116 1.00 0.00 19 PHE A O 15
ATOM 10576 N N . CYS A 1 20 ? -1.587 4.345 1.503 1.00 0.00 20 CYS A N 15
ATOM 10577 C CA . CYS A 1 20 ? -2.569 3.412 2.044 1.00 0.00 20 CYS A CA 15
ATOM 10578 C C . CYS A 1 20 ? -3.628 4.149 2.859 1.00 0.00 20 CYS A C 15
ATOM 10579 O O . CYS A 1 20 ? -3.393 4.518 4.011 1.00 0.00 20 CYS A O 15
ATOM 10586 N N . ILE A 1 21 ? -4.792 4.359 2.255 1.00 0.00 21 ILE A N 15
ATOM 10587 C CA . ILE A 1 21 ? -5.887 5.050 2.925 1.00 0.00 21 ILE A CA 15
ATOM 10588 C C . ILE A 1 21 ? -6.524 4.165 3.990 1.00 0.00 21 ILE A C 15
ATOM 10589 O O . ILE A 1 21 ? -6.602 4.542 5.160 1.00 0.00 21 ILE A O 15
ATOM 10605 N N . HIS A 1 22 ? -6.979 2.986 3.578 1.00 0.00 22 HIS A N 15
ATOM 10606 C CA . HIS A 1 22 ? -7.608 2.045 4.499 1.00 0.00 22 HIS A CA 15
ATOM 10607 C C . HIS A 1 22 ? -7.042 0.641 4.311 1.00 0.00 22 HIS A C 15
ATOM 10608 O O . HIS A 1 22 ? -7.600 -0.170 3.573 1.00 0.00 22 HIS A O 15
ATOM 10623 N N . GLY A 1 23 ? -5.931 0.361 4.985 1.00 0.00 23 GLY A N 15
ATOM 10624 C CA . GLY A 1 23 ? -5.308 -0.946 4.878 1.00 0.00 23 GLY A CA 15
ATOM 10625 C C . GLY A 1 23 ? -3.953 -0.999 5.557 1.00 0.00 23 GLY A C 15
ATOM 10626 O O . GLY A 1 23 ? -3.378 0.036 5.890 1.00 0.00 23 GLY A O 15
ATOM 10630 N N . GLU A 1 24 ? -3.444 -2.210 5.763 1.00 0.00 24 GLU A N 15
ATOM 10631 C CA . GLU A 1 24 ? -2.150 -2.393 6.410 1.00 0.00 24 GLU A CA 15
ATOM 10632 C C . GLU A 1 24 ? -1.021 -2.372 5.383 1.00 0.00 24 GLU A C 15
ATOM 10633 O O . GLU A 1 24 ? -1.088 -3.048 4.356 1.00 0.00 24 GLU A O 15
ATOM 10645 N N . CYS A 1 25 ? 0.015 -1.591 5.668 1.00 0.00 25 CYS A N 15
ATOM 10646 C CA . CYS A 1 25 ? 1.159 -1.480 4.770 1.00 0.00 25 CYS A CA 15
ATOM 10647 C C . CYS A 1 25 ? 2.301 -2.381 5.231 1.00 0.00 25 CYS A C 15
ATOM 10648 O O . CYS A 1 25 ? 2.575 -2.494 6.426 1.00 0.00 25 CYS A O 15
ATOM 10655 N N . LYS A 1 26 ? 2.965 -3.020 4.274 1.00 0.00 26 LYS A N 15
ATOM 10656 C CA . LYS A 1 26 ? 4.079 -3.910 4.578 1.00 0.00 26 LYS A CA 15
ATOM 10657 C C . LYS A 1 26 ? 5.113 -3.891 3.457 1.00 0.00 26 LYS A C 15
ATOM 10658 O O . LYS A 1 26 ? 4.826 -4.289 2.328 1.00 0.00 26 LYS A O 15
ATOM 10677 N N . TYR A 1 27 ? 6.316 -3.429 3.776 1.00 0.00 27 TYR A N 15
ATOM 10678 C CA . TYR A 1 27 ? 7.393 -3.357 2.795 1.00 0.00 27 TYR A CA 15
ATOM 10679 C C . TYR A 1 27 ? 8.202 -4.651 2.780 1.00 0.00 27 TYR A C 15
ATOM 10680 O O . TYR A 1 27 ? 8.629 -5.141 3.826 1.00 0.00 27 TYR A O 15
ATOM 10698 N N . ILE A 1 28 ? 8.409 -5.197 1.587 1.00 0.00 28 ILE A N 15
ATOM 10699 C CA . ILE A 1 28 ? 9.169 -6.432 1.434 1.00 0.00 28 ILE A CA 15
ATOM 10700 C C . ILE A 1 28 ? 10.612 -6.144 1.035 1.00 0.00 28 ILE A C 15
ATOM 10701 O O . ILE A 1 28 ? 10.878 -5.239 0.244 1.00 0.00 28 ILE A O 15
ATOM 10717 N N . GLU A 1 29 ? 11.539 -6.921 1.586 1.00 0.00 29 GLU A N 15
ATOM 10718 C CA . GLU A 1 29 ? 12.956 -6.749 1.286 1.00 0.00 29 GLU A CA 15
ATOM 10719 C C . GLU A 1 29 ? 13.352 -7.555 0.053 1.00 0.00 29 GLU A C 15
ATOM 10720 O O . GLU A 1 29 ? 13.789 -6.995 -0.954 1.00 0.00 29 GLU A O 15
ATOM 10732 N N . HIS A 1 30 ? 13.198 -8.872 0.138 1.00 0.00 30 HIS A N 15
ATOM 10733 C CA . HIS A 1 30 ? 13.539 -9.756 -0.970 1.00 0.00 30 HIS A CA 15
ATOM 10734 C C . HIS A 1 30 ? 13.015 -9.199 -2.290 1.00 0.00 30 HIS A C 15
ATOM 10735 O O . HIS A 1 30 ? 13.511 -9.546 -3.363 1.00 0.00 30 HIS A O 15
ATOM 10750 N N . LEU A 1 31 ? 12.009 -8.336 -2.205 1.00 0.00 31 LEU A N 15
ATOM 10751 C CA . LEU A 1 31 ? 11.416 -7.732 -3.392 1.00 0.00 31 LEU A CA 15
ATOM 10752 C C . LEU A 1 31 ? 11.645 -6.224 -3.408 1.00 0.00 31 LEU A C 15
ATOM 10753 O O . LEU A 1 31 ? 11.544 -5.582 -4.453 1.00 0.00 31 LEU A O 15
ATOM 10769 N N . GLU A 1 32 ? 11.956 -5.665 -2.242 1.00 0.00 32 GLU A N 15
ATOM 10770 C CA . GLU A 1 32 ? 12.200 -4.233 -2.124 1.00 0.00 32 GLU A CA 15
ATOM 10771 C C . GLU A 1 32 ? 11.035 -3.432 -2.697 1.00 0.00 32 GLU A C 15
ATOM 10772 O O . GLU A 1 32 ? 11.233 -2.407 -3.348 1.00 0.00 32 GLU A O 15
ATOM 10784 N N . ALA A 1 33 ? 9.819 -3.909 -2.451 1.00 0.00 33 ALA A N 15
ATOM 10785 C CA . ALA A 1 33 ? 8.622 -3.238 -2.941 1.00 0.00 33 ALA A CA 15
ATOM 10786 C C . ALA A 1 33 ? 7.639 -2.969 -1.806 1.00 0.00 33 ALA A C 15
ATOM 10787 O O . ALA A 1 33 ? 7.633 -3.674 -0.797 1.00 0.00 33 ALA A O 15
ATOM 10794 N N . VAL A 1 34 ? 6.810 -1.944 -1.977 1.00 0.00 34 VAL A N 15
ATOM 10795 C CA . VAL A 1 34 ? 5.823 -1.583 -0.967 1.00 0.00 34 VAL A CA 15
ATOM 10796 C C . VAL A 1 34 ? 4.405 -1.748 -1.501 1.00 0.00 34 VAL A C 15
ATOM 10797 O O . VAL A 1 34 ? 4.138 -1.497 -2.677 1.00 0.00 34 VAL A O 15
ATOM 10810 N N . THR A 1 35 ? 3.495 -2.172 -0.628 1.00 0.00 35 THR A N 15
ATOM 10811 C CA . THR A 1 35 ? 2.103 -2.371 -1.011 1.00 0.00 35 THR A CA 15
ATOM 10812 C C . THR A 1 35 ? 1.165 -2.068 0.150 1.00 0.00 35 THR A C 15
ATOM 10813 O O . THR A 1 35 ? 1.600 -1.928 1.294 1.00 0.00 35 THR A O 15
ATOM 10824 N N . CYS A 1 36 ? -0.126 -1.967 -0.149 1.00 0.00 36 CYS A N 15
ATOM 10825 C CA . CYS A 1 36 ? -1.128 -1.680 0.871 1.00 0.00 36 CYS A CA 15
ATOM 10826 C C . CYS A 1 36 ? -2.194 -2.772 0.909 1.00 0.00 36 CYS A C 15
ATOM 10827 O O . CYS A 1 36 ? -3.028 -2.873 0.009 1.00 0.00 36 CYS A O 15
ATOM 10834 N N . LYS A 1 37 ? -2.160 -3.588 1.957 1.00 0.00 37 LYS A N 15
ATOM 10835 C CA . LYS A 1 37 ? -3.122 -4.672 2.116 1.00 0.00 37 LYS A CA 15
ATOM 10836 C C . LYS A 1 37 ? -4.529 -4.123 2.332 1.00 0.00 37 LYS A C 15
ATOM 10837 O O . LYS A 1 37 ? -4.810 -3.492 3.352 1.00 0.00 37 LYS A O 15
ATOM 10856 N N . CYS A 1 38 ? -5.410 -4.368 1.368 1.00 0.00 38 CYS A N 15
ATOM 10857 C CA . CYS A 1 38 ? -6.788 -3.900 1.454 1.00 0.00 38 CYS A CA 15
ATOM 10858 C C . CYS A 1 38 ? -7.662 -4.912 2.188 1.00 0.00 38 CYS A C 15
ATOM 10859 O O . CYS A 1 38 ? -7.666 -6.098 1.858 1.00 0.00 38 CYS A O 15
ATOM 10866 N N . GLN A 1 39 ? -8.400 -4.435 3.185 1.00 0.00 39 GLN A N 15
ATOM 10867 C CA . GLN A 1 39 ? -9.278 -5.298 3.966 1.00 0.00 39 GLN A CA 15
ATOM 10868 C C . GLN A 1 39 ? -10.333 -5.950 3.078 1.00 0.00 39 GLN A C 15
ATOM 10869 O O . GLN A 1 39 ? -10.413 -5.663 1.884 1.00 0.00 39 GLN A O 15
ATOM 10883 N N . GLN A 1 40 ? -11.138 -6.827 3.669 1.00 0.00 40 GLN A N 15
ATOM 10884 C CA . GLN A 1 40 ? -12.186 -7.519 2.930 1.00 0.00 40 GLN A CA 15
ATOM 10885 C C . GLN A 1 40 ? -13.111 -6.524 2.236 1.00 0.00 40 GLN A C 15
ATOM 10886 O O . GLN A 1 40 ? -13.533 -6.743 1.101 1.00 0.00 40 GLN A O 15
ATOM 10900 N N . GLU A 1 41 ? -13.421 -5.431 2.926 1.00 0.00 41 GLU A N 15
ATOM 10901 C CA . GLU A 1 41 ? -14.297 -4.404 2.376 1.00 0.00 41 GLU A CA 15
ATOM 10902 C C . GLU A 1 41 ? -13.565 -3.568 1.330 1.00 0.00 41 GLU A C 15
ATOM 10903 O O . GLU A 1 41 ? -14.118 -3.247 0.277 1.00 0.00 41 GLU A O 15
ATOM 10915 N N . TYR A 1 42 ? -12.319 -3.218 1.628 1.00 0.00 42 TYR A N 15
ATOM 10916 C CA . TYR A 1 42 ? -11.511 -2.416 0.716 1.00 0.00 42 TYR A CA 15
ATOM 10917 C C . TYR A 1 42 ? -10.824 -3.299 -0.322 1.00 0.00 42 TYR A C 15
ATOM 10918 O O . TYR A 1 42 ? -10.813 -4.524 -0.202 1.00 0.00 42 TYR A O 15
ATOM 10936 N N . PHE A 1 43 ? -10.251 -2.666 -1.340 1.00 0.00 43 PHE A N 15
ATOM 10937 C CA . PHE A 1 43 ? -9.561 -3.392 -2.400 1.00 0.00 43 PHE A CA 15
ATOM 10938 C C . PHE A 1 43 ? -8.793 -2.433 -3.305 1.00 0.00 43 PHE A C 15
ATOM 10939 O O . PHE A 1 43 ? -9.020 -1.224 -3.282 1.00 0.00 43 PHE A O 15
ATOM 10956 N N . GLY A 1 44 ? -7.881 -2.983 -4.102 1.00 0.00 44 GLY A N 15
ATOM 10957 C CA . GLY A 1 44 ? -7.092 -2.163 -5.003 1.00 0.00 44 GLY A CA 15
ATOM 10958 C C . GLY A 1 44 ? -5.655 -2.016 -4.544 1.00 0.00 44 GLY A C 15
ATOM 10959 O O . GLY A 1 44 ? -5.164 -2.822 -3.755 1.00 0.00 44 GLY A O 15
ATOM 10963 N N . GLU A 1 45 ? -4.979 -0.985 -5.041 1.00 0.00 45 GLU A N 15
ATOM 10964 C CA . GLU A 1 45 ? -3.589 -0.738 -4.679 1.00 0.00 45 GLU A CA 15
ATOM 10965 C C . GLU A 1 45 ? -3.497 0.221 -3.495 1.00 0.00 45 GLU A C 15
ATOM 10966 O O . GLU A 1 45 ? -2.554 0.161 -2.706 1.00 0.00 45 GLU A O 15
ATOM 10978 N N . ARG A 1 46 ? -4.483 1.104 -3.379 1.00 0.00 46 ARG A N 15
ATOM 10979 C CA . ARG A 1 46 ? -4.514 2.077 -2.293 1.00 0.00 46 ARG A CA 15
ATOM 10980 C C . ARG A 1 46 ? -5.477 1.636 -1.195 1.00 0.00 46 ARG A C 15
ATOM 10981 O O . ARG A 1 46 ? -5.224 1.850 -0.009 1.00 0.00 46 ARG A O 15
ATOM 11002 N N . CYS A 1 47 ? -6.584 1.021 -1.598 1.00 0.00 47 CYS A N 15
ATOM 11003 C CA . CYS A 1 47 ? -7.586 0.551 -0.650 1.00 0.00 47 CYS A CA 15
ATOM 11004 C C . CYS A 1 47 ? -8.399 1.717 -0.094 1.00 0.00 47 CYS A C 15
ATOM 11005 O O . CYS A 1 47 ? -8.670 1.783 1.104 1.00 0.00 47 CYS A O 15
ATOM 11012 N N . GLY A 1 48 ? -8.784 2.635 -0.975 1.00 0.00 48 GLY A N 15
ATOM 11013 C CA . GLY A 1 48 ? -9.561 3.786 -0.554 1.00 0.00 48 GLY A CA 15
ATOM 11014 C C . GLY A 1 48 ? -11.055 3.540 -0.639 1.00 0.00 48 GLY A C 15
ATOM 11015 O O . GLY A 1 48 ? -11.822 4.058 0.171 1.00 0.00 48 GLY A O 15
ATOM 11019 N N . GLU A 1 49 ? -11.467 2.749 -1.624 1.00 0.00 49 GLU A N 15
ATOM 11020 C CA . GLU A 1 49 ? -12.879 2.437 -1.813 1.00 0.00 49 GLU A CA 15
ATOM 11021 C C . GLU A 1 49 ? -13.246 1.129 -1.118 1.00 0.00 49 GLU A C 15
ATOM 11022 O O . GLU A 1 49 ? -12.573 0.112 -1.290 1.00 0.00 49 GLU A O 15
ATOM 11034 N N . LYS A 1 50 ? -14.317 1.163 -0.332 1.00 0.00 50 LYS A N 15
ATOM 11035 C CA . LYS A 1 50 ? -14.775 -0.019 0.389 1.00 0.00 50 LYS A CA 15
ATOM 11036 C C . LYS A 1 50 ? -16.132 -0.482 -0.132 1.00 0.00 50 LYS A C 15
ATOM 11037 O O . LYS A 1 50 ? -16.910 -1.098 0.597 1.00 0.00 50 LYS A O 15
ATOM 11056 N N . GLY A 1 1 ? 28.913 3.798 16.806 1.00 0.00 1 GLY A N 16
ATOM 11057 C CA . GLY A 1 1 ? 30.028 4.564 16.282 1.00 0.00 1 GLY A CA 16
ATOM 11058 C C . GLY A 1 1 ? 29.592 5.883 15.676 1.00 0.00 1 GLY A C 16
ATOM 11059 O O . GLY A 1 1 ? 30.100 6.942 16.044 1.00 0.00 1 GLY A O 16
ATOM 11063 N N . SER A 1 2 ? 28.647 5.820 14.742 1.00 0.00 2 SER A N 16
ATOM 11064 C CA . SER A 1 2 ? 28.146 7.018 14.079 1.00 0.00 2 SER A CA 16
ATOM 11065 C C . SER A 1 2 ? 26.735 7.351 14.553 1.00 0.00 2 SER A C 16
ATOM 11066 O O . SER A 1 2 ? 25.924 6.459 14.800 1.00 0.00 2 SER A O 16
ATOM 11074 N N . SER A 1 3 ? 26.449 8.643 14.679 1.00 0.00 3 SER A N 16
ATOM 11075 C CA . SER A 1 3 ? 25.137 9.096 15.127 1.00 0.00 3 SER A CA 16
ATOM 11076 C C . SER A 1 3 ? 24.090 8.891 14.036 1.00 0.00 3 SER A C 16
ATOM 11077 O O . SER A 1 3 ? 24.370 9.063 12.851 1.00 0.00 3 SER A O 16
ATOM 11085 N N . GLY A 1 4 ? 22.881 8.523 14.447 1.00 0.00 4 GLY A N 16
ATOM 11086 C CA . GLY A 1 4 ? 21.809 8.300 13.494 1.00 0.00 4 GLY A CA 16
ATOM 11087 C C . GLY A 1 4 ? 21.288 6.877 13.530 1.00 0.00 4 GLY A C 16
ATOM 11088 O O . GLY A 1 4 ? 21.369 6.204 14.558 1.00 0.00 4 GLY A O 16
ATOM 11092 N N . SER A 1 5 ? 20.751 6.417 12.404 1.00 0.00 5 SER A N 16
ATOM 11093 C CA . SER A 1 5 ? 20.209 5.066 12.312 1.00 0.00 5 SER A CA 16
ATOM 11094 C C . SER A 1 5 ? 19.511 4.671 13.610 1.00 0.00 5 SER A C 16
ATOM 11095 O O . SER A 1 5 ? 19.664 3.549 14.093 1.00 0.00 5 SER A O 16
ATOM 11103 N N . SER A 1 6 ? 18.744 5.602 14.169 1.00 0.00 6 SER A N 16
ATOM 11104 C CA . SER A 1 6 ? 18.025 5.353 15.413 1.00 0.00 6 SER A CA 16
ATOM 11105 C C . SER A 1 6 ? 16.578 4.960 15.134 1.00 0.00 6 SER A C 16
ATOM 11106 O O . SER A 1 6 ? 15.802 5.746 14.593 1.00 0.00 6 SER A O 16
ATOM 11114 N N . GLY A 1 7 ? 16.222 3.734 15.508 1.00 0.00 7 GLY A N 16
ATOM 11115 C CA . GLY A 1 7 ? 14.869 3.256 15.291 1.00 0.00 7 GLY A CA 16
ATOM 11116 C C . GLY A 1 7 ? 14.733 2.467 14.004 1.00 0.00 7 GLY A C 16
ATOM 11117 O O . GLY A 1 7 ? 15.641 1.729 13.620 1.00 0.00 7 GLY A O 16
ATOM 11121 N N . LYS A 1 8 ? 13.595 2.619 13.336 1.00 0.00 8 LYS A N 16
ATOM 11122 C CA . LYS A 1 8 ? 13.341 1.914 12.084 1.00 0.00 8 LYS A CA 16
ATOM 11123 C C . LYS A 1 8 ? 12.782 2.863 11.029 1.00 0.00 8 LYS A C 16
ATOM 11124 O O . LYS A 1 8 ? 12.260 3.931 11.353 1.00 0.00 8 LYS A O 16
ATOM 11143 N N . LYS A 1 9 ? 12.892 2.467 9.766 1.00 0.00 9 LYS A N 16
ATOM 11144 C CA . LYS A 1 9 ? 12.394 3.280 8.663 1.00 0.00 9 LYS A CA 16
ATOM 11145 C C . LYS A 1 9 ? 11.753 2.407 7.589 1.00 0.00 9 LYS A C 16
ATOM 11146 O O . LYS A 1 9 ? 12.311 1.386 7.191 1.00 0.00 9 LYS A O 16
ATOM 11165 N N . ASN A 1 10 ? 10.577 2.817 7.124 1.00 0.00 10 ASN A N 16
ATOM 11166 C CA . ASN A 1 10 ? 9.860 2.072 6.096 1.00 0.00 10 ASN A CA 16
ATOM 11167 C C . ASN A 1 10 ? 9.129 3.018 5.148 1.00 0.00 10 ASN A C 16
ATOM 11168 O O . ASN A 1 10 ? 8.638 4.076 5.543 1.00 0.00 10 ASN A O 16
ATOM 11179 N N . PRO A 1 11 ? 9.053 2.630 3.866 1.00 0.00 11 PRO A N 16
ATOM 11180 C CA . PRO A 1 11 ? 8.383 3.428 2.836 1.00 0.00 11 PRO A CA 16
ATOM 11181 C C . PRO A 1 11 ? 6.869 3.458 3.019 1.00 0.00 11 PRO A C 16
ATOM 11182 O O . PRO A 1 11 ? 6.186 4.331 2.482 1.00 0.00 11 PRO A O 16
ATOM 11193 N N . CYS A 1 12 ? 6.351 2.500 3.779 1.00 0.00 12 CYS A N 16
ATOM 11194 C CA . CYS A 1 12 ? 4.918 2.416 4.033 1.00 0.00 12 CYS A CA 16
ATOM 11195 C C . CYS A 1 12 ? 4.458 3.556 4.937 1.00 0.00 12 CYS A C 16
ATOM 11196 O O . CYS A 1 12 ? 3.284 3.925 4.938 1.00 0.00 12 CYS A O 16
ATOM 11203 N N . ASN A 1 13 ? 5.391 4.109 5.705 1.00 0.00 13 ASN A N 16
ATOM 11204 C CA . ASN A 1 13 ? 5.082 5.207 6.613 1.00 0.00 13 ASN A CA 16
ATOM 11205 C C . ASN A 1 13 ? 6.074 6.353 6.439 1.00 0.00 13 ASN A C 16
ATOM 11206 O O . ASN A 1 13 ? 5.939 7.404 7.064 1.00 0.00 13 ASN A O 16
ATOM 11217 N N . ALA A 1 14 ? 7.070 6.141 5.585 1.00 0.00 14 ALA A N 16
ATOM 11218 C CA . ALA A 1 14 ? 8.083 7.157 5.327 1.00 0.00 14 ALA A CA 16
ATOM 11219 C C . ALA A 1 14 ? 7.648 8.093 4.204 1.00 0.00 14 ALA A C 16
ATOM 11220 O O . ALA A 1 14 ? 7.638 9.312 4.369 1.00 0.00 14 ALA A O 16
ATOM 11227 N N . GLU A 1 15 ? 7.291 7.514 3.062 1.00 0.00 15 GLU A N 16
ATOM 11228 C CA . GLU A 1 15 ? 6.857 8.298 1.912 1.00 0.00 15 GLU A CA 16
ATOM 11229 C C . GLU A 1 15 ? 5.439 7.916 1.497 1.00 0.00 15 GLU A C 16
ATOM 11230 O O . GLU A 1 15 ? 4.611 8.780 1.207 1.00 0.00 15 GLU A O 16
ATOM 11242 N N . PHE A 1 16 ? 5.166 6.616 1.471 1.00 0.00 16 PHE A N 16
ATOM 11243 C CA . PHE A 1 16 ? 3.849 6.119 1.090 1.00 0.00 16 PHE A CA 16
ATOM 11244 C C . PHE A 1 16 ? 2.906 6.102 2.290 1.00 0.00 16 PHE A C 16
ATOM 11245 O O . PHE A 1 16 ? 1.886 5.414 2.281 1.00 0.00 16 PHE A O 16
ATOM 11262 N N . GLN A 1 17 ? 3.256 6.865 3.321 1.00 0.00 17 GLN A N 16
ATOM 11263 C CA . GLN A 1 17 ? 2.443 6.936 4.529 1.00 0.00 17 GLN A CA 16
ATOM 11264 C C . GLN A 1 17 ? 0.986 7.231 4.187 1.00 0.00 17 GLN A C 16
ATOM 11265 O O . GLN A 1 17 ? 0.071 6.705 4.819 1.00 0.00 17 GLN A O 16
ATOM 11279 N N . ASN A 1 18 ? 0.778 8.077 3.182 1.00 0.00 18 ASN A N 16
ATOM 11280 C CA . ASN A 1 18 ? -0.568 8.442 2.757 1.00 0.00 18 ASN A CA 16
ATOM 11281 C C . ASN A 1 18 ? -1.129 7.411 1.782 1.00 0.00 18 ASN A C 16
ATOM 11282 O O . ASN A 1 18 ? -2.339 7.191 1.723 1.00 0.00 18 ASN A O 16
ATOM 11293 N N . PHE A 1 19 ? -0.242 6.782 1.019 1.00 0.00 19 PHE A N 16
ATOM 11294 C CA . PHE A 1 19 ? -0.648 5.774 0.047 1.00 0.00 19 PHE A CA 16
ATOM 11295 C C . PHE A 1 19 ? -1.692 4.834 0.642 1.00 0.00 19 PHE A C 16
ATOM 11296 O O . PHE A 1 19 ? -2.847 4.819 0.214 1.00 0.00 19 PHE A O 16
ATOM 11313 N N . CYS A 1 20 ? -1.277 4.049 1.630 1.00 0.00 20 CYS A N 16
ATOM 11314 C CA . CYS A 1 20 ? -2.174 3.104 2.285 1.00 0.00 20 CYS A CA 16
ATOM 11315 C C . CYS A 1 20 ? -3.167 3.831 3.187 1.00 0.00 20 CYS A C 16
ATOM 11316 O O . CYS A 1 20 ? -2.979 3.904 4.402 1.00 0.00 20 CYS A O 16
ATOM 11323 N N . ILE A 1 21 ? -4.222 4.368 2.584 1.00 0.00 21 ILE A N 16
ATOM 11324 C CA . ILE A 1 21 ? -5.244 5.088 3.333 1.00 0.00 21 ILE A CA 16
ATOM 11325 C C . ILE A 1 21 ? -5.905 4.186 4.370 1.00 0.00 21 ILE A C 16
ATOM 11326 O O . ILE A 1 21 ? -5.832 4.445 5.571 1.00 0.00 21 ILE A O 16
ATOM 11342 N N . HIS A 1 22 ? -6.548 3.123 3.897 1.00 0.00 22 HIS A N 16
ATOM 11343 C CA . HIS A 1 22 ? -7.220 2.179 4.784 1.00 0.00 22 HIS A CA 16
ATOM 11344 C C . HIS A 1 22 ? -6.826 0.744 4.448 1.00 0.00 22 HIS A C 16
ATOM 11345 O O . HIS A 1 22 ? -7.444 0.103 3.599 1.00 0.00 22 HIS A O 16
ATOM 11360 N N . GLY A 1 23 ? -5.793 0.246 5.121 1.00 0.00 23 GLY A N 16
ATOM 11361 C CA . GLY A 1 23 ? -5.334 -1.110 4.879 1.00 0.00 23 GLY A CA 16
ATOM 11362 C C . GLY A 1 23 ? -3.973 -1.378 5.489 1.00 0.00 23 GLY A C 16
ATOM 11363 O O . GLY A 1 23 ? -3.256 -0.448 5.855 1.00 0.00 23 GLY A O 16
ATOM 11367 N N . GLU A 1 24 ? -3.617 -2.654 5.599 1.00 0.00 24 GLU A N 16
ATOM 11368 C CA . GLU A 1 24 ? -2.333 -3.042 6.171 1.00 0.00 24 GLU A CA 16
ATOM 11369 C C . GLU A 1 24 ? -1.229 -2.987 5.119 1.00 0.00 24 GLU A C 16
ATOM 11370 O O . GLU A 1 24 ? -1.332 -3.610 4.061 1.00 0.00 24 GLU A O 16
ATOM 11382 N N . CYS A 1 25 ? -0.173 -2.236 5.415 1.00 0.00 25 CYS A N 16
ATOM 11383 C CA . CYS A 1 25 ? 0.950 -2.098 4.496 1.00 0.00 25 CYS A CA 16
ATOM 11384 C C . CYS A 1 25 ? 2.094 -3.027 4.891 1.00 0.00 25 CYS A C 16
ATOM 11385 O O . CYS A 1 25 ? 2.459 -3.118 6.064 1.00 0.00 25 CYS A O 16
ATOM 11392 N N . LYS A 1 26 ? 2.656 -3.716 3.904 1.00 0.00 26 LYS A N 16
ATOM 11393 C CA . LYS A 1 26 ? 3.760 -4.638 4.146 1.00 0.00 26 LYS A CA 16
ATOM 11394 C C . LYS A 1 26 ? 4.871 -4.438 3.120 1.00 0.00 26 LYS A C 16
ATOM 11395 O O . LYS A 1 26 ? 4.767 -4.895 1.981 1.00 0.00 26 LYS A O 16
ATOM 11414 N N . TYR A 1 27 ? 5.933 -3.754 3.531 1.00 0.00 27 TYR A N 16
ATOM 11415 C CA . TYR A 1 27 ? 7.063 -3.493 2.647 1.00 0.00 27 TYR A CA 16
ATOM 11416 C C . TYR A 1 27 ? 8.009 -4.689 2.603 1.00 0.00 27 TYR A C 16
ATOM 11417 O O . TYR A 1 27 ? 8.501 -5.142 3.637 1.00 0.00 27 TYR A O 16
ATOM 11435 N N . ILE A 1 28 ? 8.258 -5.194 1.400 1.00 0.00 28 ILE A N 16
ATOM 11436 C CA . ILE A 1 28 ? 9.146 -6.337 1.221 1.00 0.00 28 ILE A CA 16
ATOM 11437 C C . ILE A 1 28 ? 10.595 -5.888 1.072 1.00 0.00 28 ILE A C 16
ATOM 11438 O O . ILE A 1 28 ? 10.896 -4.974 0.305 1.00 0.00 28 ILE A O 16
ATOM 11454 N N . GLU A 1 29 ? 11.490 -6.539 1.810 1.00 0.00 29 GLU A N 16
ATOM 11455 C CA . GLU A 1 29 ? 12.909 -6.207 1.758 1.00 0.00 29 GLU A CA 16
ATOM 11456 C C . GLU A 1 29 ? 13.607 -6.975 0.640 1.00 0.00 29 GLU A C 16
ATOM 11457 O O . GLU A 1 29 ? 14.204 -6.380 -0.258 1.00 0.00 29 GLU A O 16
ATOM 11469 N N . HIS A 1 30 ? 13.528 -8.301 0.702 1.00 0.00 30 HIS A N 16
ATOM 11470 C CA . HIS A 1 30 ? 14.153 -9.151 -0.305 1.00 0.00 30 HIS A CA 16
ATOM 11471 C C . HIS A 1 30 ? 13.794 -8.681 -1.712 1.00 0.00 30 HIS A C 16
ATOM 11472 O O . HIS A 1 30 ? 14.472 -9.020 -2.683 1.00 0.00 30 HIS A O 16
ATOM 11487 N N . LEU A 1 31 ? 12.724 -7.900 -1.814 1.00 0.00 31 LEU A N 16
ATOM 11488 C CA . LEU A 1 31 ? 12.275 -7.383 -3.102 1.00 0.00 31 LEU A CA 16
ATOM 11489 C C . LEU A 1 31 ? 12.371 -5.862 -3.142 1.00 0.00 31 LEU A C 16
ATOM 11490 O O . LEU A 1 31 ? 12.438 -5.263 -4.215 1.00 0.00 31 LEU A O 16
ATOM 11506 N N . GLU A 1 32 ? 12.378 -5.243 -1.966 1.00 0.00 32 GLU A N 16
ATOM 11507 C CA . GLU A 1 32 ? 12.468 -3.791 -1.867 1.00 0.00 32 GLU A CA 16
ATOM 11508 C C . GLU A 1 32 ? 11.262 -3.126 -2.526 1.00 0.00 32 GLU A C 16
ATOM 11509 O O . GLU A 1 32 ? 11.399 -2.124 -3.227 1.00 0.00 32 GLU A O 16
ATOM 11521 N N . ALA A 1 33 ? 10.082 -3.692 -2.295 1.00 0.00 33 ALA A N 16
ATOM 11522 C CA . ALA A 1 33 ? 8.853 -3.154 -2.864 1.00 0.00 33 ALA A CA 16
ATOM 11523 C C . ALA A 1 33 ? 7.801 -2.926 -1.782 1.00 0.00 33 ALA A C 16
ATOM 11524 O O . ALA A 1 33 ? 7.711 -3.688 -0.820 1.00 0.00 33 ALA A O 16
ATOM 11531 N N . VAL A 1 34 ? 7.009 -1.872 -1.947 1.00 0.00 34 VAL A N 16
ATOM 11532 C CA . VAL A 1 34 ? 5.963 -1.544 -0.986 1.00 0.00 34 VAL A CA 16
ATOM 11533 C C . VAL A 1 34 ? 4.579 -1.823 -1.561 1.00 0.00 34 VAL A C 16
ATOM 11534 O O . VAL A 1 34 ? 4.350 -1.666 -2.761 1.00 0.00 34 VAL A O 16
ATOM 11547 N N . THR A 1 35 ? 3.657 -2.238 -0.698 1.00 0.00 35 THR A N 16
ATOM 11548 C CA . THR A 1 35 ? 2.296 -2.540 -1.120 1.00 0.00 35 THR A CA 16
ATOM 11549 C C . THR A 1 35 ? 1.319 -2.419 0.044 1.00 0.00 35 THR A C 16
ATOM 11550 O O . THR A 1 35 ? 1.675 -2.676 1.195 1.00 0.00 35 THR A O 16
ATOM 11561 N N . CYS A 1 36 ? 0.087 -2.027 -0.261 1.00 0.00 36 CYS A N 16
ATOM 11562 C CA . CYS A 1 36 ? -0.942 -1.873 0.760 1.00 0.00 36 CYS A CA 16
ATOM 11563 C C . CYS A 1 36 ? -2.096 -2.842 0.521 1.00 0.00 36 CYS A C 16
ATOM 11564 O O . CYS A 1 36 ? -2.729 -2.825 -0.535 1.00 0.00 36 CYS A O 16
ATOM 11571 N N . LYS A 1 37 ? -2.364 -3.689 1.510 1.00 0.00 37 LYS A N 16
ATOM 11572 C CA . LYS A 1 37 ? -3.442 -4.665 1.410 1.00 0.00 37 LYS A CA 16
ATOM 11573 C C . LYS A 1 37 ? -4.781 -4.038 1.784 1.00 0.00 37 LYS A C 16
ATOM 11574 O O . LYS A 1 37 ? -4.861 -3.220 2.701 1.00 0.00 37 LYS A O 16
ATOM 11593 N N . CYS A 1 38 ? -5.832 -4.427 1.069 1.00 0.00 38 CYS A N 16
ATOM 11594 C CA . CYS A 1 38 ? -7.168 -3.904 1.326 1.00 0.00 38 CYS A CA 16
ATOM 11595 C C . CYS A 1 38 ? -8.044 -4.957 1.999 1.00 0.00 38 CYS A C 16
ATOM 11596 O O . CYS A 1 38 ? -8.208 -6.062 1.485 1.00 0.00 38 CYS A O 16
ATOM 11603 N N . GLN A 1 39 ? -8.604 -4.603 3.152 1.00 0.00 39 GLN A N 16
ATOM 11604 C CA . GLN A 1 39 ? -9.462 -5.518 3.896 1.00 0.00 39 GLN A CA 16
ATOM 11605 C C . GLN A 1 39 ? -10.695 -5.892 3.080 1.00 0.00 39 GLN A C 16
ATOM 11606 O O . GLN A 1 39 ? -10.939 -5.327 2.014 1.00 0.00 39 GLN A O 16
ATOM 11620 N N . GLN A 1 40 ? -11.468 -6.846 3.588 1.00 0.00 40 GLN A N 16
ATOM 11621 C CA . GLN A 1 40 ? -12.675 -7.296 2.905 1.00 0.00 40 GLN A CA 16
ATOM 11622 C C . GLN A 1 40 ? -13.574 -6.115 2.555 1.00 0.00 40 GLN A C 16
ATOM 11623 O O . GLN A 1 40 ? -14.271 -6.133 1.541 1.00 0.00 40 GLN A O 16
ATOM 11637 N N . GLU A 1 41 ? -13.554 -5.090 3.402 1.00 0.00 41 GLU A N 16
ATOM 11638 C CA . GLU A 1 41 ? -14.369 -3.901 3.181 1.00 0.00 41 GLU A CA 16
ATOM 11639 C C . GLU A 1 41 ? -13.804 -3.058 2.042 1.00 0.00 41 GLU A C 16
ATOM 11640 O O . GLU A 1 41 ? -14.550 -2.524 1.221 1.00 0.00 41 GLU A O 16
ATOM 11652 N N . TYR A 1 42 ? -12.481 -2.942 1.999 1.00 0.00 42 TYR A N 16
ATOM 11653 C CA . TYR A 1 42 ? -11.816 -2.162 0.963 1.00 0.00 42 TYR A CA 16
ATOM 11654 C C . TYR A 1 42 ? -11.361 -3.057 -0.186 1.00 0.00 42 TYR A C 16
ATOM 11655 O O . TYR A 1 42 ? -11.619 -4.261 -0.190 1.00 0.00 42 TYR A O 16
ATOM 11673 N N . PHE A 1 43 ? -10.683 -2.459 -1.160 1.00 0.00 43 PHE A N 16
ATOM 11674 C CA . PHE A 1 43 ? -10.192 -3.201 -2.316 1.00 0.00 43 PHE A CA 16
ATOM 11675 C C . PHE A 1 43 ? -9.257 -2.338 -3.159 1.00 0.00 43 PHE A C 16
ATOM 11676 O O . PHE A 1 43 ? -9.166 -1.127 -2.962 1.00 0.00 43 PHE A O 16
ATOM 11693 N N . GLY A 1 44 ? -8.562 -2.972 -4.098 1.00 0.00 44 GLY A N 16
ATOM 11694 C CA . GLY A 1 44 ? -7.642 -2.249 -4.956 1.00 0.00 44 GLY A CA 16
ATOM 11695 C C . GLY A 1 44 ? -6.229 -2.233 -4.408 1.00 0.00 44 GLY A C 16
ATOM 11696 O O . GLY A 1 44 ? -5.793 -3.191 -3.771 1.00 0.00 44 GLY A O 16
ATOM 11700 N N . GLU A 1 45 ? -5.511 -1.143 -4.659 1.00 0.00 45 GLU A N 16
ATOM 11701 C CA . GLU A 1 45 ? -4.137 -1.008 -4.188 1.00 0.00 45 GLU A CA 16
ATOM 11702 C C . GLU A 1 45 ? -4.072 -0.124 -2.946 1.00 0.00 45 GLU A C 16
ATOM 11703 O O . GLU A 1 45 ? -3.689 -0.578 -1.868 1.00 0.00 45 GLU A O 16
ATOM 11715 N N . ARG A 1 46 ? -4.449 1.140 -3.106 1.00 0.00 46 ARG A N 16
ATOM 11716 C CA . ARG A 1 46 ? -4.431 2.088 -1.999 1.00 0.00 46 ARG A CA 16
ATOM 11717 C C . ARG A 1 46 ? -5.368 1.638 -0.882 1.00 0.00 46 ARG A C 16
ATOM 11718 O O . ARG A 1 46 ? -5.069 1.807 0.300 1.00 0.00 46 ARG A O 16
ATOM 11739 N N . CYS A 1 47 ? -6.503 1.063 -1.265 1.00 0.00 47 CYS A N 16
ATOM 11740 C CA . CYS A 1 47 ? -7.485 0.588 -0.298 1.00 0.00 47 CYS A CA 16
ATOM 11741 C C . CYS A 1 47 ? -8.213 1.758 0.358 1.00 0.00 47 CYS A C 16
ATOM 11742 O O . CYS A 1 47 ? -8.384 1.793 1.575 1.00 0.00 47 CYS A O 16
ATOM 11749 N N . GLY A 1 48 ? -8.639 2.716 -0.460 1.00 0.00 48 GLY A N 16
ATOM 11750 C CA . GLY A 1 48 ? -9.343 3.875 0.057 1.00 0.00 48 GLY A CA 16
ATOM 11751 C C . GLY A 1 48 ? -10.849 3.735 -0.052 1.00 0.00 48 GLY A C 16
ATOM 11752 O O . GLY A 1 48 ? -11.589 4.260 0.779 1.00 0.00 48 GLY A O 16
ATOM 11756 N N . GLU A 1 49 ? -11.303 3.026 -1.081 1.00 0.00 49 GLU A N 16
ATOM 11757 C CA . GLU A 1 49 ? -12.730 2.822 -1.296 1.00 0.00 49 GLU A CA 16
ATOM 11758 C C . GLU A 1 49 ? -13.190 1.503 -0.681 1.00 0.00 49 GLU A C 16
ATOM 11759 O O . GLU A 1 49 ? -12.454 0.517 -0.675 1.00 0.00 49 GLU A O 16
ATOM 11771 N N . LYS A 1 50 ? -14.414 1.494 -0.162 1.00 0.00 50 LYS A N 16
ATOM 11772 C CA . LYS A 1 50 ? -14.974 0.299 0.456 1.00 0.00 50 LYS A CA 16
ATOM 11773 C C . LYS A 1 50 ? -16.338 -0.034 -0.141 1.00 0.00 50 LYS A C 16
ATOM 11774 O O . LYS A 1 50 ? -17.172 0.851 -0.339 1.00 0.00 50 LYS A O 16
ATOM 11793 N N . GLY A 1 1 ? 23.725 -9.441 27.884 1.00 0.00 1 GLY A N 17
ATOM 11794 C CA . GLY A 1 1 ? 23.179 -8.630 28.956 1.00 0.00 1 GLY A CA 17
ATOM 11795 C C . GLY A 1 1 ? 21.886 -7.943 28.564 1.00 0.00 1 GLY A C 17
ATOM 11796 O O . GLY A 1 1 ? 20.801 -8.393 28.929 1.00 0.00 1 GLY A O 17
ATOM 11800 N N . SER A 1 2 ? 22.002 -6.849 27.818 1.00 0.00 2 SER A N 17
ATOM 11801 C CA . SER A 1 2 ? 20.833 -6.095 27.380 1.00 0.00 2 SER A CA 17
ATOM 11802 C C . SER A 1 2 ? 20.464 -6.452 25.943 1.00 0.00 2 SER A C 17
ATOM 11803 O O . SER A 1 2 ? 21.323 -6.823 25.144 1.00 0.00 2 SER A O 17
ATOM 11811 N N . SER A 1 3 ? 19.179 -6.336 25.623 1.00 0.00 3 SER A N 17
ATOM 11812 C CA . SER A 1 3 ? 18.694 -6.650 24.284 1.00 0.00 3 SER A CA 17
ATOM 11813 C C . SER A 1 3 ? 17.215 -6.302 24.147 1.00 0.00 3 SER A C 17
ATOM 11814 O O . SER A 1 3 ? 16.361 -6.904 24.798 1.00 0.00 3 SER A O 17
ATOM 11822 N N . GLY A 1 4 ? 16.919 -5.325 23.296 1.00 0.00 4 GLY A N 17
ATOM 11823 C CA . GLY A 1 4 ? 15.543 -4.913 23.088 1.00 0.00 4 GLY A CA 17
ATOM 11824 C C . GLY A 1 4 ? 15.354 -4.157 21.788 1.00 0.00 4 GLY A C 17
ATOM 11825 O O . GLY A 1 4 ? 15.834 -4.583 20.738 1.00 0.00 4 GLY A O 17
ATOM 11829 N N . SER A 1 5 ? 14.650 -3.031 21.858 1.00 0.00 5 SER A N 17
ATOM 11830 C CA . SER A 1 5 ? 14.394 -2.216 20.676 1.00 0.00 5 SER A CA 17
ATOM 11831 C C . SER A 1 5 ? 14.388 -0.732 21.031 1.00 0.00 5 SER A C 17
ATOM 11832 O O . SER A 1 5 ? 13.903 -0.338 22.091 1.00 0.00 5 SER A O 17
ATOM 11840 N N . SER A 1 6 ? 14.930 0.087 20.135 1.00 0.00 6 SER A N 17
ATOM 11841 C CA . SER A 1 6 ? 14.991 1.527 20.354 1.00 0.00 6 SER A CA 17
ATOM 11842 C C . SER A 1 6 ? 14.225 2.275 19.267 1.00 0.00 6 SER A C 17
ATOM 11843 O O . SER A 1 6 ? 13.444 3.181 19.553 1.00 0.00 6 SER A O 17
ATOM 11851 N N . GLY A 1 7 ? 14.455 1.887 18.016 1.00 0.00 7 GLY A N 17
ATOM 11852 C CA . GLY A 1 7 ? 13.780 2.530 16.904 1.00 0.00 7 GLY A CA 17
ATOM 11853 C C . GLY A 1 7 ? 13.879 1.726 15.622 1.00 0.00 7 GLY A C 17
ATOM 11854 O O . GLY A 1 7 ? 14.769 0.889 15.472 1.00 0.00 7 GLY A O 17
ATOM 11858 N N . LYS A 1 8 ? 12.961 1.978 14.695 1.00 0.00 8 LYS A N 17
ATOM 11859 C CA . LYS A 1 8 ? 12.947 1.272 13.420 1.00 0.00 8 LYS A CA 17
ATOM 11860 C C . LYS A 1 8 ? 12.652 2.230 12.271 1.00 0.00 8 LYS A C 17
ATOM 11861 O O . LYS A 1 8 ? 12.388 3.413 12.487 1.00 0.00 8 LYS A O 17
ATOM 11880 N N . LYS A 1 9 ? 12.698 1.712 11.048 1.00 0.00 9 LYS A N 17
ATOM 11881 C CA . LYS A 1 9 ? 12.433 2.521 9.863 1.00 0.00 9 LYS A CA 17
ATOM 11882 C C . LYS A 1 9 ? 11.609 1.740 8.845 1.00 0.00 9 LYS A C 17
ATOM 11883 O O . LYS A 1 9 ? 11.744 0.523 8.725 1.00 0.00 9 LYS A O 17
ATOM 11902 N N . ASN A 1 10 ? 10.756 2.449 8.113 1.00 0.00 10 ASN A N 17
ATOM 11903 C CA . ASN A 1 10 ? 9.910 1.821 7.103 1.00 0.00 10 ASN A CA 17
ATOM 11904 C C . ASN A 1 10 ? 9.306 2.868 6.172 1.00 0.00 10 ASN A C 17
ATOM 11905 O O . ASN A 1 10 ? 8.898 3.950 6.596 1.00 0.00 10 ASN A O 17
ATOM 11916 N N . PRO A 1 11 ? 9.247 2.541 4.873 1.00 0.00 11 PRO A N 17
ATOM 11917 C CA . PRO A 1 11 ? 8.693 3.439 3.855 1.00 0.00 11 PRO A CA 17
ATOM 11918 C C . PRO A 1 11 ? 7.182 3.601 3.984 1.00 0.00 11 PRO A C 17
ATOM 11919 O O . PRO A 1 11 ? 6.618 4.614 3.570 1.00 0.00 11 PRO A O 17
ATOM 11930 N N . CYS A 1 12 ? 6.532 2.596 4.562 1.00 0.00 12 CYS A N 17
ATOM 11931 C CA . CYS A 1 12 ? 5.086 2.626 4.747 1.00 0.00 12 CYS A CA 17
ATOM 11932 C C . CYS A 1 12 ? 4.686 3.719 5.734 1.00 0.00 12 CYS A C 17
ATOM 11933 O O . CYS A 1 12 ? 3.516 4.085 5.830 1.00 0.00 12 CYS A O 17
ATOM 11940 N N . ASN A 1 13 ? 5.668 4.236 6.466 1.00 0.00 13 ASN A N 17
ATOM 11941 C CA . ASN A 1 13 ? 5.420 5.286 7.446 1.00 0.00 13 ASN A CA 17
ATOM 11942 C C . ASN A 1 13 ? 6.446 6.407 7.315 1.00 0.00 13 ASN A C 17
ATOM 11943 O O . ASN A 1 13 ? 6.585 7.243 8.207 1.00 0.00 13 ASN A O 17
ATOM 11954 N N . ALA A 1 14 ? 7.162 6.418 6.195 1.00 0.00 14 ALA A N 17
ATOM 11955 C CA . ALA A 1 14 ? 8.173 7.438 5.945 1.00 0.00 14 ALA A CA 17
ATOM 11956 C C . ALA A 1 14 ? 7.808 8.289 4.734 1.00 0.00 14 ALA A C 17
ATOM 11957 O O . ALA A 1 14 ? 7.713 9.512 4.830 1.00 0.00 14 ALA A O 17
ATOM 11964 N N . GLU A 1 15 ? 7.604 7.633 3.596 1.00 0.00 15 GLU A N 17
ATOM 11965 C CA . GLU A 1 15 ? 7.250 8.332 2.365 1.00 0.00 15 GLU A CA 17
ATOM 11966 C C . GLU A 1 15 ? 5.941 7.795 1.793 1.00 0.00 15 GLU A C 17
ATOM 11967 O O . GLU A 1 15 ? 5.133 8.549 1.249 1.00 0.00 15 GLU A O 17
ATOM 11979 N N . PHE A 1 16 ? 5.738 6.488 1.919 1.00 0.00 16 PHE A N 17
ATOM 11980 C CA . PHE A 1 16 ? 4.529 5.850 1.413 1.00 0.00 16 PHE A CA 17
ATOM 11981 C C . PHE A 1 16 ? 3.417 5.885 2.457 1.00 0.00 16 PHE A C 17
ATOM 11982 O O . PHE A 1 16 ? 2.435 5.151 2.357 1.00 0.00 16 PHE A O 17
ATOM 11999 N N . GLN A 1 17 ? 3.582 6.743 3.459 1.00 0.00 17 GLN A N 17
ATOM 12000 C CA . GLN A 1 17 ? 2.593 6.874 4.523 1.00 0.00 17 GLN A CA 17
ATOM 12001 C C . GLN A 1 17 ? 1.237 7.285 3.958 1.00 0.00 17 GLN A C 17
ATOM 12002 O O . GLN A 1 17 ? 0.199 6.776 4.379 1.00 0.00 17 GLN A O 17
ATOM 12016 N N . ASN A 1 18 ? 1.255 8.210 3.004 1.00 0.00 18 ASN A N 17
ATOM 12017 C CA . ASN A 1 18 ? 0.026 8.691 2.383 1.00 0.00 18 ASN A CA 17
ATOM 12018 C C . ASN A 1 18 ? -0.370 7.806 1.205 1.00 0.00 18 ASN A C 17
ATOM 12019 O O . ASN A 1 18 ? -1.055 8.250 0.283 1.00 0.00 18 ASN A O 17
ATOM 12030 N N . PHE A 1 19 ? 0.066 6.551 1.241 1.00 0.00 19 PHE A N 17
ATOM 12031 C CA . PHE A 1 19 ? -0.243 5.603 0.177 1.00 0.00 19 PHE A CA 17
ATOM 12032 C C . PHE A 1 19 ? -1.459 4.756 0.539 1.00 0.00 19 PHE A C 17
ATOM 12033 O O . PHE A 1 19 ? -2.519 4.875 -0.077 1.00 0.00 19 PHE A O 17
ATOM 12050 N N . CYS A 1 20 ? -1.298 3.899 1.541 1.00 0.00 20 CYS A N 17
ATOM 12051 C CA . CYS A 1 20 ? -2.380 3.029 1.986 1.00 0.00 20 CYS A CA 17
ATOM 12052 C C . CYS A 1 20 ? -3.451 3.828 2.725 1.00 0.00 20 CYS A C 17
ATOM 12053 O O . CYS A 1 20 ? -3.321 4.104 3.918 1.00 0.00 20 CYS A O 17
ATOM 12060 N N . ILE A 1 21 ? -4.507 4.195 2.007 1.00 0.00 21 ILE A N 17
ATOM 12061 C CA . ILE A 1 21 ? -5.600 4.961 2.594 1.00 0.00 21 ILE A CA 17
ATOM 12062 C C . ILE A 1 21 ? -6.316 4.156 3.674 1.00 0.00 21 ILE A C 17
ATOM 12063 O O . ILE A 1 21 ? -6.306 4.526 4.848 1.00 0.00 21 ILE A O 17
ATOM 12079 N N . HIS A 1 22 ? -6.937 3.053 3.268 1.00 0.00 22 HIS A N 17
ATOM 12080 C CA . HIS A 1 22 ? -7.657 2.194 4.202 1.00 0.00 22 HIS A CA 17
ATOM 12081 C C . HIS A 1 22 ? -7.141 0.760 4.128 1.00 0.00 22 HIS A C 17
ATOM 12082 O O . HIS A 1 22 ? -7.584 -0.027 3.292 1.00 0.00 22 HIS A O 17
ATOM 12097 N N . GLY A 1 23 ? -6.203 0.427 5.009 1.00 0.00 23 GLY A N 17
ATOM 12098 C CA . GLY A 1 23 ? -5.642 -0.912 5.026 1.00 0.00 23 GLY A CA 17
ATOM 12099 C C . GLY A 1 23 ? -4.286 -0.964 5.702 1.00 0.00 23 GLY A C 17
ATOM 12100 O O . GLY A 1 23 ? -3.730 0.070 6.070 1.00 0.00 23 GLY A O 17
ATOM 12104 N N . GLU A 1 24 ? -3.755 -2.171 5.865 1.00 0.00 24 GLU A N 17
ATOM 12105 C CA . GLU A 1 24 ? -2.456 -2.353 6.504 1.00 0.00 24 GLU A CA 17
ATOM 12106 C C . GLU A 1 24 ? -1.333 -2.319 5.472 1.00 0.00 24 GLU A C 17
ATOM 12107 O O . GLU A 1 24 ? -1.400 -2.991 4.442 1.00 0.00 24 GLU A O 17
ATOM 12119 N N . CYS A 1 25 ? -0.301 -1.532 5.755 1.00 0.00 25 CYS A N 17
ATOM 12120 C CA . CYS A 1 25 ? 0.838 -1.409 4.853 1.00 0.00 25 CYS A CA 17
ATOM 12121 C C . CYS A 1 25 ? 1.967 -2.346 5.270 1.00 0.00 25 CYS A C 17
ATOM 12122 O O . CYS A 1 25 ? 2.225 -2.535 6.459 1.00 0.00 25 CYS A O 17
ATOM 12129 N N . LYS A 1 26 ? 2.638 -2.931 4.284 1.00 0.00 26 LYS A N 17
ATOM 12130 C CA . LYS A 1 26 ? 3.741 -3.848 4.546 1.00 0.00 26 LYS A CA 17
ATOM 12131 C C . LYS A 1 26 ? 4.834 -3.699 3.493 1.00 0.00 26 LYS A C 17
ATOM 12132 O O . LYS A 1 26 ? 4.667 -4.119 2.347 1.00 0.00 26 LYS A O 17
ATOM 12151 N N . TYR A 1 27 ? 5.953 -3.102 3.888 1.00 0.00 27 TYR A N 17
ATOM 12152 C CA . TYR A 1 27 ? 7.073 -2.899 2.977 1.00 0.00 27 TYR A CA 17
ATOM 12153 C C . TYR A 1 27 ? 7.771 -4.220 2.667 1.00 0.00 27 TYR A C 17
ATOM 12154 O O . TYR A 1 27 ? 8.020 -5.028 3.562 1.00 0.00 27 TYR A O 17
ATOM 12172 N N . ILE A 1 28 ? 8.084 -4.431 1.393 1.00 0.00 28 ILE A N 17
ATOM 12173 C CA . ILE A 1 28 ? 8.754 -5.652 0.964 1.00 0.00 28 ILE A CA 17
ATOM 12174 C C . ILE A 1 28 ? 10.188 -5.369 0.530 1.00 0.00 28 ILE A C 17
ATOM 12175 O O . ILE A 1 28 ? 10.420 -4.682 -0.465 1.00 0.00 28 ILE A O 17
ATOM 12191 N N . GLU A 1 29 ? 11.145 -5.904 1.281 1.00 0.00 29 GLU A N 17
ATOM 12192 C CA . GLU A 1 29 ? 12.557 -5.709 0.972 1.00 0.00 29 GLU A CA 17
ATOM 12193 C C . GLU A 1 29 ? 13.051 -6.770 -0.007 1.00 0.00 29 GLU A C 17
ATOM 12194 O O . GLU A 1 29 ? 13.488 -6.455 -1.114 1.00 0.00 29 GLU A O 17
ATOM 12206 N N . HIS A 1 30 ? 12.979 -8.030 0.410 1.00 0.00 30 HIS A N 17
ATOM 12207 C CA . HIS A 1 30 ? 13.419 -9.140 -0.429 1.00 0.00 30 HIS A CA 17
ATOM 12208 C C . HIS A 1 30 ? 12.902 -8.980 -1.855 1.00 0.00 30 HIS A C 17
ATOM 12209 O O . HIS A 1 30 ? 13.455 -9.554 -2.795 1.00 0.00 30 HIS A O 17
ATOM 12224 N N . LEU A 1 31 ? 11.839 -8.199 -2.010 1.00 0.00 31 LEU A N 17
ATOM 12225 C CA . LEU A 1 31 ? 11.246 -7.965 -3.322 1.00 0.00 31 LEU A CA 17
ATOM 12226 C C . LEU A 1 31 ? 11.413 -6.508 -3.743 1.00 0.00 31 LEU A C 17
ATOM 12227 O O . LEU A 1 31 ? 11.234 -6.166 -4.911 1.00 0.00 31 LEU A O 17
ATOM 12243 N N . GLU A 1 32 ? 11.759 -5.656 -2.783 1.00 0.00 32 GLU A N 17
ATOM 12244 C CA . GLU A 1 32 ? 11.951 -4.237 -3.055 1.00 0.00 32 GLU A CA 17
ATOM 12245 C C . GLU A 1 32 ? 10.714 -3.638 -3.718 1.00 0.00 32 GLU A C 17
ATOM 12246 O O . GLU A 1 32 ? 10.800 -3.042 -4.792 1.00 0.00 32 GLU A O 17
ATOM 12258 N N . ALA A 1 33 ? 9.565 -3.802 -3.072 1.00 0.00 33 ALA A N 17
ATOM 12259 C CA . ALA A 1 33 ? 8.311 -3.277 -3.597 1.00 0.00 33 ALA A CA 17
ATOM 12260 C C . ALA A 1 33 ? 7.336 -2.953 -2.470 1.00 0.00 33 ALA A C 17
ATOM 12261 O O . ALA A 1 33 ? 7.220 -3.703 -1.501 1.00 0.00 33 ALA A O 17
ATOM 12268 N N . VAL A 1 34 ? 6.637 -1.830 -2.603 1.00 0.00 34 VAL A N 17
ATOM 12269 C CA . VAL A 1 34 ? 5.671 -1.407 -1.596 1.00 0.00 34 VAL A CA 17
ATOM 12270 C C . VAL A 1 34 ? 4.271 -1.906 -1.934 1.00 0.00 34 VAL A C 17
ATOM 12271 O O . VAL A 1 34 ? 3.866 -1.917 -3.097 1.00 0.00 34 VAL A O 17
ATOM 12284 N N . THR A 1 35 ? 3.532 -2.318 -0.908 1.00 0.00 35 THR A N 17
ATOM 12285 C CA . THR A 1 35 ? 2.176 -2.819 -1.095 1.00 0.00 35 THR A CA 17
ATOM 12286 C C . THR A 1 35 ? 1.292 -2.470 0.096 1.00 0.00 35 THR A C 17
ATOM 12287 O O . THR A 1 35 ? 1.787 -2.115 1.167 1.00 0.00 35 THR A O 17
ATOM 12298 N N . CYS A 1 36 ? -0.019 -2.574 -0.095 1.00 0.00 36 CYS A N 17
ATOM 12299 C CA . CYS A 1 36 ? -0.973 -2.269 0.964 1.00 0.00 36 CYS A CA 17
ATOM 12300 C C . CYS A 1 36 ? -2.087 -3.311 1.009 1.00 0.00 36 CYS A C 17
ATOM 12301 O O . CYS A 1 36 ? -2.844 -3.469 0.050 1.00 0.00 36 CYS A O 17
ATOM 12308 N N . LYS A 1 37 ? -2.182 -4.021 2.128 1.00 0.00 37 LYS A N 17
ATOM 12309 C CA . LYS A 1 37 ? -3.203 -5.047 2.300 1.00 0.00 37 LYS A CA 17
ATOM 12310 C C . LYS A 1 37 ? -4.573 -4.418 2.532 1.00 0.00 37 LYS A C 17
ATOM 12311 O O . LYS A 1 37 ? -4.801 -3.759 3.548 1.00 0.00 37 LYS A O 17
ATOM 12330 N N . CYS A 1 38 ? -5.483 -4.626 1.586 1.00 0.00 38 CYS A N 17
ATOM 12331 C CA . CYS A 1 38 ? -6.831 -4.080 1.688 1.00 0.00 38 CYS A CA 17
ATOM 12332 C C . CYS A 1 38 ? -7.752 -5.042 2.432 1.00 0.00 38 CYS A C 17
ATOM 12333 O O . CYS A 1 38 ? -7.763 -6.242 2.160 1.00 0.00 38 CYS A O 17
ATOM 12340 N N . GLN A 1 39 ? -8.524 -4.506 3.372 1.00 0.00 39 GLN A N 17
ATOM 12341 C CA . GLN A 1 39 ? -9.448 -5.317 4.156 1.00 0.00 39 GLN A CA 17
ATOM 12342 C C . GLN A 1 39 ? -10.463 -6.010 3.253 1.00 0.00 39 GLN A C 17
ATOM 12343 O O . GLN A 1 39 ? -10.411 -5.879 2.031 1.00 0.00 39 GLN A O 17
ATOM 12357 N N . GLN A 1 40 ? -11.384 -6.749 3.865 1.00 0.00 40 GLN A N 17
ATOM 12358 C CA . GLN A 1 40 ? -12.410 -7.464 3.116 1.00 0.00 40 GLN A CA 17
ATOM 12359 C C . GLN A 1 40 ? -13.269 -6.496 2.309 1.00 0.00 40 GLN A C 17
ATOM 12360 O O . GLN A 1 40 ? -13.658 -6.791 1.180 1.00 0.00 40 GLN A O 17
ATOM 12374 N N . GLU A 1 41 ? -13.562 -5.341 2.898 1.00 0.00 41 GLU A N 17
ATOM 12375 C CA . GLU A 1 41 ? -14.377 -4.331 2.234 1.00 0.00 41 GLU A CA 17
ATOM 12376 C C . GLU A 1 41 ? -13.568 -3.591 1.172 1.00 0.00 41 GLU A C 17
ATOM 12377 O O . GLU A 1 41 ? -14.057 -3.331 0.072 1.00 0.00 41 GLU A O 17
ATOM 12389 N N . TYR A 1 42 ? -12.328 -3.254 1.510 1.00 0.00 42 TYR A N 17
ATOM 12390 C CA . TYR A 1 42 ? -11.451 -2.542 0.588 1.00 0.00 42 TYR A CA 17
ATOM 12391 C C . TYR A 1 42 ? -10.759 -3.511 -0.365 1.00 0.00 42 TYR A C 17
ATOM 12392 O O . TYR A 1 42 ? -10.645 -4.704 -0.081 1.00 0.00 42 TYR A O 17
ATOM 12410 N N . PHE A 1 43 ? -10.298 -2.990 -1.497 1.00 0.00 43 PHE A N 17
ATOM 12411 C CA . PHE A 1 43 ? -9.617 -3.808 -2.494 1.00 0.00 43 PHE A CA 17
ATOM 12412 C C . PHE A 1 43 ? -8.734 -2.947 -3.392 1.00 0.00 43 PHE A C 17
ATOM 12413 O O . PHE A 1 43 ? -8.830 -1.721 -3.385 1.00 0.00 43 PHE A O 17
ATOM 12430 N N . GLY A 1 44 ? -7.872 -3.601 -4.166 1.00 0.00 44 GLY A N 17
ATOM 12431 C CA . GLY A 1 44 ? -6.983 -2.880 -5.059 1.00 0.00 44 GLY A CA 17
ATOM 12432 C C . GLY A 1 44 ? -5.592 -2.714 -4.482 1.00 0.00 44 GLY A C 17
ATOM 12433 O O . GLY A 1 44 ? -5.136 -3.543 -3.695 1.00 0.00 44 GLY A O 17
ATOM 12437 N N . GLU A 1 45 ? -4.914 -1.639 -4.875 1.00 0.00 45 GLU A N 17
ATOM 12438 C CA . GLU A 1 45 ? -3.565 -1.369 -4.392 1.00 0.00 45 GLU A CA 17
ATOM 12439 C C . GLU A 1 45 ? -3.595 -0.433 -3.187 1.00 0.00 45 GLU A C 17
ATOM 12440 O O . GLU A 1 45 ? -3.266 -0.832 -2.070 1.00 0.00 45 GLU A O 17
ATOM 12452 N N . ARG A 1 46 ? -3.993 0.813 -3.423 1.00 0.00 46 ARG A N 17
ATOM 12453 C CA . ARG A 1 46 ? -4.065 1.806 -2.359 1.00 0.00 46 ARG A CA 17
ATOM 12454 C C . ARG A 1 46 ? -5.100 1.407 -1.311 1.00 0.00 46 ARG A C 17
ATOM 12455 O O . ARG A 1 46 ? -4.894 1.604 -0.113 1.00 0.00 46 ARG A O 17
ATOM 12476 N N . CYS A 1 47 ? -6.212 0.844 -1.770 1.00 0.00 47 CYS A N 17
ATOM 12477 C CA . CYS A 1 47 ? -7.280 0.417 -0.875 1.00 0.00 47 CYS A CA 17
ATOM 12478 C C . CYS A 1 47 ? -8.052 1.618 -0.338 1.00 0.00 47 CYS A C 17
ATOM 12479 O O . CYS A 1 47 ? -8.365 1.689 0.850 1.00 0.00 47 CYS A O 17
ATOM 12486 N N . GLY A 1 48 ? -8.357 2.563 -1.223 1.00 0.00 48 GLY A N 17
ATOM 12487 C CA . GLY A 1 48 ? -9.090 3.749 -0.819 1.00 0.00 48 GLY A CA 17
ATOM 12488 C C . GLY A 1 48 ? -10.508 3.764 -1.355 1.00 0.00 48 GLY A C 17
ATOM 12489 O O . GLY A 1 48 ? -11.034 4.820 -1.706 1.00 0.00 48 GLY A O 17
ATOM 12493 N N . GLU A 1 49 ? -11.128 2.590 -1.420 1.00 0.00 49 GLU A N 17
ATOM 12494 C CA . GLU A 1 49 ? -12.492 2.473 -1.920 1.00 0.00 49 GLU A CA 17
ATOM 12495 C C . GLU A 1 49 ? -13.067 1.093 -1.617 1.00 0.00 49 GLU A C 17
ATOM 12496 O O . GLU A 1 49 ? -12.331 0.153 -1.315 1.00 0.00 49 GLU A O 17
ATOM 12508 N N . LYS A 1 50 ? -14.388 0.977 -1.698 1.00 0.00 50 LYS A N 17
ATOM 12509 C CA . LYS A 1 50 ? -15.064 -0.287 -1.433 1.00 0.00 50 LYS A CA 17
ATOM 12510 C C . LYS A 1 50 ? -16.547 -0.194 -1.778 1.00 0.00 50 LYS A C 17
ATOM 12511 O O . LYS A 1 50 ? -17.155 0.870 -1.664 1.00 0.00 50 LYS A O 17
ATOM 12530 N N . GLY A 1 1 ? 21.691 -4.851 5.841 1.00 0.00 1 GLY A N 18
ATOM 12531 C CA . GLY A 1 1 ? 21.577 -6.198 6.370 1.00 0.00 1 GLY A CA 18
ATOM 12532 C C . GLY A 1 1 ? 20.856 -6.239 7.702 1.00 0.00 1 GLY A C 18
ATOM 12533 O O . GLY A 1 1 ? 19.980 -5.416 7.967 1.00 0.00 1 GLY A O 18
ATOM 12537 N N . SER A 1 2 ? 21.223 -7.200 8.543 1.00 0.00 2 SER A N 18
ATOM 12538 C CA . SER A 1 2 ? 20.601 -7.349 9.854 1.00 0.00 2 SER A CA 18
ATOM 12539 C C . SER A 1 2 ? 21.613 -7.095 10.967 1.00 0.00 2 SER A C 18
ATOM 12540 O O . SER A 1 2 ? 21.645 -7.812 11.967 1.00 0.00 2 SER A O 18
ATOM 12548 N N . SER A 1 3 ? 22.437 -6.068 10.786 1.00 0.00 3 SER A N 18
ATOM 12549 C CA . SER A 1 3 ? 23.453 -5.720 11.773 1.00 0.00 3 SER A CA 18
ATOM 12550 C C . SER A 1 3 ? 23.585 -4.206 11.907 1.00 0.00 3 SER A C 18
ATOM 12551 O O . SER A 1 3 ? 23.938 -3.515 10.952 1.00 0.00 3 SER A O 18
ATOM 12559 N N . GLY A 1 4 ? 23.297 -3.697 13.101 1.00 0.00 4 GLY A N 18
ATOM 12560 C CA . GLY A 1 4 ? 23.388 -2.268 13.340 1.00 0.00 4 GLY A CA 18
ATOM 12561 C C . GLY A 1 4 ? 22.066 -1.559 13.126 1.00 0.00 4 GLY A C 18
ATOM 12562 O O . GLY A 1 4 ? 21.038 -2.200 12.907 1.00 0.00 4 GLY A O 18
ATOM 12566 N N . SER A 1 5 ? 22.091 -0.232 13.190 1.00 0.00 5 SER A N 18
ATOM 12567 C CA . SER A 1 5 ? 20.883 0.565 13.007 1.00 0.00 5 SER A CA 18
ATOM 12568 C C . SER A 1 5 ? 20.545 0.706 11.526 1.00 0.00 5 SER A C 18
ATOM 12569 O O . SER A 1 5 ? 19.447 0.357 11.093 1.00 0.00 5 SER A O 18
ATOM 12577 N N . SER A 1 6 ? 21.497 1.220 10.754 1.00 0.00 6 SER A N 18
ATOM 12578 C CA . SER A 1 6 ? 21.300 1.412 9.322 1.00 0.00 6 SER A CA 18
ATOM 12579 C C . SER A 1 6 ? 21.215 0.070 8.601 1.00 0.00 6 SER A C 18
ATOM 12580 O O . SER A 1 6 ? 21.853 -0.904 9.001 1.00 0.00 6 SER A O 18
ATOM 12588 N N . GLY A 1 7 ? 20.422 0.026 7.534 1.00 0.00 7 GLY A N 18
ATOM 12589 C CA . GLY A 1 7 ? 20.268 -1.200 6.774 1.00 0.00 7 GLY A CA 18
ATOM 12590 C C . GLY A 1 7 ? 18.958 -1.249 6.013 1.00 0.00 7 GLY A C 18
ATOM 12591 O O . GLY A 1 7 ? 18.918 -0.975 4.813 1.00 0.00 7 GLY A O 18
ATOM 12595 N N . LYS A 1 8 ? 17.883 -1.601 6.710 1.00 0.00 8 LYS A N 18
ATOM 12596 C CA . LYS A 1 8 ? 16.565 -1.686 6.093 1.00 0.00 8 LYS A CA 18
ATOM 12597 C C . LYS A 1 8 ? 15.786 -0.389 6.292 1.00 0.00 8 LYS A C 18
ATOM 12598 O O . LYS A 1 8 ? 16.133 0.431 7.142 1.00 0.00 8 LYS A O 18
ATOM 12617 N N . LYS A 1 9 ? 14.732 -0.211 5.503 1.00 0.00 9 LYS A N 18
ATOM 12618 C CA . LYS A 1 9 ? 13.902 0.984 5.593 1.00 0.00 9 LYS A CA 18
ATOM 12619 C C . LYS A 1 9 ? 12.421 0.625 5.523 1.00 0.00 9 LYS A C 18
ATOM 12620 O O . LYS A 1 9 ? 12.053 -0.432 5.013 1.00 0.00 9 LYS A O 18
ATOM 12639 N N . ASN A 1 10 ? 11.577 1.513 6.037 1.00 0.00 10 ASN A N 18
ATOM 12640 C CA . ASN A 1 10 ? 10.135 1.290 6.032 1.00 0.00 10 ASN A CA 18
ATOM 12641 C C . ASN A 1 10 ? 9.395 2.529 5.539 1.00 0.00 10 ASN A C 18
ATOM 12642 O O . ASN A 1 10 ? 8.879 3.326 6.322 1.00 0.00 10 ASN A O 18
ATOM 12653 N N . PRO A 1 11 ? 9.339 2.695 4.209 1.00 0.00 11 PRO A N 18
ATOM 12654 C CA . PRO A 1 11 ? 8.663 3.834 3.581 1.00 0.00 11 PRO A CA 18
ATOM 12655 C C . PRO A 1 11 ? 7.147 3.765 3.734 1.00 0.00 11 PRO A C 18
ATOM 12656 O O . PRO A 1 11 ? 6.458 4.783 3.662 1.00 0.00 11 PRO A O 18
ATOM 12667 N N . CYS A 1 12 ? 6.633 2.558 3.946 1.00 0.00 12 CYS A N 18
ATOM 12668 C CA . CYS A 1 12 ? 5.199 2.354 4.110 1.00 0.00 12 CYS A CA 18
ATOM 12669 C C . CYS A 1 12 ? 4.566 3.524 4.858 1.00 0.00 12 CYS A C 18
ATOM 12670 O O . CYS A 1 12 ? 3.429 3.906 4.584 1.00 0.00 12 CYS A O 18
ATOM 12677 N N . ASN A 1 13 ? 5.311 4.087 5.804 1.00 0.00 13 ASN A N 18
ATOM 12678 C CA . ASN A 1 13 ? 4.822 5.213 6.592 1.00 0.00 13 ASN A CA 18
ATOM 12679 C C . ASN A 1 13 ? 5.736 6.424 6.434 1.00 0.00 13 ASN A C 18
ATOM 12680 O O . ASN A 1 13 ? 5.404 7.526 6.871 1.00 0.00 13 ASN A O 18
ATOM 12691 N N . ALA A 1 14 ? 6.888 6.212 5.806 1.00 0.00 14 ALA A N 18
ATOM 12692 C CA . ALA A 1 14 ? 7.848 7.287 5.588 1.00 0.00 14 ALA A CA 18
ATOM 12693 C C . ALA A 1 14 ? 7.490 8.100 4.349 1.00 0.00 14 ALA A C 18
ATOM 12694 O O . ALA A 1 14 ? 7.158 9.281 4.446 1.00 0.00 14 ALA A O 18
ATOM 12701 N N . GLU A 1 15 ? 7.560 7.461 3.186 1.00 0.00 15 GLU A N 18
ATOM 12702 C CA . GLU A 1 15 ? 7.244 8.127 1.928 1.00 0.00 15 GLU A CA 18
ATOM 12703 C C . GLU A 1 15 ? 5.844 7.752 1.450 1.00 0.00 15 GLU A C 18
ATOM 12704 O O . GLU A 1 15 ? 5.210 8.498 0.704 1.00 0.00 15 GLU A O 18
ATOM 12716 N N . PHE A 1 16 ? 5.368 6.590 1.886 1.00 0.00 16 PHE A N 18
ATOM 12717 C CA . PHE A 1 16 ? 4.045 6.113 1.502 1.00 0.00 16 PHE A CA 18
ATOM 12718 C C . PHE A 1 16 ? 3.034 6.357 2.619 1.00 0.00 16 PHE A C 18
ATOM 12719 O O . PHE A 1 16 ? 1.968 5.742 2.650 1.00 0.00 16 PHE A O 18
ATOM 12736 N N . GLN A 1 17 ? 3.378 7.257 3.534 1.00 0.00 17 GLN A N 18
ATOM 12737 C CA . GLN A 1 17 ? 2.502 7.581 4.654 1.00 0.00 17 GLN A CA 18
ATOM 12738 C C . GLN A 1 17 ? 1.068 7.792 4.180 1.00 0.00 17 GLN A C 18
ATOM 12739 O O . GLN A 1 17 ? 0.139 7.159 4.680 1.00 0.00 17 GLN A O 18
ATOM 12753 N N . ASN A 1 18 ? 0.896 8.686 3.212 1.00 0.00 18 ASN A N 18
ATOM 12754 C CA . ASN A 1 18 ? -0.426 8.981 2.670 1.00 0.00 18 ASN A CA 18
ATOM 12755 C C . ASN A 1 18 ? -0.734 8.090 1.471 1.00 0.00 18 ASN A C 18
ATOM 12756 O O . ASN A 1 18 ? -1.483 8.476 0.573 1.00 0.00 18 ASN A O 18
ATOM 12767 N N . PHE A 1 19 ? -0.152 6.896 1.463 1.00 0.00 19 PHE A N 18
ATOM 12768 C CA . PHE A 1 19 ? -0.364 5.949 0.374 1.00 0.00 19 PHE A CA 18
ATOM 12769 C C . PHE A 1 19 ? -1.547 5.033 0.672 1.00 0.00 19 PHE A C 18
ATOM 12770 O O . PHE A 1 19 ? -2.615 5.163 0.072 1.00 0.00 19 PHE A O 18
ATOM 12787 N N . CYS A 1 20 ? -1.351 4.106 1.603 1.00 0.00 20 CYS A N 18
ATOM 12788 C CA . CYS A 1 20 ? -2.399 3.166 1.982 1.00 0.00 20 CYS A CA 18
ATOM 12789 C C . CYS A 1 20 ? -3.505 3.871 2.763 1.00 0.00 20 CYS A C 18
ATOM 12790 O O . CYS A 1 20 ? -3.420 4.017 3.983 1.00 0.00 20 CYS A O 18
ATOM 12797 N N . ILE A 1 21 ? -4.540 4.305 2.052 1.00 0.00 21 ILE A N 18
ATOM 12798 C CA . ILE A 1 21 ? -5.662 4.993 2.678 1.00 0.00 21 ILE A CA 18
ATOM 12799 C C . ILE A 1 21 ? -6.298 4.131 3.764 1.00 0.00 21 ILE A C 18
ATOM 12800 O O . ILE A 1 21 ? -6.382 4.536 4.924 1.00 0.00 21 ILE A O 18
ATOM 12816 N N . HIS A 1 22 ? -6.744 2.939 3.380 1.00 0.00 22 HIS A N 18
ATOM 12817 C CA . HIS A 1 22 ? -7.371 2.018 4.321 1.00 0.00 22 HIS A CA 18
ATOM 12818 C C . HIS A 1 22 ? -6.821 0.605 4.146 1.00 0.00 22 HIS A C 18
ATOM 12819 O O . HIS A 1 22 ? -7.254 -0.135 3.264 1.00 0.00 22 HIS A O 18
ATOM 12834 N N . GLY A 1 23 ? -5.864 0.239 4.994 1.00 0.00 23 GLY A N 18
ATOM 12835 C CA . GLY A 1 23 ? -5.270 -1.083 4.915 1.00 0.00 23 GLY A CA 18
ATOM 12836 C C . GLY A 1 23 ? -3.910 -1.148 5.580 1.00 0.00 23 GLY A C 18
ATOM 12837 O O . GLY A 1 23 ? -3.338 -0.119 5.939 1.00 0.00 23 GLY A O 18
ATOM 12841 N N . GLU A 1 24 ? -3.390 -2.360 5.745 1.00 0.00 24 GLU A N 18
ATOM 12842 C CA . GLU A 1 24 ? -2.089 -2.554 6.373 1.00 0.00 24 GLU A CA 18
ATOM 12843 C C . GLU A 1 24 ? -0.981 -2.606 5.325 1.00 0.00 24 GLU A C 18
ATOM 12844 O O . GLU A 1 24 ? -1.092 -3.312 4.322 1.00 0.00 24 GLU A O 18
ATOM 12856 N N . CYS A 1 25 ? 0.088 -1.854 5.564 1.00 0.00 25 CYS A N 18
ATOM 12857 C CA . CYS A 1 25 ? 1.217 -1.812 4.642 1.00 0.00 25 CYS A CA 18
ATOM 12858 C C . CYS A 1 25 ? 2.339 -2.733 5.114 1.00 0.00 25 CYS A C 18
ATOM 12859 O O . CYS A 1 25 ? 2.714 -2.723 6.286 1.00 0.00 25 CYS A O 18
ATOM 12866 N N . LYS A 1 26 ? 2.870 -3.529 4.192 1.00 0.00 26 LYS A N 18
ATOM 12867 C CA . LYS A 1 26 ? 3.950 -4.455 4.511 1.00 0.00 26 LYS A CA 18
ATOM 12868 C C . LYS A 1 26 ? 5.091 -4.327 3.506 1.00 0.00 26 LYS A C 18
ATOM 12869 O O . LYS A 1 26 ? 5.008 -4.839 2.390 1.00 0.00 26 LYS A O 18
ATOM 12888 N N . TYR A 1 27 ? 6.155 -3.642 3.911 1.00 0.00 27 TYR A N 18
ATOM 12889 C CA . TYR A 1 27 ? 7.312 -3.446 3.046 1.00 0.00 27 TYR A CA 18
ATOM 12890 C C . TYR A 1 27 ? 8.075 -4.753 2.852 1.00 0.00 27 TYR A C 18
ATOM 12891 O O . TYR A 1 27 ? 8.343 -5.477 3.812 1.00 0.00 27 TYR A O 18
ATOM 12909 N N . ILE A 1 28 ? 8.422 -5.049 1.604 1.00 0.00 28 ILE A N 18
ATOM 12910 C CA . ILE A 1 28 ? 9.155 -6.267 1.283 1.00 0.00 28 ILE A CA 18
ATOM 12911 C C . ILE A 1 28 ? 10.590 -5.954 0.875 1.00 0.00 28 ILE A C 18
ATOM 12912 O O . ILE A 1 28 ? 10.827 -5.161 -0.036 1.00 0.00 28 ILE A O 18
ATOM 12928 N N . GLU A 1 29 ? 11.544 -6.582 1.554 1.00 0.00 29 GLU A N 18
ATOM 12929 C CA . GLU A 1 29 ? 12.957 -6.371 1.260 1.00 0.00 29 GLU A CA 18
ATOM 12930 C C . GLU A 1 29 ? 13.391 -7.197 0.053 1.00 0.00 29 GLU A C 18
ATOM 12931 O O . GLU A 1 29 ? 13.965 -6.669 -0.901 1.00 0.00 29 GLU A O 18
ATOM 12943 N N . HIS A 1 30 ? 13.115 -8.496 0.102 1.00 0.00 30 HIS A N 18
ATOM 12944 C CA . HIS A 1 30 ? 13.477 -9.396 -0.987 1.00 0.00 30 HIS A CA 18
ATOM 12945 C C . HIS A 1 30 ? 12.915 -8.897 -2.314 1.00 0.00 30 HIS A C 18
ATOM 12946 O O . HIS A 1 30 ? 13.324 -9.351 -3.384 1.00 0.00 30 HIS A O 18
ATOM 12961 N N . LEU A 1 31 ? 11.975 -7.961 -2.239 1.00 0.00 31 LEU A N 18
ATOM 12962 C CA . LEU A 1 31 ? 11.356 -7.399 -3.434 1.00 0.00 31 LEU A CA 18
ATOM 12963 C C . LEU A 1 31 ? 11.587 -5.894 -3.512 1.00 0.00 31 LEU A C 18
ATOM 12964 O O . LEU A 1 31 ? 11.435 -5.287 -4.571 1.00 0.00 31 LEU A O 18
ATOM 12980 N N . GLU A 1 32 ? 11.957 -5.298 -2.382 1.00 0.00 32 GLU A N 18
ATOM 12981 C CA . GLU A 1 32 ? 12.211 -3.864 -2.323 1.00 0.00 32 GLU A CA 18
ATOM 12982 C C . GLU A 1 32 ? 11.018 -3.078 -2.860 1.00 0.00 32 GLU A C 18
ATOM 12983 O O . GLU A 1 32 ? 11.183 -2.078 -3.559 1.00 0.00 32 GLU A O 18
ATOM 12995 N N . ALA A 1 33 ? 9.816 -3.538 -2.529 1.00 0.00 33 ALA A N 18
ATOM 12996 C CA . ALA A 1 33 ? 8.595 -2.879 -2.976 1.00 0.00 33 ALA A CA 18
ATOM 12997 C C . ALA A 1 33 ? 7.561 -2.823 -1.857 1.00 0.00 33 ALA A C 18
ATOM 12998 O O . ALA A 1 33 ? 7.443 -3.753 -1.059 1.00 0.00 33 ALA A O 18
ATOM 13005 N N . VAL A 1 34 ? 6.812 -1.725 -1.804 1.00 0.00 34 VAL A N 18
ATOM 13006 C CA . VAL A 1 34 ? 5.786 -1.548 -0.783 1.00 0.00 34 VAL A CA 18
ATOM 13007 C C . VAL A 1 34 ? 4.444 -2.098 -1.252 1.00 0.00 34 VAL A C 18
ATOM 13008 O O . VAL A 1 34 ? 4.179 -2.184 -2.452 1.00 0.00 34 VAL A O 18
ATOM 13021 N N . THR A 1 35 ? 3.597 -2.471 -0.297 1.00 0.00 35 THR A N 18
ATOM 13022 C CA . THR A 1 35 ? 2.281 -3.013 -0.611 1.00 0.00 35 THR A CA 18
ATOM 13023 C C . THR A 1 35 ? 1.277 -2.690 0.489 1.00 0.00 35 THR A C 18
ATOM 13024 O O . THR A 1 35 ? 1.631 -2.619 1.666 1.00 0.00 35 THR A O 18
ATOM 13035 N N . CYS A 1 36 ? 0.021 -2.496 0.099 1.00 0.00 36 CYS A N 18
ATOM 13036 C CA . CYS A 1 36 ? -1.036 -2.181 1.052 1.00 0.00 36 CYS A CA 18
ATOM 13037 C C . CYS A 1 36 ? -2.167 -3.202 0.967 1.00 0.00 36 CYS A C 18
ATOM 13038 O O . CYS A 1 36 ? -2.921 -3.231 -0.006 1.00 0.00 36 CYS A O 18
ATOM 13045 N N . LYS A 1 37 ? -2.279 -4.039 1.993 1.00 0.00 37 LYS A N 18
ATOM 13046 C CA . LYS A 1 37 ? -3.318 -5.061 2.037 1.00 0.00 37 LYS A CA 18
ATOM 13047 C C . LYS A 1 37 ? -4.684 -4.438 2.306 1.00 0.00 37 LYS A C 18
ATOM 13048 O O . LYS A 1 37 ? -4.913 -3.853 3.365 1.00 0.00 37 LYS A O 18
ATOM 13067 N N . CYS A 1 38 ? -5.589 -4.568 1.342 1.00 0.00 38 CYS A N 18
ATOM 13068 C CA . CYS A 1 38 ? -6.933 -4.019 1.475 1.00 0.00 38 CYS A CA 18
ATOM 13069 C C . CYS A 1 38 ? -7.863 -5.015 2.161 1.00 0.00 38 CYS A C 18
ATOM 13070 O O . CYS A 1 38 ? -8.002 -6.155 1.718 1.00 0.00 38 CYS A O 18
ATOM 13077 N N . GLN A 1 39 ? -8.496 -4.576 3.244 1.00 0.00 39 GLN A N 18
ATOM 13078 C CA . GLN A 1 39 ? -9.412 -5.430 3.991 1.00 0.00 39 GLN A CA 18
ATOM 13079 C C . GLN A 1 39 ? -10.526 -5.952 3.091 1.00 0.00 39 GLN A C 18
ATOM 13080 O O . GLN A 1 39 ? -10.545 -5.680 1.891 1.00 0.00 39 GLN A O 18
ATOM 13094 N N . GLN A 1 40 ? -11.452 -6.704 3.678 1.00 0.00 40 GLN A N 18
ATOM 13095 C CA . GLN A 1 40 ? -12.569 -7.265 2.928 1.00 0.00 40 GLN A CA 18
ATOM 13096 C C . GLN A 1 40 ? -13.461 -6.160 2.371 1.00 0.00 40 GLN A C 18
ATOM 13097 O O . GLN A 1 40 ? -14.015 -6.288 1.280 1.00 0.00 40 GLN A O 18
ATOM 13111 N N . GLU A 1 41 ? -13.594 -5.076 3.129 1.00 0.00 41 GLU A N 18
ATOM 13112 C CA . GLU A 1 41 ? -14.420 -3.949 2.711 1.00 0.00 41 GLU A CA 18
ATOM 13113 C C . GLU A 1 41 ? -13.781 -3.212 1.538 1.00 0.00 41 GLU A C 18
ATOM 13114 O O . GLU A 1 41 ? -14.454 -2.865 0.568 1.00 0.00 41 GLU A O 18
ATOM 13126 N N . TYR A 1 42 ? -12.478 -2.975 1.636 1.00 0.00 42 TYR A N 18
ATOM 13127 C CA . TYR A 1 42 ? -11.747 -2.275 0.586 1.00 0.00 42 TYR A CA 18
ATOM 13128 C C . TYR A 1 42 ? -11.135 -3.264 -0.402 1.00 0.00 42 TYR A C 18
ATOM 13129 O O . TYR A 1 42 ? -11.143 -4.474 -0.174 1.00 0.00 42 TYR A O 18
ATOM 13147 N N . PHE A 1 43 ? -10.603 -2.739 -1.501 1.00 0.00 43 PHE A N 18
ATOM 13148 C CA . PHE A 1 43 ? -9.986 -3.573 -2.525 1.00 0.00 43 PHE A CA 18
ATOM 13149 C C . PHE A 1 43 ? -9.027 -2.756 -3.388 1.00 0.00 43 PHE A C 18
ATOM 13150 O O . PHE A 1 43 ? -8.928 -1.539 -3.242 1.00 0.00 43 PHE A O 18
ATOM 13167 N N . GLY A 1 44 ? -8.323 -3.437 -4.287 1.00 0.00 44 GLY A N 18
ATOM 13168 C CA . GLY A 1 44 ? -7.381 -2.760 -5.159 1.00 0.00 44 GLY A CA 18
ATOM 13169 C C . GLY A 1 44 ? -5.988 -2.690 -4.566 1.00 0.00 44 GLY A C 18
ATOM 13170 O O . GLY A 1 44 ? -5.565 -3.599 -3.852 1.00 0.00 44 GLY A O 18
ATOM 13174 N N . GLU A 1 45 ? -5.273 -1.610 -4.863 1.00 0.00 45 GLU A N 18
ATOM 13175 C CA . GLU A 1 45 ? -3.918 -1.428 -4.355 1.00 0.00 45 GLU A CA 18
ATOM 13176 C C . GLU A 1 45 ? -3.903 -0.448 -3.185 1.00 0.00 45 GLU A C 18
ATOM 13177 O O . GLU A 1 45 ? -3.481 -0.791 -2.081 1.00 0.00 45 GLU A O 18
ATOM 13189 N N . ARG A 1 46 ? -4.366 0.772 -3.437 1.00 0.00 46 ARG A N 18
ATOM 13190 C CA . ARG A 1 46 ? -4.404 1.802 -2.406 1.00 0.00 46 ARG A CA 18
ATOM 13191 C C . ARG A 1 46 ? -5.396 1.435 -1.306 1.00 0.00 46 ARG A C 18
ATOM 13192 O O . ARG A 1 46 ? -5.176 1.731 -0.132 1.00 0.00 46 ARG A O 18
ATOM 13213 N N . CYS A 1 47 ? -6.490 0.788 -1.696 1.00 0.00 47 CYS A N 18
ATOM 13214 C CA . CYS A 1 47 ? -7.517 0.381 -0.745 1.00 0.00 47 CYS A CA 18
ATOM 13215 C C . CYS A 1 47 ? -8.279 1.592 -0.216 1.00 0.00 47 CYS A C 18
ATOM 13216 O O . CYS A 1 47 ? -8.557 1.691 0.979 1.00 0.00 47 CYS A O 18
ATOM 13223 N N . GLY A 1 48 ? -8.615 2.513 -1.114 1.00 0.00 48 GLY A N 18
ATOM 13224 C CA . GLY A 1 48 ? -9.342 3.705 -0.719 1.00 0.00 48 GLY A CA 18
ATOM 13225 C C . GLY A 1 48 ? -10.842 3.543 -0.859 1.00 0.00 48 GLY A C 18
ATOM 13226 O O . GLY A 1 48 ? -11.611 4.168 -0.130 1.00 0.00 48 GLY A O 18
ATOM 13230 N N . GLU A 1 49 ? -11.260 2.703 -1.801 1.00 0.00 49 GLU A N 18
ATOM 13231 C CA . GLU A 1 49 ? -12.679 2.463 -2.036 1.00 0.00 49 GLU A CA 18
ATOM 13232 C C . GLU A 1 49 ? -13.110 1.126 -1.441 1.00 0.00 49 GLU A C 18
ATOM 13233 O O . GLU A 1 49 ? -12.294 0.222 -1.258 1.00 0.00 49 GLU A O 18
ATOM 13245 N N . LYS A 1 50 ? -14.399 1.007 -1.139 1.00 0.00 50 LYS A N 18
ATOM 13246 C CA . LYS A 1 50 ? -14.941 -0.218 -0.565 1.00 0.00 50 LYS A CA 18
ATOM 13247 C C . LYS A 1 50 ? -16.330 -0.513 -1.124 1.00 0.00 50 LYS A C 18
ATOM 13248 O O . LYS A 1 50 ? -17.219 0.338 -1.084 1.00 0.00 50 LYS A O 18
ATOM 13267 N N . GLY A 1 1 ? 11.207 -8.010 11.578 1.00 0.00 1 GLY A N 19
ATOM 13268 C CA . GLY A 1 1 ? 12.640 -7.964 11.801 1.00 0.00 1 GLY A CA 19
ATOM 13269 C C . GLY A 1 1 ? 12.996 -7.918 13.274 1.00 0.00 1 GLY A C 19
ATOM 13270 O O . GLY A 1 1 ? 12.390 -7.171 14.043 1.00 0.00 1 GLY A O 19
ATOM 13274 N N . SER A 1 2 ? 13.980 -8.719 13.669 1.00 0.00 2 SER A N 19
ATOM 13275 C CA . SER A 1 2 ? 14.412 -8.770 15.061 1.00 0.00 2 SER A CA 19
ATOM 13276 C C . SER A 1 2 ? 14.318 -7.393 15.710 1.00 0.00 2 SER A C 19
ATOM 13277 O O . SER A 1 2 ? 13.575 -7.196 16.671 1.00 0.00 2 SER A O 19
ATOM 13285 N N . SER A 1 3 ? 15.078 -6.442 15.177 1.00 0.00 3 SER A N 19
ATOM 13286 C CA . SER A 1 3 ? 15.085 -5.083 15.705 1.00 0.00 3 SER A CA 19
ATOM 13287 C C . SER A 1 3 ? 14.593 -4.089 14.657 1.00 0.00 3 SER A C 19
ATOM 13288 O O . SER A 1 3 ? 14.746 -4.310 13.456 1.00 0.00 3 SER A O 19
ATOM 13296 N N . GLY A 1 4 ? 14.001 -2.993 15.121 1.00 0.00 4 GLY A N 19
ATOM 13297 C CA . GLY A 1 4 ? 13.495 -1.982 14.212 1.00 0.00 4 GLY A CA 19
ATOM 13298 C C . GLY A 1 4 ? 14.601 -1.292 13.438 1.00 0.00 4 GLY A C 19
ATOM 13299 O O . GLY A 1 4 ? 15.763 -1.324 13.842 1.00 0.00 4 GLY A O 19
ATOM 13303 N N . SER A 1 5 ? 14.239 -0.669 12.321 1.00 0.00 5 SER A N 19
ATOM 13304 C CA . SER A 1 5 ? 15.211 0.026 11.485 1.00 0.00 5 SER A CA 19
ATOM 13305 C C . SER A 1 5 ? 15.519 1.411 12.047 1.00 0.00 5 SER A C 19
ATOM 13306 O O . SER A 1 5 ? 14.654 2.287 12.077 1.00 0.00 5 SER A O 19
ATOM 13314 N N . SER A 1 6 ? 16.757 1.601 12.491 1.00 0.00 6 SER A N 19
ATOM 13315 C CA . SER A 1 6 ? 17.179 2.877 13.056 1.00 0.00 6 SER A CA 19
ATOM 13316 C C . SER A 1 6 ? 17.343 3.928 11.962 1.00 0.00 6 SER A C 19
ATOM 13317 O O . SER A 1 6 ? 18.060 3.716 10.984 1.00 0.00 6 SER A O 19
ATOM 13325 N N . GLY A 1 7 ? 16.673 5.063 12.134 1.00 0.00 7 GLY A N 19
ATOM 13326 C CA . GLY A 1 7 ? 16.757 6.130 11.155 1.00 0.00 7 GLY A CA 19
ATOM 13327 C C . GLY A 1 7 ? 15.943 5.839 9.909 1.00 0.00 7 GLY A C 19
ATOM 13328 O O . GLY A 1 7 ? 14.896 6.448 9.686 1.00 0.00 7 GLY A O 19
ATOM 13332 N N . LYS A 1 8 ? 16.425 4.907 9.094 1.00 0.00 8 LYS A N 19
ATOM 13333 C CA . LYS A 1 8 ? 15.737 4.536 7.863 1.00 0.00 8 LYS A CA 19
ATOM 13334 C C . LYS A 1 8 ? 14.648 3.504 8.139 1.00 0.00 8 LYS A C 19
ATOM 13335 O O . LYS A 1 8 ? 14.894 2.299 8.090 1.00 0.00 8 LYS A O 19
ATOM 13354 N N . LYS A 1 9 ? 13.443 3.985 8.428 1.00 0.00 9 LYS A N 19
ATOM 13355 C CA . LYS A 1 9 ? 12.315 3.104 8.708 1.00 0.00 9 LYS A CA 19
ATOM 13356 C C . LYS A 1 9 ? 11.573 2.745 7.425 1.00 0.00 9 LYS A C 19
ATOM 13357 O O . LYS A 1 9 ? 11.907 3.233 6.346 1.00 0.00 9 LYS A O 19
ATOM 13376 N N . ASN A 1 10 ? 10.563 1.890 7.550 1.00 0.00 10 ASN A N 19
ATOM 13377 C CA . ASN A 1 10 ? 9.773 1.466 6.400 1.00 0.00 10 ASN A CA 19
ATOM 13378 C C . ASN A 1 10 ? 9.109 2.663 5.726 1.00 0.00 10 ASN A C 19
ATOM 13379 O O . ASN A 1 10 ? 8.685 3.617 6.377 1.00 0.00 10 ASN A O 19
ATOM 13390 N N . PRO A 1 11 ? 9.016 2.612 4.389 1.00 0.00 11 PRO A N 19
ATOM 13391 C CA . PRO A 1 11 ? 8.403 3.682 3.596 1.00 0.00 11 PRO A CA 19
ATOM 13392 C C . PRO A 1 11 ? 6.894 3.761 3.797 1.00 0.00 11 PRO A C 19
ATOM 13393 O O . PRO A 1 11 ? 6.298 4.833 3.689 1.00 0.00 11 PRO A O 19
ATOM 13404 N N . CYS A 1 12 ? 6.280 2.619 4.089 1.00 0.00 12 CYS A N 19
ATOM 13405 C CA . CYS A 1 12 ? 4.840 2.558 4.305 1.00 0.00 12 CYS A CA 19
ATOM 13406 C C . CYS A 1 12 ? 4.372 3.713 5.186 1.00 0.00 12 CYS A C 19
ATOM 13407 O O . CYS A 1 12 ? 3.222 4.142 5.106 1.00 0.00 12 CYS A O 19
ATOM 13414 N N . ASN A 1 13 ? 5.273 4.211 6.026 1.00 0.00 13 ASN A N 19
ATOM 13415 C CA . ASN A 1 13 ? 4.954 5.316 6.923 1.00 0.00 13 ASN A CA 19
ATOM 13416 C C . ASN A 1 13 ? 5.875 6.505 6.671 1.00 0.00 13 ASN A C 19
ATOM 13417 O O . ASN A 1 13 ? 5.518 7.650 6.948 1.00 0.00 13 ASN A O 19
ATOM 13428 N N . ALA A 1 14 ? 7.062 6.225 6.143 1.00 0.00 14 ALA A N 19
ATOM 13429 C CA . ALA A 1 14 ? 8.034 7.272 5.851 1.00 0.00 14 ALA A CA 19
ATOM 13430 C C . ALA A 1 14 ? 7.520 8.211 4.765 1.00 0.00 14 ALA A C 19
ATOM 13431 O O . ALA A 1 14 ? 7.212 9.372 5.031 1.00 0.00 14 ALA A O 19
ATOM 13438 N N . GLU A 1 15 ? 7.431 7.700 3.541 1.00 0.00 15 GLU A N 19
ATOM 13439 C CA . GLU A 1 15 ? 6.955 8.495 2.415 1.00 0.00 15 GLU A CA 19
ATOM 13440 C C . GLU A 1 15 ? 5.620 7.965 1.900 1.00 0.00 15 GLU A C 19
ATOM 13441 O O . GLU A 1 15 ? 4.765 8.732 1.456 1.00 0.00 15 GLU A O 19
ATOM 13453 N N . PHE A 1 16 ? 5.448 6.649 1.964 1.00 0.00 16 PHE A N 19
ATOM 13454 C CA . PHE A 1 16 ? 4.218 6.015 1.503 1.00 0.00 16 PHE A CA 19
ATOM 13455 C C . PHE A 1 16 ? 3.139 6.076 2.580 1.00 0.00 16 PHE A C 19
ATOM 13456 O O . PHE A 1 16 ? 2.151 5.344 2.525 1.00 0.00 16 PHE A O 19
ATOM 13473 N N . GLN A 1 17 ? 3.336 6.954 3.558 1.00 0.00 17 GLN A N 19
ATOM 13474 C CA . GLN A 1 17 ? 2.381 7.109 4.649 1.00 0.00 17 GLN A CA 19
ATOM 13475 C C . GLN A 1 17 ? 0.955 7.201 4.115 1.00 0.00 17 GLN A C 19
ATOM 13476 O O . GLN A 1 17 ? 0.045 6.557 4.634 1.00 0.00 17 GLN A O 19
ATOM 13490 N N . ASN A 1 18 ? 0.769 8.007 3.074 1.00 0.00 18 ASN A N 19
ATOM 13491 C CA . ASN A 1 18 ? -0.546 8.184 2.470 1.00 0.00 18 ASN A CA 19
ATOM 13492 C C . ASN A 1 18 ? -0.855 7.050 1.498 1.00 0.00 18 ASN A C 19
ATOM 13493 O O . ASN A 1 18 ? -2.014 6.682 1.304 1.00 0.00 18 ASN A O 19
ATOM 13504 N N . PHE A 1 19 ? 0.189 6.500 0.888 1.00 0.00 19 PHE A N 19
ATOM 13505 C CA . PHE A 1 19 ? 0.030 5.407 -0.065 1.00 0.00 19 PHE A CA 19
ATOM 13506 C C . PHE A 1 19 ? -1.122 4.494 0.343 1.00 0.00 19 PHE A C 19
ATOM 13507 O O . PHE A 1 19 ? -2.040 4.247 -0.440 1.00 0.00 19 PHE A O 19
ATOM 13524 N N . CYS A 1 20 ? -1.067 3.994 1.573 1.00 0.00 20 CYS A N 19
ATOM 13525 C CA . CYS A 1 20 ? -2.103 3.107 2.086 1.00 0.00 20 CYS A CA 19
ATOM 13526 C C . CYS A 1 20 ? -3.172 3.896 2.836 1.00 0.00 20 CYS A C 19
ATOM 13527 O O . CYS A 1 20 ? -3.065 4.114 4.043 1.00 0.00 20 CYS A O 19
ATOM 13534 N N . ILE A 1 21 ? -4.202 4.322 2.112 1.00 0.00 21 ILE A N 19
ATOM 13535 C CA . ILE A 1 21 ? -5.291 5.086 2.709 1.00 0.00 21 ILE A CA 19
ATOM 13536 C C . ILE A 1 21 ? -5.995 4.281 3.797 1.00 0.00 21 ILE A C 19
ATOM 13537 O O . ILE A 1 21 ? -6.014 4.678 4.963 1.00 0.00 21 ILE A O 19
ATOM 13553 N N . HIS A 1 22 ? -6.570 3.148 3.409 1.00 0.00 22 HIS A N 19
ATOM 13554 C CA . HIS A 1 22 ? -7.273 2.285 4.352 1.00 0.00 22 HIS A CA 19
ATOM 13555 C C . HIS A 1 22 ? -6.844 0.831 4.182 1.00 0.00 22 HIS A C 19
ATOM 13556 O O . HIS A 1 22 ? -7.275 0.151 3.252 1.00 0.00 22 HIS A O 19
ATOM 13571 N N . GLY A 1 23 ? -5.991 0.361 5.087 1.00 0.00 23 GLY A N 19
ATOM 13572 C CA . GLY A 1 23 ? -5.517 -1.009 5.019 1.00 0.00 23 GLY A CA 19
ATOM 13573 C C . GLY A 1 23 ? -4.165 -1.189 5.681 1.00 0.00 23 GLY A C 19
ATOM 13574 O O . GLY A 1 23 ? -3.512 -0.212 6.046 1.00 0.00 23 GLY A O 19
ATOM 13578 N N . GLU A 1 24 ? -3.747 -2.441 5.838 1.00 0.00 24 GLU A N 19
ATOM 13579 C CA . GLU A 1 24 ? -2.465 -2.744 6.464 1.00 0.00 24 GLU A CA 19
ATOM 13580 C C . GLU A 1 24 ? -1.333 -2.686 5.442 1.00 0.00 24 GLU A C 19
ATOM 13581 O O . GLU A 1 24 ? -1.370 -3.369 4.418 1.00 0.00 24 GLU A O 19
ATOM 13593 N N . CYS A 1 25 ? -0.328 -1.864 5.728 1.00 0.00 25 CYS A N 19
ATOM 13594 C CA . CYS A 1 25 ? 0.814 -1.714 4.835 1.00 0.00 25 CYS A CA 19
ATOM 13595 C C . CYS A 1 25 ? 1.966 -2.617 5.268 1.00 0.00 25 CYS A C 19
ATOM 13596 O O . CYS A 1 25 ? 2.189 -2.829 6.461 1.00 0.00 25 CYS A O 19
ATOM 13603 N N . LYS A 1 26 ? 2.694 -3.147 4.292 1.00 0.00 26 LYS A N 19
ATOM 13604 C CA . LYS A 1 26 ? 3.824 -4.026 4.570 1.00 0.00 26 LYS A CA 19
ATOM 13605 C C . LYS A 1 26 ? 4.926 -3.842 3.532 1.00 0.00 26 LYS A C 19
ATOM 13606 O O . LYS A 1 26 ? 4.728 -4.118 2.348 1.00 0.00 26 LYS A O 19
ATOM 13625 N N . TYR A 1 27 ? 6.085 -3.375 3.982 1.00 0.00 27 TYR A N 19
ATOM 13626 C CA . TYR A 1 27 ? 7.218 -3.154 3.091 1.00 0.00 27 TYR A CA 19
ATOM 13627 C C . TYR A 1 27 ? 7.933 -4.466 2.782 1.00 0.00 27 TYR A C 19
ATOM 13628 O O . TYR A 1 27 ? 8.314 -5.206 3.690 1.00 0.00 27 TYR A O 19
ATOM 13646 N N . ILE A 1 28 ? 8.113 -4.745 1.496 1.00 0.00 28 ILE A N 19
ATOM 13647 C CA . ILE A 1 28 ? 8.784 -5.966 1.067 1.00 0.00 28 ILE A CA 19
ATOM 13648 C C . ILE A 1 28 ? 10.254 -5.706 0.757 1.00 0.00 28 ILE A C 19
ATOM 13649 O O . ILE A 1 28 ? 10.582 -4.852 -0.066 1.00 0.00 28 ILE A O 19
ATOM 13665 N N . GLU A 1 29 ? 11.134 -6.448 1.421 1.00 0.00 29 GLU A N 19
ATOM 13666 C CA . GLU A 1 29 ? 12.569 -6.298 1.216 1.00 0.00 29 GLU A CA 19
ATOM 13667 C C . GLU A 1 29 ? 13.048 -7.173 0.061 1.00 0.00 29 GLU A C 19
ATOM 13668 O O . GLU A 1 29 ? 13.530 -6.670 -0.955 1.00 0.00 29 GLU A O 19
ATOM 13680 N N . HIS A 1 30 ? 12.912 -8.485 0.224 1.00 0.00 30 HIS A N 19
ATOM 13681 C CA . HIS A 1 30 ? 13.331 -9.431 -0.804 1.00 0.00 30 HIS A CA 19
ATOM 13682 C C . HIS A 1 30 ? 12.808 -9.010 -2.174 1.00 0.00 30 HIS A C 19
ATOM 13683 O O . HIS A 1 30 ? 13.329 -9.435 -3.206 1.00 0.00 30 HIS A O 19
ATOM 13698 N N . LEU A 1 31 ? 11.777 -8.173 -2.177 1.00 0.00 31 LEU A N 19
ATOM 13699 C CA . LEU A 1 31 ? 11.183 -7.695 -3.421 1.00 0.00 31 LEU A CA 19
ATOM 13700 C C . LEU A 1 31 ? 11.591 -6.252 -3.700 1.00 0.00 31 LEU A C 19
ATOM 13701 O O . LEU A 1 31 ? 11.595 -5.810 -4.848 1.00 0.00 31 LEU A O 19
ATOM 13717 N N . GLU A 1 32 ? 11.937 -5.525 -2.642 1.00 0.00 32 GLU A N 19
ATOM 13718 C CA . GLU A 1 32 ? 12.349 -4.133 -2.775 1.00 0.00 32 GLU A CA 19
ATOM 13719 C C . GLU A 1 32 ? 11.212 -3.280 -3.331 1.00 0.00 32 GLU A C 19
ATOM 13720 O O . GLU A 1 32 ? 11.428 -2.418 -4.182 1.00 0.00 32 GLU A O 19
ATOM 13732 N N . ALA A 1 33 ? 10.001 -3.528 -2.842 1.00 0.00 33 ALA A N 19
ATOM 13733 C CA . ALA A 1 33 ? 8.831 -2.782 -3.288 1.00 0.00 33 ALA A CA 19
ATOM 13734 C C . ALA A 1 33 ? 7.863 -2.539 -2.135 1.00 0.00 33 ALA A C 19
ATOM 13735 O O . ALA A 1 33 ? 7.947 -3.189 -1.093 1.00 0.00 33 ALA A O 19
ATOM 13742 N N . VAL A 1 34 ? 6.944 -1.599 -2.329 1.00 0.00 34 VAL A N 19
ATOM 13743 C CA . VAL A 1 34 ? 5.959 -1.270 -1.305 1.00 0.00 34 VAL A CA 19
ATOM 13744 C C . VAL A 1 34 ? 4.555 -1.673 -1.743 1.00 0.00 34 VAL A C 19
ATOM 13745 O O . VAL A 1 34 ? 4.172 -1.477 -2.897 1.00 0.00 34 VAL A O 19
ATOM 13758 N N . THR A 1 35 ? 3.790 -2.237 -0.814 1.00 0.00 35 THR A N 19
ATOM 13759 C CA . THR A 1 35 ? 2.429 -2.669 -1.103 1.00 0.00 35 THR A CA 19
ATOM 13760 C C . THR A 1 35 ? 1.510 -2.426 0.089 1.00 0.00 35 THR A C 19
ATOM 13761 O O . THR A 1 35 ? 1.961 -2.378 1.234 1.00 0.00 35 THR A O 19
ATOM 13772 N N . CYS A 1 36 ? 0.219 -2.274 -0.187 1.00 0.00 36 CYS A N 19
ATOM 13773 C CA . CYS A 1 36 ? -0.765 -2.036 0.863 1.00 0.00 36 CYS A CA 19
ATOM 13774 C C . CYS A 1 36 ? -1.927 -3.018 0.752 1.00 0.00 36 CYS A C 19
ATOM 13775 O O . CYS A 1 36 ? -2.562 -3.130 -0.297 1.00 0.00 36 CYS A O 19
ATOM 13782 N N . LYS A 1 37 ? -2.200 -3.729 1.841 1.00 0.00 37 LYS A N 19
ATOM 13783 C CA . LYS A 1 37 ? -3.287 -4.701 1.868 1.00 0.00 37 LYS A CA 19
ATOM 13784 C C . LYS A 1 37 ? -4.631 -4.009 2.067 1.00 0.00 37 LYS A C 19
ATOM 13785 O O . LYS A 1 37 ? -4.714 -2.963 2.713 1.00 0.00 37 LYS A O 19
ATOM 13804 N N . CYS A 1 38 ? -5.683 -4.599 1.509 1.00 0.00 38 CYS A N 19
ATOM 13805 C CA . CYS A 1 38 ? -7.025 -4.040 1.626 1.00 0.00 38 CYS A CA 19
ATOM 13806 C C . CYS A 1 38 ? -7.954 -5.005 2.357 1.00 0.00 38 CYS A C 19
ATOM 13807 O O . CYS A 1 38 ? -8.035 -6.184 2.013 1.00 0.00 38 CYS A O 19
ATOM 13814 N N . GLN A 1 39 ? -8.654 -4.494 3.365 1.00 0.00 39 GLN A N 19
ATOM 13815 C CA . GLN A 1 39 ? -9.577 -5.310 4.144 1.00 0.00 39 GLN A CA 19
ATOM 13816 C C . GLN A 1 39 ? -10.750 -5.774 3.287 1.00 0.00 39 GLN A C 19
ATOM 13817 O O . GLN A 1 39 ? -10.994 -5.233 2.209 1.00 0.00 39 GLN A O 19
ATOM 13831 N N . GLN A 1 40 ? -11.471 -6.779 3.774 1.00 0.00 40 GLN A N 19
ATOM 13832 C CA . GLN A 1 40 ? -12.618 -7.316 3.051 1.00 0.00 40 GLN A CA 19
ATOM 13833 C C . GLN A 1 40 ? -13.448 -6.193 2.435 1.00 0.00 40 GLN A C 19
ATOM 13834 O O . GLN A 1 40 ? -13.985 -6.337 1.338 1.00 0.00 40 GLN A O 19
ATOM 13848 N N . GLU A 1 41 ? -13.547 -5.077 3.150 1.00 0.00 41 GLU A N 19
ATOM 13849 C CA . GLU A 1 41 ? -14.312 -3.931 2.673 1.00 0.00 41 GLU A CA 19
ATOM 13850 C C . GLU A 1 41 ? -13.591 -3.236 1.523 1.00 0.00 41 GLU A C 19
ATOM 13851 O O . GLU A 1 41 ? -14.204 -2.875 0.518 1.00 0.00 41 GLU A O 19
ATOM 13863 N N . TYR A 1 42 ? -12.284 -3.050 1.677 1.00 0.00 42 TYR A N 19
ATOM 13864 C CA . TYR A 1 42 ? -11.479 -2.395 0.653 1.00 0.00 42 TYR A CA 19
ATOM 13865 C C . TYR A 1 42 ? -10.921 -3.415 -0.335 1.00 0.00 42 TYR A C 19
ATOM 13866 O O . TYR A 1 42 ? -11.111 -4.621 -0.175 1.00 0.00 42 TYR A O 19
ATOM 13884 N N . PHE A 1 43 ? -10.230 -2.921 -1.358 1.00 0.00 43 PHE A N 19
ATOM 13885 C CA . PHE A 1 43 ? -9.644 -3.787 -2.374 1.00 0.00 43 PHE A CA 19
ATOM 13886 C C . PHE A 1 43 ? -8.654 -3.015 -3.241 1.00 0.00 43 PHE A C 19
ATOM 13887 O O . PHE A 1 43 ? -8.552 -1.792 -3.148 1.00 0.00 43 PHE A O 19
ATOM 13904 N N . GLY A 1 44 ? -7.924 -3.740 -4.084 1.00 0.00 44 GLY A N 19
ATOM 13905 C CA . GLY A 1 44 ? -6.951 -3.107 -4.955 1.00 0.00 44 GLY A CA 19
ATOM 13906 C C . GLY A 1 44 ? -5.569 -3.047 -4.334 1.00 0.00 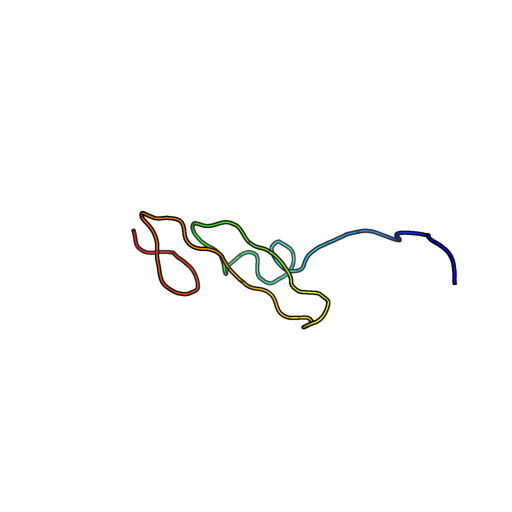44 GLY A C 19
ATOM 13907 O O . GLY A 1 44 ? -5.164 -3.963 -3.619 1.00 0.00 44 GLY A O 19
ATOM 13911 N N . GLU A 1 45 ? -4.845 -1.967 -4.609 1.00 0.00 45 GLU A N 19
ATOM 13912 C CA . GLU A 1 45 ? -3.500 -1.794 -4.074 1.00 0.00 45 GLU A CA 19
ATOM 13913 C C . GLU A 1 45 ? -3.503 -0.820 -2.899 1.00 0.00 45 GLU A C 19
ATOM 13914 O O . GLU A 1 45 ? -3.222 -1.201 -1.763 1.00 0.00 45 GLU A O 19
ATOM 13926 N N . ARG A 1 46 ? -3.822 0.438 -3.182 1.00 0.00 46 ARG A N 19
ATOM 13927 C CA . ARG A 1 46 ? -3.860 1.468 -2.151 1.00 0.00 46 ARG A CA 19
ATOM 13928 C C . ARG A 1 46 ? -4.973 1.188 -1.145 1.00 0.00 46 ARG A C 19
ATOM 13929 O O . ARG A 1 46 ? -4.857 1.522 0.035 1.00 0.00 46 ARG A O 19
ATOM 13950 N N . CYS A 1 47 ? -6.052 0.575 -1.620 1.00 0.00 47 CYS A N 19
ATOM 13951 C CA . CYS A 1 47 ? -7.187 0.251 -0.764 1.00 0.00 47 CYS A CA 19
ATOM 13952 C C . CYS A 1 47 ? -7.905 1.519 -0.310 1.00 0.00 47 CYS A C 19
ATOM 13953 O O . CYS A 1 47 ? -8.153 1.712 0.880 1.00 0.00 47 CYS A O 19
ATOM 13960 N N . GLY A 1 48 ? -8.236 2.380 -1.267 1.00 0.00 48 GLY A N 19
ATOM 13961 C CA . GLY A 1 48 ? -8.922 3.618 -0.946 1.00 0.00 48 GLY A CA 19
ATOM 13962 C C . GLY A 1 48 ? -10.430 3.484 -1.030 1.00 0.00 48 GLY A C 19
ATOM 13963 O O . GLY A 1 48 ? -11.161 4.180 -0.326 1.00 0.00 48 GLY A O 19
ATOM 13967 N N . GLU A 1 49 ? -10.896 2.588 -1.894 1.00 0.00 49 GLU A N 19
ATOM 13968 C CA . GLU A 1 49 ? -12.327 2.367 -2.068 1.00 0.00 49 GLU A CA 19
ATOM 13969 C C . GLU A 1 49 ? -12.789 1.144 -1.281 1.00 0.00 49 GLU A C 19
ATOM 13970 O O . GLU A 1 49 ? -12.075 0.146 -1.188 1.00 0.00 49 GLU A O 19
ATOM 13982 N N . LYS A 1 50 ? -13.988 1.231 -0.716 1.00 0.00 50 LYS A N 19
ATOM 13983 C CA . LYS A 1 50 ? -14.548 0.132 0.063 1.00 0.00 50 LYS A CA 19
ATOM 13984 C C . LYS A 1 50 ? -15.846 -0.370 -0.561 1.00 0.00 50 LYS A C 19
ATOM 13985 O O . LYS A 1 50 ? -16.695 -0.941 0.124 1.00 0.00 50 LYS A O 19
ATOM 14004 N N . GLY A 1 1 ? 26.695 0.930 23.575 1.00 0.00 1 GLY A N 20
ATOM 14005 C CA . GLY A 1 1 ? 26.543 0.254 22.299 1.00 0.00 1 GLY A CA 20
ATOM 14006 C C . GLY A 1 1 ? 25.292 -0.600 22.241 1.00 0.00 1 GLY A C 20
ATOM 14007 O O . GLY A 1 1 ? 24.176 -0.081 22.261 1.00 0.00 1 GLY A O 20
ATO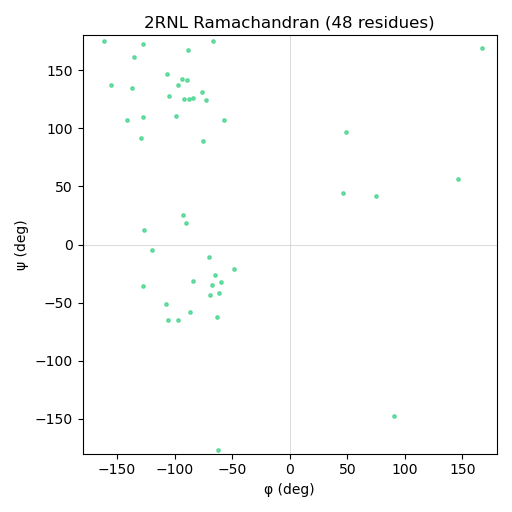M 14011 N N . SER A 1 2 ? 25.478 -1.914 22.168 1.00 0.00 2 SER A N 20
ATOM 14012 C CA . SER A 1 2 ? 24.355 -2.842 22.101 1.00 0.00 2 SER A CA 20
ATOM 14013 C C . SER A 1 2 ? 23.239 -2.283 21.225 1.00 0.00 2 SER A C 20
ATOM 14014 O O . SER A 1 2 ? 22.059 -2.383 21.563 1.00 0.00 2 SER A O 20
ATOM 14022 N N . SER A 1 3 ? 23.620 -1.692 20.097 1.00 0.00 3 SER A N 20
ATOM 14023 C CA . SER A 1 3 ? 22.653 -1.111 19.173 1.00 0.00 3 SER A CA 20
ATOM 14024 C C . SER A 1 3 ? 23.130 -1.250 17.730 1.00 0.00 3 SER A C 20
ATOM 14025 O O . SER A 1 3 ? 24.161 -0.698 17.349 1.00 0.00 3 SER A O 20
ATOM 14033 N N . GLY A 1 4 ? 22.369 -1.993 16.931 1.00 0.00 4 GLY A N 20
ATOM 14034 C CA . GLY A 1 4 ? 22.729 -2.192 15.539 1.00 0.00 4 GLY A CA 20
ATOM 14035 C C . GLY A 1 4 ? 21.584 -2.753 14.719 1.00 0.00 4 GLY A C 20
ATOM 14036 O O . GLY A 1 4 ? 20.930 -2.023 13.974 1.00 0.00 4 GLY A O 20
ATOM 14040 N N . SER A 1 5 ? 21.342 -4.053 14.855 1.00 0.00 5 SER A N 20
ATOM 14041 C CA . SER A 1 5 ? 20.271 -4.712 14.116 1.00 0.00 5 SER A CA 20
ATOM 14042 C C . SER A 1 5 ? 18.930 -4.037 14.385 1.00 0.00 5 SER A C 20
ATOM 14043 O O . SER A 1 5 ? 18.200 -3.690 13.457 1.00 0.00 5 SER A O 20
ATOM 14051 N N . SER A 1 6 ? 18.612 -3.855 15.663 1.00 0.00 6 SER A N 20
ATOM 14052 C CA . SER A 1 6 ? 17.357 -3.226 16.057 1.00 0.00 6 SER A CA 20
ATOM 14053 C C . SER A 1 6 ? 17.299 -1.780 15.573 1.00 0.00 6 SER A C 20
ATOM 14054 O O . SER A 1 6 ? 18.097 -0.942 15.991 1.00 0.00 6 SER A O 20
ATOM 14062 N N . GLY A 1 7 ? 16.348 -1.496 14.688 1.00 0.00 7 GLY A N 20
ATOM 14063 C CA . GLY A 1 7 ? 16.203 -0.152 14.161 1.00 0.00 7 GLY A CA 20
ATOM 14064 C C . GLY A 1 7 ? 16.100 -0.130 12.649 1.00 0.00 7 GLY A C 20
ATOM 14065 O O . GLY A 1 7 ? 17.108 -0.016 11.952 1.00 0.00 7 GLY A O 20
ATOM 14069 N N . LYS A 1 8 ? 14.878 -0.240 12.139 1.00 0.00 8 LYS A N 20
ATOM 14070 C CA . LYS A 1 8 ? 14.645 -0.233 10.700 1.00 0.00 8 LYS A CA 20
ATOM 14071 C C . LYS A 1 8 ? 13.491 0.698 10.340 1.00 0.00 8 LYS A C 20
ATOM 14072 O O . LYS A 1 8 ? 12.360 0.502 10.785 1.00 0.00 8 LYS A O 20
ATOM 14091 N N . LYS A 1 9 ? 13.784 1.709 9.530 1.00 0.00 9 LYS A N 20
ATOM 14092 C CA . LYS A 1 9 ? 12.771 2.669 9.107 1.00 0.00 9 LYS A CA 20
ATOM 14093 C C . LYS A 1 9 ? 12.066 2.194 7.841 1.00 0.00 9 LYS A C 20
ATOM 14094 O O . LYS A 1 9 ? 12.669 2.128 6.771 1.00 0.00 9 LYS A O 20
ATOM 14113 N N . ASN A 1 10 ? 10.785 1.864 7.970 1.00 0.00 10 ASN A N 20
ATOM 14114 C CA . ASN A 1 10 ? 9.998 1.396 6.835 1.00 0.00 10 ASN A CA 20
ATOM 14115 C C . ASN A 1 10 ? 9.445 2.571 6.034 1.00 0.00 10 ASN A C 20
ATOM 14116 O O . ASN A 1 10 ? 9.078 3.610 6.583 1.00 0.00 10 ASN A O 20
ATOM 14127 N N . PRO A 1 11 ? 9.384 2.404 4.705 1.00 0.00 11 PRO A N 20
ATOM 14128 C CA . PRO A 1 11 ? 8.877 3.439 3.799 1.00 0.00 11 PRO A CA 20
ATOM 14129 C C . PRO A 1 11 ? 7.373 3.647 3.941 1.00 0.00 11 PRO A C 20
ATOM 14130 O O . PRO A 1 11 ? 6.862 4.742 3.704 1.00 0.00 11 PRO A O 20
ATOM 14141 N N . CYS A 1 12 ? 6.668 2.590 4.330 1.00 0.00 12 CYS A N 20
ATOM 14142 C CA . CYS A 1 12 ? 5.222 2.656 4.504 1.00 0.00 12 CYS A CA 20
ATOM 14143 C C . CYS A 1 12 ? 4.836 3.819 5.412 1.00 0.00 12 CYS A C 20
ATOM 14144 O O . CYS A 1 12 ? 3.784 4.433 5.238 1.00 0.00 12 CYS A O 20
ATOM 14151 N N . ASN A 1 13 ? 5.695 4.116 6.382 1.00 0.00 13 ASN A N 20
ATOM 14152 C CA . ASN A 1 13 ? 5.445 5.206 7.318 1.00 0.00 13 ASN A CA 20
ATOM 14153 C C . ASN A 1 13 ? 6.414 6.360 7.082 1.00 0.00 13 ASN A C 20
ATOM 14154 O O . ASN A 1 13 ? 6.533 7.263 7.909 1.00 0.00 13 ASN A O 20
ATOM 14165 N N . ALA A 1 14 ? 7.103 6.323 5.946 1.00 0.00 14 ALA A N 20
ATOM 14166 C CA . ALA A 1 14 ? 8.060 7.367 5.599 1.00 0.00 14 ALA A CA 20
ATOM 14167 C C . ALA A 1 14 ? 7.508 8.277 4.507 1.00 0.00 14 ALA A C 20
ATOM 14168 O O . ALA A 1 14 ? 7.216 9.447 4.750 1.00 0.00 14 ALA A O 20
ATOM 14175 N N . GLU A 1 15 ? 7.368 7.730 3.303 1.00 0.00 15 GLU A N 20
ATOM 14176 C CA . GLU A 1 15 ? 6.853 8.495 2.173 1.00 0.00 15 GLU A CA 20
ATOM 14177 C C . GLU A 1 15 ? 5.625 7.816 1.572 1.00 0.00 15 GLU A C 20
ATOM 14178 O O . GLU A 1 15 ? 4.811 8.456 0.907 1.00 0.00 15 GLU A O 20
ATOM 14190 N N . PHE A 1 16 ? 5.499 6.515 1.811 1.00 0.00 16 PHE A N 20
ATOM 14191 C CA . PHE A 1 16 ? 4.373 5.747 1.293 1.00 0.00 16 PHE A CA 20
ATOM 14192 C C . PHE A 1 16 ? 3.222 5.726 2.295 1.00 0.00 16 PHE A C 20
ATOM 14193 O O . PHE A 1 16 ? 2.337 4.874 2.221 1.00 0.00 16 PHE A O 20
ATOM 14210 N N . GLN A 1 17 ? 3.244 6.668 3.232 1.00 0.00 17 GLN A N 20
ATOM 14211 C CA . GLN A 1 17 ? 2.204 6.757 4.250 1.00 0.00 17 GLN A CA 20
ATOM 14212 C C . GLN A 1 17 ? 0.856 7.099 3.623 1.00 0.00 17 GLN A C 20
ATOM 14213 O O . GLN A 1 17 ? -0.179 6.570 4.025 1.00 0.00 17 GLN A O 20
ATOM 14227 N N . ASN A 1 18 ? 0.878 7.990 2.636 1.00 0.00 18 ASN A N 20
ATOM 14228 C CA . ASN A 1 18 ? -0.343 8.404 1.955 1.00 0.00 18 ASN A CA 20
ATOM 14229 C C . ASN A 1 18 ? -0.844 7.307 1.021 1.00 0.00 18 ASN A C 20
ATOM 14230 O O . ASN A 1 18 ? -2.039 7.213 0.740 1.00 0.00 18 ASN A O 20
ATOM 14241 N N . PHE A 1 19 ? 0.078 6.477 0.543 1.00 0.00 19 PHE A N 20
ATOM 14242 C CA . PHE A 1 19 ? -0.269 5.386 -0.360 1.00 0.00 19 PHE A CA 20
ATOM 14243 C C . PHE A 1 19 ? -1.451 4.587 0.182 1.00 0.00 19 PHE A C 20
ATOM 14244 O O . PHE A 1 19 ? -2.505 4.510 -0.449 1.00 0.00 19 PHE A O 20
ATOM 14261 N N . CYS A 1 20 ? -1.266 3.992 1.356 1.00 0.00 20 CYS A N 20
ATOM 14262 C CA . CYS A 1 20 ? -2.314 3.198 1.985 1.00 0.00 20 CYS A CA 20
ATOM 14263 C C . CYS A 1 20 ? -3.207 4.071 2.862 1.00 0.00 20 CYS A C 20
ATOM 14264 O O . CYS A 1 20 ? -2.763 4.604 3.879 1.00 0.00 20 CYS A O 20
ATOM 14271 N N . ILE A 1 21 ? -4.466 4.211 2.462 1.00 0.00 21 ILE A N 20
ATOM 14272 C CA . ILE A 1 21 ? -5.420 5.018 3.212 1.00 0.00 21 ILE A CA 20
ATOM 14273 C C . ILE A 1 21 ? -6.168 4.172 4.237 1.00 0.00 21 ILE A C 20
ATOM 14274 O O . ILE A 1 21 ? -6.131 4.453 5.435 1.00 0.00 21 ILE A O 20
ATOM 14290 N N . HIS A 1 22 ? -6.846 3.134 3.758 1.00 0.00 22 HIS A N 20
ATOM 14291 C CA . HIS A 1 22 ? -7.602 2.245 4.633 1.00 0.00 22 HIS A CA 20
ATOM 14292 C C . HIS A 1 22 ? -7.117 0.805 4.495 1.00 0.00 22 HIS A C 20
ATOM 14293 O O . HIS A 1 22 ? -7.700 0.011 3.757 1.00 0.00 22 HIS A O 20
ATOM 14308 N N . GLY A 1 23 ? -6.045 0.475 5.209 1.00 0.00 23 GLY A N 20
ATOM 14309 C CA . GLY A 1 23 ? -5.499 -0.869 5.150 1.00 0.00 23 GLY A CA 20
ATOM 14310 C C . GLY A 1 23 ? -4.146 -0.975 5.826 1.00 0.00 23 GLY A C 20
ATOM 14311 O O . GLY A 1 23 ? -3.581 0.029 6.257 1.00 0.00 23 GLY A O 20
ATOM 14315 N N . GLU A 1 24 ? -3.628 -2.196 5.920 1.00 0.00 24 GLU A N 20
ATOM 14316 C CA . GLU A 1 24 ? -2.334 -2.429 6.551 1.00 0.00 24 GLU A CA 20
ATOM 14317 C C . GLU A 1 24 ? -1.206 -2.337 5.528 1.00 0.00 24 GLU A C 20
ATOM 14318 O O . GLU A 1 24 ? -1.266 -2.953 4.464 1.00 0.00 24 GLU A O 20
ATOM 14330 N N . CYS A 1 25 ? -0.177 -1.563 5.858 1.00 0.00 25 CYS A N 20
ATOM 14331 C CA . CYS A 1 25 ? 0.965 -1.389 4.970 1.00 0.00 25 CYS A CA 20
ATOM 14332 C C . CYS A 1 25 ? 2.112 -2.313 5.369 1.00 0.00 25 CYS A C 20
ATOM 14333 O O . CYS A 1 25 ? 2.415 -2.469 6.552 1.00 0.00 25 CYS A O 20
ATOM 14340 N N . LYS A 1 26 ? 2.745 -2.925 4.374 1.00 0.00 26 LYS A N 20
ATOM 14341 C CA . LYS A 1 26 ? 3.859 -3.833 4.620 1.00 0.00 26 LYS A CA 20
ATOM 14342 C C . LYS A 1 26 ? 4.907 -3.719 3.517 1.00 0.00 26 LYS A C 20
ATOM 14343 O O . LYS A 1 26 ? 4.669 -4.121 2.378 1.00 0.00 26 LYS A O 20
ATOM 14362 N N . TYR A 1 27 ? 6.066 -3.171 3.863 1.00 0.00 27 TYR A N 20
ATOM 14363 C CA . TYR A 1 27 ? 7.150 -3.004 2.902 1.00 0.00 27 TYR A CA 20
ATOM 14364 C C . TYR A 1 27 ? 7.823 -4.340 2.602 1.00 0.00 27 TYR A C 20
ATOM 14365 O O . TYR A 1 27 ? 8.282 -5.034 3.509 1.00 0.00 27 TYR A O 20
ATOM 14383 N N . ILE A 1 28 ? 7.877 -4.693 1.322 1.00 0.00 28 ILE A N 20
ATOM 14384 C CA . ILE A 1 28 ? 8.495 -5.944 0.901 1.00 0.00 28 ILE A CA 20
ATOM 14385 C C . ILE A 1 28 ? 9.989 -5.763 0.653 1.00 0.00 28 ILE A C 20
ATOM 14386 O O . ILE A 1 28 ? 10.395 -4.988 -0.212 1.00 0.00 28 ILE A O 20
ATOM 14402 N N . GLU A 1 29 ? 10.802 -6.487 1.416 1.00 0.00 29 GLU A N 20
ATOM 14403 C CA . GLU A 1 29 ? 12.251 -6.406 1.278 1.00 0.00 29 GLU A CA 20
ATOM 14404 C C . GLU A 1 29 ? 12.749 -7.366 0.201 1.00 0.00 29 GLU A C 20
ATOM 14405 O O . GLU A 1 29 ? 13.375 -6.950 -0.775 1.00 0.00 29 GLU A O 20
ATOM 14417 N N . HIS A 1 30 ? 12.466 -8.651 0.385 1.00 0.00 30 HIS A N 20
ATOM 14418 C CA . HIS A 1 30 ? 12.884 -9.671 -0.571 1.00 0.00 30 HIS A CA 20
ATOM 14419 C C . HIS A 1 30 ? 12.702 -9.179 -2.004 1.00 0.00 30 HIS A C 20
ATOM 14420 O O . HIS A 1 30 ? 13.378 -9.647 -2.922 1.00 0.00 30 HIS A O 20
ATOM 14435 N N . LEU A 1 31 ? 11.786 -8.235 -2.189 1.00 0.00 31 LEU A N 20
ATOM 14436 C CA . LEU A 1 31 ? 11.515 -7.680 -3.510 1.00 0.00 31 LEU A CA 20
ATOM 14437 C C . LEU A 1 31 ? 11.812 -6.184 -3.544 1.00 0.00 31 LEU A C 20
ATOM 14438 O O . LEU A 1 31 ? 11.916 -5.587 -4.615 1.00 0.00 31 LEU A O 20
ATOM 14454 N N . GLU A 1 32 ? 11.949 -5.586 -2.365 1.00 0.00 32 GLU A N 20
ATOM 14455 C CA . GLU A 1 32 ? 12.236 -4.160 -2.261 1.00 0.00 32 GLU A CA 20
ATOM 14456 C C . GLU A 1 32 ? 11.119 -3.334 -2.893 1.00 0.00 32 GLU A C 20
ATOM 14457 O O . GLU A 1 32 ? 11.378 -2.389 -3.639 1.00 0.00 32 GLU A O 20
ATOM 14469 N N . ALA A 1 33 ? 9.878 -3.697 -2.589 1.00 0.00 33 ALA A N 20
ATOM 14470 C CA . ALA A 1 33 ? 8.722 -2.989 -3.125 1.00 0.00 33 ALA A CA 20
ATOM 14471 C C . ALA A 1 33 ? 7.739 -2.624 -2.017 1.00 0.00 33 ALA A C 20
ATOM 14472 O O . ALA A 1 33 ? 7.889 -3.055 -0.874 1.00 0.00 33 ALA A O 20
ATOM 14479 N N . VAL A 1 34 ? 6.733 -1.827 -2.364 1.00 0.00 34 VAL A N 20
ATOM 14480 C CA . VAL A 1 34 ? 5.725 -1.405 -1.399 1.00 0.00 34 VAL A CA 20
ATOM 14481 C C . VAL A 1 34 ? 4.346 -1.931 -1.779 1.00 0.00 34 VAL A C 20
ATOM 14482 O O . VAL A 1 34 ? 4.021 -2.057 -2.960 1.00 0.00 34 VAL A O 20
ATOM 14495 N N . THR A 1 35 ? 3.535 -2.236 -0.770 1.00 0.00 35 THR A N 20
ATOM 14496 C CA . THR A 1 35 ? 2.190 -2.748 -0.998 1.00 0.00 35 THR A CA 20
ATOM 14497 C C . THR A 1 35 ? 1.225 -2.256 0.074 1.00 0.00 35 THR A C 20
ATOM 14498 O O . THR A 1 35 ? 1.643 -1.811 1.143 1.00 0.00 35 THR A O 20
ATOM 14509 N N . CYS A 1 36 ? -0.068 -2.338 -0.218 1.00 0.00 36 CYS A N 20
ATOM 14510 C CA . CYS A 1 36 ? -1.094 -1.900 0.720 1.00 0.00 36 CYS A CA 20
ATOM 14511 C C . CYS A 1 36 ? -2.155 -2.981 0.909 1.00 0.00 36 CYS A C 20
ATOM 14512 O O . CYS A 1 36 ? -2.983 -3.215 0.029 1.00 0.00 36 CYS A O 20
ATOM 14519 N N . LYS A 1 37 ? -2.124 -3.637 2.064 1.00 0.00 37 LYS A N 20
ATOM 14520 C CA . LYS A 1 37 ? -3.083 -4.692 2.372 1.00 0.00 37 LYS A CA 20
ATOM 14521 C C . LYS A 1 37 ? -4.475 -4.113 2.599 1.00 0.00 37 LYS A C 20
ATOM 14522 O O . LYS A 1 37 ? -4.735 -3.476 3.621 1.00 0.00 37 LYS A O 20
ATOM 14541 N N . CYS A 1 38 ? -5.368 -4.338 1.641 1.00 0.00 38 CYS A N 20
ATOM 14542 C CA . CYS A 1 38 ? -6.735 -3.840 1.737 1.00 0.00 38 CYS A CA 20
ATOM 14543 C C . CYS A 1 38 ? -7.643 -4.866 2.409 1.00 0.00 38 CYS A C 20
ATOM 14544 O O . CYS A 1 38 ? -7.616 -6.049 2.070 1.00 0.00 38 CYS A O 20
ATOM 14551 N N . GLN A 1 39 ? -8.444 -4.404 3.364 1.00 0.00 39 GLN A N 20
ATOM 14552 C CA . GLN A 1 39 ? -9.359 -5.281 4.084 1.00 0.00 39 GLN A CA 20
ATOM 14553 C C . GLN A 1 39 ? -10.319 -5.973 3.122 1.00 0.00 39 GLN A C 20
ATOM 14554 O O . GLN A 1 39 ? -10.649 -5.435 2.066 1.00 0.00 39 GLN A O 20
ATOM 14568 N N . GLN A 1 40 ? -10.764 -7.169 3.496 1.00 0.00 40 GLN A N 20
ATOM 14569 C CA . GLN A 1 40 ? -11.685 -7.935 2.665 1.00 0.00 40 GLN A CA 20
ATOM 14570 C C . GLN A 1 40 ? -12.677 -7.014 1.962 1.00 0.00 40 GLN A C 20
ATOM 14571 O O . GLN A 1 40 ? -12.894 -7.127 0.756 1.00 0.00 40 GLN A O 20
ATOM 14585 N N . GLU A 1 41 ? -13.277 -6.105 2.724 1.00 0.00 41 GLU A N 20
ATOM 14586 C CA . GLU A 1 41 ? -14.247 -5.166 2.173 1.00 0.00 41 GLU A CA 20
ATOM 14587 C C . GLU A 1 41 ? -13.577 -4.203 1.197 1.00 0.00 41 GLU A C 20
ATOM 14588 O O . GLU A 1 41 ? -14.100 -3.936 0.115 1.00 0.00 41 GLU A O 20
ATOM 14600 N N . TYR A 1 42 ? -12.419 -3.684 1.588 1.00 0.00 42 TYR A N 20
ATOM 14601 C CA . TYR A 1 42 ? -11.679 -2.748 0.750 1.00 0.00 42 TYR A CA 20
ATOM 14602 C C . TYR A 1 42 ? -10.941 -3.482 -0.366 1.00 0.00 42 TYR A C 20
ATOM 14603 O O . TYR A 1 42 ? -10.886 -4.712 -0.386 1.00 0.00 42 TYR A O 20
ATOM 14621 N N . PHE A 1 43 ? -10.374 -2.718 -1.293 1.00 0.00 43 PHE A N 20
ATOM 14622 C CA . PHE A 1 43 ? -9.639 -3.293 -2.414 1.00 0.00 43 PHE A CA 20
ATOM 14623 C C . PHE A 1 43 ? -8.988 -2.200 -3.256 1.00 0.00 43 PHE A C 20
ATOM 14624 O O . PHE A 1 43 ? -9.224 -1.012 -3.041 1.00 0.00 43 PHE A O 20
ATOM 14641 N N . GLY A 1 44 ? -8.167 -2.612 -4.218 1.00 0.00 44 GLY A N 20
ATOM 14642 C CA . GLY A 1 44 ? -7.494 -1.657 -5.078 1.00 0.00 44 GLY A CA 20
ATOM 14643 C C . GLY A 1 44 ? -6.120 -1.280 -4.563 1.00 0.00 44 GLY A C 20
ATOM 14644 O O . GLY A 1 44 ? -5.880 -1.286 -3.356 1.00 0.00 44 GLY A O 20
ATOM 14648 N N . GLU A 1 45 ? -5.215 -0.952 -5.480 1.00 0.00 45 GLU A N 20
ATOM 14649 C CA . GLU A 1 45 ? -3.856 -0.573 -5.110 1.00 0.00 45 GLU A CA 20
ATOM 14650 C C . GLU A 1 45 ? -3.853 0.270 -3.838 1.00 0.00 45 GLU A C 20
ATOM 14651 O O . GLU A 1 45 ? -3.196 -0.072 -2.855 1.00 0.00 45 GLU A O 20
ATOM 14663 N N . ARG A 1 46 ? -4.592 1.374 -3.866 1.00 0.00 46 ARG A N 20
ATOM 14664 C CA . ARG A 1 46 ? -4.674 2.268 -2.717 1.00 0.00 46 ARG A CA 20
ATOM 14665 C C . ARG A 1 46 ? -5.998 2.086 -1.980 1.00 0.00 46 ARG A C 20
ATOM 14666 O O . ARG A 1 46 ? -6.986 2.757 -2.281 1.00 0.00 46 ARG A O 20
ATOM 14687 N N . CYS A 1 47 ? -6.011 1.175 -1.013 1.00 0.00 47 CYS A N 20
ATOM 14688 C CA . CYS A 1 47 ? -7.212 0.903 -0.234 1.00 0.00 47 CYS A CA 20
ATOM 14689 C C . CYS A 1 47 ? -7.981 2.191 0.048 1.00 0.00 47 CYS A C 20
ATOM 14690 O O . CYS A 1 47 ? -7.399 3.199 0.444 1.00 0.00 47 CYS A O 20
ATOM 14697 N N . GLY A 1 48 ? -9.294 2.148 -0.159 1.00 0.00 48 GLY A N 20
ATOM 14698 C CA . GLY A 1 48 ? -10.121 3.317 0.077 1.00 0.00 48 GLY A CA 20
ATOM 14699 C C . GLY A 1 48 ? -11.595 3.037 -0.138 1.00 0.00 48 GLY A C 20
ATOM 14700 O O . GLY A 1 48 ? -12.427 3.388 0.697 1.00 0.00 48 GLY A O 20
ATOM 14704 N N . GLU A 1 49 ? -11.918 2.405 -1.262 1.00 0.00 49 GLU A N 20
ATOM 14705 C CA . GLU A 1 49 ? -13.302 2.082 -1.585 1.00 0.00 49 GLU A CA 20
ATOM 14706 C C . GLU A 1 49 ? -13.566 0.588 -1.416 1.00 0.00 49 GLU A C 20
ATOM 14707 O O . GLU A 1 49 ? -12.880 -0.246 -2.008 1.00 0.00 49 GLU A O 20
ATOM 14719 N N . LYS A 1 50 ? -14.564 0.257 -0.604 1.00 0.00 50 LYS A N 20
ATOM 14720 C CA . LYS A 1 50 ? -14.920 -1.135 -0.356 1.00 0.00 50 LYS A CA 20
ATOM 14721 C C . LYS A 1 50 ? -16.170 -1.524 -1.140 1.00 0.00 50 LYS A C 20
ATOM 14722 O O . LYS A 1 50 ? -16.898 -2.438 -0.752 1.00 0.00 50 LYS A O 20
#

Radius of gyration: 13.14 Å; Cα contacts (8 Å, |Δi|>4): 82; chains: 1; bounding box: 43×20×20 Å

GO terms:
  GO:0005576 extracellular region (C, IDA)
  GO:0038134 ERBB2-EGFR signaling pathway (P, IDA)
  GO:0030297 transmembrane receptor protein tyrosine kinase activator activity (F, IDA)
  GO:0048018 receptor ligand activity (F, IDA)
  GO:0008083 growth factor activity (F, TAS)
  GO:0005576 extracellular region (C, TAS)
  GO:0007267 cell-cell signaling (P, TAS)
  GO:0033116 endoplasmic reticulum-Golgi intermediate compartment membrane (C, TAS)
  GO:0005789 endoplasmic reticulum membrane (C, TAS)
  GO:0012507 ER to Golgi transport vesicle membrane (C, TAS)
  GO:0030669 clathrin-coated endocytic vesicle membrane (C, TAS)
  GO:0005515 protein binding (F, IPI)
  GO:0009986 cell surface (C, IDA)
  GO:0007173 epidermal growth factor receptor signaling pathway (P, IDA)
  GO:0007186 G protein-coupled receptor signaling pathway (P, IDA)
  GO:0008284 positive regulation of cell population proliferation (P, IMP)
  GO:0010838 positive regulation of keratinocyte proliferation (P, TAS)

Solvent-accessible surface area: 4368 Å² total; per-residue (Å²): 140,115,116,62,100,107,78,178,159,51,28,17,91,50,136,71,120,123,56,20,98,80,32,122,33,114,66,43,126,150,120,133,49,30,55,11,114,25,125,165,103,36,127,52,130,108,2,29,127,144

Secondary structure (DSSP, 8-state):
------S---TTTTTGGGT-SSSEEEEETTTTEEEEE--SS--SSS----